Protein AF-0000000069926963 (afdb_homodimer)

pLDDT: mean 76.52, std 23.02, range [19.31, 97.38]

Radius of gyration: 34.83 Å; Cα contacts (8 Å, |Δi|>4): 878; chains: 2; bounding box: 88×105×99 Å

Structure (mmCIF, N/CA/C/O backbone):
data_AF-0000000069926963-model_v1
#
loop_
_entity.id
_entity.type
_entity.pdbx_description
1 polymer 'Uncharacterized protein'
#
loop_
_atom_site.group_PDB
_atom_site.id
_atom_site.type_symbol
_atom_site.label_atom_id
_atom_site.label_alt_id
_atom_site.label_comp_id
_atom_site.label_asym_id
_atom_site.label_entity_id
_atom_site.label_seq_id
_atom_site.pdbx_PDB_ins_code
_atom_site.Cartn_x
_atom_site.Cartn_y
_atom_site.Cartn_z
_atom_site.occupancy
_atom_site.B_iso_or_equiv
_atom_site.auth_seq_id
_atom_site.auth_comp_id
_atom_site.auth_asym_id
_atom_site.auth_atom_id
_atom_site.pdbx_PDB_model_num
ATOM 1 N N . MET A 1 1 ? 11.062 -37.156 -25.172 1 50.53 1 MET A N 1
ATOM 2 C CA . MET A 1 1 ? 9.742 -36.812 -25.688 1 50.53 1 MET A CA 1
ATOM 3 C C . MET A 1 1 ? 9.852 -35.969 -26.969 1 50.53 1 MET A C 1
ATOM 5 O O . MET A 1 1 ? 10.688 -35.094 -27.062 1 50.53 1 MET A O 1
ATOM 9 N N . ALA A 1 2 ? 9.656 -36.531 -28.047 1 57.72 2 ALA A N 1
ATOM 10 C CA . ALA A 1 2 ? 9.711 -35.875 -29.359 1 57.72 2 ALA A CA 1
ATOM 11 C C . ALA A 1 2 ? 8.734 -34.719 -29.422 1 57.72 2 ALA A C 1
ATOM 13 O O . ALA A 1 2 ? 8.734 -33.938 -30.391 1 57.72 2 ALA A O 1
ATOM 14 N N . GLY A 1 3 ? 8.273 -34.156 -28.281 1 56.53 3 GLY A N 1
ATOM 15 C CA . GLY A 1 3 ? 7.273 -33.094 -28.234 1 56.53 3 GLY A CA 1
ATOM 16 C C . GLY A 1 3 ? 6.051 -33.406 -29.078 1 56.53 3 GLY A C 1
ATOM 17 O O . GLY A 1 3 ? 5.789 -34.562 -29.406 1 56.53 3 GLY A O 1
ATOM 18 N N . ARG A 1 4 ? 5.062 -32.531 -29.25 1 58.47 4 ARG A N 1
ATOM 19 C CA . ARG A 1 4 ? 3.885 -32.656 -30.109 1 58.47 4 ARG A CA 1
ATOM 20 C C . ARG A 1 4 ? 4.266 -32.5 -31.578 1 58.47 4 ARG A C 1
ATOM 22 O O . ARG A 1 4 ? 4.066 -31.453 -32.188 1 58.47 4 ARG A O 1
ATOM 29 N N . ALA A 1 5 ? 5.051 -33.281 -32 1 61.56 5 ALA A N 1
ATOM 30 C CA . ALA A 1 5 ? 5.582 -33.219 -33.375 1 61.56 5 ALA A CA 1
ATOM 31 C C . ALA A 1 5 ? 4.496 -33.469 -34.406 1 61.56 5 ALA A C 1
ATOM 33 O O . ALA A 1 5 ? 4.676 -33.188 -35.594 1 61.56 5 ALA A O 1
ATOM 34 N N . SER A 1 6 ? 3.393 -34.156 -34 1 58.25 6 SER A N 1
ATOM 35 C CA . SER A 1 6 ? 2.305 -34.406 -34.938 1 58.25 6 SER A CA 1
ATOM 36 C C . SER A 1 6 ? 0.946 -34.156 -34.281 1 58.25 6 SER A C 1
ATOM 38 O O . SER A 1 6 ? 0.811 -34.25 -33.062 1 58.25 6 SER A O 1
ATOM 40 N N . ARG A 1 7 ? 0.163 -33.281 -34.906 1 59.44 7 ARG A N 1
ATOM 41 C CA . ARG A 1 7 ? -1.222 -33.156 -34.469 1 59.44 7 ARG A CA 1
ATOM 42 C C . ARG A 1 7 ? -2.041 -34.375 -34.875 1 59.44 7 ARG A C 1
ATOM 44 O O . ARG A 1 7 ? -2.02 -34.781 -36.062 1 59.44 7 ARG A O 1
ATOM 51 N N . THR A 1 8 ? -2.582 -34.938 -33.875 1 61.62 8 THR A N 1
ATOM 52 C CA . THR A 1 8 ? -3.42 -36.094 -34.094 1 61.62 8 THR A CA 1
ATOM 53 C C . THR A 1 8 ? -4.57 -35.781 -35.031 1 61.62 8 THR A C 1
ATOM 55 O O . THR A 1 8 ? -5.203 -34.719 -34.906 1 61.62 8 THR A O 1
ATOM 58 N N . ARG A 1 9 ? -4.695 -36.5 -35.906 1 64.81 9 ARG A N 1
ATOM 59 C CA . ARG A 1 9 ? -5.77 -36.531 -36.906 1 64.81 9 ARG A CA 1
ATOM 60 C C . ARG A 1 9 ? -5.359 -35.75 -38.156 1 64.81 9 ARG A C 1
ATOM 62 O O . ARG A 1 9 ? -6.012 -35.875 -39.188 1 64.81 9 ARG A O 1
ATOM 69 N N . ILE A 1 10 ? -4.324 -34.938 -37.875 1 67.25 10 ILE A N 1
ATOM 70 C CA . ILE A 1 10 ? -3.957 -34.125 -39.062 1 67.25 10 ILE A CA 1
ATOM 71 C C . ILE A 1 10 ? -2.715 -34.719 -39.719 1 67.25 10 ILE A C 1
ATOM 73 O O . ILE A 1 10 ? -2.672 -34.906 -40.938 1 67.25 10 ILE A O 1
ATOM 77 N N . ASP A 1 11 ? -1.912 -35 -38.875 1 65.44 11 ASP A N 1
ATOM 78 C CA . ASP A 1 11 ? -0.652 -35.438 -39.438 1 65.44 11 ASP A CA 1
ATOM 79 C C . ASP A 1 11 ? -0.497 -36.969 -39.281 1 65.44 11 ASP A C 1
ATOM 81 O O . ASP A 1 11 ? -0.905 -37.531 -38.281 1 65.44 11 ASP A O 1
ATOM 85 N N . THR A 1 12 ? -0.225 -37.625 -40.344 1 74.81 12 THR A N 1
ATOM 86 C CA . THR A 1 12 ? -0.041 -39.062 -40.312 1 74.81 12 THR A CA 1
ATOM 87 C C . THR A 1 12 ? 1.333 -39.438 -39.75 1 74.81 12 THR A C 1
ATOM 89 O O . THR A 1 12 ? 1.521 -40.531 -39.219 1 74.81 12 THR A O 1
ATOM 92 N N . LYS A 1 13 ? 2.281 -38.469 -40 1 72.5 13 LYS A N 1
ATOM 93 C CA . LYS A 1 13 ? 3.635 -38.719 -39.531 1 72.5 13 LYS A CA 1
ATOM 94 C C . LYS A 1 13 ? 4.25 -37.469 -38.906 1 72.5 13 LYS A C 1
ATOM 96 O O . LYS A 1 13 ? 3.936 -36.344 -39.281 1 72.5 13 LYS A O 1
ATOM 101 N N . GLY A 1 14 ? 4.609 -37.5 -37.719 1 67.5 14 GLY A N 1
ATOM 102 C CA . GLY A 1 14 ? 5.379 -36.438 -37.094 1 67.5 14 GLY A CA 1
ATOM 103 C C . GLY A 1 14 ? 6.867 -36.719 -37.031 1 67.5 14 GLY A C 1
ATOM 104 O O . GLY A 1 14 ? 7.273 -37.875 -36.938 1 67.5 14 GLY A O 1
ATOM 105 N N . GLU A 1 15 ? 7.691 -35.75 -37.531 1 73.38 15 GLU A N 1
ATOM 106 C CA . GLU A 1 15 ? 9.141 -35.906 -37.5 1 73.38 15 GLU A CA 1
ATOM 107 C C . GLU A 1 15 ? 9.766 -35 -36.438 1 73.38 15 GLU A C 1
ATOM 109 O O . GLU A 1 15 ? 9.305 -33.906 -36.188 1 73.38 15 GLU A O 1
ATOM 114 N N . SER A 1 16 ? 10.375 -35.594 -35.531 1 74.06 16 SER A N 1
ATOM 115 C CA . SER A 1 16 ? 11.188 -34.844 -34.562 1 74.06 16 SER A CA 1
ATOM 116 C C . SER A 1 16 ? 12.672 -34.969 -34.906 1 74.06 16 SER A C 1
ATOM 118 O O . SER A 1 16 ? 13.18 -36.062 -35.156 1 74.06 16 SER A O 1
ATOM 120 N N . VAL A 1 17 ? 13.312 -33.844 -35.125 1 77.81 17 VAL A N 1
ATOM 121 C CA . VAL A 1 17 ? 14.734 -33.812 -35.469 1 77.81 17 VAL A CA 1
ATOM 122 C C . VAL A 1 17 ? 15.547 -33.375 -34.25 1 77.81 17 VAL A C 1
ATOM 124 O O . VAL A 1 17 ? 15.273 -32.312 -33.656 1 77.81 17 VAL A O 1
ATOM 127 N N . LEU A 1 18 ? 16.281 -34.312 -33.812 1 75.44 18 LEU A N 1
ATOM 128 C CA . LEU A 1 18 ? 17.188 -33.969 -32.719 1 75.44 18 LEU A CA 1
ATOM 129 C C . LEU A 1 18 ? 18.594 -33.688 -33.219 1 75.44 18 LEU A C 1
ATOM 131 O O . LEU A 1 18 ? 19.188 -34.5 -33.938 1 75.44 18 LEU A O 1
ATOM 135 N N . LEU A 1 19 ? 19.141 -32.469 -33.125 1 81.25 19 LEU A N 1
ATOM 136 C CA . LEU A 1 19 ? 20.5 -32.094 -33.5 1 81.25 19 LEU A CA 1
ATOM 137 C C . LEU A 1 19 ? 21.469 -32.312 -32.312 1 81.25 19 LEU A C 1
ATOM 139 O O . LEU A 1 19 ? 21.219 -31.875 -31.203 1 81.25 19 LEU A O 1
ATOM 143 N N . CYS A 1 20 ? 22.266 -33.25 -32.5 1 80.19 20 CYS A N 1
ATOM 144 C CA . CYS A 1 20 ? 23.219 -33.5 -31.422 1 80.19 20 C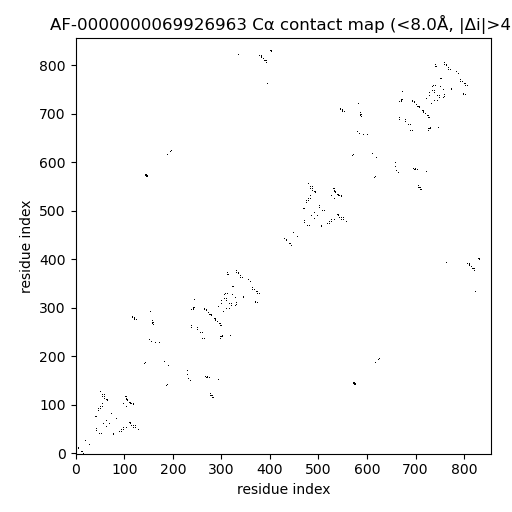YS A CA 1
ATOM 145 C C . CYS A 1 20 ? 24.656 -33.469 -31.953 1 80.19 20 CYS A C 1
ATOM 147 O O . CYS A 1 20 ? 24.875 -33.688 -33.156 1 80.19 20 CYS A O 1
ATOM 149 N N . LYS A 1 21 ? 25.578 -33.156 -31.109 1 84.31 21 LYS A N 1
ATOM 150 C CA . LYS A 1 21 ? 27 -33.281 -31.422 1 84.31 21 LYS A CA 1
ATOM 151 C C . LYS A 1 21 ? 27.438 -34.719 -31.578 1 84.31 21 LYS A C 1
ATOM 153 O O . LYS A 1 21 ? 26.844 -35.625 -30.953 1 84.31 21 LYS A O 1
ATOM 158 N N . PRO A 1 22 ? 28.422 -34.938 -32.469 1 87.5 22 PRO A N 1
ATOM 159 C CA . PRO A 1 22 ? 28.891 -36.281 -32.719 1 87.5 22 PRO A CA 1
ATOM 160 C C . PRO A 1 22 ? 29.297 -37.031 -31.422 1 87.5 22 PRO A C 1
ATOM 162 O O . PRO A 1 22 ? 29.078 -38.219 -31.297 1 87.5 22 PRO A O 1
ATOM 165 N N . GLU A 1 23 ? 29.734 -36.25 -30.453 1 89.31 23 GLU A N 1
ATOM 166 C CA . GLU A 1 23 ? 30.188 -36.844 -29.219 1 89.31 23 GLU A CA 1
ATOM 167 C C . GLU A 1 23 ? 29.016 -37.375 -28.391 1 89.31 23 GLU A C 1
ATOM 169 O O . GLU A 1 23 ? 29.172 -38.281 -27.578 1 89.31 23 GLU A O 1
ATOM 174 N N . ASP A 1 24 ? 27.859 -36.781 -28.672 1 87.38 24 ASP A N 1
ATOM 175 C CA . ASP A 1 24 ? 26.703 -37.125 -27.844 1 87.38 24 ASP A CA 1
ATOM 176 C C . ASP A 1 24 ? 25.828 -38.156 -28.516 1 87.38 24 ASP A C 1
ATOM 178 O O . ASP A 1 24 ? 24.828 -38.625 -27.953 1 87.38 24 ASP A O 1
ATOM 182 N N . VAL A 1 25 ? 26.266 -38.625 -29.656 1 86.56 25 VAL A N 1
ATOM 183 C CA . VAL A 1 25 ? 25.438 -39.5 -30.484 1 86.56 25 VAL A CA 1
ATOM 184 C C . VAL A 1 25 ? 25.172 -40.812 -29.75 1 86.56 25 VAL A C 1
ATOM 186 O O . VAL A 1 25 ? 24.047 -41.312 -29.766 1 86.56 25 VAL A O 1
ATOM 189 N N . LYS A 1 26 ? 26.188 -41.281 -29.172 1 86.5 26 LYS A N 1
ATOM 190 C CA . LYS A 1 26 ? 26.031 -42.562 -28.453 1 86.5 26 LYS A CA 1
ATOM 191 C C . LYS A 1 26 ? 25 -42.438 -27.344 1 86.5 26 LYS A C 1
ATOM 193 O O . LYS A 1 26 ? 24.141 -43.312 -27.188 1 86.5 26 LYS A O 1
ATOM 198 N N . ARG A 1 27 ? 25.125 -41.438 -26.594 1 87.25 27 ARG A N 1
ATOM 199 C CA . ARG A 1 27 ? 24.188 -41.219 -25.484 1 87.25 27 ARG A CA 1
ATOM 200 C C . ARG A 1 27 ? 22.766 -41.031 -26 1 87.25 27 ARG A C 1
ATOM 202 O O . ARG A 1 27 ? 21.828 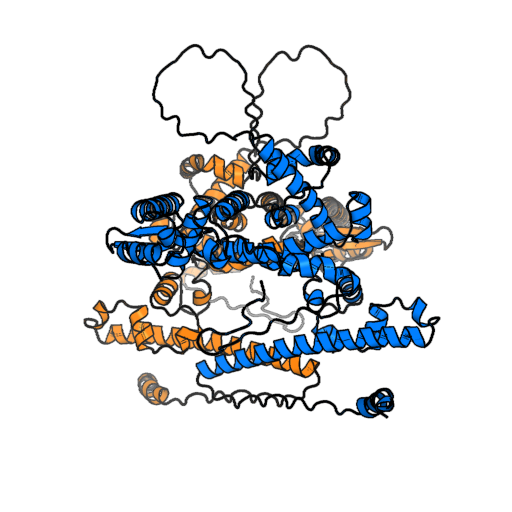-41.594 -25.453 1 87.25 27 ARG A O 1
ATOM 209 N N . ILE A 1 28 ? 22.75 -40.281 -27.016 1 84.25 28 ILE A N 1
ATOM 210 C CA . ILE A 1 28 ? 21.438 -39.969 -27.578 1 84.25 28 ILE A CA 1
ATOM 211 C C . ILE A 1 28 ? 20.828 -41.219 -28.203 1 84.25 28 ILE A C 1
ATOM 213 O O . ILE A 1 28 ? 19.641 -41.5 -28.062 1 84.25 28 ILE A O 1
ATOM 217 N N . MET A 1 29 ? 21.672 -41.969 -28.922 1 83.69 29 MET A N 1
ATOM 218 C CA . MET A 1 29 ? 21.188 -43.219 -29.484 1 83.69 29 MET A CA 1
ATOM 219 C C . MET A 1 29 ? 20.719 -44.188 -28.391 1 83.69 29 MET A C 1
ATOM 221 O O . MET A 1 29 ? 19.75 -44.906 -28.594 1 83.69 29 MET A O 1
ATOM 225 N N . GLY A 1 30 ? 21.391 -44.125 -27.375 1 83.12 30 GLY A N 1
ATOM 226 C CA . GLY A 1 30 ? 20.938 -44.875 -26.234 1 83.12 30 GLY A CA 1
ATOM 227 C C . GLY A 1 30 ? 19.547 -44.5 -25.766 1 83.12 30 GLY A C 1
ATOM 228 O O . GLY A 1 30 ? 18.703 -45.375 -25.5 1 83.12 30 GLY A O 1
ATOM 229 N N . ILE A 1 31 ? 19.344 -43.219 -25.672 1 81.06 31 ILE A N 1
ATOM 230 C CA . ILE A 1 31 ? 18.047 -42.688 -25.25 1 81.06 31 ILE A CA 1
ATOM 231 C C . ILE A 1 31 ? 16.984 -43.062 -26.266 1 81.06 31 ILE A C 1
ATOM 233 O O . ILE A 1 31 ? 15.875 -43.469 -25.891 1 81.06 31 ILE A O 1
ATOM 237 N N . LEU A 1 32 ? 17.422 -43 -27.484 1 76.81 32 LEU A N 1
ATOM 238 C CA . LEU A 1 32 ? 16.484 -43.281 -28.562 1 76.81 32 LEU A CA 1
ATOM 239 C C . LEU A 1 32 ? 16.125 -44.75 -28.625 1 76.81 32 LEU A C 1
ATOM 241 O O . LEU A 1 32 ? 15.023 -45.125 -29.031 1 76.81 32 LEU A O 1
ATOM 245 N N . ASN A 1 33 ? 17.062 -45.562 -28.266 1 78.56 33 ASN A N 1
ATOM 246 C CA . ASN A 1 33 ? 16.844 -47 -28.344 1 78.56 33 ASN A CA 1
ATOM 247 C C . ASN A 1 33 ? 16.391 -47.594 -27.016 1 78.56 33 ASN A C 1
ATOM 249 O O . ASN A 1 33 ? 16.156 -48.781 -26.906 1 78.56 33 ASN A O 1
ATOM 253 N N . ASP A 1 34 ? 16.344 -46.688 -26.078 1 75.38 34 ASP A N 1
ATOM 254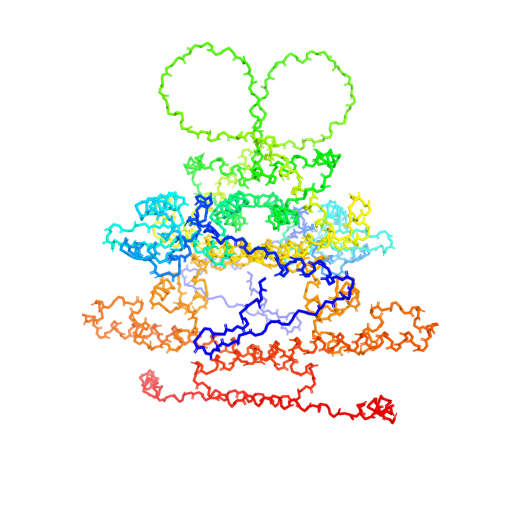 C CA . ASP A 1 34 ? 15.898 -47.156 -24.766 1 75.38 34 ASP A CA 1
ATOM 255 C C . ASP A 1 34 ? 14.398 -47.438 -24.781 1 75.38 34 ASP A C 1
ATOM 257 O O . ASP A 1 34 ? 13.664 -46.875 -25.609 1 75.38 34 ASP A O 1
ATOM 261 N N . SER A 1 35 ? 13.977 -48.406 -23.984 1 77.75 35 SER A N 1
ATOM 262 C CA . SER A 1 35 ? 12.555 -48.719 -23.859 1 77.75 35 SER A CA 1
ATOM 263 C C . SER A 1 35 ? 11.805 -47.562 -23.188 1 77.75 35 SER A C 1
ATOM 265 O O . SER A 1 35 ? 12.375 -46.844 -22.375 1 77.75 35 SER A O 1
ATOM 267 N N . CYS A 1 36 ? 10.742 -47.219 -23.828 1 71.06 36 CYS A N 1
ATOM 268 C CA . CYS A 1 36 ? 9.898 -46.188 -23.219 1 71.06 36 CYS A CA 1
ATOM 269 C C . CYS A 1 36 ? 9.195 -46.719 -21.984 1 71.06 36 CYS A C 1
ATOM 271 O O . CYS A 1 36 ? 8.391 -47.656 -22.078 1 71.06 36 CYS A O 1
ATOM 273 N N . PRO A 1 37 ? 9.695 -46.312 -20.906 1 75.5 37 PRO A N 1
ATOM 274 C CA . PRO A 1 37 ? 8.984 -46.75 -19.703 1 75.5 37 PRO A CA 1
ATOM 275 C C . PRO A 1 37 ? 7.477 -46.5 -19.797 1 75.5 37 PRO A C 1
ATOM 277 O O . PRO A 1 37 ? 7.035 -45.594 -20.484 1 75.5 37 PRO A O 1
ATOM 280 N N . PRO A 1 38 ? 6.75 -47.562 -19.266 1 75 38 PRO A N 1
ATOM 281 C CA . PRO A 1 38 ? 5.301 -47.344 -19.281 1 75 38 PRO A CA 1
ATOM 282 C C . PRO A 1 38 ? 4.883 -46.031 -18.594 1 75 38 PRO A C 1
ATOM 284 O O . PRO A 1 38 ? 5.562 -45.594 -17.672 1 75 38 PRO A O 1
ATOM 287 N N . LEU A 1 39 ? 3.947 -45.406 -19.141 1 75.56 39 LEU A N 1
ATOM 288 C CA . LEU A 1 39 ? 3.389 -44.188 -18.547 1 75.56 39 LEU A CA 1
ATOM 289 C C . LEU A 1 39 ? 2.596 -44.531 -17.281 1 75.56 39 LEU A C 1
ATOM 291 O O . LEU A 1 39 ? 1.874 -45.531 -17.234 1 75.56 39 LEU A O 1
ATOM 295 N N . HIS A 1 40 ? 2.93 -43.875 -16.156 1 76.94 40 HIS A N 1
ATOM 296 C CA . HIS A 1 40 ? 2.164 -44.031 -14.93 1 76.94 40 HIS A CA 1
ATOM 297 C C . HIS A 1 40 ? 1.348 -42.781 -14.633 1 76.94 40 HIS A C 1
ATOM 299 O O . HIS A 1 40 ? 1.745 -41.688 -15 1 76.94 40 HIS A O 1
ATOM 305 N N . SER A 1 41 ? 0.114 -43.062 -14.117 1 77.5 41 SER A N 1
ATOM 306 C CA . SER A 1 41 ? -0.73 -41.938 -13.766 1 77.5 41 SER A CA 1
ATOM 307 C C . SER A 1 41 ? -0.151 -41.156 -12.586 1 77.5 41 SER A C 1
ATOM 309 O O . SER A 1 41 ? 0.248 -41.75 -11.578 1 77.5 41 SER A O 1
ATOM 311 N N . CYS A 1 42 ? -0.019 -39.844 -12.734 1 75.12 42 CYS A N 1
ATOM 312 C CA . CYS A 1 42 ? 0.472 -38.969 -11.664 1 75.12 42 CYS A CA 1
ATOM 313 C C . CYS A 1 42 ? -0.574 -38.812 -10.562 1 75.12 42 CYS A C 1
ATOM 315 O O . CYS A 1 42 ? -0.269 -38.312 -9.477 1 75.12 42 CYS A O 1
ATOM 317 N N . LEU A 1 43 ? -1.799 -39.312 -10.844 1 77.5 43 LEU A N 1
ATOM 318 C CA . LEU A 1 43 ? -2.879 -39.156 -9.875 1 77.5 43 LEU A CA 1
ATOM 319 C C . LEU A 1 43 ? -2.771 -40.219 -8.766 1 77.5 43 LEU A C 1
ATOM 321 O O . LEU A 1 43 ? -3.367 -40.031 -7.695 1 77.5 43 LEU A O 1
ATOM 325 N N . SER A 1 44 ? -2.111 -41.406 -9.211 1 64.69 44 SER A N 1
ATOM 326 C CA . SER A 1 44 ? -2.02 -42.531 -8.297 1 64.69 44 SER A CA 1
ATOM 327 C C . SER A 1 44 ? -0.978 -42.281 -7.211 1 64.69 44 SER A C 1
ATOM 329 O O . SER A 1 44 ? -1.069 -42.844 -6.117 1 64.69 44 SER A O 1
ATOM 331 N N . GLU A 1 45 ? 0.176 -41.812 -7.758 1 57.53 45 GLU A N 1
ATOM 332 C CA . GLU A 1 45 ? 1.321 -41.875 -6.859 1 57.53 45 GLU A CA 1
ATOM 333 C C . GLU A 1 45 ? 0.955 -41.375 -5.461 1 57.53 45 GLU A C 1
ATOM 335 O O . GLU A 1 45 ? 1.312 -42 -4.461 1 57.53 45 GLU A O 1
ATOM 340 N N . ASP A 1 46 ? 0.589 -40.188 -5.227 1 59.22 46 ASP A N 1
ATOM 341 C CA . ASP A 1 46 ? 0.322 -39.656 -3.896 1 59.22 46 ASP A CA 1
ATOM 342 C C . ASP A 1 46 ? -0.984 -38.844 -3.875 1 59.22 46 ASP A C 1
ATOM 344 O O . ASP A 1 46 ? -1.436 -38.344 -4.91 1 59.22 46 ASP A O 1
ATOM 348 N N . LYS A 1 47 ? -1.954 -39.344 -2.951 1 62.72 47 LYS A N 1
ATOM 349 C CA . LYS A 1 47 ? -3.189 -38.625 -2.65 1 62.72 47 LYS A CA 1
ATOM 350 C C . LYS A 1 47 ? -3.086 -37.156 -3.051 1 62.72 47 LYS A C 1
ATOM 352 O O . LYS A 1 47 ? -4.09 -36.531 -3.406 1 62.72 47 LYS A O 1
ATOM 357 N N . ASN A 1 48 ? -1.878 -36.781 -3.391 1 78.12 48 ASN A N 1
ATOM 358 C CA . ASN A 1 48 ? -1.682 -35.344 -3.658 1 78.12 48 ASN A CA 1
ATOM 359 C C . ASN A 1 48 ? -2.021 -35 -5.105 1 78.12 48 ASN A C 1
ATOM 361 O O . ASN A 1 48 ? -2.578 -33.938 -5.375 1 78.12 48 ASN A O 1
ATOM 365 N N . GLY A 1 49 ? -1.817 -36.031 -5.969 1 86.75 49 GLY A N 1
ATOM 366 C CA . GLY A 1 49 ? -2.129 -35.781 -7.367 1 86.75 49 GLY A CA 1
ATOM 367 C C . GLY A 1 49 ? -3.615 -35.656 -7.637 1 86.75 49 GLY A C 1
ATOM 368 O O . GLY A 1 49 ? -4.051 -34.75 -8.344 1 86.75 49 GLY A O 1
ATOM 369 N N . MET A 1 50 ? -4.387 -36.594 -7.02 1 88.94 50 MET A N 1
ATOM 370 C CA . MET A 1 50 ? -5.836 -36.562 -7.199 1 88.94 50 MET A CA 1
ATOM 371 C C . MET A 1 50 ? -6.441 -35.312 -6.578 1 88.94 50 MET A C 1
ATOM 373 O O . MET A 1 50 ? -7.328 -34.688 -7.168 1 88.94 50 MET A O 1
ATOM 377 N N . THR A 1 51 ? -5.879 -34.938 -5.453 1 92.5 51 THR A N 1
ATOM 378 C CA . THR A 1 51 ? -6.375 -33.75 -4.758 1 92.5 51 THR A CA 1
ATOM 379 C C . THR A 1 51 ? -6.164 -32.5 -5.602 1 92.5 51 THR A C 1
ATOM 381 O O . THR A 1 51 ? -7.074 -31.672 -5.738 1 92.5 51 THR A O 1
ATOM 384 N N . HIS A 1 52 ? -5.016 -32.406 -6.148 1 93.12 52 HIS A N 1
ATOM 385 C CA . HIS A 1 52 ? -4.691 -31.266 -7.008 1 93.12 52 HIS A CA 1
ATOM 386 C C . HIS A 1 52 ? -5.574 -31.25 -8.25 1 93.12 52 HIS A C 1
ATOM 388 O O . HIS A 1 52 ? -6.098 -30.203 -8.633 1 93.12 52 HIS A O 1
ATOM 394 N N . ALA A 1 53 ? -5.742 -32.406 -8.82 1 92 53 ALA A N 1
ATOM 395 C CA . ALA A 1 53 ? -6.551 -32.531 -10.031 1 92 53 ALA A CA 1
ATOM 396 C C . ALA A 1 53 ? -8 -32.156 -9.766 1 92 53 ALA A C 1
ATOM 398 O O . ALA A 1 53 ? -8.617 -31.422 -10.555 1 92 53 ALA A O 1
ATOM 399 N N . ILE A 1 54 ? -8.539 -32.625 -8.703 1 92.94 54 ILE A N 1
ATOM 400 C CA . ILE A 1 54 ? -9.93 -32.344 -8.359 1 92.94 54 ILE A CA 1
ATOM 401 C C . ILE A 1 54 ? -10.109 -30.844 -8.117 1 92.94 54 ILE A C 1
ATOM 403 O O . ILE A 1 54 ? -11.102 -30.266 -8.555 1 92.94 54 ILE A O 1
ATOM 407 N N . LEU A 1 55 ? -9.164 -30.234 -7.434 1 95.38 55 LEU A N 1
ATOM 408 C CA . LEU A 1 55 ? -9.242 -28.797 -7.203 1 95.38 55 LEU A CA 1
ATOM 409 C C . LEU A 1 55 ? -9.266 -28.031 -8.523 1 95.38 55 LEU A C 1
ATOM 411 O O . LEU A 1 55 ? -10.047 -27.094 -8.695 1 95.38 55 LEU A O 1
ATOM 415 N N . GLU A 1 56 ? -8.453 -28.438 -9.461 1 93.81 56 GLU A N 1
ATOM 416 C CA . GLU A 1 56 ? -8.344 -27.766 -10.75 1 93.81 56 GLU A CA 1
ATOM 417 C C . GLU A 1 56 ? -9.656 -27.828 -11.523 1 93.81 56 GLU A C 1
ATOM 419 O O . GLU A 1 56 ? -10.102 -26.828 -12.086 1 93.81 56 GLU A O 1
ATOM 424 N N . VAL A 1 57 ? -10.305 -28.969 -11.492 1 93.5 57 VAL A N 1
ATOM 425 C CA . VAL A 1 57 ? -11.5 -29.141 -12.312 1 93.5 57 VAL A CA 1
ATOM 426 C C . VAL A 1 57 ? -12.688 -28.453 -11.641 1 93.5 57 VAL A C 1
ATOM 428 O O . VAL A 1 57 ? -13.586 -27.938 -12.32 1 93.5 57 VAL A O 1
ATOM 431 N N . VAL A 1 58 ? -12.742 -28.438 -10.336 1 94.25 58 VAL A N 1
ATOM 432 C CA . VAL A 1 58 ? -13.82 -27.734 -9.641 1 94.25 58 VAL A CA 1
ATOM 433 C C . VAL A 1 58 ? -13.648 -26.234 -9.805 1 94.25 58 VAL A C 1
ATOM 435 O O . VAL A 1 58 ? -14.609 -25.516 -10.109 1 94.25 58 VAL A O 1
ATOM 438 N N . ALA A 1 59 ? -12.414 -25.766 -9.617 1 94.38 59 ALA A N 1
ATOM 439 C CA . ALA A 1 59 ? -12.125 -24.328 -9.695 1 94.38 59 ALA A CA 1
ATOM 440 C C . ALA A 1 59 ? -12.336 -23.797 -11.109 1 94.38 59 ALA A C 1
ATOM 442 O O . ALA A 1 59 ? -12.719 -22.641 -11.297 1 94.38 59 ALA A O 1
ATOM 443 N N . SER A 1 60 ? -12.109 -24.609 -12.102 1 92.81 60 SER A N 1
ATOM 444 C CA . SER A 1 60 ? -12.289 -24.203 -13.492 1 92.81 60 SER A CA 1
ATOM 445 C C . SER A 1 60 ? -13.766 -24.219 -13.883 1 92.81 60 SER A C 1
ATOM 447 O O . SER A 1 60 ? -14.141 -23.688 -14.93 1 92.81 60 SER A O 1
ATOM 449 N N . GLY A 1 61 ? -14.586 -24.844 -13.07 1 90.69 61 GLY A N 1
ATOM 450 C CA . GLY A 1 61 ? -16.016 -24.891 -13.336 1 90.69 61 GLY A CA 1
ATOM 451 C C . GLY A 1 61 ? -16.422 -26.109 -14.148 1 90.69 61 GLY A C 1
ATOM 452 O O . GLY A 1 61 ? -17.609 -26.297 -14.453 1 90.69 61 GLY A O 1
ATOM 453 N N . ILE A 1 62 ? -15.562 -27.016 -14.5 1 89.69 62 ILE A N 1
ATOM 454 C CA . ILE A 1 62 ? -15.828 -28.203 -15.305 1 89.69 62 ILE A CA 1
ATOM 455 C C . ILE A 1 62 ? -16.641 -29.203 -14.484 1 89.69 62 ILE A C 1
ATOM 457 O O . ILE A 1 62 ? -17.547 -29.844 -15.008 1 89.69 62 ILE A O 1
ATOM 461 N N . VAL A 1 63 ? -16.281 -29.312 -13.227 1 90.12 63 VAL A N 1
ATOM 462 C CA . VAL A 1 63 ? -16.969 -30.203 -12.305 1 90.12 63 VAL A CA 1
ATOM 463 C C . VAL A 1 63 ? -17.719 -29.391 -11.25 1 90.12 63 VAL A C 1
ATOM 465 O O . VAL A 1 63 ? -17.125 -28.562 -10.555 1 90.12 63 VAL A O 1
ATOM 468 N N . GLN A 1 64 ? -18.953 -29.594 -11.172 1 90.94 64 GLN A N 1
ATOM 469 C CA . GLN A 1 64 ? -19.75 -28.859 -10.195 1 90.94 64 GLN A CA 1
ATOM 470 C C . GLN A 1 64 ? -20.641 -29.812 -9.398 1 90.94 64 GLN A C 1
ATOM 472 O O . GLN A 1 64 ? -21.016 -29.5 -8.266 1 90.94 64 GLN A O 1
ATOM 477 N N . THR A 1 65 ? -20.922 -30.922 -9.984 1 92 65 THR A N 1
ATOM 478 C CA . THR A 1 65 ? -21.797 -31.891 -9.328 1 92 65 THR A CA 1
ATOM 479 C C . THR A 1 65 ? -21.078 -33.188 -9.055 1 92 65 THR A C 1
ATOM 481 O O . THR A 1 65 ? -19.969 -33.406 -9.57 1 92 65 THR A O 1
ATOM 484 N N . ALA A 1 66 ? -21.812 -34.062 -8.258 1 87.06 66 ALA A N 1
ATOM 485 C CA . ALA A 1 66 ? -21.25 -35.375 -7.973 1 87.06 66 ALA A CA 1
ATOM 486 C C . ALA A 1 66 ? -21.156 -36.219 -9.242 1 87.06 66 ALA A C 1
ATOM 488 O O . ALA A 1 66 ? -20.203 -36.969 -9.422 1 87.06 66 ALA A O 1
ATOM 489 N N . ASN A 1 67 ? -22.078 -36 -10.078 1 91.25 67 ASN A N 1
ATOM 490 C CA . ASN A 1 67 ? -22.078 -36.719 -11.344 1 91.25 67 ASN A CA 1
ATOM 491 C C . ASN A 1 67 ? -20.906 -36.312 -12.234 1 91.25 67 ASN A C 1
ATOM 493 O O . ASN A 1 67 ? -20.328 -37.156 -12.93 1 91.25 67 ASN A O 1
ATOM 497 N N . ASP A 1 68 ? -20.656 -35.031 -12.195 1 92.88 68 ASP A N 1
ATOM 498 C CA . ASP A 1 68 ? -19.531 -34.531 -12.969 1 92.88 68 ASP A CA 1
ATOM 499 C C . ASP A 1 68 ? -18.219 -35.219 -12.516 1 92.88 68 ASP A C 1
ATOM 501 O O . ASP A 1 68 ? -17.344 -35.469 -13.336 1 92.88 68 ASP A O 1
ATOM 505 N N . ILE A 1 69 ? -18.109 -35.469 -11.289 1 89.88 69 ILE A N 1
ATOM 506 C CA . ILE A 1 69 ? -16.906 -36.094 -10.727 1 89.88 69 ILE A CA 1
ATOM 507 C C . ILE A 1 69 ? -16.734 -37.5 -11.289 1 89.88 69 ILE A C 1
ATOM 509 O O . ILE A 1 69 ? -15.641 -37.875 -11.688 1 89.88 69 ILE A O 1
ATOM 513 N N . HIS A 1 70 ? -17.812 -38.219 -11.297 1 91.5 70 HIS A N 1
ATOM 514 C CA . HIS A 1 70 ? -17.781 -39.562 -11.828 1 91.5 70 HIS A CA 1
ATOM 515 C C . HIS A 1 70 ? -17.359 -39.594 -13.297 1 91.5 70 HIS A C 1
ATOM 517 O O . HIS A 1 70 ? -16.531 -40.406 -13.695 1 91.5 70 HIS A O 1
ATOM 523 N N . ARG A 1 71 ? -17.922 -38.656 -13.977 1 92.56 71 ARG A N 1
ATOM 524 C CA . ARG A 1 71 ? -17.578 -38.531 -15.391 1 92.56 71 ARG A CA 1
ATOM 525 C C . ARG A 1 71 ? -16.094 -38.188 -15.562 1 92.56 71 ARG A C 1
ATOM 527 O O . ARG A 1 71 ? -15.414 -38.781 -16.422 1 92.56 71 ARG A O 1
ATOM 534 N N . TYR A 1 72 ? -15.633 -37.312 -14.742 1 92.5 72 TYR A N 1
ATOM 535 C CA . TYR A 1 72 ? -14.234 -36.906 -14.805 1 92.5 72 TYR A CA 1
ATOM 536 C C . TYR A 1 72 ? -13.305 -38.062 -14.5 1 92.5 72 TYR A C 1
ATOM 538 O O . TYR A 1 72 ? -12.328 -38.281 -15.219 1 92.5 72 TYR A O 1
ATOM 546 N N . VAL A 1 73 ? -13.578 -38.812 -13.453 1 89.19 73 VAL A N 1
ATOM 547 C CA . VAL A 1 73 ? -12.75 -39.906 -12.992 1 89.19 73 VAL A CA 1
ATOM 548 C C . VAL A 1 73 ? -12.68 -40.969 -14.086 1 89.19 73 VAL A C 1
ATOM 550 O O . VAL A 1 73 ? -11.625 -41.594 -14.297 1 89.19 73 VAL A O 1
ATOM 553 N N . ARG A 1 74 ? -13.758 -41.125 -14.797 1 91.06 74 ARG A N 1
ATOM 554 C CA . ARG A 1 74 ? -13.836 -42.125 -15.836 1 91.06 74 ARG A CA 1
ATOM 555 C C . ARG A 1 74 ? -12.906 -41.812 -17 1 91.06 74 ARG A C 1
ATOM 557 O O . ARG A 1 74 ? -12.43 -42.688 -17.703 1 91.06 74 ARG A O 1
ATOM 564 N N . CYS A 1 75 ? -12.641 -40.531 -17.094 1 89.19 75 CYS A N 1
ATOM 565 C CA . CYS A 1 75 ? -11.844 -40.094 -18.234 1 89.19 75 CYS A CA 1
ATOM 566 C C . CYS A 1 75 ? -10.359 -40.062 -17.891 1 89.19 75 CYS A C 1
ATOM 568 O O . CYS A 1 75 ? -9.523 -39.781 -18.734 1 89.19 75 CYS A O 1
ATOM 570 N N . THR A 1 76 ? -9.93 -40.469 -16.75 1 87.88 76 THR A N 1
ATOM 571 C CA . THR A 1 76 ? -8.531 -40.406 -16.328 1 87.88 76 THR A CA 1
ATOM 572 C C . THR A 1 76 ? -7.793 -41.688 -16.703 1 87.88 76 THR A C 1
ATOM 574 O O . THR A 1 76 ? -8.406 -42.75 -16.812 1 87.88 76 THR A O 1
ATOM 577 N N . LEU A 1 77 ? -6.48 -41.5 -16.891 1 86.69 77 LEU A N 1
ATOM 578 C CA . LEU A 1 77 ? -5.633 -42.656 -17.125 1 86.69 77 LEU A CA 1
ATOM 579 C C . LEU A 1 77 ? -5.664 -43.594 -15.938 1 86.69 77 LEU A C 1
ATOM 581 O O . LEU A 1 77 ? -5.609 -44.812 -16.109 1 86.69 77 LEU A O 1
ATOM 585 N N . LEU A 1 78 ? -5.828 -43.031 -14.773 1 87.81 78 LEU A N 1
ATOM 586 C CA . LEU A 1 78 ? -5.859 -43.844 -13.562 1 87.81 78 LEU A CA 1
ATOM 587 C C . LEU A 1 78 ? -7.008 -44.844 -13.602 1 87.81 78 LEU A C 1
ATOM 589 O O . LEU A 1 78 ? -6.863 -46 -13.156 1 87.81 78 LEU A O 1
ATOM 593 N N . ASN A 1 79 ? -8.102 -44.375 -14.078 1 89.5 79 ASN A N 1
ATOM 594 C CA . ASN A 1 79 ? -9.266 -45.25 -14.172 1 89.5 79 ASN A CA 1
ATOM 595 C C . ASN A 1 79 ? -9.031 -46.406 -15.156 1 89.5 79 ASN A C 1
ATOM 597 O O . ASN A 1 79 ? -9.695 -47.438 -15.086 1 89.5 79 ASN A O 1
ATOM 601 N N . SER A 1 80 ? -8.133 -46.188 -16.094 1 87.38 80 SER A N 1
ATOM 602 C CA . SER A 1 80 ? -7.812 -47.25 -17.047 1 87.38 80 SER A CA 1
ATOM 603 C C . SER A 1 80 ? -6.879 -48.281 -16.438 1 87.38 80 SER A C 1
ATOM 605 O O . SER A 1 80 ? -6.762 -49.406 -16.938 1 87.38 80 SER A O 1
ATOM 607 N N . ILE A 1 81 ? -6.262 -47.875 -15.375 1 86.06 81 ILE A N 1
ATOM 608 C CA . ILE A 1 81 ? -5.246 -48.75 -14.789 1 86.06 81 ILE A CA 1
ATOM 609 C C . ILE A 1 81 ? -5.777 -49.344 -13.492 1 86.06 81 ILE A C 1
ATOM 611 O O . ILE A 1 81 ? -5.383 -50.469 -13.109 1 86.06 81 ILE A O 1
ATOM 615 N N . LYS A 1 82 ? -6.617 -48.688 -12.789 1 87.69 82 LYS A N 1
ATOM 616 C CA . LYS A 1 82 ? -7.168 -49.156 -11.516 1 87.69 82 LYS A CA 1
ATOM 617 C C . LYS A 1 82 ? -8.688 -49.312 -11.594 1 87.69 82 LYS A C 1
ATOM 619 O O . LYS A 1 82 ? -9.328 -48.719 -12.453 1 87.69 82 LYS A O 1
ATOM 624 N N . PRO A 1 83 ? -9.164 -50.188 -10.688 1 89.62 83 PRO A N 1
ATOM 625 C CA . PRO A 1 83 ? -10.625 -50.344 -10.664 1 89.62 83 PRO A CA 1
ATOM 626 C C . PRO A 1 83 ? -11.344 -49.031 -10.398 1 89.62 83 PRO A C 1
ATOM 628 O O . PRO A 1 83 ? -10.867 -48.219 -9.602 1 89.62 83 PRO A O 1
ATOM 631 N N . PHE A 1 84 ? -12.383 -48.906 -11.039 1 90.25 84 PHE A N 1
ATOM 632 C CA . PHE A 1 84 ? -13.172 -47.688 -10.977 1 90.25 84 PHE A CA 1
ATOM 633 C C . PHE A 1 84 ? -13.523 -47.312 -9.539 1 90.25 84 PHE A C 1
ATOM 635 O O . PHE A 1 84 ? -13.461 -46.156 -9.141 1 90.25 84 PHE A O 1
ATOM 642 N N . GLU A 1 85 ? -13.859 -48.281 -8.781 1 90.31 85 GLU A N 1
ATOM 643 C CA . GLU A 1 85 ? -14.289 -48.062 -7.402 1 90.31 85 GLU A CA 1
ATOM 644 C C . GLU A 1 85 ? -13.172 -47.438 -6.566 1 90.31 85 GLU A C 1
ATOM 646 O O . GLU A 1 85 ? -13.422 -46.594 -5.723 1 90.31 85 GLU A O 1
ATOM 651 N N . ASP A 1 86 ? -11.992 -47.875 -6.84 1 89.31 86 ASP A N 1
ATOM 652 C CA . ASP A 1 86 ? -10.844 -47.344 -6.109 1 89.31 86 ASP A CA 1
ATOM 653 C C . ASP A 1 86 ? -10.562 -45.906 -6.492 1 89.31 86 ASP A C 1
ATOM 655 O O . ASP A 1 86 ? -10.203 -45.094 -5.641 1 89.31 86 ASP A O 1
ATOM 659 N N . VAL A 1 87 ? -10.688 -45.625 -7.738 1 89.94 87 VAL A N 1
ATOM 660 C CA . VAL A 1 87 ? -10.422 -44.281 -8.234 1 89.94 87 VAL A CA 1
ATOM 661 C C . VAL A 1 87 ? -11.477 -43.312 -7.707 1 89.94 87 VAL A C 1
ATOM 663 O O . VAL A 1 87 ? -11.156 -42.219 -7.301 1 89.94 87 VAL A O 1
ATOM 666 N N . VAL A 1 88 ? -12.68 -43.781 -7.664 1 89.75 88 VAL A N 1
ATOM 667 C CA . VAL A 1 88 ? -13.773 -42.969 -7.152 1 89.75 88 VAL A CA 1
ATOM 668 C C . VAL A 1 88 ? -13.562 -42.688 -5.668 1 89.75 88 VAL A C 1
ATOM 670 O O . VAL A 1 88 ? -13.805 -41.562 -5.203 1 89.75 88 VAL A O 1
ATOM 673 N N . LYS A 1 89 ? -13.203 -43.656 -4.984 1 89.69 89 LYS A N 1
ATOM 674 C CA . LYS A 1 89 ? -12.938 -43.469 -3.562 1 89.69 89 LYS A CA 1
ATOM 675 C C . LYS A 1 89 ? -11.844 -42.438 -3.34 1 89.69 89 LYS A C 1
ATOM 677 O O . LYS A 1 89 ? -11.953 -41.594 -2.445 1 89.69 89 LYS A O 1
ATOM 682 N N . SER A 1 90 ? -10.797 -42.562 -4.102 1 89.69 90 SER A N 1
ATOM 683 C CA . SER A 1 90 ? -9.719 -41.594 -4.02 1 89.69 90 SER A CA 1
ATOM 684 C C . SER A 1 90 ? -10.219 -40.156 -4.301 1 89.69 90 SER A C 1
ATOM 686 O O . SER A 1 90 ? -9.828 -39.219 -3.623 1 89.69 90 SER A O 1
ATOM 688 N N . ALA A 1 91 ? -11.039 -40.031 -5.262 1 91.31 91 ALA A N 1
ATOM 689 C CA . ALA A 1 91 ? -11.617 -38.75 -5.617 1 91.31 91 ALA A CA 1
ATOM 690 C C . ALA A 1 91 ? -12.492 -38.219 -4.488 1 91.31 91 ALA A C 1
ATOM 692 O O . ALA A 1 91 ? -12.438 -37.031 -4.16 1 91.31 91 ALA A O 1
ATOM 693 N N . GLN A 1 92 ? -13.258 -39.062 -3.955 1 90.75 92 GLN A N 1
ATOM 694 C CA . GLN A 1 92 ? -14.125 -38.656 -2.852 1 90.75 92 GLN A CA 1
ATOM 695 C C . GLN A 1 92 ? -13.312 -38.219 -1.641 1 90.75 92 GLN A C 1
ATOM 697 O O . GLN A 1 92 ? -13.656 -37.25 -0.98 1 90.75 92 GLN A O 1
ATOM 702 N N . ASP A 1 93 ? -12.312 -38.969 -1.375 1 91.75 93 ASP A N 1
ATOM 703 C CA . ASP A 1 93 ? -11.422 -38.594 -0.277 1 91.75 93 ASP A CA 1
ATOM 704 C C . ASP A 1 93 ? -10.797 -37.219 -0.518 1 91.75 93 ASP A C 1
ATOM 706 O O . ASP A 1 93 ? -10.672 -36.438 0.411 1 91.75 93 ASP A O 1
ATOM 710 N N . SER A 1 94 ? -10.406 -37.031 -1.728 1 92.75 94 SER A N 1
ATOM 711 C CA . SER A 1 94 ? -9.828 -35.75 -2.102 1 92.75 94 SER A CA 1
ATOM 712 C C . SER A 1 94 ? -10.836 -34.625 -1.933 1 92.75 94 SER A C 1
ATOM 714 O O . SER A 1 94 ? -10.5 -33.531 -1.432 1 92.75 94 SER A O 1
ATOM 716 N N . LEU A 1 95 ? -12.062 -34.875 -2.271 1 92.94 95 LEU A N 1
ATOM 717 C CA . LEU A 1 95 ? -13.125 -33.875 -2.131 1 92.94 95 LEU A CA 1
ATOM 718 C C . LEU A 1 95 ? -13.367 -33.562 -0.663 1 92.94 95 LEU A C 1
ATOM 720 O O . LEU A 1 95 ? -13.516 -32.375 -0.304 1 92.94 95 LEU A O 1
ATOM 724 N N . ARG A 1 96 ? -13.391 -34.5 0.098 1 93.81 96 ARG A N 1
ATOM 725 C CA . ARG A 1 96 ? -13.594 -34.312 1.528 1 93.81 96 ARG A CA 1
ATOM 726 C C . ARG A 1 96 ? -12.461 -33.5 2.137 1 93.81 96 ARG A C 1
ATOM 728 O O . ARG A 1 96 ? -12.695 -32.594 2.939 1 93.81 96 ARG A O 1
ATOM 735 N N . TRP A 1 97 ? -11.297 -33.875 1.741 1 94.94 97 TRP A N 1
ATOM 736 C CA . TRP A 1 97 ? -10.125 -33.156 2.238 1 94.94 97 TRP A CA 1
ATOM 737 C C . TRP A 1 97 ? -10.164 -31.688 1.827 1 94.94 97 TRP A C 1
ATOM 739 O O . TRP A 1 97 ? -9.922 -30.797 2.646 1 94.94 97 TRP A O 1
ATOM 749 N N . LEU A 1 98 ? -10.445 -31.422 0.613 1 96.38 98 LEU A N 1
ATOM 750 C CA . LEU A 1 98 ? -10.492 -30.062 0.071 1 96.38 98 LEU A CA 1
ATOM 751 C C . LEU A 1 98 ? -11.578 -29.25 0.754 1 96.38 98 LEU A C 1
ATOM 753 O O . LEU A 1 98 ? -11.406 -28.047 0.987 1 96.38 98 LEU A O 1
ATOM 757 N N . CYS A 1 99 ? -12.688 -29.891 1.058 1 95.5 99 CYS A N 1
ATOM 758 C CA . CYS A 1 99 ? -13.758 -29.203 1.778 1 95.5 99 CYS A CA 1
ATOM 759 C C . CYS A 1 99 ? -13.336 -28.906 3.211 1 95.5 99 CYS A C 1
ATOM 761 O O . CYS A 1 99 ? -13.57 -27.797 3.705 1 95.5 99 CYS A O 1
ATOM 763 N N . HIS A 1 100 ? -12.695 -29.812 3.77 1 95.94 100 HIS A N 1
ATOM 764 C CA . HIS A 1 100 ? -12.258 -29.641 5.152 1 95.94 100 HIS A CA 1
ATOM 765 C C . HIS A 1 100 ? -11.234 -28.531 5.285 1 95.94 100 HIS A C 1
ATOM 767 O O . HIS A 1 100 ? -11.266 -27.766 6.25 1 95.94 100 HIS A O 1
ATOM 773 N N . ARG A 1 101 ? -10.391 -28.453 4.289 1 96.06 101 ARG A N 1
ATOM 774 C CA . ARG A 1 101 ? -9.336 -27.453 4.32 1 96.06 101 ARG A CA 1
ATOM 775 C C . ARG A 1 101 ? -9.805 -26.141 3.688 1 96.06 101 ARG A C 1
ATOM 777 O O . ARG A 1 101 ? -9.008 -25.234 3.48 1 96.06 101 ARG A O 1
ATOM 784 N N . LYS A 1 102 ? -10.992 -26.078 3.26 1 96.25 102 LYS A N 1
ATOM 785 C CA . LYS A 1 102 ? -11.688 -24.859 2.848 1 96.25 102 LYS A CA 1
ATOM 786 C C . LYS A 1 102 ? -11.203 -24.391 1.481 1 96.25 102 LYS A C 1
ATOM 788 O O . LYS A 1 102 ? -11.07 -23.188 1.25 1 96.25 102 LYS A O 1
ATOM 793 N N . PHE A 1 103 ? -10.844 -25.359 0.643 1 97.38 103 PHE A N 1
ATOM 794 C CA . PHE A 1 103 ? -10.547 -25.031 -0.745 1 97.38 103 PHE A CA 1
ATOM 795 C C . PHE A 1 103 ? -11.828 -24.984 -1.573 1 97.38 103 PHE A C 1
ATOM 797 O O . PHE A 1 103 ? -11.93 -24.188 -2.518 1 97.38 103 PHE A O 1
ATOM 804 N N . ILE A 1 104 ? -12.719 -25.906 -1.217 1 96.38 104 ILE A N 1
ATOM 805 C CA . ILE A 1 104 ? -14.008 -26.016 -1.895 1 96.38 104 ILE A CA 1
ATOM 806 C C . ILE A 1 104 ? -15.125 -26.094 -0.861 1 96.38 104 ILE A C 1
ATOM 808 O O . ILE A 1 104 ? -14.883 -26.375 0.314 1 96.38 104 ILE A O 1
ATOM 812 N N . GLU A 1 105 ? -16.266 -25.641 -1.314 1 95.75 105 GLU A N 1
ATOM 813 C CA . GLU A 1 105 ? -17.438 -25.688 -0.46 1 95.75 105 GLU A CA 1
ATOM 814 C C . GLU A 1 105 ? -18.609 -26.391 -1.165 1 95.75 105 GLU A C 1
ATOM 816 O O . GLU A 1 105 ? -18.797 -26.203 -2.369 1 95.75 105 GLU A O 1
ATOM 821 N N . TRP A 1 106 ? -19.234 -27.203 -0.354 1 92.94 106 TRP A N 1
ATOM 822 C CA . TRP A 1 106 ? -20.438 -27.891 -0.849 1 92.94 106 TRP A CA 1
ATOM 823 C C . TRP A 1 106 ? -21.703 -27.203 -0.343 1 92.94 106 TRP A C 1
ATOM 825 O O . TRP A 1 106 ? -21.844 -26.953 0.858 1 92.94 106 TRP A O 1
ATOM 835 N N . SER A 1 107 ? -22.531 -26.844 -1.289 1 92.88 107 SER A N 1
ATOM 836 C CA . SER A 1 107 ? -23.812 -26.266 -0.923 1 92.88 107 SER A CA 1
ATOM 837 C C . SER A 1 107 ? -24.922 -27.312 -0.904 1 92.88 107 SER A C 1
ATOM 839 O O . SER A 1 107 ? -25.234 -27.906 -1.938 1 92.88 107 SER A O 1
ATOM 841 N N . GLU A 1 108 ? -25.547 -27.5 0.216 1 91 108 GLU A N 1
ATOM 842 C CA . GLU A 1 108 ? -26.641 -28.453 0.347 1 91 108 GLU A CA 1
ATOM 843 C C . GLU A 1 108 ? -27.891 -27.953 -0.362 1 91 108 GLU A C 1
ATOM 845 O O . GLU A 1 108 ? -28.703 -28.75 -0.843 1 91 108 GLU A O 1
ATOM 850 N N . ASP A 1 109 ? -27.969 -26.703 -0.428 1 90.88 109 ASP A N 1
ATOM 851 C CA . ASP A 1 109 ? -29.141 -26.094 -1.047 1 90.88 109 ASP A CA 1
ATOM 852 C C . ASP A 1 109 ? -29.109 -26.25 -2.564 1 90.88 109 ASP A C 1
ATOM 854 O O . ASP A 1 109 ? -30.078 -26.703 -3.172 1 90.88 109 ASP A O 1
ATOM 858 N N . THR A 1 110 ? -28 -26 -3.182 1 90.44 110 THR A N 1
ATOM 859 C CA . THR A 1 110 ? -27.875 -26.031 -4.633 1 90.44 110 THR A CA 1
ATOM 860 C C . THR A 1 110 ? -27.281 -27.359 -5.105 1 90.44 110 THR A C 1
ATOM 862 O O . THR A 1 110 ? -27.312 -27.672 -6.293 1 90.44 110 THR A O 1
ATOM 865 N N . LYS A 1 111 ? -26.766 -28.141 -4.195 1 90.62 111 LYS A N 1
ATOM 866 C CA . LYS A 1 111 ? -26.094 -29.406 -4.488 1 90.62 111 LYS A CA 1
ATOM 867 C C . LYS A 1 111 ? -24.953 -29.219 -5.48 1 90.62 111 LYS A C 1
ATOM 869 O O . LYS A 1 111 ? -24.812 -29.984 -6.434 1 90.62 111 LYS A O 1
ATOM 874 N N . LEU A 1 112 ? -24.266 -28.109 -5.301 1 93.38 112 LEU A N 1
ATOM 875 C CA . LEU A 1 112 ? -23.141 -27.766 -6.164 1 93.38 112 LEU A CA 1
ATOM 876 C C . LEU A 1 112 ? -21.891 -27.531 -5.344 1 93.38 112 LEU A C 1
ATOM 878 O O . LEU A 1 112 ? -21.953 -27.062 -4.203 1 93.38 112 LEU A O 1
ATOM 882 N N . TYR A 1 113 ? -20.781 -27.953 -5.988 1 93.38 113 TYR A N 1
ATOM 883 C CA . TYR A 1 113 ? -19.484 -27.594 -5.434 1 93.38 113 TYR A CA 1
ATOM 884 C C . TYR A 1 113 ? -19.047 -26.203 -5.914 1 93.38 113 TYR A C 1
ATOM 886 O O . TYR A 1 113 ? -19.25 -25.859 -7.078 1 93.38 113 TYR A O 1
ATOM 894 N N . SER A 1 114 ? -18.578 -25.391 -4.992 1 93.31 114 SER A N 1
ATOM 895 C CA . SER A 1 114 ? -18.016 -24.078 -5.332 1 93.31 114 SER A CA 1
ATOM 896 C C . SER A 1 114 ? -16.625 -23.906 -4.738 1 93.31 114 SER A C 1
ATOM 898 O O . SER A 1 114 ? -16.25 -24.609 -3.795 1 93.31 114 SER A O 1
ATOM 900 N N . THR A 1 115 ? -15.906 -23.094 -5.383 1 94.94 115 THR A N 1
ATOM 901 C CA . THR A 1 115 ? -14.539 -22.859 -4.926 1 94.94 115 THR A CA 1
ATOM 902 C C . THR A 1 115 ? -14.5 -21.688 -3.955 1 94.94 115 THR A C 1
ATOM 904 O O . THR A 1 115 ? -15.211 -20.688 -4.141 1 94.94 115 THR A O 1
ATOM 907 N N . THR A 1 116 ? -13.727 -21.781 -2.924 1 95.94 116 THR A N 1
ATOM 908 C CA . THR A 1 116 ? -13.5 -20.703 -1.965 1 95.94 116 THR A CA 1
ATOM 909 C C . THR A 1 116 ? -12.406 -19.766 -2.453 1 95.94 116 THR A C 1
ATOM 911 O O . THR A 1 116 ? -11.734 -20.047 -3.451 1 95.94 116 THR A O 1
ATOM 914 N N . PRO A 1 117 ? -12.211 -18.641 -1.802 1 94.88 117 PRO A N 1
ATOM 915 C CA . PRO A 1 117 ? -11.102 -17.766 -2.166 1 94.88 117 PRO A CA 1
ATOM 916 C C . PRO A 1 117 ? -9.75 -18.469 -2.111 1 94.88 117 PRO A C 1
ATOM 918 O O . PRO A 1 117 ? -8.914 -18.266 -2.996 1 94.88 117 PRO A O 1
ATOM 921 N N . LEU A 1 118 ? -9.594 -19.344 -1.167 1 96.56 118 LEU A N 1
ATOM 922 C CA . LEU A 1 118 ? -8.352 -20.109 -1.068 1 96.56 118 LEU A CA 1
ATOM 923 C C . LEU A 1 118 ? -8.195 -21.031 -2.264 1 96.56 118 LEU A C 1
ATOM 925 O O . LEU A 1 118 ? -7.105 -21.141 -2.832 1 96.56 118 LEU A O 1
ATOM 929 N N . GLY A 1 119 ? -9.281 -21.703 -2.613 1 96.75 119 GLY A N 1
ATOM 930 C CA . GLY A 1 119 ? -9.25 -22.562 -3.791 1 96.75 119 GLY A CA 1
ATOM 931 C C . GLY A 1 119 ? -8.922 -21.797 -5.066 1 96.75 119 GLY A C 1
ATOM 932 O O . GLY A 1 119 ? -8.125 -22.266 -5.883 1 96.75 119 GLY A O 1
ATOM 933 N N . ARG A 1 120 ? -9.438 -20.672 -5.184 1 95.62 120 ARG A N 1
ATOM 934 C CA . ARG A 1 120 ? -9.18 -19.844 -6.355 1 95.62 120 ARG A CA 1
ATOM 935 C C . ARG A 1 120 ? -7.734 -19.359 -6.391 1 95.62 120 ARG A C 1
ATOM 937 O O . ARG A 1 120 ? -7.121 -19.297 -7.457 1 95.62 120 ARG A O 1
ATOM 944 N N . ALA A 1 121 ? -7.277 -19 -5.238 1 95.75 121 ALA A N 1
ATOM 945 C CA . ALA A 1 121 ? -5.887 -18.562 -5.137 1 95.75 121 ALA A CA 1
ATOM 946 C C . ALA A 1 121 ? -4.934 -19.688 -5.543 1 95.75 121 ALA A C 1
ATOM 948 O O . ALA A 1 121 ? -3.984 -19.453 -6.297 1 95.75 121 ALA A O 1
ATOM 949 N N . SER A 1 122 ? -5.207 -20.844 -5.086 1 95.31 122 SER A N 1
ATOM 950 C CA . SER A 1 122 ? -4.375 -22 -5.414 1 95.31 122 SER A CA 1
ATOM 951 C C . SER A 1 122 ? -4.441 -22.328 -6.902 1 95.31 122 SER A C 1
ATOM 953 O O . SER A 1 122 ? -3.41 -22.531 -7.543 1 95.31 122 SER A O 1
ATOM 955 N N . PHE A 1 123 ? -5.684 -22.344 -7.449 1 94.31 123 PHE A N 1
ATOM 956 C CA . PHE A 1 123 ? -5.914 -22.641 -8.852 1 94.31 123 PHE A CA 1
ATOM 957 C C . PHE A 1 123 ? -5.27 -21.594 -9.75 1 94.31 123 PHE A C 1
ATOM 959 O O . PHE A 1 123 ? -4.582 -21.938 -10.719 1 94.31 123 PHE A O 1
ATOM 966 N N . GLY A 1 124 ? -5.43 -20.359 -9.398 1 90 124 GLY A N 1
ATOM 967 C CA . GLY A 1 124 ? -4.895 -19.266 -10.188 1 90 124 GLY A CA 1
ATOM 968 C C . GLY A 1 124 ? -3.379 -19.266 -10.258 1 90 124 GLY A C 1
ATOM 969 O O . GLY A 1 124 ? -2.799 -18.781 -11.234 1 90 124 GLY A O 1
ATOM 970 N N . ASN A 1 125 ? -2.736 -19.812 -9.289 1 90.25 125 ASN A N 1
ATOM 971 C CA . ASN A 1 125 ? -1.278 -19.844 -9.219 1 90.25 125 ASN A CA 1
ATOM 972 C C . ASN A 1 125 ? -0.726 -21.219 -9.57 1 90.25 125 ASN A C 1
ATOM 974 O O . ASN A 1 125 ? 0.484 -21.438 -9.5 1 90.25 125 ASN A O 1
ATOM 978 N N . SER A 1 126 ? -1.563 -22.125 -9.93 1 87.44 126 SER A N 1
ATOM 979 C CA . SER A 1 126 ? -1.208 -23.5 -10.266 1 87.44 126 SER A CA 1
ATOM 980 C C . SER A 1 126 ? -0.404 -24.156 -9.141 1 87.44 126 SER A C 1
ATOM 982 O O . SER A 1 126 ? 0.583 -24.844 -9.398 1 87.44 126 SER A O 1
ATOM 984 N N . LEU A 1 127 ? -0.807 -23.875 -7.926 1 89.12 127 LEU A N 1
ATOM 985 C CA . LEU A 1 127 ? -0.163 -24.453 -6.754 1 89.12 127 LEU A CA 1
ATOM 986 C C . LEU A 1 127 ? -0.911 -25.703 -6.293 1 89.12 127 LEU A C 1
ATOM 988 O O . LEU A 1 127 ? -2.137 -25.781 -6.402 1 89.12 127 LEU A O 1
ATOM 992 N N . CYS A 1 128 ? -0.124 -26.609 -5.785 1 89.56 128 CYS A N 1
ATOM 993 C CA . CYS A 1 128 ? -0.795 -27.734 -5.145 1 89.56 128 CYS A CA 1
ATOM 994 C C . CYS A 1 128 ? -1.391 -27.312 -3.803 1 89.56 128 CYS A C 1
ATOM 996 O O . CYS A 1 128 ? -0.913 -26.375 -3.172 1 89.56 128 CYS A O 1
ATOM 998 N N . PRO A 1 129 ? -2.434 -27.969 -3.391 1 92.94 129 PRO A N 1
ATOM 999 C CA . PRO A 1 129 ? -3.133 -27.578 -2.164 1 92.94 129 PRO A CA 1
ATOM 1000 C C . PRO A 1 129 ? -2.221 -27.594 -0.938 1 92.94 129 PRO A C 1
ATOM 1002 O O . PRO A 1 129 ? -2.32 -26.703 -0.085 1 92.94 129 PRO A O 1
ATOM 1005 N N . GLU A 1 130 ? -1.321 -28.5 -0.913 1 89 130 GLU A N 1
ATOM 1006 C CA . GLU A 1 130 ? -0.426 -28.594 0.237 1 89 130 GLU A CA 1
ATOM 1007 C C . GLU A 1 130 ? 0.491 -27.375 0.31 1 89 130 GLU A C 1
ATOM 1009 O O . GLU A 1 130 ? 0.672 -26.781 1.38 1 89 130 GLU A O 1
ATOM 1014 N N . GLU A 1 131 ? 1.015 -27.094 -0.803 1 87.38 131 GLU A N 1
ATOM 1015 C CA . GLU A 1 131 ? 1.869 -25.922 -0.876 1 87.38 131 GLU A CA 1
ATOM 1016 C C . GLU A 1 131 ? 1.086 -24.641 -0.552 1 87.38 131 GLU A C 1
ATOM 1018 O O . GLU A 1 131 ? 1.604 -23.75 0.108 1 87.38 131 GLU A O 1
ATOM 1023 N N . SER A 1 132 ? -0.113 -24.609 -0.986 1 93.31 132 SER A N 1
ATOM 1024 C CA . SER A 1 132 ? -0.967 -23.453 -0.741 1 93.31 132 SER A CA 1
ATOM 1025 C C . SER A 1 132 ? -1.21 -23.25 0.751 1 93.31 132 SER A C 1
ATOM 1027 O O . SER A 1 132 ? -1.254 -22.109 1.229 1 93.31 132 SER A O 1
ATOM 1029 N N . LEU A 1 133 ? -1.318 -24.328 1.438 1 93.06 133 LEU A N 1
ATOM 1030 C CA . LEU A 1 133 ? -1.572 -24.25 2.871 1 93.06 133 LEU A CA 1
ATOM 1031 C C . LEU A 1 133 ? -0.354 -23.688 3.607 1 93.06 133 LEU A C 1
ATOM 1033 O O . LEU A 1 133 ? -0.493 -22.953 4.586 1 93.06 133 LEU A O 1
ATOM 1037 N N . ILE A 1 134 ? 0.775 -24.016 3.127 1 87.56 134 ILE A N 1
ATOM 1038 C CA . ILE A 1 134 ? 2.008 -23.516 3.721 1 87.56 134 ILE A CA 1
ATOM 1039 C C . ILE A 1 134 ? 2.092 -22 3.521 1 87.56 134 ILE A C 1
ATOM 1041 O O . ILE A 1 134 ? 2.393 -21.266 4.461 1 87.56 134 ILE A O 1
ATOM 1045 N N . ILE A 1 135 ? 1.822 -21.609 2.33 1 90.06 135 ILE A N 1
ATOM 1046 C CA . ILE A 1 135 ? 1.858 -20.188 2 1 90.06 135 ILE A CA 1
ATOM 1047 C C . ILE A 1 135 ? 0.812 -19.438 2.822 1 90.06 135 ILE A C 1
ATOM 1049 O O . ILE A 1 135 ? 1.095 -18.375 3.381 1 90.06 135 ILE A O 1
ATOM 1053 N N . LEU A 1 136 ? -0.344 -20.047 2.896 1 93.94 136 LEU A N 1
ATOM 1054 C CA . LEU A 1 136 ? -1.428 -19.438 3.658 1 93.94 136 LEU A CA 1
ATOM 1055 C C . LEU A 1 136 ? -1.031 -19.25 5.121 1 93.94 136 LEU A C 1
ATOM 1057 O O . LEU A 1 136 ? -1.304 -18.203 5.719 1 93.94 136 LEU A O 1
ATOM 1061 N N . ASP A 1 137 ? -0.435 -20.203 5.613 1 89.81 137 ASP A N 1
ATOM 1062 C CA . ASP A 1 137 ? -0.01 -20.141 7.008 1 89.81 137 ASP A CA 1
ATOM 1063 C C . ASP A 1 137 ? 0.99 -19.016 7.238 1 89.81 137 ASP A C 1
ATOM 1065 O O . ASP A 1 137 ? 0.863 -18.25 8.195 1 89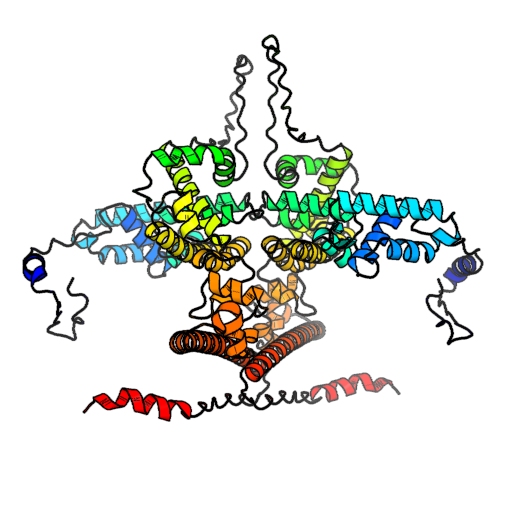.81 137 ASP A O 1
ATOM 1069 N N . ASP A 1 138 ? 1.935 -18.938 6.363 1 88.56 138 ASP A N 1
ATOM 1070 C CA . ASP A 1 138 ? 2.941 -17.891 6.441 1 88.56 138 ASP A CA 1
ATOM 1071 C C . ASP A 1 138 ? 2.299 -16.5 6.363 1 88.56 138 ASP A C 1
ATOM 1073 O O . ASP A 1 138 ? 2.607 -15.625 7.168 1 88.56 138 ASP A O 1
ATOM 1077 N N . LEU A 1 139 ? 1.445 -16.375 5.441 1 93.06 139 LEU A N 1
ATOM 1078 C CA . LEU A 1 139 ? 0.819 -15.086 5.203 1 93.06 139 LEU A CA 1
ATOM 1079 C C . LEU A 1 139 ? -0.127 -14.719 6.344 1 93.06 139 LEU A C 1
ATOM 1081 O O . LEU A 1 139 ? -0.202 -13.562 6.75 1 93.06 139 LEU A O 1
ATOM 1085 N N . SER A 1 140 ? -0.821 -15.742 6.859 1 92.56 140 SER A N 1
ATOM 1086 C CA . SER A 1 140 ? -1.744 -15.508 7.965 1 92.56 140 SER A CA 1
ATOM 1087 C C . SER A 1 140 ? -1.004 -15.047 9.219 1 92.56 140 SER A C 1
ATOM 1089 O O . SER A 1 140 ? -1.491 -14.18 9.945 1 92.56 140 SER A O 1
ATOM 1091 N N . ARG A 1 141 ? 0.081 -15.57 9.359 1 87.31 141 ARG A N 1
ATOM 1092 C CA . ARG A 1 141 ? 0.906 -15.141 10.484 1 87.31 141 ARG A CA 1
ATOM 1093 C C . ARG A 1 141 ? 1.443 -13.734 10.258 1 87.31 141 ARG A C 1
ATOM 1095 O O . ARG A 1 141 ? 1.481 -12.922 11.188 1 87.31 141 ARG A O 1
ATOM 1102 N N . ALA A 1 142 ? 1.85 -13.492 9.109 1 90.19 142 ALA A N 1
ATOM 1103 C CA . ALA A 1 142 ? 2.441 -12.203 8.781 1 90.19 142 ALA A CA 1
ATOM 1104 C C . ALA A 1 142 ? 1.434 -11.07 8.969 1 90.19 142 ALA A C 1
ATOM 1106 O O . ALA A 1 142 ? 1.776 -10.008 9.484 1 90.19 142 ALA A O 1
ATOM 1107 N N . ILE A 1 143 ? 0.219 -11.258 8.562 1 91.88 143 ILE A N 1
ATOM 1108 C CA . ILE A 1 143 ? -0.76 -10.172 8.586 1 91.88 143 ILE A CA 1
ATOM 1109 C C . ILE A 1 143 ? -1.118 -9.836 10.031 1 91.88 143 ILE A C 1
ATOM 1111 O O . ILE A 1 143 ? -1.689 -8.773 10.297 1 91.88 143 ILE A O 1
ATOM 1115 N N . GLU A 1 144 ? -0.841 -10.727 10.961 1 87.69 144 GLU A N 1
ATOM 1116 C CA . GLU A 1 144 ? -1.111 -10.477 12.375 1 87.69 144 GLU A CA 1
ATOM 1117 C C . GLU A 1 144 ? -0.035 -9.594 12.992 1 87.69 144 GLU A C 1
ATOM 1119 O O . GLU A 1 144 ? -0.24 -9.008 14.062 1 87.69 144 GLU A O 1
ATOM 1124 N N . GLY A 1 145 ? 1.045 -9.508 12.367 1 88.62 145 GLY A N 1
ATOM 1125 C CA . GLY A 1 145 ? 2.162 -8.703 12.844 1 88.62 145 GLY A CA 1
ATOM 1126 C C . GLY A 1 145 ? 3.219 -8.469 11.781 1 88.62 145 GLY A C 1
ATOM 1127 O O . GLY A 1 145 ? 4.344 -8.961 11.898 1 88.62 145 GLY A O 1
ATOM 1128 N N . PHE A 1 146 ? 2.889 -7.648 10.93 1 89.94 146 PHE A N 1
ATOM 1129 C CA . PHE A 1 146 ? 3.777 -7.391 9.805 1 89.94 146 PHE A CA 1
ATOM 1130 C C . PHE A 1 146 ? 4.828 -6.348 10.172 1 89.94 146 PHE A C 1
ATOM 1132 O O . PHE A 1 146 ? 4.5 -5.301 10.727 1 89.94 146 PHE A O 1
ATOM 1139 N N . VAL A 1 147 ? 6.059 -6.656 9.867 1 89.25 147 VAL A N 1
ATOM 1140 C CA . VAL A 1 147 ? 7.137 -5.715 10.172 1 89.25 147 VAL A CA 1
ATOM 1141 C C . VAL A 1 147 ? 7.406 -4.832 8.961 1 89.25 147 VAL A C 1
ATOM 1143 O O . VAL A 1 147 ? 7.941 -5.301 7.949 1 89.25 147 VAL A O 1
ATOM 1146 N N . LEU A 1 148 ? 7.105 -3.646 9.094 1 90.62 148 LEU A N 1
ATOM 1147 C CA . LEU A 1 148 ? 7.27 -2.688 8.008 1 90.62 148 LEU A CA 1
ATOM 1148 C C . LEU A 1 148 ? 8.578 -1.924 8.148 1 90.62 148 LEU A C 1
ATOM 1150 O O . LEU A 1 148 ? 9.023 -1.259 7.211 1 90.62 148 LEU A O 1
ATOM 1154 N N . ALA A 1 149 ? 9.242 -2.082 9.266 1 87.69 149 ALA A N 1
ATOM 1155 C CA . ALA A 1 149 ? 10.445 -1.312 9.578 1 87.69 149 ALA A CA 1
ATOM 1156 C C . ALA A 1 149 ? 11.602 -1.712 8.664 1 87.69 149 ALA A C 1
ATOM 1158 O O . ALA A 1 149 ? 12.516 -0.918 8.422 1 87.69 149 ALA A O 1
ATOM 1159 N N . SER A 1 150 ? 11.492 -2.893 8.211 1 86.69 150 SER A N 1
ATOM 1160 C CA . SER A 1 150 ? 12.531 -3.404 7.32 1 86.69 150 SER A CA 1
ATOM 1161 C C . SER A 1 150 ? 11.938 -4.25 6.199 1 86.69 150 SER A C 1
ATOM 1163 O O . SER A 1 150 ? 10.836 -4.789 6.34 1 86.69 150 SER A O 1
ATOM 1165 N N . ASP A 1 151 ? 12.703 -4.367 5.148 1 90.06 151 ASP A N 1
ATOM 1166 C CA . ASP A 1 151 ? 12.266 -5.176 4.012 1 90.06 151 ASP A CA 1
ATOM 1167 C C . ASP A 1 151 ? 12.406 -6.668 4.312 1 90.06 151 ASP A C 1
ATOM 1169 O O . ASP A 1 151 ? 11.914 -7.508 3.559 1 90.06 151 ASP A O 1
ATOM 1173 N N . LEU A 1 152 ? 13 -6.957 5.379 1 89.62 152 LEU A N 1
ATOM 1174 C CA . LEU A 1 152 ? 13.391 -8.336 5.656 1 89.62 152 LEU A CA 1
ATOM 1175 C C . LEU A 1 152 ? 12.164 -9.242 5.746 1 89.62 152 LEU A C 1
ATOM 1177 O O . LEU A 1 152 ? 12.18 -10.367 5.246 1 89.62 152 LEU A O 1
ATOM 1181 N N . HIS A 1 153 ? 11.156 -8.805 6.414 1 90 153 HIS A N 1
ATOM 1182 C CA . HIS A 1 153 ? 9.953 -9.617 6.539 1 90 153 HIS A CA 1
ATOM 1183 C C . HIS A 1 153 ? 9.344 -9.906 5.172 1 90 153 HIS A C 1
ATOM 1185 O O . HIS A 1 153 ? 8.93 -11.031 4.898 1 90 153 HIS A O 1
ATOM 1191 N N . LEU A 1 154 ? 9.266 -8.906 4.328 1 92.12 154 LEU A N 1
ATOM 1192 C CA . LEU A 1 154 ? 8.742 -9.07 2.977 1 92.12 154 LEU A CA 1
ATOM 1193 C C . LEU A 1 154 ? 9.602 -10.055 2.182 1 92.12 154 LEU A C 1
ATOM 1195 O O . LEU A 1 154 ? 9.07 -10.914 1.476 1 92.12 154 LEU A O 1
ATOM 1199 N N . VAL A 1 155 ? 10.898 -9.852 2.316 1 92.94 155 VAL A N 1
ATOM 1200 C CA . VAL A 1 155 ? 11.82 -10.742 1.614 1 92.94 155 VAL A CA 1
ATOM 1201 C C . VAL A 1 155 ? 11.609 -12.18 2.07 1 92.94 155 VAL A C 1
ATOM 1203 O O . VAL A 1 155 ? 11.594 -13.102 1.251 1 92.94 155 VAL A O 1
ATOM 1206 N N . TYR A 1 156 ? 11.422 -12.352 3.289 1 90.06 156 TYR A N 1
ATOM 1207 C CA . TYR A 1 156 ? 11.195 -13.68 3.848 1 90.06 156 TYR A CA 1
ATOM 1208 C C . TYR A 1 156 ? 9.938 -14.312 3.268 1 90.06 156 TYR A C 1
ATOM 1210 O O . TYR A 1 156 ? 9.922 -15.508 2.963 1 90.06 156 TYR A O 1
ATOM 1218 N N . LEU A 1 157 ? 8.945 -13.57 3.129 1 90.81 157 LEU A N 1
ATOM 1219 C CA . LEU A 1 157 ? 7.66 -14.07 2.65 1 90.81 157 LEU A CA 1
ATOM 1220 C C . LEU A 1 157 ? 7.75 -14.484 1.186 1 90.81 157 LEU A C 1
ATOM 1222 O O . LEU A 1 157 ? 7.02 -15.375 0.742 1 90.81 157 LEU A O 1
ATOM 1226 N N . VAL A 1 158 ? 8.641 -13.82 0.485 1 91.25 158 VAL A N 1
ATOM 1227 C CA . VAL A 1 158 ? 8.664 -14.086 -0.95 1 91.25 158 VAL A CA 1
ATOM 1228 C C . VAL A 1 158 ? 9.797 -15.055 -1.279 1 91.25 158 VAL A C 1
ATOM 1230 O O . VAL A 1 158 ? 10.031 -15.375 -2.447 1 91.25 158 VAL A O 1
ATOM 1233 N N . GLU A 1 159 ? 10.523 -15.383 -0.279 1 86.38 159 GLU A N 1
ATOM 1234 C CA . GLU A 1 159 ? 11.539 -16.406 -0.487 1 86.38 159 GLU A CA 1
ATOM 1235 C C . GLU A 1 159 ? 10.93 -17.812 -0.413 1 86.38 159 GLU A C 1
ATOM 1237 O O . GLU A 1 159 ? 10.344 -18.188 0.604 1 86.38 159 GLU A O 1
ATOM 1242 N N . ARG A 1 160 ? 10.812 -18.391 -1.685 1 73.06 160 ARG A N 1
ATOM 1243 C CA . ARG A 1 160 ? 10.211 -19.703 -1.768 1 73.06 160 ARG A CA 1
ATOM 1244 C C . ARG A 1 160 ? 11.086 -20.75 -1.081 1 73.06 160 ARG A C 1
ATOM 1246 O O . ARG A 1 160 ? 12.312 -20.625 -1.067 1 73.06 160 ARG A O 1
ATOM 1253 N N . PHE A 1 161 ? 10.648 -21.562 -0.158 1 58.94 161 PHE A N 1
ATOM 1254 C CA . PHE A 1 161 ? 11.312 -22.688 0.487 1 58.94 161 PHE A CA 1
ATOM 1255 C C . PHE A 1 161 ? 12.156 -23.469 -0.517 1 58.94 161 PHE A C 1
ATOM 1257 O O . PHE A 1 161 ? 12.234 -24.703 -0.443 1 58.94 161 PHE A O 1
ATOM 1264 N N . MET A 1 162 ? 12.867 -22.812 -1.396 1 51.66 162 MET A N 1
ATOM 1265 C CA . MET A 1 162 ? 13.57 -23.734 -2.293 1 51.66 162 MET A CA 1
ATOM 1266 C C . MET A 1 162 ? 14.609 -24.547 -1.531 1 51.66 162 MET A C 1
ATOM 1268 O O . MET A 1 162 ? 15.148 -24.094 -0.525 1 51.66 162 MET A O 1
ATOM 1272 N N . GLN A 1 163 ? 14.555 -25.812 -1.555 1 47.09 163 GLN A N 1
ATOM 1273 C CA . GLN A 1 163 ? 15.492 -26.828 -1.105 1 47.09 163 GLN A CA 1
ATOM 1274 C C . GLN A 1 163 ? 16.938 -26.359 -1.256 1 47.09 163 GLN A C 1
ATOM 1276 O O . GLN A 1 163 ? 17.469 -26.328 -2.365 1 47.09 163 GLN A O 1
ATOM 1281 N N . LEU A 1 164 ? 17.312 -25.328 -0.643 1 46.94 164 LEU A N 1
ATOM 1282 C CA . LEU A 1 164 ? 18.75 -25.078 -0.652 1 46.94 164 LEU A CA 1
ATOM 1283 C C . LEU A 1 164 ? 19.516 -26.328 -0.237 1 46.94 164 LEU A C 1
ATOM 1285 O O . LEU A 1 164 ? 19.547 -26.688 0.944 1 46.94 164 LEU A O 1
ATOM 1289 N N . SER A 1 165 ? 19.375 -27.281 -0.937 1 45.75 165 SER A N 1
ATOM 1290 C CA . SER A 1 165 ? 20.141 -28.5 -0.687 1 45.75 165 SER A CA 1
ATOM 1291 C C . SER A 1 165 ? 21.531 -28.172 -0.134 1 45.75 165 SER A C 1
ATOM 1293 O O . SER A 1 165 ? 22.078 -28.922 0.663 1 45.75 165 SER A O 1
ATOM 1295 N N . THR A 1 166 ? 22.281 -27.297 -0.76 1 47.72 166 THR A N 1
ATOM 1296 C CA . THR A 1 166 ? 23.734 -27.281 -0.554 1 47.72 166 THR A CA 1
ATOM 1297 C C . THR A 1 166 ? 24.109 -26.406 0.641 1 47.72 166 THR A C 1
ATOM 1299 O O . THR A 1 166 ? 25.266 -26.078 0.828 1 47.72 166 THR A O 1
ATOM 1302 N N . LEU A 1 167 ? 23.172 -25.703 1.254 1 49.44 167 LEU A N 1
ATOM 1303 C CA . LEU A 1 167 ? 23.75 -24.906 2.33 1 49.44 167 LEU A CA 1
ATOM 1304 C C . LEU A 1 167 ? 24.312 -25.812 3.422 1 49.44 167 LEU A C 1
ATOM 1306 O O . LEU A 1 167 ? 23.578 -26.609 4.016 1 49.44 167 LEU A O 1
ATOM 1310 N N . ASP A 1 168 ? 25.5 -26.266 3.334 1 46.41 168 ASP A N 1
ATOM 1311 C CA . ASP A 1 168 ? 26.266 -27.047 4.305 1 46.41 168 ASP A CA 1
ATOM 1312 C C . ASP A 1 168 ? 25.953 -26.594 5.73 1 46.41 168 ASP A C 1
ATOM 1314 O O . ASP A 1 168 ? 25.609 -25.438 5.965 1 46.41 168 ASP A O 1
ATOM 1318 N N . GLN A 1 169 ? 25.75 -27.5 6.695 1 45.06 169 GLN A N 1
ATOM 1319 C CA . GLN A 1 169 ? 25.578 -27.5 8.141 1 45.06 169 GLN A CA 1
ATOM 1320 C C . GLN A 1 169 ? 26.297 -26.328 8.797 1 45.06 169 GLN A C 1
ATOM 1322 O O . GLN A 1 169 ? 25.938 -25.906 9.898 1 45.06 169 GLN A O 1
ATOM 1327 N N . SER A 1 170 ? 27.359 -25.969 8.391 1 42.62 170 SER A N 1
ATOM 1328 C CA . SER A 1 170 ? 28.172 -24.953 9.078 1 42.62 170 SER A CA 1
ATOM 1329 C C . SER A 1 170 ? 27.469 -23.609 9.102 1 42.62 170 SER A C 1
ATOM 1331 O O . SER A 1 170 ? 27.719 -22.781 9.984 1 42.62 170 SER A O 1
ATOM 1333 N N . ASP A 1 171 ? 26.641 -23.328 8.219 1 45.06 171 ASP A N 1
ATOM 1334 C CA . ASP A 1 171 ? 26.062 -22 8.031 1 45.06 171 ASP A CA 1
ATOM 1335 C C . ASP A 1 171 ? 24.875 -21.781 8.953 1 45.06 171 ASP A C 1
ATOM 1337 O O . ASP A 1 171 ? 24.391 -20.656 9.094 1 45.06 171 ASP A O 1
ATOM 1341 N N . GLY A 1 172 ? 24.328 -22.797 9.383 1 45.69 172 GLY A N 1
ATOM 1342 C CA . GLY A 1 172 ? 23.297 -22.719 10.406 1 45.69 172 GLY A CA 1
ATOM 1343 C C . GLY A 1 172 ? 23.734 -21.969 11.648 1 45.69 172 GLY A C 1
ATOM 1344 O O . GLY A 1 172 ? 22.891 -21.594 12.469 1 45.69 172 GLY A O 1
ATOM 1345 N N . LYS A 1 173 ? 25.016 -22.125 11.922 1 43.84 173 LYS A N 1
ATOM 1346 C CA . LYS A 1 173 ? 25.516 -21.469 13.117 1 43.84 173 LYS A CA 1
ATOM 1347 C C . LYS A 1 173 ? 25.344 -19.953 13.023 1 43.84 173 LYS A C 1
ATOM 1349 O O . LYS A 1 173 ? 25.109 -19.281 14.031 1 43.84 173 LYS A O 1
ATOM 1354 N N . GLN A 1 174 ? 25.562 -19.406 11.953 1 45.03 174 GLN A N 1
ATOM 1355 C CA . GLN A 1 174 ? 25.469 -17.953 11.836 1 45.03 174 GLN A CA 1
ATOM 1356 C C . GLN A 1 174 ? 24.031 -17.469 11.977 1 45.03 174 GLN A C 1
ATOM 1358 O O . GLN A 1 174 ? 23.797 -16.328 12.383 1 45.03 174 GLN A O 1
ATOM 1363 N N . VAL A 1 175 ? 23.141 -18.344 11.727 1 49.12 175 VAL A N 1
ATOM 1364 C CA . VAL A 1 175 ? 21.734 -17.984 11.812 1 49.12 175 VAL A CA 1
ATOM 1365 C C . VAL A 1 175 ? 21.312 -17.922 13.273 1 49.12 175 VAL A C 1
ATOM 1367 O O . VAL A 1 175 ? 20.281 -17.344 13.609 1 49.12 175 VAL A O 1
ATOM 1370 N N . ARG A 1 176 ? 22 -18.547 14.18 1 43.97 176 ARG A N 1
ATOM 1371 C CA . ARG A 1 176 ? 21.609 -18.531 15.586 1 43.97 176 ARG A CA 1
ATOM 1372 C C . ARG A 1 176 ? 21.5 -17.109 16.109 1 43.97 176 ARG A C 1
ATOM 1374 O O . ARG A 1 176 ? 20.734 -16.859 17.047 1 43.97 176 ARG A O 1
ATOM 1381 N N . VAL A 1 177 ? 22.312 -16.25 15.656 1 44.16 177 VAL A N 1
ATOM 1382 C CA . VAL A 1 177 ? 22.312 -14.906 16.234 1 44.16 177 VAL A CA 1
ATOM 1383 C C . VAL A 1 177 ? 21 -14.195 15.883 1 44.16 177 VAL A C 1
ATOM 1385 O O . VAL A 1 177 ? 20.547 -13.32 16.625 1 44.16 177 VAL A O 1
ATOM 1388 N N . LEU A 1 178 ? 20.484 -14.484 14.789 1 45.94 178 LEU A N 1
ATOM 1389 C CA . LEU A 1 178 ? 19.359 -13.648 14.383 1 45.94 178 LEU A CA 1
ATOM 1390 C C . LEU A 1 178 ? 18.031 -14.266 14.805 1 45.94 178 LEU A C 1
ATOM 1392 O O . LEU A 1 178 ? 16.969 -13.883 14.297 1 45.94 178 LEU A O 1
ATOM 1396 N N . GLU A 1 179 ? 18.094 -15.211 15.773 1 46.72 179 GLU A N 1
ATOM 1397 C CA . GLU A 1 179 ? 17.031 -16.062 16.297 1 46.72 179 GLU A CA 1
ATOM 1398 C C . GLU A 1 179 ? 15.852 -15.234 16.781 1 46.72 179 GLU A C 1
ATOM 1400 O O . GLU A 1 179 ? 14.695 -15.562 16.5 1 46.72 179 GLU A O 1
ATOM 1405 N N . PRO A 1 180 ? 16.203 -14.32 17.578 1 46.81 180 PRO A N 1
ATOM 1406 C CA . PRO A 1 180 ? 15.008 -13.641 18.094 1 46.81 180 PRO A CA 1
ATOM 1407 C C . PRO A 1 180 ? 14.164 -13.016 16.984 1 46.81 180 PRO A C 1
ATOM 1409 O O . PRO A 1 180 ? 12.93 -13.031 17.047 1 46.81 180 PRO A O 1
ATOM 1412 N N . PHE A 1 181 ? 14.914 -12.492 16.109 1 47.69 181 PHE A N 1
ATOM 1413 C CA . PHE A 1 181 ? 14.18 -11.891 14.992 1 47.69 181 PHE A CA 1
ATOM 1414 C C . PHE A 1 181 ? 13.469 -12.969 14.18 1 47.69 181 PHE A C 1
ATOM 1416 O O . PHE A 1 181 ? 12.32 -12.789 13.773 1 47.69 181 PHE A O 1
ATOM 1423 N N . LEU A 1 182 ? 14.211 -14 14.016 1 50.75 182 LEU A N 1
ATOM 1424 C CA . LEU A 1 182 ? 13.641 -15.133 13.289 1 50.75 182 LEU A CA 1
ATOM 1425 C C . LEU A 1 182 ? 12.375 -15.641 13.969 1 50.75 182 LEU A C 1
ATOM 1427 O O . LEU A 1 182 ? 11.406 -15.992 13.297 1 50.75 182 LEU A O 1
ATOM 1431 N N . ILE A 1 183 ? 12.531 -15.672 15.188 1 49.09 183 ILE A N 1
ATOM 1432 C CA . ILE A 1 183 ? 11.406 -16.141 15.984 1 49.09 183 ILE A CA 1
ATOM 1433 C C . ILE A 1 183 ? 10.227 -15.188 15.828 1 49.09 183 ILE A C 1
ATOM 1435 O O . ILE A 1 183 ? 9.078 -15.617 15.695 1 49.09 183 ILE A O 1
ATOM 1439 N N . ARG A 1 184 ? 10.625 -13.984 15.852 1 51.72 184 ARG A N 1
ATOM 1440 C CA . ARG A 1 184 ? 9.555 -12.992 15.703 1 51.72 184 ARG A CA 1
ATOM 1441 C C . ARG A 1 184 ? 8.914 -13.086 14.328 1 51.72 184 ARG A C 1
ATOM 1443 O O . ARG A 1 184 ? 7.688 -12.992 14.203 1 51.72 184 ARG A O 1
ATOM 1450 N N . MET A 1 185 ? 9.836 -13.148 13.398 1 49.69 185 MET A N 1
ATOM 1451 C CA . MET A 1 185 ? 9.359 -13.234 12.023 1 49.69 185 MET A CA 1
ATOM 1452 C C . MET A 1 185 ? 8.539 -14.5 11.812 1 49.69 185 MET A C 1
ATOM 1454 O O . MET A 1 185 ? 7.531 -14.484 11.094 1 49.69 185 MET A O 1
ATOM 1458 N N . ALA A 1 186 ? 9.211 -15.602 12.352 1 45.91 186 ALA A N 1
ATOM 1459 C CA . ALA A 1 186 ? 8.57 -16.906 12.188 1 45.91 186 ALA A CA 1
ATOM 1460 C C . ALA A 1 186 ? 7.242 -16.953 12.938 1 45.91 186 ALA A C 1
ATOM 1462 O O . ALA A 1 186 ? 6.281 -17.578 12.469 1 45.91 186 ALA A O 1
ATOM 1463 N N . HIS A 1 187 ? 7.262 -16.484 14.18 1 46.81 187 HIS A N 1
ATOM 1464 C CA . HIS A 1 187 ? 6.07 -16.703 15 1 46.81 187 HIS A CA 1
ATOM 1465 C C . HIS A 1 187 ? 5.168 -15.477 14.984 1 46.81 187 HIS A C 1
ATOM 1467 O O . HIS A 1 187 ? 4.047 -15.516 15.5 1 46.81 187 HIS A O 1
ATOM 1473 N N . GLY A 1 188 ? 5.387 -14.68 14.109 1 43.31 188 GLY A N 1
ATOM 1474 C CA . GLY A 1 188 ? 4.66 -13.422 14.195 1 43.31 188 GLY A CA 1
ATOM 1475 C C . GLY A 1 188 ? 4.945 -12.656 15.477 1 43.31 188 GLY A C 1
ATOM 1476 O O . GLY A 1 188 ? 6.078 -12.234 15.719 1 43.31 188 GLY A O 1
ATOM 1477 N N . ALA A 1 189 ? 3.871 -12.68 16.594 1 39.22 189 ALA A N 1
ATOM 1478 C CA . ALA A 1 189 ? 4.016 -12.086 17.906 1 39.22 189 ALA A CA 1
ATOM 1479 C C . ALA A 1 189 ? 5.047 -12.836 18.75 1 39.22 189 ALA A C 1
ATOM 1481 O O . ALA A 1 189 ? 5.266 -14.031 18.547 1 39.22 189 ALA A O 1
ATOM 1482 N N . PRO A 1 190 ? 5.977 -12.125 19.344 1 35.41 190 PRO A N 1
ATOM 1483 C CA . PRO A 1 190 ? 6.965 -12.812 20.188 1 35.41 190 PRO A CA 1
ATOM 1484 C C . PRO A 1 190 ? 6.355 -13.945 21 1 35.41 190 PRO A C 1
ATOM 1486 O O . PRO A 1 190 ? 5.211 -13.844 21.469 1 35.41 190 PRO A O 1
ATOM 1489 N N . LEU A 1 191 ? 6.746 -15.203 20.875 1 33.03 191 LEU A N 1
ATOM 1490 C CA . LEU A 1 191 ? 6.441 -16.297 21.797 1 33.03 191 LEU A CA 1
ATOM 1491 C C . LEU A 1 191 ? 6.668 -15.883 23.234 1 33.03 191 LEU A C 1
ATOM 1493 O O . LEU A 1 191 ? 7.703 -15.289 23.562 1 33.03 191 LEU A O 1
ATOM 1497 N N . ARG A 1 192 ? 5.652 -15.672 24.141 1 31.95 192 ARG A N 1
ATOM 1498 C CA . ARG A 1 192 ? 5.773 -15.656 25.594 1 31.95 192 ARG A CA 1
ATOM 1499 C C . ARG A 1 192 ? 6.57 -16.859 26.094 1 31.95 192 ARG A C 1
ATOM 1501 O O . ARG A 1 192 ? 6.172 -18 25.875 1 31.95 192 ARG A O 1
ATOM 1508 N N . THR A 1 193 ? 7.766 -16.797 26.25 1 29.11 193 THR A N 1
ATOM 1509 C CA . THR A 1 193 ? 8.406 -17.828 27.062 1 29.11 193 THR A CA 1
ATOM 1510 C C . THR A 1 193 ? 7.676 -17.984 28.391 1 29.11 193 THR A C 1
ATOM 1512 O O . THR A 1 193 ? 7.582 -17.031 29.172 1 29.11 193 THR A O 1
ATOM 1515 N N . SER A 1 194 ? 6.609 -18.828 28.625 1 28.38 194 SER A N 1
ATOM 1516 C CA . SER A 1 194 ? 6.16 -19.359 29.922 1 28.38 194 SER A CA 1
ATOM 1517 C C . SER A 1 194 ? 7.34 -19.766 30.781 1 28.38 194 SER A C 1
ATOM 1519 O O . SER A 1 194 ? 8.141 -20.625 30.406 1 28.38 194 SER A O 1
ATOM 1521 N N . ASN A 1 195 ? 7.805 -18.875 31.625 1 27.44 195 ASN A N 1
ATOM 1522 C CA . ASN A 1 195 ? 8.523 -19.375 32.781 1 27.44 195 ASN A CA 1
ATOM 1523 C C . ASN A 1 195 ? 7.656 -20.312 33.625 1 27.44 195 ASN A C 1
ATOM 1525 O O . ASN A 1 195 ? 6.699 -19.875 34.281 1 27.44 195 ASN A O 1
ATOM 1529 N N . ARG A 1 196 ? 7.391 -21.625 33.312 1 26.92 196 ARG A N 1
ATOM 1530 C CA . ARG A 1 196 ? 6.992 -22.688 34.219 1 26.92 196 ARG A CA 1
ATOM 1531 C C . ARG A 1 196 ? 7.801 -22.641 35.5 1 26.92 196 ARG A C 1
ATOM 1533 O O . ARG A 1 196 ? 9 -22.938 35.5 1 26.92 196 ARG A O 1
ATOM 1540 N N . SER A 1 197 ? 7.457 -21.656 36.375 1 25.89 197 SER A N 1
ATOM 1541 C CA . SER A 1 197 ? 7.781 -22 37.75 1 25.89 197 SER A CA 1
ATOM 1542 C C . SER A 1 197 ? 7.121 -23.312 38.156 1 25.89 197 SER A C 1
ATOM 1544 O O . SER A 1 197 ? 5.941 -23.531 37.875 1 25.89 197 SER A O 1
ATOM 1546 N N . ARG A 1 198 ? 7.77 -24.391 38.5 1 25.45 198 ARG A N 1
ATOM 1547 C CA . ARG A 1 198 ? 7.52 -25.688 39.094 1 25.45 198 ARG A CA 1
ATOM 1548 C C . ARG A 1 198 ? 6.73 -25.547 40.375 1 25.45 198 ARG A C 1
ATOM 1550 O O . ARG A 1 198 ? 6.75 -26.453 41.219 1 25.45 198 ARG A O 1
ATOM 1557 N N . ASP A 1 199 ? 6.207 -24.344 40.688 1 24.5 199 ASP A N 1
ATOM 1558 C CA . ASP A 1 199 ? 5.695 -24.562 42.062 1 24.5 199 ASP A CA 1
ATOM 1559 C C . ASP A 1 199 ? 4.582 -25.609 42.062 1 24.5 199 ASP A C 1
ATOM 1561 O O . ASP A 1 199 ? 4.008 -25.922 41 1 24.5 199 ASP A O 1
ATOM 1565 N N . ASN A 1 200 ? 3.998 -25.859 43.406 1 23.84 200 ASN A N 1
ATOM 1566 C CA . ASN A 1 200 ? 3.232 -26.906 44.094 1 23.84 200 ASN A CA 1
ATOM 1567 C C . ASN A 1 200 ? 1.794 -26.969 43.594 1 23.84 200 ASN A C 1
ATOM 1569 O O . ASN A 1 200 ? 1.03 -26.016 43.75 1 23.84 200 ASN A O 1
ATOM 1573 N N . ALA A 1 201 ? 1.476 -27.672 42.5 1 23.67 201 ALA A N 1
ATOM 1574 C CA . ALA A 1 201 ? 0.202 -28.078 41.906 1 23.67 201 ALA A CA 1
ATOM 1575 C C . ALA A 1 201 ? -0.691 -28.75 42.938 1 23.67 201 ALA A C 1
ATOM 1577 O O . ALA A 1 201 ? -1.6 -29.516 42.594 1 23.67 201 ALA A O 1
ATOM 1578 N N . LYS A 1 202 ? -0.576 -28.562 44.25 1 22.22 202 LYS A N 1
ATOM 1579 C CA . LYS A 1 202 ? -1.512 -29.547 44.781 1 22.22 202 LYS A CA 1
ATOM 1580 C C . LYS A 1 202 ? -2.945 -29.234 44.375 1 22.22 202 LYS A C 1
ATOM 1582 O O . LYS A 1 202 ? -3.699 -30.125 44 1 22.22 202 LYS A O 1
ATOM 1587 N N . GLY A 1 203 ? -3.59 -28.188 45.062 1 21.66 203 GLY A N 1
ATOM 1588 C CA . GLY A 1 203 ? -4.926 -28.484 45.562 1 21.66 203 GLY A CA 1
ATOM 1589 C C . GLY A 1 203 ? -5.969 -28.531 44.438 1 21.66 203 GLY A C 1
ATOM 1590 O O . GLY A 1 203 ? -6.719 -29.5 44.344 1 21.66 203 GLY A O 1
ATOM 1591 N N . LEU A 1 204 ? -6.668 -27.328 44.25 1 23.03 204 LEU A N 1
ATOM 1592 C CA . LEU A 1 204 ? -8.094 -27.391 43.938 1 23.03 204 LEU A CA 1
ATOM 1593 C C . LEU A 1 204 ? -8.344 -27.875 42.531 1 23.03 204 LEU A C 1
ATOM 1595 O O . LEU A 1 204 ? -7.863 -27.281 41.562 1 23.03 204 LEU A O 1
ATOM 1599 N N . LEU A 1 205 ? -8.641 -29.203 42.25 1 21.78 205 LEU A N 1
ATOM 1600 C CA . LEU A 1 205 ? -8.906 -30.172 41.188 1 21.78 205 LEU A CA 1
ATOM 1601 C C . LEU A 1 205 ? -10.07 -29.719 40.312 1 21.78 205 LEU A C 1
ATOM 1603 O O . LEU A 1 205 ? -10.523 -30.469 39.438 1 21.78 205 LEU A O 1
ATOM 1607 N N . GLY A 1 206 ? -10.898 -28.766 40.688 1 23.12 206 GLY A N 1
ATOM 1608 C CA . GLY A 1 206 ? -12.148 -29.031 40 1 23.12 206 GLY A CA 1
ATOM 1609 C C . GLY A 1 206 ? -12.023 -29 38.469 1 23.12 206 GLY A C 1
ATOM 1610 O O . GLY A 1 206 ? -11.078 -28.422 37.938 1 23.12 206 GLY A O 1
ATOM 1611 N N . ARG A 1 207 ? -12.703 -29.938 37.656 1 21.89 207 ARG A N 1
ATOM 1612 C CA . ARG A 1 207 ? -12.695 -30.594 36.344 1 21.89 207 ARG A CA 1
ATOM 1613 C C . ARG A 1 207 ? -12.898 -29.594 35.219 1 21.89 207 ARG A C 1
ATOM 1615 O O . ARG A 1 207 ? -12.852 -29.969 34.062 1 21.89 207 ARG A O 1
ATOM 1622 N N . SER A 1 208 ? -13.656 -28.469 35.438 1 25.77 208 SER A N 1
ATOM 1623 C CA . SER A 1 208 ? -14.328 -28.141 34.188 1 25.77 208 SER A CA 1
ATOM 1624 C C . SER A 1 208 ? -13.32 -27.875 33.062 1 25.77 208 SER A C 1
ATOM 1626 O O . SER A 1 208 ? -12.328 -27.172 33.281 1 25.77 208 SER A O 1
ATOM 1628 N N . ASP A 1 209 ? -13.219 -28.75 32 1 23.02 209 ASP A N 1
ATOM 1629 C CA . ASP A 1 209 ? -12.43 -29.094 30.828 1 23.02 209 ASP A CA 1
ATOM 1630 C C . ASP A 1 209 ? -12.336 -27.906 29.859 1 23.02 209 ASP A C 1
ATOM 1632 O O . ASP A 1 209 ? -12.094 -28.094 28.672 1 23.02 209 ASP A O 1
ATOM 1636 N N . CYS A 1 210 ? -12.844 -26.766 30.125 1 23.61 210 CYS A N 1
ATOM 1637 C CA . CYS A 1 210 ? -12.797 -25.859 28.984 1 23.61 210 CYS A CA 1
ATOM 1638 C C . CYS A 1 210 ? -11.352 -25.641 28.531 1 23.61 210 CYS A C 1
ATOM 1640 O O . CYS A 1 210 ? -10.68 -24.734 29.016 1 23.61 210 CYS A O 1
ATOM 1642 N N . ARG A 1 211 ? -10.539 -26.672 28.438 1 24.56 211 ARG A N 1
ATOM 1643 C CA . ARG A 1 211 ? -9.195 -26.672 27.859 1 24.56 211 ARG A CA 1
ATOM 1644 C C . ARG A 1 211 ? -9.195 -26.047 26.469 1 24.56 211 ARG A C 1
ATOM 1646 O O . ARG A 1 211 ? -9.391 -26.75 25.469 1 24.56 211 ARG A O 1
ATOM 1653 N N . VAL A 1 212 ? -10.031 -25.062 26.328 1 28.28 212 VAL A N 1
ATOM 1654 C CA . VAL A 1 212 ? -9.891 -24.453 25 1 28.28 212 VAL A CA 1
ATOM 1655 C C . VAL A 1 212 ? -8.414 -24.422 24.609 1 28.28 212 VAL A C 1
ATOM 1657 O O . VAL A 1 212 ? -7.559 -24.016 25.406 1 28.28 212 VAL A O 1
ATOM 1660 N N . GLY A 1 213 ? -8.117 -25.172 23.531 1 26.81 213 GLY A N 1
ATOM 1661 C CA . GLY A 1 213 ? -6.84 -25.516 22.922 1 26.81 213 GLY A CA 1
ATOM 1662 C C . GLY A 1 213 ? -5.91 -24.328 22.781 1 26.81 213 GLY A C 1
ATOM 1663 O O . GLY A 1 213 ? -6.223 -23.359 22.078 1 26.81 213 GLY A O 1
ATOM 1664 N N . MET A 1 214 ? -5.387 -23.766 23.766 1 27.86 214 MET A N 1
ATOM 1665 C CA . MET A 1 214 ? -4.125 -23.047 23.688 1 27.86 214 MET A CA 1
ATOM 1666 C C . MET A 1 214 ? -3.209 -23.656 22.641 1 27.86 214 MET A C 1
ATOM 1668 O O . MET A 1 214 ? -2.686 -24.766 22.828 1 27.86 214 MET A O 1
ATOM 1672 N N . ALA A 1 215 ? -3.627 -23.625 21.375 1 30.17 215 ALA A N 1
ATOM 1673 C CA . ALA A 1 215 ? -2.721 -24.094 20.328 1 30.17 215 ALA A CA 1
ATOM 1674 C C . ALA A 1 215 ? -1.265 -23.938 20.75 1 30.17 215 ALA A C 1
ATOM 1676 O O . ALA A 1 215 ? -0.855 -22.844 21.172 1 30.17 215 ALA A O 1
ATOM 1677 N N . ASN A 1 216 ? -0.616 -24.859 21.266 1 30.98 216 ASN A N 1
ATOM 1678 C CA . ASN A 1 216 ? 0.782 -25.172 21.547 1 30.98 216 ASN A CA 1
ATOM 1679 C C . ASN A 1 216 ? 1.724 -24.391 20.641 1 30.98 216 ASN A C 1
ATOM 1681 O O . ASN A 1 216 ? 1.506 -24.312 19.422 1 30.98 216 ASN A O 1
ATOM 1685 N N . GLN A 1 217 ? 2.219 -23.266 20.969 1 36.03 217 GLN A N 1
ATOM 1686 C CA . GLN A 1 217 ? 3.5 -22.812 20.438 1 36.03 217 GLN A CA 1
ATOM 1687 C C . GLN A 1 217 ? 4.355 -23.984 19.969 1 36.03 217 GLN A C 1
ATOM 1689 O O . GLN A 1 217 ? 5.039 -24.625 20.781 1 36.03 217 GLN A O 1
ATOM 1694 N N . SER A 1 218 ? 3.852 -25 19.406 1 37.72 218 SER A N 1
ATOM 1695 C CA . SER A 1 218 ? 4.441 -26.219 18.891 1 37.72 218 SER A CA 1
ATOM 1696 C C . SER A 1 218 ? 5.879 -26 18.438 1 37.72 218 SER A C 1
ATOM 1698 O O . SER A 1 218 ? 6.164 -25.062 17.688 1 37.72 218 SER A O 1
ATOM 1700 N N . MET A 1 219 ? 6.855 -26.188 19.281 1 43.38 219 MET A N 1
ATOM 1701 C CA . MET A 1 219 ? 8.266 -26.406 18.953 1 43.38 219 MET A CA 1
ATOM 1702 C C . MET A 1 219 ? 8.414 -26.906 17.516 1 43.38 219 MET A C 1
ATOM 1704 O O . MET A 1 219 ? 7.836 -27.938 17.156 1 43.38 219 MET A O 1
ATOM 1708 N N . LEU A 1 220 ? 8.477 -25.953 16.688 1 53.5 220 LEU A N 1
ATOM 1709 C CA . LEU A 1 220 ? 8.797 -26.422 15.352 1 53.5 220 LEU A CA 1
ATOM 1710 C C . LEU A 1 220 ? 9.695 -27.672 15.414 1 53.5 220 LEU A C 1
ATOM 1712 O O . LEU A 1 220 ? 10.547 -27.766 16.297 1 53.5 220 LEU A O 1
ATOM 1716 N N . SER A 1 221 ? 9.188 -28.719 14.977 1 63.25 221 SER A N 1
ATOM 1717 C CA . SER A 1 221 ? 10.078 -29.844 14.805 1 63.25 221 SER A CA 1
ATOM 1718 C C . SER A 1 221 ? 11.461 -29.406 14.328 1 63.25 221 SER A C 1
ATOM 1720 O O . SER A 1 221 ? 11.617 -28.281 13.828 1 63.25 221 SER A O 1
ATOM 1722 N N . ASP A 1 222 ? 12.484 -29.969 14.789 1 63.22 222 ASP A N 1
ATOM 1723 C CA . ASP A 1 222 ? 13.852 -29.688 14.367 1 63.22 222 ASP A CA 1
ATOM 1724 C C . ASP A 1 222 ? 13.922 -29.438 12.859 1 63.22 222 ASP A C 1
ATOM 1726 O O . ASP A 1 222 ? 14.648 -28.562 12.398 1 63.22 222 ASP A O 1
ATOM 1730 N N . GLU A 1 223 ? 13 -30.172 12.195 1 70.12 223 GLU A N 1
ATOM 1731 C CA . GLU A 1 223 ? 13.008 -30.047 10.742 1 70.12 223 GLU A CA 1
ATOM 1732 C C . GLU A 1 223 ? 12.406 -28.703 10.305 1 70.12 223 GLU A C 1
ATOM 1734 O O . GLU A 1 223 ? 12.914 -28.062 9.391 1 70.12 223 GLU A O 1
ATOM 1739 N N . GLN A 1 224 ? 11.383 -28.375 11.062 1 71.75 224 GLN A N 1
ATOM 1740 C CA . GLN A 1 224 ? 10.727 -27.125 10.711 1 71.75 224 GLN A CA 1
ATOM 1741 C C . GLN A 1 224 ? 11.609 -25.922 11.062 1 71.75 224 GLN A C 1
ATOM 1743 O O . GLN A 1 224 ? 11.68 -24.953 10.305 1 71.75 224 GLN A O 1
ATOM 1748 N N . THR A 1 225 ? 12.32 -26.078 12.094 1 71.81 225 THR A N 1
ATOM 1749 C CA . THR A 1 225 ? 13.211 -25 12.516 1 71.81 225 THR A CA 1
ATOM 1750 C C . THR A 1 225 ? 14.352 -24.828 11.523 1 71.81 225 THR A C 1
ATOM 1752 O O . THR A 1 225 ? 14.75 -23.703 11.211 1 71.81 225 THR A O 1
ATOM 1755 N N . LEU A 1 226 ? 14.805 -26 11.109 1 73.5 226 LEU A N 1
ATOM 1756 C CA . LEU A 1 226 ? 15.883 -25.953 10.125 1 73.5 226 LEU A CA 1
ATOM 1757 C C . LEU A 1 226 ? 15.414 -25.297 8.836 1 73.5 226 LEU A C 1
ATOM 1759 O O . LEU A 1 226 ? 16.156 -24.516 8.227 1 73.5 226 LEU A O 1
ATOM 1763 N N . ARG A 1 227 ? 14.219 -25.609 8.461 1 75.62 227 ARG A N 1
ATOM 1764 C CA . ARG A 1 227 ? 13.656 -25.016 7.25 1 75.62 227 ARG A CA 1
ATOM 1765 C C . ARG A 1 227 ? 13.523 -23.5 7.387 1 75.62 227 ARG A C 1
ATOM 1767 O O . ARG A 1 227 ? 13.844 -22.75 6.461 1 75.62 227 ARG A O 1
ATOM 1774 N N . VAL A 1 228 ? 13.141 -23.125 8.539 1 77.44 228 VAL A N 1
ATOM 1775 C CA . VAL A 1 228 ? 12.945 -21.703 8.797 1 77.44 228 VAL A CA 1
ATOM 1776 C C . VAL A 1 228 ? 14.297 -21 8.812 1 77.44 228 VAL A C 1
ATOM 1778 O O . VAL A 1 228 ? 14.438 -19.906 8.273 1 77.44 228 VAL A O 1
ATOM 1781 N N . CYS A 1 229 ? 15.281 -21.625 9.336 1 77.25 229 CYS A N 1
ATOM 1782 C CA . CYS A 1 229 ? 16.609 -21.031 9.43 1 77.25 229 CYS A CA 1
ATOM 1783 C C . CYS A 1 229 ? 17.234 -20.875 8.047 1 77.25 229 CYS A C 1
ATOM 1785 O O . CYS A 1 229 ? 17.859 -19.859 7.746 1 77.25 229 CYS A O 1
ATOM 1787 N N . LYS A 1 230 ? 17.047 -21.891 7.238 1 79.5 230 LYS A N 1
ATOM 1788 C CA . LYS A 1 230 ? 17.594 -21.828 5.883 1 79.5 230 LYS A CA 1
ATOM 1789 C C . LYS A 1 230 ? 16.922 -20.719 5.066 1 79.5 230 LYS A C 1
ATOM 1791 O O . LYS A 1 230 ? 17.594 -19.984 4.355 1 79.5 230 LYS A O 1
ATOM 1796 N N . ARG A 1 231 ? 15.672 -20.703 5.242 1 83.88 231 ARG A N 1
ATOM 1797 C CA . ARG A 1 231 ? 14.922 -19.672 4.547 1 83.88 231 ARG A CA 1
ATOM 1798 C C . ARG A 1 231 ? 15.352 -18.281 5.008 1 83.88 231 ARG A C 1
ATOM 1800 O O . ARG A 1 231 ? 15.492 -17.359 4.191 1 83.88 231 ARG A O 1
ATOM 1807 N N . PHE A 1 232 ? 15.609 -18.203 6.219 1 84.06 232 PHE A N 1
ATOM 1808 C CA . PHE A 1 232 ? 16 -16.922 6.781 1 84.06 232 PHE A CA 1
ATOM 1809 C C . PHE A 1 232 ? 17.391 -16.516 6.301 1 84.06 232 PHE A C 1
ATOM 1811 O O . PHE A 1 232 ? 17.656 -15.344 6.043 1 84.06 232 PHE A O 1
ATOM 1818 N N . TYR A 1 233 ? 18.203 -17.5 6.207 1 84.38 233 TYR A N 1
ATOM 1819 C CA . TYR A 1 233 ? 19.547 -17.234 5.707 1 84.38 233 TYR A CA 1
ATOM 1820 C C . TYR A 1 233 ? 19.5 -16.641 4.309 1 84.38 233 TYR A C 1
ATOM 1822 O O . TYR A 1 233 ? 20.172 -15.633 4.035 1 84.38 233 TYR A O 1
ATOM 1830 N N . VAL A 1 234 ? 18.75 -17.203 3.494 1 87.81 234 VAL A N 1
ATOM 1831 C CA . VAL A 1 234 ? 18.625 -16.719 2.127 1 87.81 234 VAL A CA 1
ATOM 1832 C C . VAL A 1 234 ? 17.938 -15.344 2.133 1 87.81 234 VAL A C 1
ATOM 1834 O O . VAL A 1 234 ? 18.312 -14.461 1.351 1 87.81 234 VAL A O 1
ATOM 1837 N N . ALA A 1 235 ? 17.031 -15.18 3.055 1 90.25 235 ALA A N 1
ATOM 1838 C CA . ALA A 1 235 ? 16.328 -13.906 3.15 1 90.25 235 ALA A CA 1
ATOM 1839 C C . ALA A 1 235 ? 17.297 -12.773 3.516 1 90.25 235 ALA A C 1
ATOM 1841 O O . ALA A 1 235 ? 17.172 -11.656 3.008 1 90.25 235 ALA A O 1
ATOM 1842 N N . ILE A 1 236 ? 18.234 -13.047 4.328 1 89.44 236 ILE A N 1
ATOM 1843 C CA . ILE A 1 236 ? 19.203 -12.039 4.711 1 89.44 236 ILE A CA 1
ATOM 1844 C C . ILE A 1 236 ? 20.062 -11.664 3.504 1 89.44 236 ILE A C 1
ATOM 1846 O O . ILE A 1 236 ? 20.344 -10.484 3.283 1 89.44 236 ILE A O 1
ATOM 1850 N N . ILE A 1 237 ? 20.406 -12.664 2.777 1 90.62 237 ILE A N 1
ATOM 1851 C CA . ILE A 1 237 ? 21.203 -12.438 1.574 1 90.62 237 ILE A CA 1
ATOM 1852 C C . ILE A 1 237 ? 20.438 -11.539 0.609 1 90.62 237 ILE A C 1
ATOM 1854 O O . ILE A 1 237 ? 20.953 -10.523 0.139 1 90.62 237 ILE A O 1
ATOM 1858 N N . LEU A 1 238 ? 19.219 -11.898 0.365 1 93.06 238 LEU A N 1
ATOM 1859 C CA . LEU A 1 238 ? 18.391 -11.148 -0.568 1 93.06 238 LEU A CA 1
ATOM 1860 C C . LEU A 1 238 ? 18.125 -9.742 -0.044 1 93.06 238 LEU A C 1
ATOM 1862 O O . LEU A 1 238 ? 18.031 -8.789 -0.825 1 93.06 238 LEU A O 1
ATOM 1866 N N . SER A 1 239 ? 18 -9.633 1.276 1 92.75 239 SER A N 1
ATOM 1867 C CA . SER A 1 239 ? 17.75 -8.328 1.886 1 92.75 239 SER A CA 1
ATOM 1868 C C . SER A 1 239 ? 18.922 -7.375 1.639 1 92.75 239 SER A C 1
ATOM 1870 O O . SER A 1 239 ? 18.703 -6.176 1.433 1 92.75 239 SER A O 1
ATOM 1872 N N . ARG A 1 240 ? 20.078 -7.867 1.599 1 93.19 240 ARG A N 1
ATOM 1873 C CA . ARG A 1 240 ? 21.25 -7.043 1.3 1 93.19 240 ARG A CA 1
ATOM 1874 C C . ARG A 1 240 ? 21.25 -6.598 -0.16 1 93.19 240 ARG A C 1
ATOM 1876 O O . ARG A 1 240 ? 21.609 -5.465 -0.47 1 93.19 240 ARG A O 1
ATOM 1883 N N . LEU A 1 241 ? 20.828 -7.492 -0.954 1 93.81 241 LEU A N 1
ATOM 1884 C CA . LEU A 1 241 ? 20.766 -7.16 -2.373 1 93.81 241 LEU A CA 1
ATOM 1885 C C . LEU A 1 241 ? 19.75 -6.051 -2.623 1 93.81 241 LEU A C 1
ATOM 1887 O O . LEU A 1 241 ? 20 -5.133 -3.408 1 93.81 241 LEU A O 1
ATOM 1891 N N . VAL A 1 242 ? 18.625 -6.094 -1.938 1 94.06 242 VAL A N 1
ATOM 1892 C CA . VAL A 1 242 ? 17.562 -5.109 -2.115 1 94.06 242 VAL A CA 1
ATOM 1893 C C . VAL A 1 242 ? 18.031 -3.746 -1.617 1 94.06 242 VAL A C 1
ATOM 1895 O O . VAL A 1 242 ? 17.5 -2.713 -2.02 1 94.06 242 VAL A O 1
ATOM 1898 N N . GLN A 1 243 ? 19.062 -3.781 -0.819 1 93.12 243 GLN A N 1
ATOM 1899 C CA . GLN A 1 243 ? 19.672 -2.541 -0.362 1 93.12 243 GLN A CA 1
ATOM 1900 C C . GLN A 1 243 ? 20.797 -2.107 -1.302 1 93.12 243 GLN A C 1
ATOM 1902 O O . GLN A 1 243 ? 21.578 -1.21 -0.975 1 93.12 243 GLN A O 1
ATOM 1907 N N . GLU A 1 244 ? 20.922 -2.752 -2.4 1 94 244 GLU A N 1
ATOM 1908 C CA . GLU A 1 244 ? 21.812 -2.424 -3.506 1 94 244 GLU A CA 1
ATOM 1909 C C . GLU A 1 244 ? 23.266 -2.748 -3.158 1 94 244 GLU A C 1
ATOM 1911 O O . GLU A 1 244 ? 24.188 -2.076 -3.625 1 94 244 GLU A O 1
ATOM 1916 N N . VAL A 1 245 ? 23.469 -3.707 -2.283 1 93.94 245 VAL A N 1
ATOM 1917 C CA . VAL A 1 245 ? 24.812 -4.211 -2.055 1 93.94 245 VAL A CA 1
ATOM 1918 C C . VAL A 1 245 ? 25.266 -5.043 -3.256 1 93.94 245 VAL A C 1
ATOM 1920 O O . VAL A 1 245 ? 24.516 -5.895 -3.742 1 93.94 245 VAL A O 1
ATOM 1923 N N . PRO A 1 246 ? 26.438 -4.742 -3.738 1 92.88 246 PRO A N 1
ATOM 1924 C CA . PRO A 1 246 ? 26.906 -5.496 -4.902 1 92.88 246 PRO A CA 1
ATOM 1925 C C . PRO A 1 246 ? 26.922 -7.004 -4.66 1 92.88 246 PRO A C 1
ATOM 1927 O O . PRO A 1 246 ? 27.25 -7.449 -3.559 1 92.88 246 PRO A O 1
ATOM 1930 N N . VAL A 1 247 ? 26.641 -7.754 -5.684 1 92.94 247 VAL A N 1
ATOM 1931 C CA . VAL A 1 247 ? 26.5 -9.203 -5.609 1 92.94 247 VAL A CA 1
ATOM 1932 C C . VAL A 1 247 ? 27.828 -9.836 -5.176 1 92.94 247 VAL A C 1
ATOM 1934 O O . VAL A 1 247 ? 27.844 -10.773 -4.379 1 92.94 247 VAL A O 1
ATOM 1937 N N . ALA A 1 248 ? 28.875 -9.234 -5.645 1 93 248 ALA A N 1
ATOM 1938 C CA . ALA A 1 248 ? 30.203 -9.773 -5.328 1 93 248 ALA A CA 1
ATOM 1939 C C . ALA A 1 248 ? 30.484 -9.68 -3.83 1 93 248 ALA A C 1
ATOM 1941 O O . ALA A 1 248 ? 31 -10.625 -3.23 1 93 248 ALA A O 1
ATOM 1942 N N . GLU A 1 249 ? 30.078 -8.609 -3.275 1 94.56 249 GLU A N 1
ATOM 1943 C CA . GLU A 1 249 ? 30.281 -8.406 -1.847 1 94.56 249 GLU A CA 1
ATOM 1944 C C . GLU A 1 249 ? 29.422 -9.352 -1.019 1 94.56 249 GLU A C 1
ATOM 1946 O O . GLU A 1 249 ? 29.875 -9.883 -0.004 1 94.56 249 GLU A O 1
ATOM 1951 N N . VAL A 1 250 ? 28.266 -9.578 -1.473 1 93.44 250 VAL A N 1
ATOM 1952 C CA . VAL A 1 250 ? 27.344 -10.469 -0.773 1 93.44 250 VAL A CA 1
ATOM 1953 C C . VAL A 1 250 ? 27.859 -11.906 -0.848 1 93.44 250 VAL A C 1
ATOM 1955 O O . VAL A 1 250 ? 27.828 -12.633 0.149 1 93.44 250 VAL A O 1
ATOM 1958 N N . CYS A 1 251 ? 28.344 -12.297 -1.952 1 92.44 251 CYS A N 1
ATOM 1959 C CA . CYS A 1 251 ? 28.859 -13.648 -2.135 1 92.44 251 CYS A CA 1
ATOM 1960 C C . CYS A 1 251 ? 30.062 -13.898 -1.232 1 92.44 251 CYS A C 1
ATOM 1962 O O . CYS A 1 251 ? 30.203 -14.977 -0.65 1 92.44 251 CYS A O 1
ATOM 1964 N N . GLU A 1 252 ? 30.828 -12.891 -1.137 1 93.56 252 GLU A N 1
ATOM 1965 C CA . GLU A 1 252 ? 32.031 -13 -0.294 1 93.56 252 GLU A CA 1
ATOM 1966 C C . GLU A 1 252 ? 31.641 -13.039 1.185 1 93.56 252 GLU A C 1
ATOM 1968 O O . GLU A 1 252 ? 32.156 -13.859 1.942 1 93.56 252 GLU A O 1
ATOM 1973 N N . ALA A 1 253 ? 30.75 -12.227 1.559 1 91.19 253 ALA A N 1
ATOM 1974 C CA . ALA A 1 253 ? 30.359 -12.102 2.963 1 91.19 253 ALA A CA 1
ATOM 1975 C C . ALA A 1 253 ? 29.672 -13.367 3.455 1 91.19 253 ALA A C 1
ATOM 1977 O O . ALA A 1 253 ? 29.875 -13.789 4.594 1 91.19 253 ALA A O 1
ATOM 1978 N N . PHE A 1 254 ? 28.922 -14.023 2.572 1 89.06 254 PHE A N 1
ATOM 1979 C CA . PHE A 1 254 ? 28.125 -15.164 2.992 1 89.06 254 PHE A CA 1
ATOM 1980 C C . PHE A 1 254 ? 28.688 -16.469 2.434 1 89.06 254 PHE A C 1
ATOM 1982 O O . PHE A 1 254 ? 28.156 -17.547 2.68 1 89.06 254 PHE A O 1
ATOM 1989 N N . LYS A 1 255 ? 29.719 -16.391 1.7 1 88.5 255 LYS A N 1
ATOM 1990 C CA . LYS A 1 255 ? 30.422 -17.531 1.141 1 88.5 255 LYS A CA 1
ATOM 1991 C C . LYS A 1 255 ? 29.484 -18.406 0.307 1 88.5 255 LYS A C 1
ATOM 1993 O O . LYS A 1 255 ? 29.406 -19.609 0.511 1 88.5 255 LYS A O 1
ATOM 1998 N N . VAL A 1 256 ? 28.812 -17.797 -0.538 1 88.44 256 VAL A N 1
ATOM 1999 C CA . VAL A 1 256 ? 27.891 -18.484 -1.438 1 88.44 256 VAL A CA 1
ATOM 2000 C C . VAL A 1 256 ? 28.266 -18.188 -2.887 1 88.44 256 VAL A C 1
ATOM 2002 O O . VAL A 1 256 ? 28.953 -17.203 -3.168 1 88.44 256 VAL A O 1
ATOM 2005 N N . ALA A 1 257 ? 27.859 -19.078 -3.76 1 89.94 257 ALA A N 1
ATOM 2006 C CA . ALA A 1 257 ? 28.156 -18.938 -5.184 1 89.94 257 ALA A CA 1
ATOM 2007 C C . ALA A 1 257 ? 27.25 -17.891 -5.824 1 89.94 257 ALA A C 1
ATOM 2009 O O . ALA A 1 257 ? 26.078 -17.75 -5.461 1 89.94 257 ALA A O 1
ATOM 2010 N N . ARG A 1 258 ? 27.812 -17.219 -6.801 1 90.69 258 ARG A N 1
ATOM 2011 C CA . ARG A 1 258 ? 27.094 -16.156 -7.508 1 90.69 258 ARG A CA 1
ATOM 2012 C C . ARG A 1 258 ? 25.828 -16.703 -8.172 1 90.69 258 ARG A C 1
ATOM 2014 O O . ARG A 1 258 ? 24.781 -16.062 -8.148 1 90.69 258 ARG A O 1
ATOM 2021 N N . GLY A 1 259 ? 25.938 -17.844 -8.789 1 89.69 259 GLY A N 1
ATOM 2022 C CA . GLY A 1 259 ? 24.797 -18.469 -9.445 1 89.69 259 GLY A CA 1
ATOM 2023 C C . GLY A 1 259 ? 23.641 -18.734 -8.508 1 89.69 259 GLY A C 1
ATOM 2024 O O . GLY A 1 259 ? 22.484 -18.547 -8.883 1 89.69 259 GLY A O 1
ATOM 2025 N N . MET A 1 260 ? 23.969 -19.062 -7.312 1 86.69 260 MET A N 1
ATOM 2026 C CA . MET A 1 260 ? 22.938 -19.344 -6.316 1 86.69 260 MET A CA 1
ATOM 2027 C C . MET A 1 260 ? 22.188 -18.062 -5.938 1 86.69 260 MET A C 1
ATOM 2029 O O . MET A 1 260 ? 20.953 -18.062 -5.82 1 86.69 260 MET A O 1
ATOM 2033 N N . VAL A 1 261 ? 22.953 -17.047 -5.73 1 89.62 261 VAL A N 1
ATOM 2034 C CA . VAL A 1 261 ? 22.375 -15.766 -5.336 1 89.62 261 VAL A CA 1
ATOM 2035 C C . VAL A 1 261 ? 21.469 -15.242 -6.449 1 89.62 261 VAL A C 1
ATOM 2037 O O . VAL A 1 261 ? 20.344 -14.812 -6.191 1 89.62 261 VAL A O 1
ATOM 2040 N N . GLN A 1 262 ? 21.906 -15.414 -7.609 1 88.88 262 GLN A N 1
ATOM 2041 C CA . GLN A 1 262 ? 21.141 -14.93 -8.75 1 88.88 262 GLN A CA 1
ATOM 2042 C C . GLN A 1 262 ? 19.875 -15.766 -8.961 1 88.88 262 GLN A C 1
ATOM 2044 O O . GLN A 1 262 ? 18.812 -15.227 -9.266 1 88.88 262 GLN A O 1
ATOM 2049 N N . ALA A 1 263 ? 20.031 -17.031 -8.789 1 88.56 263 ALA A N 1
ATOM 2050 C CA . ALA A 1 263 ? 18.875 -17.906 -8.906 1 88.56 263 ALA A CA 1
ATOM 2051 C C . ALA A 1 263 ? 17.844 -17.609 -7.828 1 88.56 263 ALA A C 1
ATOM 2053 O O . ALA A 1 263 ? 16.641 -17.578 -8.109 1 88.56 263 ALA A O 1
ATOM 2054 N N . SER A 1 264 ? 18.328 -17.328 -6.684 1 89.69 264 SER A N 1
ATOM 2055 C CA . SER A 1 264 ? 17.422 -17.016 -5.578 1 89.69 264 SER A CA 1
ATOM 2056 C C . SER A 1 264 ? 16.703 -15.695 -5.824 1 89.69 264 SER A C 1
ATOM 2058 O O . SER A 1 264 ? 15.516 -15.562 -5.496 1 89.69 264 SER A O 1
ATOM 2060 N N . GLN A 1 265 ? 17.422 -14.812 -6.324 1 91.5 265 GLN A N 1
ATOM 2061 C CA . GLN A 1 265 ? 16.844 -13.508 -6.637 1 91.5 265 GLN A CA 1
ATOM 2062 C C . GLN A 1 265 ? 15.742 -13.641 -7.684 1 91.5 265 GLN A C 1
ATOM 2064 O O . GLN A 1 265 ? 14.648 -13.094 -7.516 1 91.5 265 GLN A O 1
ATOM 2069 N N . GLU A 1 266 ? 15.984 -14.359 -8.695 1 90.12 266 GLU A N 1
ATOM 2070 C CA . GLU A 1 266 ? 15 -14.578 -9.75 1 90.12 266 GLU A CA 1
ATOM 2071 C C . GLU A 1 266 ? 13.781 -15.336 -9.227 1 90.12 266 GLU A C 1
ATOM 2073 O O . GLU A 1 266 ? 12.641 -14.984 -9.547 1 90.12 266 GLU A O 1
ATOM 2078 N N . ASN A 1 267 ? 14.07 -16.297 -8.469 1 91.25 267 ASN A N 1
ATOM 2079 C CA . ASN A 1 267 ? 12.992 -17.094 -7.891 1 91.25 267 ASN A CA 1
ATOM 2080 C C . ASN A 1 267 ? 12.133 -16.25 -6.945 1 91.25 267 ASN A C 1
ATOM 2082 O O . ASN A 1 267 ? 10.906 -16.375 -6.945 1 91.25 267 ASN A O 1
ATOM 2086 N N . ALA A 1 268 ? 12.781 -15.445 -6.188 1 93.19 268 ALA A N 1
ATOM 2087 C CA . ALA A 1 268 ? 12.055 -14.586 -5.258 1 93.19 268 ALA A CA 1
ATOM 2088 C C . ALA A 1 268 ? 11.141 -13.617 -6.008 1 93.19 268 ALA A C 1
ATOM 2090 O O . ALA A 1 268 ? 10.008 -13.375 -5.594 1 93.19 268 ALA A O 1
ATOM 2091 N N . GLY A 1 269 ? 11.602 -13.094 -7.078 1 93.44 269 GLY A N 1
ATOM 2092 C CA . GLY A 1 269 ? 10.781 -12.219 -7.895 1 93.44 269 GLY A CA 1
ATOM 2093 C C . GLY A 1 269 ? 9.547 -12.898 -8.453 1 93.44 269 GLY A C 1
ATOM 2094 O O . GLY A 1 269 ? 8.438 -12.359 -8.367 1 93.44 269 GLY A O 1
ATOM 2095 N N . ARG A 1 270 ? 9.727 -14.055 -8.977 1 91.56 270 ARG A N 1
ATOM 2096 C CA . ARG A 1 270 ? 8.609 -14.828 -9.516 1 91.56 270 ARG A CA 1
ATOM 2097 C C . ARG A 1 270 ? 7.621 -15.195 -8.414 1 91.56 270 ARG A C 1
ATOM 2099 O O . ARG A 1 270 ? 6.406 -15.078 -8.594 1 91.56 270 ARG A O 1
ATOM 2106 N N . PHE A 1 271 ? 8.188 -15.602 -7.332 1 93 271 PHE A N 1
ATOM 2107 C CA . PHE A 1 271 ? 7.332 -15.992 -6.215 1 93 271 PHE A CA 1
ATOM 2108 C C . PHE A 1 271 ? 6.574 -14.797 -5.664 1 93 271 PHE A C 1
ATOM 2110 O O . PHE A 1 271 ? 5.426 -14.922 -5.234 1 93 271 PHE A O 1
ATOM 2117 N N . ALA A 1 272 ? 7.184 -13.648 -5.637 1 94.88 272 ALA A N 1
ATOM 2118 C CA . ALA A 1 272 ? 6.504 -12.438 -5.195 1 94.88 272 ALA A CA 1
ATOM 2119 C C . ALA A 1 272 ? 5.266 -12.164 -6.039 1 94.88 272 ALA A C 1
ATOM 2121 O O . ALA A 1 272 ? 4.219 -11.773 -5.512 1 94.88 272 ALA A O 1
ATOM 2122 N N . SER A 1 273 ? 5.359 -12.391 -7.285 1 93.88 273 SER A N 1
ATOM 2123 C CA . SER A 1 273 ? 4.211 -12.219 -8.172 1 93.88 273 SER A CA 1
ATOM 2124 C C . SER A 1 273 ? 3.092 -13.195 -7.816 1 93.88 273 SER A C 1
ATOM 2126 O O . SER A 1 273 ? 1.924 -12.812 -7.742 1 93.88 273 SER A O 1
ATOM 2128 N N . MET A 1 274 ? 3.467 -14.367 -7.59 1 93.19 274 MET A N 1
ATOM 2129 C CA . MET A 1 274 ? 2.504 -15.398 -7.215 1 93.19 274 MET A CA 1
ATOM 2130 C C . MET A 1 274 ? 1.828 -15.055 -5.891 1 93.19 274 MET A C 1
ATOM 2132 O O . MET A 1 274 ? 0.608 -15.172 -5.766 1 93.19 274 MET A O 1
ATOM 2136 N N . VAL A 1 275 ? 2.639 -14.641 -4.945 1 94.19 275 VAL A N 1
ATOM 2137 C CA . VAL A 1 275 ? 2.121 -14.297 -3.627 1 94.19 275 VAL A CA 1
ATOM 2138 C C . VAL A 1 275 ? 1.168 -13.109 -3.736 1 94.19 275 VAL A C 1
ATOM 2140 O O . VAL A 1 275 ? 0.134 -13.07 -3.064 1 94.19 275 VAL A O 1
ATOM 2143 N N . SER A 1 276 ? 1.507 -12.148 -4.559 1 95.81 276 SER A N 1
ATOM 2144 C CA . SER A 1 276 ? 0.639 -10.992 -4.77 1 95.81 276 SER A CA 1
ATOM 2145 C C . SER A 1 276 ? -0.734 -11.422 -5.277 1 95.81 276 SER A C 1
ATOM 2147 O O . SER A 1 276 ? -1.759 -11.016 -4.723 1 95.81 276 SER A O 1
ATOM 2149 N N . VAL A 1 277 ? -0.775 -12.312 -6.227 1 95.06 277 VAL A N 1
ATOM 2150 C CA . VAL A 1 277 ? -2.029 -12.812 -6.781 1 95.06 277 VAL A CA 1
ATOM 2151 C C . VAL A 1 277 ? -2.775 -13.625 -5.727 1 95.06 277 VAL A C 1
ATOM 2153 O O . VAL A 1 277 ? -3.998 -13.523 -5.605 1 95.06 277 VAL A O 1
ATOM 2156 N N . PHE A 1 278 ? -2.025 -14.383 -5.008 1 95.81 278 PHE A N 1
ATOM 2157 C CA . PHE A 1 278 ? -2.598 -15.203 -3.941 1 95.81 278 PHE A CA 1
ATOM 2158 C C . PHE A 1 278 ? -3.305 -14.328 -2.912 1 95.81 278 PHE A C 1
ATOM 2160 O O . PHE A 1 278 ? -4.441 -14.609 -2.529 1 95.81 278 PHE A O 1
ATOM 2167 N N . CYS A 1 279 ? -2.672 -13.227 -2.525 1 95.75 279 CYS A N 1
ATOM 2168 C CA . CYS A 1 279 ? -3.242 -12.289 -1.564 1 95.75 279 CYS A CA 1
ATOM 2169 C C . CYS A 1 279 ? -4.469 -11.594 -2.143 1 95.75 279 CYS A C 1
ATOM 2171 O O . CYS A 1 279 ? -5.461 -11.391 -1.44 1 95.75 279 CYS A O 1
ATOM 2173 N N . GLU A 1 280 ? -4.391 -11.273 -3.354 1 94.5 280 GLU A N 1
ATOM 2174 C CA . GLU A 1 280 ? -5.516 -10.625 -4.023 1 94.5 280 GLU A CA 1
ATOM 2175 C C . GLU A 1 280 ? -6.762 -11.508 -3.986 1 94.5 280 GLU A C 1
ATOM 2177 O O . GLU A 1 280 ? -7.855 -11.031 -3.676 1 94.5 280 GLU A O 1
ATOM 2182 N N . ARG A 1 281 ? -6.617 -12.727 -4.23 1 93.88 281 ARG A N 1
ATOM 2183 C CA . ARG A 1 281 ? -7.738 -13.656 -4.285 1 93.88 281 ARG A CA 1
ATOM 2184 C C . ARG A 1 281 ? -8.312 -13.906 -2.893 1 93.88 281 ARG A C 1
ATOM 2186 O O . ARG A 1 281 ? -9.5 -14.203 -2.748 1 93.88 281 ARG A O 1
ATOM 2193 N N . LEU A 1 282 ? -7.453 -13.789 -1.911 1 94.25 282 LEU A N 1
ATOM 2194 C CA . LEU A 1 282 ? -7.902 -13.984 -0.537 1 94.25 282 LEU A CA 1
ATOM 2195 C C . LEU A 1 282 ? -8.57 -12.727 0.002 1 94.25 282 LEU A C 1
ATOM 2197 O O . LEU A 1 282 ? -9.156 -12.742 1.089 1 94.25 282 LEU A O 1
ATOM 2201 N N . GLY A 1 283 ? -8.398 -11.633 -0.722 1 90.69 283 GLY A N 1
ATOM 2202 C CA . GLY A 1 283 ? -8.992 -10.375 -0.298 1 90.69 283 GLY A CA 1
ATOM 2203 C C . GLY A 1 283 ? -8.078 -9.555 0.59 1 90.69 283 GLY A C 1
ATOM 2204 O O . GLY A 1 283 ? -8.539 -8.648 1.293 1 90.69 283 GLY A O 1
ATOM 2205 N N . TRP A 1 284 ? -6.844 -9.938 0.678 1 93 284 TRP A N 1
ATOM 2206 C CA . TRP A 1 284 ? -5.871 -9.188 1.465 1 93 284 TRP A CA 1
ATOM 2207 C C . TRP A 1 284 ? -5.199 -8.109 0.617 1 93 284 TRP A C 1
ATOM 2209 O O . TRP A 1 284 ? -4.012 -8.211 0.31 1 93 284 TRP A O 1
ATOM 2219 N N . HIS A 1 285 ? -5.832 -7.082 0.339 1 91.19 285 HIS A N 1
ATOM 2220 C CA . HIS A 1 285 ? -5.43 -6.086 -0.646 1 91.19 285 HIS A CA 1
ATOM 2221 C C . HIS A 1 285 ? -4.246 -5.266 -0.147 1 91.19 285 HIS A C 1
ATOM 2223 O O . HIS A 1 285 ? -3.393 -4.855 -0.938 1 91.19 285 HIS A O 1
ATOM 2229 N N . ASP A 1 286 ? -4.195 -5.012 1.134 1 92.44 286 ASP A N 1
ATOM 2230 C CA . ASP A 1 286 ? -3.07 -4.254 1.674 1 92.44 286 ASP A CA 1
ATOM 2231 C C . ASP A 1 286 ? -1.762 -5.02 1.505 1 92.44 286 ASP A C 1
ATOM 2233 O O . ASP A 1 286 ? -0.769 -4.469 1.027 1 92.44 286 ASP A O 1
ATOM 2237 N N . LEU A 1 287 ? -1.812 -6.266 1.888 1 94.25 287 LEU A N 1
ATOM 2238 C CA . LEU A 1 287 ? -0.616 -7.086 1.732 1 94.25 287 LEU A CA 1
ATOM 2239 C C . LEU A 1 287 ? -0.272 -7.273 0.259 1 94.25 287 LEU A C 1
ATOM 2241 O O . LEU A 1 287 ? 0.902 -7.258 -0.116 1 94.25 287 LEU A O 1
ATOM 2245 N N . GLU A 1 288 ? -1.305 -7.527 -0.552 1 95.44 288 GLU A N 1
ATOM 2246 C CA . GLU A 1 288 ? -1.109 -7.629 -1.995 1 95.44 288 GLU A CA 1
ATOM 2247 C C . GLU A 1 288 ? -0.342 -6.426 -2.533 1 95.44 288 GLU A C 1
ATOM 2249 O O . GLU A 1 288 ? 0.6 -6.578 -3.314 1 95.44 288 GLU A O 1
ATOM 2254 N N . GLY A 1 289 ? -0.721 -5.234 -2.08 1 93.75 289 GLY A N 1
ATOM 2255 C CA . GLY A 1 289 ? -0.059 -4.02 -2.521 1 93.75 289 GLY A CA 1
ATOM 2256 C C . GLY A 1 289 ? 1.397 -3.947 -2.102 1 93.75 289 GLY A C 1
ATOM 2257 O O . GLY A 1 289 ? 2.258 -3.549 -2.891 1 93.75 289 GLY A O 1
ATOM 2258 N N . LEU A 1 290 ? 1.65 -4.328 -0.952 1 94.12 290 LEU A N 1
ATOM 2259 C CA . LEU A 1 290 ? 3.012 -4.316 -0.43 1 94.12 290 LEU A CA 1
ATOM 2260 C C . LEU A 1 290 ? 3.902 -5.281 -1.208 1 94.12 290 LEU A C 1
ATOM 2262 O O . LEU A 1 290 ? 5.02 -4.926 -1.597 1 94.12 290 LEU A O 1
ATOM 2266 N N . VAL A 1 291 ? 3.375 -6.473 -1.488 1 95.56 291 VAL A N 1
ATOM 2267 C CA . VAL A 1 291 ? 4.156 -7.504 -2.16 1 95.56 291 VAL A CA 1
ATOM 2268 C C . VAL A 1 291 ? 4.348 -7.137 -3.629 1 95.56 291 VAL A C 1
ATOM 2270 O O . VAL A 1 291 ? 5.434 -7.312 -4.184 1 95.56 291 VAL A O 1
ATOM 2273 N N . SER A 1 292 ? 3.334 -6.613 -4.195 1 94.5 292 SER A N 1
ATOM 2274 C CA . SER A 1 292 ? 3.389 -6.254 -5.609 1 94.5 292 SER A CA 1
ATOM 2275 C C . SER A 1 292 ? 4.449 -5.191 -5.871 1 94.5 292 SER A C 1
ATOM 2277 O O . SER A 1 292 ? 5.219 -5.293 -6.828 1 94.5 292 SER A O 1
ATOM 2279 N N . LYS A 1 293 ? 4.52 -4.211 -5.051 1 91.5 293 LYS A N 1
ATOM 2280 C CA . LYS A 1 293 ? 5.512 -3.146 -5.184 1 91.5 293 LYS A CA 1
ATOM 2281 C C . LYS A 1 293 ? 6.922 -3.678 -4.953 1 91.5 293 LYS A C 1
ATOM 2283 O O . LYS A 1 293 ? 7.891 -3.158 -5.512 1 91.5 293 LYS A O 1
ATOM 2288 N N . PHE A 1 294 ? 6.984 -4.707 -4.164 1 93.88 294 PHE A N 1
ATOM 2289 C CA . PHE A 1 294 ? 8.281 -5.238 -3.748 1 93.88 294 PHE A CA 1
ATOM 2290 C C . PHE A 1 294 ? 8.836 -6.191 -4.797 1 93.88 294 PHE A C 1
ATOM 2292 O O . PHE A 1 294 ? 10.039 -6.473 -4.812 1 93.88 294 PHE A O 1
ATOM 2299 N N . GLN A 1 295 ? 8.008 -6.699 -5.707 1 93.81 295 GLN A N 1
ATOM 2300 C CA . GLN A 1 295 ? 8.383 -7.711 -6.688 1 93.81 295 GLN A CA 1
ATOM 2301 C C . GLN A 1 295 ? 9.562 -7.25 -7.531 1 93.81 295 GLN A C 1
ATOM 2303 O O . GLN A 1 295 ? 10.578 -7.945 -7.617 1 93.81 295 GLN A O 1
ATOM 2308 N N . ASN A 1 296 ? 9.477 -6.043 -8.047 1 90.88 296 ASN A N 1
ATOM 2309 C CA . ASN A 1 296 ? 10.547 -5.547 -8.898 1 90.88 296 ASN A CA 1
ATOM 2310 C C . ASN A 1 296 ? 11.797 -5.199 -8.086 1 90.88 296 ASN A C 1
ATOM 2312 O O . ASN A 1 296 ? 12.922 -5.371 -8.562 1 90.88 296 ASN A O 1
ATOM 2316 N N . ARG A 1 297 ? 11.617 -4.801 -6.918 1 93.75 297 ARG A N 1
ATOM 2317 C CA . ARG A 1 297 ? 12.75 -4.457 -6.066 1 93.75 297 ARG A CA 1
ATOM 2318 C C . ARG A 1 297 ? 13.617 -5.68 -5.793 1 93.75 297 ARG A C 1
ATOM 2320 O O . ARG A 1 297 ? 14.844 -5.602 -5.871 1 93.75 297 ARG A O 1
ATOM 2327 N N . VAL A 1 298 ? 12.938 -6.754 -5.535 1 93.12 298 VAL A N 1
ATOM 2328 C CA . VAL A 1 298 ? 13.695 -7.957 -5.207 1 93.12 298 VAL A CA 1
ATOM 2329 C C . VAL A 1 298 ? 14.289 -8.555 -6.477 1 93.12 298 VAL A C 1
ATOM 2331 O O . VAL A 1 298 ? 15.414 -9.07 -6.457 1 93.12 298 VAL A O 1
ATOM 2334 N N . SER A 1 299 ? 13.641 -8.484 -7.613 1 92.12 299 SER A N 1
ATOM 2335 C CA . SER A 1 299 ? 14.125 -9.047 -8.867 1 92.12 299 SER A CA 1
ATOM 2336 C C . SER A 1 299 ? 15.391 -8.344 -9.344 1 92.12 299 SER A C 1
ATOM 2338 O O . SER A 1 299 ? 16.297 -8.977 -9.883 1 92.12 299 SER A O 1
ATOM 2340 N N . PHE A 1 300 ? 15.477 -7.043 -9.047 1 92.38 300 PHE A N 1
ATOM 2341 C CA . PHE A 1 300 ? 16.609 -6.273 -9.555 1 92.38 300 PHE A CA 1
ATOM 2342 C C . PHE A 1 300 ? 17.562 -5.895 -8.422 1 92.38 300 PHE A C 1
ATOM 2344 O O . PHE A 1 300 ? 18.656 -5.406 -8.672 1 92.38 300 PHE A O 1
ATOM 2351 N N . GLY A 1 301 ? 17.141 -6.141 -7.289 1 92.88 301 GLY A N 1
ATOM 2352 C CA . GLY A 1 301 ? 17.969 -5.812 -6.145 1 92.88 301 GLY A CA 1
ATOM 2353 C C . GLY A 1 301 ? 18.172 -4.32 -5.965 1 92.88 301 GLY A C 1
ATOM 2354 O O . GLY A 1 301 ? 19.312 -3.855 -5.832 1 92.88 301 GLY A O 1
ATOM 2355 N N . VAL A 1 302 ? 17.062 -3.588 -5.938 1 94.12 302 VAL A N 1
ATOM 2356 C CA . VAL A 1 302 ? 17.172 -2.135 -5.887 1 94.12 302 VAL A CA 1
ATOM 2357 C C . VAL A 1 302 ? 16.219 -1.571 -4.836 1 94.12 302 VAL A C 1
ATOM 2359 O O . VAL A 1 302 ? 15.281 -2.244 -4.426 1 94.12 302 VAL A O 1
ATOM 2362 N N . ARG A 1 303 ? 16.547 -0.36 -4.465 1 92.12 303 ARG A N 1
ATOM 2363 C CA . ARG A 1 303 ? 15.664 0.361 -3.545 1 92.12 303 ARG A CA 1
ATOM 2364 C C . ARG A 1 303 ? 14.445 0.911 -4.27 1 92.12 303 ARG A C 1
ATOM 2366 O O . ARG A 1 303 ? 14.398 0.919 -5.5 1 92.12 303 ARG A O 1
ATOM 2373 N N . ALA A 1 304 ? 13.5 1.316 -3.525 1 89.69 304 ALA A N 1
ATOM 2374 C CA . ALA A 1 304 ? 12.195 1.7 -4.055 1 89.69 304 ALA A CA 1
ATOM 2375 C C . ALA A 1 304 ? 12.312 2.922 -4.965 1 89.69 304 ALA A C 1
ATOM 2377 O O . ALA A 1 304 ? 11.609 3.02 -5.977 1 89.69 304 ALA A O 1
ATOM 2378 N N . GLU A 1 305 ? 13.203 3.779 -4.742 1 88.88 305 GLU A N 1
ATOM 2379 C CA . GLU A 1 305 ? 13.25 5.062 -5.438 1 88.88 305 GLU A CA 1
ATOM 2380 C C . GLU A 1 305 ? 13.734 4.898 -6.875 1 88.88 305 GLU A C 1
ATOM 2382 O O . GLU A 1 305 ? 13.453 5.734 -7.734 1 88.88 305 GLU A O 1
ATOM 2387 N N . ILE A 1 306 ? 14.438 3.814 -7.148 1 92.94 306 ILE A N 1
ATOM 2388 C CA . ILE A 1 306 ? 15.008 3.711 -8.484 1 92.94 306 ILE A CA 1
ATOM 2389 C C . ILE A 1 306 ? 14.352 2.557 -9.242 1 92.94 306 ILE A C 1
ATOM 2391 O O . ILE A 1 306 ? 14.758 2.229 -10.359 1 92.94 306 ILE A O 1
ATOM 2395 N N . VAL A 1 307 ? 13.359 1.946 -8.672 1 92.62 307 VAL A N 1
ATOM 2396 C CA . VAL A 1 307 ? 12.727 0.763 -9.242 1 92.62 307 VAL A CA 1
ATOM 2397 C C . VAL A 1 307 ? 12.148 1.102 -10.617 1 92.62 307 VAL A C 1
ATOM 2399 O O . VAL A 1 307 ? 12.18 0.279 -11.531 1 92.62 307 VAL A O 1
ATOM 2402 N N . GLU A 1 308 ? 11.664 2.275 -10.781 1 92.44 308 GLU A N 1
ATOM 2403 C CA . GLU A 1 308 ? 11.047 2.689 -12.031 1 92.44 308 GLU A CA 1
ATOM 2404 C C . GLU A 1 308 ? 12.07 2.703 -13.172 1 92.44 308 GLU A C 1
ATOM 2406 O O . GLU A 1 308 ? 11.734 2.391 -14.312 1 92.44 308 GLU A O 1
ATOM 2411 N N . LEU A 1 309 ? 13.273 3.025 -12.883 1 94.94 309 LEU A N 1
ATOM 2412 C CA . LEU A 1 309 ? 14.328 3.117 -13.891 1 94.94 309 LEU A CA 1
ATOM 2413 C C . LEU A 1 309 ? 14.742 1.729 -14.367 1 94.94 309 LEU A C 1
ATOM 2415 O O . LEU A 1 309 ? 15.242 1.576 -15.484 1 94.94 309 LEU A O 1
ATOM 2419 N N . THR A 1 310 ? 14.523 0.764 -13.562 1 93.44 310 THR A N 1
ATOM 2420 C CA . THR A 1 310 ? 14.93 -0.593 -13.906 1 93.44 310 THR A CA 1
ATOM 2421 C C . THR A 1 310 ? 14 -1.189 -14.953 1 93.44 310 THR A C 1
ATOM 2423 O O . THR A 1 310 ? 14.32 -2.207 -15.57 1 93.44 310 THR A O 1
ATOM 2426 N N . ALA A 1 311 ? 12.906 -0.578 -15.148 1 91.81 311 ALA A N 1
ATOM 2427 C CA . ALA A 1 311 ? 11.984 -1.036 -16.188 1 91.81 311 ALA A CA 1
ATOM 2428 C C . ALA A 1 311 ? 12.547 -0.777 -17.578 1 91.81 311 ALA A C 1
ATOM 2430 O O . ALA A 1 311 ? 12.094 -1.368 -18.562 1 91.81 311 ALA A O 1
ATOM 2431 N N . ILE A 1 312 ? 13.438 0.125 -17.656 1 94.56 312 ILE A N 1
ATOM 2432 C CA . ILE A 1 312 ? 14.07 0.44 -18.938 1 94.56 312 ILE A CA 1
ATOM 2433 C C . ILE A 1 312 ? 15.016 -0.691 -19.328 1 94.56 312 ILE A C 1
ATOM 2435 O O . ILE A 1 312 ? 15.867 -1.104 -18.547 1 94.56 312 ILE A O 1
ATOM 2439 N N . PRO A 1 313 ? 14.859 -1.122 -20.5 1 93.31 313 PRO A N 1
ATOM 2440 C CA . PRO A 1 313 ? 15.781 -2.172 -20.938 1 93.31 313 PRO A CA 1
ATOM 2441 C C . PRO A 1 313 ? 17.25 -1.757 -20.828 1 93.31 313 PRO A C 1
ATOM 2443 O O . PRO A 1 313 ? 17.578 -0.594 -21.062 1 93.31 313 PRO A O 1
ATOM 2446 N N . TYR A 1 314 ? 18.109 -2.617 -20.422 1 91.38 314 TYR A N 1
ATOM 2447 C CA . TYR A 1 314 ? 19.547 -2.477 -20.297 1 91.38 314 TYR A CA 1
ATOM 2448 C C . TYR A 1 314 ? 19.922 -1.669 -19.062 1 91.38 314 TYR A C 1
ATOM 2450 O O . TYR A 1 314 ? 21.078 -1.288 -18.891 1 91.38 314 TYR A O 1
ATOM 2458 N N . VAL A 1 315 ? 18.969 -1.257 -18.344 1 93.06 315 VAL A N 1
ATOM 2459 C CA . VAL A 1 315 ? 19.266 -0.563 -17.094 1 93.06 315 VAL A CA 1
ATOM 2460 C C . VAL A 1 315 ? 19.047 -1.511 -15.914 1 93.06 315 VAL A C 1
ATOM 2462 O O . VAL A 1 315 ? 17.906 -1.835 -15.57 1 93.06 315 VAL A O 1
ATOM 2465 N N . LYS A 1 316 ? 20.109 -1.895 -15.398 1 89.19 316 LYS A N 1
ATOM 2466 C CA . LYS A 1 316 ? 20.047 -2.721 -14.195 1 89.19 316 LYS A CA 1
ATOM 2467 C C . LYS A 1 316 ? 20.281 -1.889 -12.938 1 89.19 316 LYS A C 1
ATOM 2469 O O . LYS A 1 316 ? 20.203 -0.659 -12.977 1 89.19 316 LYS A O 1
ATOM 2474 N N . GLY A 1 317 ? 20.562 -2.512 -11.797 1 89.81 317 GLY A N 1
ATOM 2475 C CA . GLY A 1 317 ? 20.625 -1.841 -10.508 1 89.81 317 GLY A CA 1
ATOM 2476 C C . GLY A 1 317 ? 21.688 -0.765 -10.453 1 89.81 317 GLY A C 1
ATOM 2477 O O . GLY A 1 317 ? 21.406 0.386 -10.117 1 89.81 317 GLY A O 1
ATOM 2478 N N . SER A 1 318 ? 22.906 -1.078 -10.859 1 89.5 318 SER A N 1
ATOM 2479 C CA . SER A 1 318 ? 24.016 -0.138 -10.758 1 89.5 318 SER A CA 1
ATOM 2480 C C . SER A 1 318 ? 23.812 1.062 -11.68 1 89.5 318 SER A C 1
ATOM 2482 O O . SER A 1 318 ? 24 2.207 -11.266 1 89.5 318 SER A O 1
ATOM 2484 N N . ARG A 1 319 ? 23.359 0.75 -12.859 1 91.75 319 ARG A N 1
ATOM 2485 C CA . ARG A 1 319 ? 23.125 1.819 -13.82 1 91.75 319 ARG A CA 1
ATOM 2486 C C . ARG A 1 319 ? 21.969 2.705 -13.375 1 91.75 319 ARG A C 1
ATOM 2488 O O . ARG A 1 319 ? 22 3.926 -13.555 1 91.75 319 ARG A O 1
ATOM 2495 N N . ALA A 1 320 ? 20.969 2.072 -12.82 1 94.5 320 ALA A N 1
ATOM 2496 C CA . ALA A 1 320 ? 19.812 2.838 -12.336 1 94.5 320 ALA A CA 1
ATOM 2497 C C . ALA A 1 320 ? 20.234 3.826 -11.25 1 94.5 320 ALA A C 1
ATOM 2499 O O . ALA A 1 320 ? 19.797 4.98 -11.258 1 94.5 320 ALA A O 1
ATOM 2500 N N . ARG A 1 321 ? 21.094 3.389 -10.438 1 94.56 321 ARG A N 1
ATOM 2501 C CA . ARG A 1 321 ? 21.562 4.254 -9.359 1 94.56 321 ARG A CA 1
ATOM 2502 C C . ARG A 1 321 ? 22.406 5.402 -9.906 1 94.56 321 ARG A C 1
ATOM 2504 O O . ARG A 1 321 ? 22.281 6.539 -9.453 1 94.56 321 ARG A O 1
ATOM 2511 N N . GLN A 1 322 ? 23.234 5.121 -10.828 1 93.81 322 GLN A N 1
ATOM 2512 C CA . GLN A 1 322 ? 24.047 6.152 -11.453 1 93.81 322 GLN A CA 1
ATOM 2513 C C . GLN A 1 322 ? 23.188 7.211 -12.133 1 93.81 322 GLN A C 1
ATOM 2515 O O . GLN A 1 322 ? 23.422 8.406 -11.984 1 93.81 322 GLN A O 1
ATOM 2520 N N . LEU A 1 323 ? 22.219 6.73 -12.836 1 94.94 323 LEU A N 1
ATOM 2521 C CA . LEU A 1 323 ? 21.297 7.652 -13.5 1 94.94 323 LEU A CA 1
ATOM 2522 C C . LEU A 1 323 ? 20.547 8.508 -12.477 1 94.94 323 LEU A C 1
ATOM 2524 O O . LEU A 1 323 ? 20.438 9.727 -12.633 1 94.94 323 LEU A O 1
ATOM 2528 N N . TYR A 1 324 ? 20.125 7.852 -11.438 1 95.19 324 TYR A N 1
ATOM 2529 C CA . TYR A 1 324 ? 19.375 8.531 -10.391 1 95.19 324 TYR A CA 1
ATOM 2530 C C . TYR A 1 324 ? 20.219 9.609 -9.727 1 95.19 324 TYR A C 1
ATOM 2532 O O . TYR A 1 324 ? 19.75 10.727 -9.492 1 95.19 324 TYR A O 1
ATOM 2540 N N . LYS A 1 325 ? 21.438 9.328 -9.477 1 93.75 325 LYS A N 1
ATOM 2541 C CA . LYS A 1 325 ? 22.344 10.266 -8.828 1 93.75 325 LYS A CA 1
ATOM 2542 C C . LYS A 1 325 ? 22.625 11.461 -9.734 1 93.75 325 LYS A C 1
ATOM 2544 O O . LYS A 1 325 ? 22.859 12.57 -9.242 1 93.75 325 LYS A O 1
ATOM 2549 N N . ALA A 1 326 ? 22.547 11.203 -10.977 1 93.81 326 ALA A N 1
ATOM 2550 C CA . ALA A 1 326 ? 22.828 12.258 -11.953 1 93.81 326 ALA A CA 1
ATOM 2551 C C . ALA A 1 326 ? 21.609 13.156 -12.156 1 93.81 326 ALA A C 1
ATOM 2553 O O . ALA A 1 326 ? 21.672 14.141 -12.898 1 93.81 326 ALA A O 1
ATOM 2554 N N . GLY A 1 327 ? 20.453 12.797 -11.617 1 93.75 327 GLY A N 1
ATOM 2555 C CA . GLY A 1 327 ? 19.266 13.625 -11.711 1 93.75 327 GLY A CA 1
ATOM 2556 C C . GLY A 1 327 ? 18.25 13.094 -12.703 1 93.75 327 GLY A C 1
ATOM 2557 O O . GLY A 1 327 ? 17.188 13.688 -12.883 1 93.75 327 GLY A O 1
ATOM 2558 N N . LEU A 1 328 ? 18.641 12.07 -13.414 1 95.06 328 LEU A N 1
ATOM 2559 C CA . LEU A 1 328 ? 17.703 11.438 -14.336 1 95.06 328 LEU A CA 1
ATOM 2560 C C . LEU A 1 328 ? 16.875 10.375 -13.633 1 95.06 328 LEU A C 1
ATOM 2562 O O . LEU A 1 328 ? 17.125 9.18 -13.773 1 95.06 328 LEU A O 1
ATOM 2566 N N . ARG A 1 329 ? 15.836 10.75 -13.016 1 94.69 329 ARG A N 1
ATOM 2567 C CA . ARG A 1 329 ? 15.156 9.914 -12.023 1 94.69 329 ARG A CA 1
ATOM 2568 C C . ARG A 1 329 ? 13.922 9.258 -12.625 1 94.69 329 ARG A C 1
ATOM 2570 O O . ARG A 1 329 ? 13.312 8.383 -12 1 94.69 329 ARG A O 1
ATOM 2577 N N . THR A 1 330 ? 13.523 9.625 -13.805 1 93.75 330 THR A N 1
ATOM 2578 C CA . THR A 1 330 ? 12.359 9.047 -14.477 1 93.75 330 THR A CA 1
ATOM 2579 C C . THR A 1 330 ? 12.688 8.711 -15.93 1 93.75 330 THR A C 1
ATOM 2581 O O . THR A 1 330 ? 13.625 9.273 -16.5 1 93.75 330 THR A O 1
ATOM 2584 N N . PRO A 1 331 ? 11.914 7.781 -16.453 1 93.88 331 PRO A N 1
ATOM 2585 C CA . PRO A 1 331 ? 12.117 7.48 -17.859 1 93.88 331 PRO A CA 1
ATOM 2586 C C . PRO A 1 331 ? 11.906 8.695 -18.766 1 93.88 331 PRO A C 1
ATOM 2588 O O . PRO A 1 331 ? 12.609 8.859 -19.766 1 93.88 331 PRO A O 1
ATOM 2591 N N . GLN A 1 332 ? 11.047 9.555 -18.406 1 92.06 332 GLN A N 1
ATOM 2592 C CA . GLN A 1 332 ? 10.797 10.773 -19.172 1 92.06 332 GLN A CA 1
ATOM 2593 C C . GLN A 1 332 ? 12.023 11.68 -19.172 1 92.06 332 GLN A C 1
ATOM 2595 O O . GLN A 1 332 ? 12.359 12.281 -20.188 1 92.06 332 GLN A O 1
ATOM 2600 N N . ALA A 1 333 ? 12.617 11.727 -18.062 1 94.06 333 ALA A N 1
ATOM 2601 C CA . ALA A 1 333 ? 13.82 12.547 -17.969 1 94.06 333 ALA A CA 1
ATOM 2602 C C . ALA A 1 333 ? 14.93 12 -18.859 1 94.06 333 ALA A C 1
ATOM 2604 O O . ALA A 1 333 ? 15.711 12.766 -19.422 1 94.06 333 ALA A O 1
ATOM 2605 N N . ILE A 1 334 ? 14.969 10.719 -19 1 95.38 334 ILE A N 1
ATOM 2606 C CA . ILE A 1 334 ? 15.992 10.07 -19.812 1 95.38 334 ILE A CA 1
ATOM 2607 C C . ILE A 1 334 ? 15.719 10.328 -21.297 1 95.38 334 ILE A C 1
ATOM 2609 O O . ILE A 1 334 ? 16.656 10.523 -22.078 1 95.38 334 ILE A O 1
ATOM 2613 N N . VAL A 1 335 ? 14.5 10.391 -21.688 1 93.69 335 VAL A N 1
ATOM 2614 C CA . VAL A 1 335 ? 14.117 10.633 -23.078 1 93.69 335 VAL A CA 1
ATOM 2615 C C . VAL A 1 335 ? 14.5 12.055 -23.484 1 93.69 335 VAL A C 1
ATOM 2617 O O . VAL A 1 335 ? 14.961 12.289 -24.594 1 93.69 335 VAL A O 1
ATOM 2620 N N . VAL A 1 336 ? 14.367 13 -22.547 1 92.5 336 VAL A N 1
ATOM 2621 C CA . VAL A 1 336 ? 14.625 14.414 -22.828 1 92.5 336 VAL A CA 1
ATOM 2622 C C . VAL A 1 336 ? 16.125 14.688 -22.734 1 92.5 336 VAL A C 1
ATOM 2624 O O . VAL A 1 336 ? 16.625 15.609 -23.391 1 92.5 336 VAL A O 1
ATOM 2627 N N . ALA A 1 337 ? 16.797 13.859 -22.062 1 94.25 337 ALA A N 1
ATOM 2628 C CA . ALA A 1 337 ? 18.234 14.062 -21.875 1 94.25 337 ALA A CA 1
ATOM 2629 C C . ALA A 1 337 ? 19.016 13.766 -23.156 1 94.25 337 ALA A C 1
ATOM 2631 O O . ALA A 1 337 ? 18.578 12.953 -23.984 1 94.25 337 ALA A O 1
ATOM 2632 N N . SER A 1 338 ? 20.141 14.469 -23.344 1 93.62 338 SER A N 1
ATOM 2633 C CA . SER A 1 338 ? 21.016 14.211 -24.484 1 93.62 338 SER A CA 1
ATOM 2634 C C . SER A 1 338 ? 21.844 12.945 -24.266 1 93.62 338 SER A C 1
ATOM 2636 O O . SER A 1 338 ? 22.031 12.5 -23.125 1 93.62 338 SER A O 1
ATOM 2638 N N . ILE A 1 339 ? 22.297 12.406 -25.344 1 93.31 339 ILE A N 1
ATOM 2639 C CA . ILE A 1 339 ? 23.094 11.188 -25.297 1 93.31 339 ILE A CA 1
ATOM 2640 C C . ILE A 1 339 ? 24.375 11.445 -24.484 1 93.31 339 ILE A C 1
ATOM 2642 O O . ILE A 1 339 ? 24.812 10.586 -23.719 1 93.31 339 ILE A O 1
ATOM 2646 N N . SER A 1 340 ? 24.859 12.617 -24.641 1 90.31 340 SER A N 1
ATOM 2647 C CA . SER A 1 340 ? 26.078 12.977 -23.938 1 90.31 340 SER A CA 1
ATOM 2648 C C . SER A 1 340 ? 25.844 13.031 -22.422 1 90.31 340 SER A C 1
ATOM 2650 O O . SER A 1 340 ? 26.703 12.625 -21.641 1 90.31 340 SER A O 1
ATOM 2652 N N . GLU A 1 341 ? 24.688 13.5 -22.031 1 93.12 341 GLU A N 1
ATOM 2653 C CA . GLU A 1 341 ? 24.344 13.578 -20.609 1 93.12 341 GLU A CA 1
ATOM 2654 C C . GLU A 1 341 ? 24.188 12.188 -20 1 93.12 341 GLU A C 1
ATOM 2656 O O . GLU A 1 341 ? 24.609 11.961 -18.875 1 93.12 341 GLU A O 1
ATOM 2661 N N . ILE A 1 342 ? 23.688 11.305 -20.812 1 94.5 342 ILE A N 1
ATOM 2662 C CA . ILE A 1 342 ? 23.469 9.938 -20.344 1 94.5 342 ILE A CA 1
ATOM 2663 C C . ILE A 1 342 ? 24.812 9.234 -20.188 1 94.5 342 ILE A C 1
ATOM 2665 O O . ILE A 1 342 ? 25.047 8.523 -19.203 1 94.5 342 ILE A O 1
ATOM 2669 N N . VAL A 1 343 ? 25.719 9.516 -21.125 1 92.19 343 VAL A N 1
ATOM 2670 C CA . VAL A 1 343 ? 27.062 8.914 -21.078 1 92.19 343 VAL A CA 1
ATOM 2671 C C . VAL A 1 343 ? 27.812 9.43 -19.859 1 92.19 343 VAL A C 1
ATOM 2673 O O . VAL A 1 343 ? 28.469 8.664 -19.156 1 92.19 343 VAL A O 1
ATOM 2676 N N . LYS A 1 344 ? 27.641 10.664 -19.625 1 90.38 344 LYS A N 1
ATOM 2677 C CA . LYS A 1 344 ? 28.312 11.273 -18.484 1 90.38 344 LYS A CA 1
ATOM 2678 C C . LYS A 1 344 ? 27.766 10.711 -17.172 1 90.38 344 LYS A C 1
ATOM 2680 O O . LYS A 1 344 ? 28.516 10.5 -16.219 1 90.38 344 LYS A O 1
ATOM 2685 N N . ALA A 1 345 ? 26.484 10.5 -17.156 1 92.81 345 ALA A N 1
ATOM 2686 C CA . ALA A 1 345 ? 25.844 9.984 -15.953 1 92.81 345 ALA A CA 1
ATOM 2687 C C . ALA A 1 345 ? 26.266 8.547 -15.664 1 92.81 345 ALA A C 1
ATOM 2689 O O . ALA A 1 345 ? 26.453 8.172 -14.508 1 92.81 345 ALA A O 1
ATOM 2690 N N . LEU A 1 346 ? 26.531 7.789 -16.688 1 90.75 346 LEU A N 1
ATOM 2691 C CA . LEU A 1 346 ? 26.797 6.363 -16.531 1 90.75 346 LEU A CA 1
ATOM 2692 C C . LEU A 1 346 ? 28.281 6.098 -16.359 1 90.75 346 LEU A C 1
ATOM 2694 O O . LEU A 1 346 ? 28.688 5.18 -15.641 1 90.75 346 LEU A O 1
ATOM 2698 N N . PHE A 1 347 ? 28.984 6.934 -17.156 1 84.69 347 PHE A N 1
ATOM 2699 C CA . PHE A 1 347 ? 30.422 6.621 -17.203 1 84.69 347 PHE A CA 1
ATOM 2700 C C . PHE A 1 347 ? 31.234 7.793 -16.688 1 84.69 347 PHE A C 1
ATOM 2702 O O . PHE A 1 347 ? 30.875 8.953 -16.891 1 84.69 347 PHE A O 1
ATOM 2709 N N . GLU A 1 348 ? 31.578 7.914 -15.383 1 67.5 348 GLU A N 1
ATOM 2710 C CA . GLU A 1 348 ? 32.375 8.977 -14.75 1 67.5 348 GLU A CA 1
ATOM 2711 C C . GLU A 1 348 ? 33.25 9.688 -15.773 1 67.5 348 GLU A C 1
ATOM 2713 O O . GLU A 1 348 ? 33.719 9.07 -16.734 1 67.5 348 GLU A O 1
ATOM 2718 N N . SER A 1 349 ? 33.125 11.07 -15.836 1 56.72 349 SER A N 1
ATOM 2719 C CA . SER A 1 349 ? 33.812 12.078 -16.641 1 56.72 349 SER A CA 1
ATOM 2720 C C . SER A 1 349 ? 35.281 11.711 -16.859 1 56.72 349 SER A C 1
ATOM 2722 O O . SER A 1 349 ? 35.844 11.992 -17.906 1 56.72 349 SER A O 1
ATOM 2724 N N . SER A 1 350 ? 35.938 11.328 -15.844 1 52.69 350 SER A N 1
ATOM 2725 C CA . SER A 1 350 ? 37.375 11.312 -15.953 1 52.69 350 SER A CA 1
ATOM 2726 C C . SER A 1 350 ? 37.844 10.422 -17.109 1 52.69 350 SER A C 1
ATOM 2728 O O . SER A 1 350 ? 38.875 10.68 -17.734 1 52.69 350 SER A O 1
ATOM 2730 N N . SER A 1 351 ? 37.125 9.375 -17.312 1 52.88 351 SER A N 1
ATOM 2731 C CA . SER A 1 351 ? 37.656 8.438 -18.312 1 52.88 351 SER A CA 1
ATOM 2732 C C . SER A 1 351 ? 37.312 8.875 -19.719 1 52.88 351 SER A C 1
ATOM 2734 O O . SER A 1 351 ? 37.719 8.25 -20.703 1 52.88 351 SER A O 1
ATOM 2736 N N . TRP A 1 352 ? 36.438 9.711 -19.828 1 53.69 352 TRP A N 1
ATOM 2737 C CA . TRP A 1 352 ? 35.969 10.125 -21.156 1 53.69 352 TRP A CA 1
ATOM 2738 C C . TRP A 1 352 ? 37.094 10.773 -21.938 1 53.69 352 TRP A C 1
ATOM 2740 O O . TRP A 1 352 ? 37.219 10.586 -23.156 1 53.69 352 TRP A O 1
ATOM 2750 N N . VAL A 1 353 ? 37.844 11.562 -21.203 1 52.03 353 VAL A N 1
ATOM 2751 C CA . VAL A 1 353 ? 38.906 12.258 -21.906 1 52.03 353 VAL A CA 1
ATOM 2752 C C . VAL A 1 353 ? 39.938 11.25 -22.422 1 52.03 353 VAL A C 1
ATOM 2754 O O . VAL A 1 353 ? 40.469 11.398 -23.531 1 52.03 353 VAL A O 1
ATOM 2757 N N . ALA A 1 354 ? 40.344 10.305 -21.578 1 52.25 354 ALA A N 1
ATOM 2758 C CA . ALA A 1 354 ? 41.531 9.531 -21.969 1 52.25 354 ALA A CA 1
ATOM 2759 C C . ALA A 1 354 ? 41.125 8.305 -22.781 1 52.25 354 ALA A C 1
ATOM 2761 O O . ALA A 1 354 ? 42 7.555 -23.25 1 52.25 354 ALA A O 1
ATOM 2762 N N . GLN A 1 355 ? 39.719 8.086 -22.844 1 58.34 355 GLN A N 1
ATOM 2763 C CA . GLN A 1 355 ? 39.375 6.781 -23.406 1 58.34 355 GLN A CA 1
ATOM 2764 C C . GLN A 1 355 ? 39.5 6.797 -24.922 1 58.34 355 GLN A C 1
ATOM 2766 O O . GLN A 1 355 ? 39.375 7.844 -25.562 1 58.34 355 GLN A O 1
ATOM 2771 N N . ASP A 1 356 ? 39.938 5.73 -25.359 1 67.12 356 ASP A N 1
ATOM 2772 C CA . ASP A 1 356 ? 40.156 5.414 -26.781 1 67.12 356 ASP A CA 1
ATOM 2773 C C . ASP A 1 356 ? 38.844 5.523 -27.547 1 67.12 356 ASP A C 1
ATOM 2775 O O . ASP A 1 356 ? 37.75 5.418 -26.969 1 67.12 356 ASP A O 1
ATOM 2779 N N . SER A 1 357 ? 38.875 6.008 -28.75 1 74.06 357 SER A N 1
ATOM 2780 C CA . SER A 1 357 ? 37.781 6.203 -29.703 1 74.06 357 SER A CA 1
ATOM 2781 C C . SER A 1 357 ? 36.844 5.004 -29.719 1 74.06 357 SER A C 1
ATOM 2783 O O . SER A 1 357 ? 35.625 5.16 -29.812 1 74.06 357 SER A O 1
ATOM 2785 N N . ALA A 1 358 ? 37.375 3.846 -29.453 1 78.38 358 ALA A N 1
ATOM 2786 C CA . ALA A 1 358 ? 36.562 2.633 -29.531 1 78.38 358 ALA A CA 1
ATOM 2787 C C . ALA A 1 358 ? 35.656 2.5 -28.312 1 78.38 358 ALA A C 1
ATOM 2789 O O . ALA A 1 358 ? 34.469 2.145 -28.453 1 78.38 358 ALA A O 1
ATOM 2790 N N . GLN A 1 359 ? 36.156 2.807 -27.219 1 81.62 359 GLN A N 1
ATOM 2791 C CA . GLN A 1 359 ? 35.375 2.699 -25.984 1 81.62 359 GLN A CA 1
ATOM 2792 C C . GLN A 1 359 ? 34.25 3.732 -25.938 1 81.62 359 GLN A C 1
ATOM 2794 O O . GLN A 1 359 ? 33.156 3.449 -25.453 1 81.62 359 GLN A O 1
ATOM 2799 N N . ARG A 1 360 ? 34.594 4.801 -26.547 1 82.69 360 ARG A N 1
ATOM 2800 C CA . ARG A 1 360 ? 33.594 5.859 -26.594 1 82.69 360 ARG A CA 1
ATOM 2801 C C . ARG A 1 360 ? 32.406 5.445 -27.469 1 82.69 360 ARG A C 1
ATOM 2803 O O . ARG A 1 360 ? 31.266 5.75 -27.141 1 82.69 360 ARG A O 1
ATOM 2810 N N . ARG A 1 361 ? 32.719 4.727 -28.469 1 84.81 361 ARG A N 1
ATOM 2811 C CA . ARG A 1 361 ? 31.656 4.273 -29.375 1 84.81 361 ARG A CA 1
ATOM 2812 C C . ARG A 1 361 ? 30.75 3.258 -28.688 1 84.81 361 ARG A C 1
ATOM 2814 O O . ARG A 1 361 ? 29.531 3.27 -28.875 1 84.81 361 ARG A O 1
ATOM 2821 N N . ILE A 1 362 ? 31.344 2.449 -27.844 1 85.94 362 ILE A N 1
ATOM 2822 C CA . ILE A 1 362 ? 30.578 1.437 -27.141 1 85.94 362 ILE A CA 1
ATOM 2823 C C . ILE A 1 362 ? 29.672 2.109 -26.109 1 85.94 362 ILE A C 1
ATOM 2825 O O . ILE A 1 362 ? 28.5 1.752 -25.969 1 85.94 362 ILE A O 1
ATOM 2829 N N . GLN A 1 363 ? 30.266 3.082 -25.484 1 88.38 363 GLN A N 1
ATOM 2830 C CA . GLN A 1 363 ? 29.516 3.789 -24.469 1 88.38 363 GLN A CA 1
ATOM 2831 C C . GLN A 1 363 ? 28.359 4.566 -25.078 1 88.38 363 GLN A C 1
ATOM 2833 O O . GLN A 1 363 ? 27.25 4.59 -24.516 1 88.38 363 GLN A O 1
ATOM 2838 N N . LEU A 1 364 ? 28.625 5.094 -26.188 1 90.12 364 LEU A N 1
ATOM 2839 C CA . LEU A 1 364 ? 27.594 5.82 -26.891 1 90.12 364 LEU A CA 1
ATOM 2840 C C . LEU A 1 364 ? 26.484 4.871 -27.375 1 90.12 364 LEU A C 1
ATOM 2842 O O . LEU A 1 364 ? 25.312 5.219 -27.344 1 90.12 364 LEU A O 1
ATOM 2846 N N . GLY A 1 365 ? 26.875 3.701 -27.734 1 91.75 365 GLY A N 1
ATOM 2847 C CA . GLY A 1 365 ? 25.906 2.697 -28.156 1 91.75 365 GLY A CA 1
ATOM 2848 C C . GLY A 1 365 ? 24.969 2.271 -27.031 1 91.75 365 GLY A C 1
ATOM 2849 O O . GLY A 1 365 ? 23.75 2.143 -27.25 1 91.75 365 GLY A O 1
ATOM 2850 N N . VAL A 1 366 ? 25.531 2.109 -25.906 1 92.06 366 VAL A N 1
ATOM 2851 C CA . VAL A 1 366 ? 24.734 1.711 -24.75 1 92.06 366 VAL A CA 1
ATOM 2852 C C . VAL A 1 366 ? 23.766 2.828 -24.391 1 92.06 366 VAL A C 1
ATOM 2854 O O . VAL A 1 366 ? 22.594 2.572 -24.109 1 92.06 366 VAL A O 1
ATOM 2857 N N . ALA A 1 367 ? 24.234 4.031 -24.391 1 93.81 367 ALA A N 1
ATOM 2858 C CA . ALA A 1 367 ? 23.391 5.184 -24.062 1 93.81 367 ALA A CA 1
ATOM 2859 C C . ALA A 1 367 ? 22.234 5.32 -25.047 1 93.81 367 ALA A C 1
ATOM 2861 O O . ALA A 1 367 ? 21.109 5.629 -24.641 1 93.81 367 ALA A O 1
ATOM 2862 N N . LYS A 1 368 ? 22.531 5.047 -26.281 1 94.19 368 LYS A N 1
ATOM 2863 C CA . LYS A 1 368 ? 21.484 5.117 -27.297 1 94.19 368 LYS A CA 1
ATOM 2864 C C . LYS A 1 368 ? 20.422 4.039 -27.062 1 94.19 368 LYS A C 1
ATOM 2866 O O . LYS A 1 368 ? 19.234 4.297 -27.219 1 94.19 368 LYS A O 1
ATOM 2871 N N . LYS A 1 369 ? 20.891 2.885 -26.75 1 94.75 369 LYS A N 1
ATOM 2872 C CA . LYS A 1 369 ? 19.953 1.793 -26.469 1 94.75 369 LYS A CA 1
ATOM 2873 C C . LYS A 1 369 ? 19.062 2.113 -25.266 1 94.75 369 LYS A C 1
ATOM 2875 O O . LYS A 1 369 ? 17.875 1.843 -25.281 1 94.75 369 LYS A O 1
ATOM 2880 N N . ILE A 1 370 ? 19.641 2.689 -24.281 1 95.38 370 ILE A N 1
ATOM 2881 C CA . ILE A 1 370 ? 18.906 3.051 -23.078 1 95.38 370 ILE A CA 1
ATOM 2882 C C . ILE A 1 370 ? 17.875 4.137 -23.391 1 95.38 370 ILE A C 1
ATOM 2884 O O . ILE A 1 370 ? 16.734 4.066 -22.953 1 95.38 370 ILE A O 1
ATOM 2888 N N . LYS A 1 371 ? 18.297 5.078 -24.141 1 95 371 LYS A N 1
ATOM 2889 C CA . LYS A 1 371 ? 17.391 6.148 -24.531 1 95 371 LYS A CA 1
ATOM 2890 C C . LYS A 1 371 ? 16.219 5.609 -25.359 1 95 371 LYS A C 1
ATOM 2892 O O . LYS A 1 371 ? 15.07 5.984 -25.141 1 95 371 LYS A O 1
ATOM 2897 N N . ASN A 1 372 ? 16.531 4.699 -26.25 1 94.12 372 ASN A N 1
ATOM 2898 C CA . ASN A 1 372 ? 15.484 4.086 -27.062 1 94.12 372 ASN A CA 1
ATOM 2899 C C . ASN A 1 372 ? 14.531 3.252 -26.219 1 94.12 372 ASN A C 1
ATOM 2901 O O . ASN A 1 372 ? 13.32 3.234 -26.469 1 94.12 372 ASN A O 1
ATOM 2905 N N . GLY A 1 373 ? 15.125 2.566 -25.328 1 94.62 373 GLY A N 1
ATOM 2906 C CA . GLY A 1 373 ? 14.273 1.821 -24.422 1 94.62 373 GLY A CA 1
ATOM 2907 C C . GLY A 1 373 ? 13.344 2.709 -23.609 1 94.62 373 GLY A C 1
ATOM 2908 O O . GLY A 1 373 ? 12.172 2.385 -23.422 1 94.62 373 GLY A O 1
ATOM 2909 N N . ALA A 1 374 ? 13.875 3.775 -23.078 1 95.62 374 ALA A N 1
ATOM 2910 C CA . ALA A 1 374 ? 13.07 4.742 -22.328 1 95.62 374 ALA A CA 1
ATOM 2911 C C . ALA A 1 374 ? 11.977 5.344 -23.203 1 95.62 374 ALA A C 1
ATOM 2913 O O . ALA A 1 374 ? 10.852 5.539 -22.766 1 95.62 374 ALA A O 1
ATOM 2914 N N . ARG A 1 375 ? 12.328 5.598 -24.453 1 93.06 375 ARG A N 1
ATOM 2915 C CA . ARG A 1 375 ? 11.367 6.152 -25.406 1 93.06 375 ARG A CA 1
ATOM 2916 C C . ARG A 1 375 ? 10.195 5.203 -25.609 1 93.06 375 ARG A C 1
ATOM 2918 O O . ARG A 1 375 ? 9.039 5.633 -25.672 1 93.06 375 ARG A O 1
ATOM 2925 N N . LYS A 1 376 ? 10.523 4.008 -25.75 1 93.62 376 LYS A N 1
ATOM 2926 C CA . LYS A 1 376 ? 9.477 3.01 -25.953 1 93.62 376 LYS A CA 1
ATOM 2927 C C . LYS A 1 376 ? 8.531 2.969 -24.75 1 93.62 376 LYS A C 1
ATOM 2929 O O . LYS A 1 376 ? 7.312 2.914 -24.922 1 93.62 376 LYS A O 1
ATOM 2934 N N . ILE A 1 377 ? 9.07 3.02 -23.578 1 94 377 ILE A N 1
ATOM 2935 C CA . ILE A 1 377 ? 8.273 2.961 -22.359 1 94 377 ILE A CA 1
ATOM 2936 C C . ILE A 1 377 ? 7.367 4.188 -22.266 1 94 377 ILE A C 1
ATOM 2938 O O . ILE A 1 377 ? 6.18 4.066 -21.969 1 94 377 ILE A O 1
ATOM 2942 N N . VAL A 1 378 ? 7.969 5.324 -22.547 1 92.38 378 VAL A N 1
ATOM 2943 C CA . VAL A 1 378 ? 7.211 6.57 -22.469 1 92.38 378 VAL A CA 1
ATOM 2944 C C . VAL A 1 378 ? 6.137 6.594 -23.547 1 92.38 378 VAL A C 1
ATOM 2946 O O . VAL A 1 378 ? 5.023 7.074 -23.312 1 92.38 378 VAL A O 1
ATOM 2949 N N . LEU A 1 379 ? 6.438 6.027 -24.688 1 90.69 379 LEU A N 1
ATOM 2950 C CA . LEU A 1 379 ? 5.465 5.949 -25.766 1 90.69 379 LEU A CA 1
ATOM 2951 C C . LEU A 1 379 ? 4.301 5.043 -25.391 1 90.69 379 LEU A C 1
ATOM 2953 O O . LEU A 1 379 ? 3.137 5.391 -25.609 1 90.69 379 LEU A O 1
ATOM 2957 N N . ASP A 1 380 ? 4.641 3.936 -24.891 1 91.5 380 ASP A N 1
ATOM 2958 C CA . ASP A 1 380 ? 3.605 2.996 -24.469 1 91.5 380 ASP A CA 1
ATOM 2959 C C . ASP A 1 380 ? 2.701 3.615 -23.406 1 91.5 380 ASP A C 1
ATOM 2961 O O . ASP A 1 380 ? 1.48 3.455 -23.453 1 91.5 380 ASP A O 1
ATOM 2965 N N . LYS A 1 381 ? 3.326 4.266 -22.469 1 90.25 381 LYS A N 1
ATOM 2966 C CA . LYS A 1 381 ? 2.551 4.914 -21.406 1 90.25 381 LYS A CA 1
ATOM 2967 C C . LYS A 1 381 ? 1.674 6.027 -21.984 1 90.25 381 LYS A C 1
ATOM 2969 O O . LYS A 1 381 ? 0.542 6.223 -21.531 1 90.25 381 LYS A O 1
ATOM 2974 N N . ALA A 1 382 ? 2.199 6.734 -22.891 1 88.19 382 ALA A N 1
ATOM 2975 C CA . ALA A 1 382 ? 1.444 7.805 -23.531 1 88.19 382 ALA A CA 1
ATOM 2976 C C . ALA A 1 382 ? 0.256 7.25 -24.312 1 88.19 382 ALA A C 1
ATOM 2978 O O . ALA A 1 382 ? -0.844 7.805 -24.266 1 88.19 382 ALA A O 1
ATOM 2979 N N . GLU A 1 383 ? 0.524 6.18 -24.969 1 88.06 383 GLU A N 1
ATOM 2980 C CA . GLU A 1 383 ? -0.549 5.539 -25.719 1 88.06 383 GLU A CA 1
ATOM 2981 C C . GLU A 1 383 ? -1.627 4.988 -24.797 1 88.06 383 GLU A C 1
ATOM 2983 O O . GLU A 1 383 ? -2.82 5.094 -25.094 1 88.06 383 GLU A O 1
ATOM 2988 N N . GLU A 1 384 ? -1.146 4.422 -23.797 1 90.31 384 GLU A N 1
ATOM 2989 C CA . GLU A 1 384 ? -2.102 3.918 -22.812 1 90.31 384 GLU A CA 1
ATOM 2990 C C . GLU A 1 384 ? -2.949 5.051 -22.234 1 90.31 384 GLU A C 1
ATOM 2992 O O . GLU A 1 384 ? -4.16 4.895 -22.062 1 90.31 384 GLU A O 1
ATOM 2997 N N . ALA A 1 385 ? -2.283 6.09 -21.922 1 88 385 ALA A N 1
ATOM 2998 C CA . ALA A 1 385 ? -2.998 7.25 -21.406 1 88 385 ALA A CA 1
ATOM 2999 C C . ALA A 1 385 ? -3.965 7.812 -22.438 1 88 385 ALA A C 1
ATOM 3001 O O . ALA A 1 385 ? -5.078 8.219 -22.109 1 88 385 ALA A O 1
ATOM 3002 N N . ARG A 1 386 ? -3.576 7.828 -23.641 1 85.62 386 ARG A N 1
ATOM 3003 C CA . ARG A 1 386 ? -4.434 8.305 -24.719 1 85.62 386 ARG A CA 1
ATOM 3004 C C . ARG A 1 386 ? -5.66 7.41 -24.875 1 85.62 386 ARG A C 1
ATOM 3006 O O . ARG A 1 386 ? -6.785 7.91 -24.984 1 85.62 386 ARG A O 1
ATOM 3013 N N . VAL A 1 387 ? -5.406 6.164 -24.906 1 86.88 387 VAL A N 1
ATOM 3014 C CA . VAL A 1 387 ? -6.508 5.219 -25.047 1 86.88 387 VAL A CA 1
ATOM 3015 C C . VAL A 1 387 ? -7.465 5.352 -23.859 1 86.88 387 VAL A C 1
ATOM 3017 O O . VAL A 1 387 ? -8.688 5.312 -24.047 1 86.88 387 VAL A O 1
ATOM 3020 N N . ALA A 1 388 ? -6.891 5.488 -22.734 1 87 388 ALA A N 1
ATOM 3021 C CA . ALA A 1 388 ? -7.723 5.664 -21.547 1 87 388 ALA A CA 1
ATOM 3022 C C . ALA A 1 388 ? -8.562 6.934 -21.641 1 87 388 ALA A C 1
ATOM 3024 O O . ALA A 1 388 ? -9.742 6.938 -21.281 1 87 388 ALA A O 1
ATOM 3025 N N . ALA A 1 389 ? -7.973 7.977 -22.094 1 85.5 389 ALA A N 1
ATOM 3026 C CA . ALA A 1 389 ? -8.688 9.234 -22.281 1 85.5 389 ALA A CA 1
ATOM 3027 C C . ALA A 1 389 ? -9.797 9.094 -23.328 1 85.5 389 ALA A C 1
ATOM 3029 O O . ALA A 1 389 ? -10.922 9.531 -23.109 1 85.5 389 ALA A O 1
ATOM 3030 N N . PHE A 1 390 ? -9.492 8.391 -24.328 1 84.25 390 PHE A N 1
ATOM 3031 C CA . PHE A 1 390 ? -10.453 8.203 -25.406 1 84.25 390 PHE A CA 1
ATOM 3032 C C . PHE A 1 390 ? -11.641 7.367 -24.938 1 84.25 390 PHE A C 1
ATOM 3034 O O . PHE A 1 390 ? -12.789 7.695 -25.219 1 84.25 390 PHE A O 1
ATOM 3041 N N . THR A 1 391 ? -11.305 6.355 -24.297 1 84.81 391 THR A N 1
ATOM 3042 C CA . THR A 1 391 ? -12.367 5.488 -23.781 1 84.81 391 THR A CA 1
ATOM 3043 C C . THR A 1 391 ? -13.266 6.25 -22.812 1 84.81 391 THR A C 1
ATOM 3045 O O . THR A 1 391 ? -14.484 6.066 -22.812 1 84.81 391 THR A O 1
ATOM 3048 N N . ALA A 1 392 ? -12.633 7.07 -22.047 1 86.69 392 ALA A N 1
ATOM 3049 C CA . ALA A 1 392 ? -13.406 7.875 -21.094 1 86.69 392 ALA A CA 1
ATOM 3050 C C . ALA A 1 392 ? -14.258 8.906 -21.828 1 86.69 392 ALA A C 1
ATOM 3052 O O . ALA A 1 392 ? -15.43 9.109 -21.484 1 86.69 392 ALA A O 1
ATOM 3053 N N . PHE A 1 393 ? -13.781 9.492 -22.844 1 84.75 393 PHE A N 1
ATOM 3054 C CA . PHE A 1 393 ? -14.539 10.461 -23.625 1 84.75 393 PHE A CA 1
ATOM 3055 C C . PHE A 1 393 ? -15.695 9.789 -24.359 1 84.75 393 PHE A C 1
ATOM 3057 O O . PHE A 1 393 ? -16.797 10.328 -24.438 1 84.75 393 PHE A O 1
ATOM 3064 N N . LYS A 1 394 ? -15.367 8.656 -24.828 1 83.75 394 LYS A N 1
ATOM 3065 C CA . LYS A 1 394 ? -16.406 7.902 -25.516 1 83.75 394 LYS A CA 1
ATOM 3066 C C . LYS A 1 394 ? -17.562 7.566 -24.578 1 83.75 394 LYS A C 1
ATOM 3068 O O . LYS A 1 394 ? -18.734 7.629 -24.969 1 83.75 394 LYS A O 1
ATOM 3073 N N . SER A 1 395 ? -17.203 7.246 -23.422 1 84.19 395 SER A N 1
ATOM 3074 C CA . SER A 1 395 ? -18.219 6.934 -22.438 1 84.19 395 SER A CA 1
ATOM 3075 C C . SER A 1 395 ? -19.078 8.156 -22.109 1 84.19 395 SER A C 1
ATOM 3077 O O . SER A 1 395 ? -20.234 8.031 -21.703 1 84.19 395 SER A O 1
ATOM 3079 N N . LEU A 1 396 ? -18.484 9.344 -22.297 1 86.62 396 LEU A N 1
ATOM 3080 C CA . LEU A 1 396 ? -19.203 10.602 -22.031 1 86.62 396 LEU A CA 1
ATOM 3081 C C . LEU A 1 396 ? -19.969 11.047 -23.281 1 86.62 396 LEU A C 1
ATOM 3083 O O . LEU A 1 396 ? -20.734 12.016 -23.219 1 86.62 396 LEU A O 1
ATOM 3087 N N . GLY A 1 397 ? -19.859 10.273 -24.328 1 78.88 397 GLY A N 1
ATOM 3088 C CA . GLY A 1 397 ? -20.547 10.609 -25.562 1 78.88 397 GLY A CA 1
ATOM 3089 C C . GLY A 1 397 ? -19.859 11.703 -26.359 1 78.88 397 GLY A C 1
ATOM 3090 O O . GLY A 1 397 ? -20.484 12.367 -27.188 1 78.88 397 GLY A O 1
ATOM 3091 N N . LEU A 1 398 ? -18.734 12.031 -25.938 1 75.56 398 LEU A N 1
ATOM 3092 C CA . LEU A 1 398 ? -18 13.094 -26.609 1 75.56 398 LEU A CA 1
ATOM 3093 C C . LEU A 1 398 ? -17.172 12.531 -27.766 1 75.56 398 LEU A C 1
ATOM 3095 O O . LEU A 1 398 ? -16.609 11.445 -27.656 1 75.56 398 LEU A O 1
ATOM 3099 N N . ASP A 1 399 ? -17.594 12.789 -29.016 1 62.38 399 ASP A N 1
ATOM 3100 C CA . ASP A 1 399 ? -16.828 12.352 -30.188 1 62.38 399 ASP A CA 1
ATOM 3101 C C . ASP A 1 399 ? -15.477 13.047 -30.266 1 62.38 399 ASP A C 1
ATOM 3103 O O . ASP A 1 399 ? -15.414 14.266 -30.453 1 62.38 399 ASP A O 1
ATOM 3107 N N . VAL A 1 400 ? -14.664 12.688 -29.531 1 59.88 400 VAL A N 1
ATOM 3108 C CA . VAL A 1 400 ? -13.336 13.273 -29.656 1 59.88 400 VAL A CA 1
ATOM 3109 C C . VAL A 1 400 ? -12.633 12.703 -30.891 1 59.88 400 VAL A C 1
ATOM 3111 O O . VAL A 1 400 ? -12.75 11.516 -31.188 1 59.88 400 VAL A O 1
ATOM 3114 N N . LEU A 1 401 ? -12.555 13.523 -31.938 1 52.41 401 LEU A N 1
ATOM 3115 C CA . LEU A 1 401 ? -11.797 13.102 -33.094 1 52.41 401 LEU A CA 1
ATOM 3116 C C . LEU A 1 401 ? -10.617 12.227 -32.688 1 52.41 401 LEU A C 1
ATOM 3118 O O . LEU A 1 401 ? -9.992 12.453 -31.656 1 52.41 401 LEU A O 1
ATOM 3122 N N . GLN A 1 402 ? -10.719 11.023 -33.125 1 51.59 402 GLN A N 1
ATOM 3123 C CA . GLN A 1 402 ? -9.609 10.102 -32.938 1 51.59 402 GLN A CA 1
ATOM 3124 C C . GLN A 1 402 ? -8.281 10.844 -32.844 1 51.59 402 GLN A C 1
ATOM 3126 O O . GLN A 1 402 ? -7.969 11.688 -33.688 1 51.59 402 GLN A O 1
ATOM 3131 N N . LEU A 1 403 ? -7.891 11.203 -31.734 1 50.94 403 LEU A N 1
ATOM 3132 C CA . LEU A 1 403 ? -6.543 11.75 -31.641 1 50.94 403 LEU A CA 1
ATOM 3133 C C . LEU A 1 403 ? -5.648 11.164 -32.719 1 50.94 403 LEU A C 1
ATOM 3135 O O . LEU A 1 403 ? -5.543 9.945 -32.875 1 50.94 403 LEU A O 1
ATOM 3139 N N . PRO A 1 404 ? -5.43 11.977 -33.812 1 48.16 404 PRO A N 1
ATOM 3140 C CA . PRO A 1 404 ? -4.543 11.359 -34.812 1 48.16 404 PRO A CA 1
ATOM 3141 C C . PRO A 1 404 ? -3.393 10.586 -34.156 1 48.16 404 PRO A C 1
ATOM 3143 O O . PRO A 1 404 ? -2.904 10.969 -33.094 1 48.16 404 PRO A O 1
ATOM 3146 N N . GLN A 1 405 ? -3.49 9.344 -34.281 1 50.78 405 GLN A N 1
ATOM 3147 C CA . GLN A 1 405 ? -2.289 8.578 -33.969 1 50.78 405 GLN A CA 1
ATOM 3148 C C . GLN A 1 405 ? -1.027 9.359 -34.312 1 50.78 405 GLN A C 1
ATOM 3150 O O . GLN A 1 405 ? -0.942 9.938 -35.406 1 50.78 405 GLN A O 1
ATOM 3155 N N . PRO A 1 406 ? -0.402 9.891 -33.344 1 48.84 406 PRO A N 1
ATOM 3156 C CA . PRO A 1 406 ? 0.837 10.539 -33.781 1 48.84 406 PRO A CA 1
ATOM 3157 C C . PRO A 1 406 ? 1.526 9.805 -34.938 1 48.84 406 PRO A C 1
ATOM 3159 O O . PRO A 1 406 ? 1.55 8.57 -34.938 1 48.84 406 PRO A O 1
ATOM 3162 N N . VAL A 1 407 ? 1.373 10.234 -36.188 1 42.81 407 VAL A N 1
ATOM 3163 C CA . VAL A 1 407 ? 2.207 9.688 -37.25 1 42.81 407 VAL A CA 1
ATOM 3164 C C . VAL A 1 407 ? 3.641 9.523 -36.75 1 42.81 407 VAL A C 1
ATOM 3166 O O . VAL A 1 407 ? 4.305 10.508 -36.406 1 42.81 407 VAL A O 1
ATOM 3169 N N . LEU A 1 408 ? 3.811 8.508 -36.031 1 41.31 408 LEU A N 1
ATOM 3170 C CA . LEU A 1 408 ? 5.203 8.125 -35.844 1 41.31 408 LEU A CA 1
ATOM 3171 C C . LEU A 1 408 ? 5.988 8.258 -37.125 1 41.31 408 LEU A C 1
ATOM 3173 O O . LEU A 1 408 ? 5.781 7.488 -38.062 1 41.31 408 LEU A O 1
ATOM 3177 N N . LYS A 1 409 ? 6.176 9.383 -37.781 1 35.56 409 LYS A N 1
ATOM 3178 C CA . LYS A 1 409 ? 7.223 9.32 -38.781 1 35.56 409 LYS A CA 1
ATOM 3179 C C . LYS A 1 409 ? 8.453 8.586 -38.25 1 35.56 409 LYS A C 1
ATOM 3181 O O . LYS A 1 409 ? 8.977 8.93 -37.188 1 35.56 409 LYS A O 1
ATOM 3186 N N . ALA A 1 410 ? 8.625 7.367 -38.625 1 32.19 410 ALA A N 1
ATOM 3187 C CA . ALA A 1 410 ? 9.977 6.816 -38.562 1 32.19 410 ALA A CA 1
ATOM 3188 C C . ALA A 1 410 ? 11.023 7.906 -38.781 1 32.19 410 ALA A C 1
ATOM 3190 O O . ALA A 1 410 ? 11.008 8.594 -39.812 1 32.19 410 ALA A O 1
ATOM 3191 N N . ALA A 1 411 ? 11.414 8.68 -37.969 1 30.36 411 ALA A N 1
ATOM 3192 C CA . ALA A 1 411 ? 12.672 9.352 -38.281 1 30.36 411 ALA A CA 1
ATOM 3193 C C . ALA A 1 411 ? 13.445 8.594 -39.375 1 30.36 411 ALA A C 1
ATOM 3195 O O . ALA A 1 411 ? 13.625 7.379 -39.25 1 30.36 411 ALA A O 1
ATOM 3196 N N . GLY A 1 412 ? 13.484 8.969 -40.594 1 26.88 412 GLY A N 1
ATOM 3197 C CA . GLY A 1 412 ? 14.367 8.508 -41.656 1 26.88 412 GLY A CA 1
ATOM 3198 C C . GLY A 1 412 ? 15.656 7.902 -41.125 1 26.88 412 GLY A C 1
ATOM 3199 O O . GLY A 1 412 ? 16.062 8.164 -40 1 26.88 412 GLY A O 1
ATOM 3200 N N . ASP A 1 413 ? 16.031 6.766 -41.719 1 28.28 413 ASP A N 1
ATOM 3201 C CA . ASP A 1 413 ? 17.344 6.156 -41.969 1 28.28 413 ASP A CA 1
ATOM 3202 C C . ASP A 1 413 ? 18.406 7.219 -42.219 1 28.28 413 ASP A C 1
ATOM 3204 O O . ASP A 1 413 ? 18.875 7.355 -43.375 1 28.28 413 ASP A O 1
ATOM 3208 N N . ALA A 1 414 ? 18.344 8.422 -41.969 1 30.41 414 ALA A N 1
ATOM 3209 C CA . ALA A 1 414 ? 19.594 9.055 -42.375 1 30.41 414 ALA A CA 1
ATOM 3210 C C . ALA A 1 414 ? 20.797 8.227 -41.906 1 30.41 414 ALA A C 1
ATOM 3212 O O . ALA A 1 414 ? 21.781 8.109 -42.625 1 30.41 414 ALA A O 1
ATOM 3213 N N . THR A 1 415 ? 20.891 7.918 -40.656 1 29.39 415 THR A N 1
ATOM 3214 C CA . THR A 1 415 ? 22.125 7.18 -40.438 1 29.39 415 THR A CA 1
ATOM 3215 C C . THR A 1 415 ? 21.953 5.707 -40.781 1 29.39 415 THR A C 1
ATOM 3217 O O . THR A 1 415 ? 22.891 4.918 -40.688 1 29.39 415 THR A O 1
ATOM 3220 N N . GLN A 1 416 ? 20.734 5.215 -41 1 28.39 416 GLN A N 1
ATOM 3221 C CA . GLN A 1 416 ? 20.891 3.832 -41.438 1 28.39 416 GLN A CA 1
ATOM 3222 C C . GLN A 1 416 ? 21.469 3.762 -42.844 1 28.39 416 GLN A C 1
ATOM 3224 O O . GLN A 1 416 ? 21.844 2.686 -43.312 1 28.39 416 GLN A O 1
ATOM 3229 N N . LYS A 1 417 ? 21.281 4.707 -43.688 1 30.94 417 LYS A N 1
ATOM 3230 C CA . LYS A 1 417 ? 22.062 4.496 -44.906 1 30.94 417 LYS A CA 1
ATOM 3231 C C . LYS A 1 417 ? 23.547 4.453 -44.625 1 30.94 417 LYS A C 1
ATOM 3233 O O . LYS A 1 417 ? 24.312 3.777 -45.312 1 30.94 417 LYS A O 1
ATOM 3238 N N . GLU A 1 418 ? 24.094 5.195 -43.75 1 28.2 418 GLU A N 1
ATOM 3239 C CA . GLU A 1 418 ? 25.516 4.918 -43.625 1 28.2 418 GLU A CA 1
ATOM 3240 C C . GLU A 1 418 ? 25.766 3.604 -42.906 1 28.2 418 GLU A C 1
ATOM 3242 O O . GLU A 1 418 ? 26.688 2.857 -43.219 1 28.2 418 GLU A O 1
ATOM 3247 N N . ALA A 1 419 ? 25.062 3.186 -41.875 1 26.48 419 ALA A N 1
ATOM 3248 C CA . ALA A 1 419 ? 25.516 1.889 -41.375 1 26.48 419 ALA A CA 1
ATOM 3249 C C . ALA A 1 419 ? 24.859 0.745 -42.125 1 26.48 419 ALA A C 1
ATOM 3251 O O . ALA A 1 419 ? 25.219 -0.421 -41.938 1 26.48 419 ALA A O 1
ATOM 3252 N N . ASP A 1 420 ? 23.719 0.839 -42.812 1 28.56 420 ASP A N 1
ATOM 3253 C CA . ASP A 1 420 ? 23.453 -0.324 -43.625 1 28.56 420 ASP A CA 1
ATOM 3254 C C . ASP A 1 420 ? 24.594 -0.549 -44.625 1 28.56 420 ASP A C 1
ATOM 3256 O O . ASP A 1 420 ? 24.797 -1.668 -45.125 1 28.56 420 ASP A O 1
ATOM 3260 N N . TYR A 1 421 ? 25.203 0.459 -45.188 1 26.84 421 TYR A N 1
ATOM 3261 C CA . TYR A 1 421 ? 26.297 0.216 -46.125 1 26.84 421 TYR A CA 1
ATOM 3262 C C . TYR A 1 421 ? 27.406 -0.606 -45.469 1 26.84 421 TYR A C 1
ATOM 3264 O O . TYR A 1 421 ? 28.203 -1.245 -46.156 1 26.84 421 TYR A O 1
ATOM 3272 N N . LEU A 1 422 ? 27.688 -0.486 -44.219 1 25.25 422 LEU A N 1
ATOM 3273 C CA . LEU A 1 422 ? 28.812 -1.354 -43.875 1 25.25 422 LEU A CA 1
ATOM 3274 C C . LEU A 1 422 ? 28.375 -2.818 -43.875 1 25.25 422 LEU A C 1
ATOM 3276 O O . LEU A 1 422 ? 29.141 -3.689 -44.312 1 25.25 422 LEU A O 1
ATOM 3280 N N . PHE A 1 423 ? 27.312 -3.271 -43.156 1 24.89 423 PHE A N 1
ATOM 3281 C CA . PHE A 1 423 ? 27.297 -4.727 -43.062 1 24.89 423 PHE A CA 1
ATOM 3282 C C . PHE A 1 423 ? 26.656 -5.355 -44.281 1 24.89 423 PHE A C 1
ATOM 3284 O O . PHE A 1 423 ? 26.625 -6.578 -44.438 1 24.89 423 PHE A O 1
ATOM 3291 N N . TRP A 1 424 ? 25.859 -4.652 -45.125 1 25.12 424 TRP A N 1
ATOM 3292 C CA . TRP A 1 424 ? 25.375 -5.422 -46.281 1 25.12 424 TRP A CA 1
ATOM 3293 C C . TRP A 1 424 ? 26.531 -5.828 -47.188 1 25.12 424 TRP A C 1
ATOM 3295 O O . TRP A 1 424 ? 26.312 -6.344 -48.281 1 25.12 424 TRP A O 1
ATOM 3305 N N . GLY A 1 425 ? 27.734 -5.281 -46.969 1 22.52 425 GLY A N 1
ATOM 3306 C CA . GLY A 1 425 ? 28.703 -5.645 -47.969 1 22.52 425 GLY A CA 1
ATOM 3307 C C . GLY A 1 425 ? 28.844 -7.141 -48.156 1 22.52 425 GLY A C 1
ATOM 3308 O O . GLY A 1 425 ? 29.234 -7.605 -49.25 1 22.52 425 GLY A O 1
ATOM 3309 N N . ARG A 1 426 ? 28.906 -7.973 -47.156 1 22.06 426 ARG A N 1
ATOM 3310 C CA . ARG A 1 426 ? 29.562 -9.234 -47.469 1 22.06 426 ARG A CA 1
ATOM 3311 C C . ARG A 1 426 ? 28.594 -10.172 -48.219 1 22.06 426 ARG A C 1
ATOM 3313 O O . ARG A 1 426 ? 28.906 -11.344 -48.438 1 22.06 426 ARG A O 1
ATOM 3320 N N . GLU A 1 427 ? 27.266 -9.797 -48.469 1 20.36 427 GLU A N 1
ATOM 3321 C CA . GLU A 1 427 ? 26.703 -10.922 -49.188 1 20.36 427 GLU A CA 1
ATOM 3322 C C . GLU A 1 427 ? 27.281 -11.008 -50.625 1 20.36 427 GLU A C 1
ATOM 3324 O O . GLU A 1 427 ? 27 -11.953 -51.344 1 20.36 427 GLU A O 1
ATOM 3329 N N . TYR A 1 428 ? 28.344 -10.391 -51 1 19.31 428 TYR A N 1
ATOM 3330 C CA . TYR A 1 428 ? 28.812 -11.125 -52.156 1 19.31 428 TYR A CA 1
ATOM 3331 C C . TYR A 1 428 ? 29.406 -12.469 -51.781 1 19.31 428 TYR A C 1
ATOM 3333 O O . TYR A 1 428 ? 30.031 -12.602 -50.719 1 19.31 428 TYR A O 1
ATOM 3341 N N . MET B 1 1 ? -12.094 40.5 16.891 1 50.34 1 MET B N 1
ATOM 3342 C CA . MET B 1 1 ? -11.094 40.875 15.891 1 50.34 1 MET B CA 1
ATOM 3343 C C . MET B 1 1 ? -11.766 41.312 14.586 1 50.34 1 MET B C 1
ATOM 3345 O O . MET B 1 1 ? -12.727 40.688 14.141 1 50.34 1 MET B O 1
ATOM 3349 N N . ALA B 1 2 ? -11.836 42.469 14.32 1 58 2 ALA B N 1
ATOM 3350 C CA . ALA B 1 2 ? -12.43 43.031 13.109 1 58 2 ALA B CA 1
ATOM 3351 C C . ALA B 1 2 ? -11.742 42.5 11.859 1 58 2 ALA B C 1
ATOM 3353 O O . ALA B 1 2 ? -12.172 42.781 10.734 1 58 2 ALA B O 1
ATOM 3354 N N . GLY B 1 3 ? -11.031 41.375 11.945 1 56.09 3 GLY B N 1
ATOM 3355 C CA . GLY B 1 3 ? -10.258 40.812 10.836 1 56.09 3 GLY B CA 1
ATOM 3356 C C . GLY B 1 3 ? -9.359 41.844 10.172 1 56.09 3 GLY B C 1
ATOM 3357 O O . GLY B 1 3 ? -9 42.875 10.789 1 56.09 3 GLY B O 1
ATOM 3358 N N . ARG B 1 4 ? -8.688 41.594 9.055 1 57.88 4 ARG B N 1
ATOM 3359 C CA . ARG B 1 4 ? -7.875 42.5 8.242 1 57.88 4 ARG B CA 1
ATOM 3360 C C . ARG B 1 4 ? -8.75 43.469 7.477 1 57.88 4 ARG B C 1
ATOM 3362 O O . ARG B 1 4 ? -8.93 43.344 6.266 1 57.88 4 ARG B O 1
ATOM 3369 N N . ALA B 1 5 ? -9.492 44.156 8.102 1 61.34 5 ALA B N 1
ATOM 3370 C CA . ALA B 1 5 ? -10.461 45.062 7.473 1 61.34 5 ALA B CA 1
ATOM 3371 C C . ALA B 1 5 ? -9.758 46.188 6.738 1 61.34 5 ALA B C 1
ATOM 3373 O O . ALA B 1 5 ? -10.375 46.875 5.93 1 61.34 5 ALA B O 1
ATOM 3374 N N . SER B 1 6 ? -8.477 46.469 7.125 1 58.12 6 SER B N 1
ATOM 3375 C CA . SER B 1 6 ? -7.746 47.531 6.414 1 58.12 6 SER B CA 1
ATOM 3376 C C . SER B 1 6 ? -6.309 47.094 6.121 1 58.12 6 SER B C 1
ATOM 3378 O O . SER B 1 6 ? -5.75 46.281 6.832 1 58.12 6 SER B O 1
ATOM 3380 N N . ARG B 1 7 ? -5.965 47.125 4.828 1 58.78 7 ARG B N 1
ATOM 3381 C CA . ARG B 1 7 ? -4.555 46.906 4.496 1 58.78 7 ARG B CA 1
ATOM 3382 C C . ARG B 1 7 ? -3.727 48.125 4.898 1 58.78 7 ARG B C 1
ATOM 3384 O O . ARG B 1 7 ? -4.07 49.281 4.559 1 58.78 7 ARG B O 1
ATOM 3391 N N . THR B 1 8 ? -2.787 47.812 5.711 1 61.22 8 THR B N 1
ATOM 3392 C CA . THR B 1 8 ? -1.885 48.844 6.172 1 61.22 8 THR B CA 1
ATOM 3393 C C . THR B 1 8 ? -1.209 49.562 4.992 1 61.22 8 THR B C 1
ATOM 3395 O O . THR B 1 8 ? -0.757 48.875 4.055 1 61.22 8 THR B O 1
ATOM 3398 N N . ARG B 1 9 ? -1.28 50.688 5.035 1 64.31 9 ARG B N 1
ATOM 3399 C CA . ARG B 1 9 ? -0.624 51.625 4.117 1 64.31 9 ARG B CA 1
ATOM 3400 C C . ARG B 1 9 ? -1.559 52.031 2.982 1 64.31 9 ARG B C 1
ATOM 3402 O O . ARG B 1 9 ? -1.294 53 2.264 1 64.31 9 ARG B O 1
ATOM 3409 N N . ILE B 1 10 ? -2.543 51.125 2.867 1 66.94 10 ILE B N 1
ATOM 3410 C CA . ILE B 1 10 ? -3.406 51.438 1.733 1 66.94 10 ILE B CA 1
ATOM 3411 C C . ILE B 1 10 ? -4.684 52.125 2.227 1 66.94 10 ILE B C 1
ATOM 3413 O O . ILE B 1 10 ? -5.109 53.125 1.675 1 66.94 10 ILE B O 1
ATOM 3417 N N . ASP B 1 11 ? -5.09 51.5 3.16 1 65.31 11 ASP B N 1
ATOM 3418 C CA . ASP B 1 11 ? -6.379 52.031 3.605 1 65.31 11 ASP B CA 1
ATOM 3419 C C . ASP B 1 11 ? -6.227 52.875 4.879 1 65.31 11 ASP B C 1
ATOM 3421 O O . ASP B 1 11 ? -5.402 52.531 5.738 1 65.31 11 ASP B O 1
ATOM 3425 N N . THR B 1 12 ? -6.734 54.031 4.883 1 74.94 12 THR B N 1
ATOM 3426 C CA . THR B 1 12 ? -6.66 54.906 6.039 1 74.94 12 THR B CA 1
ATOM 3427 C C . THR B 1 12 ? -7.695 54.531 7.09 1 74.94 12 THR B C 1
ATOM 3429 O O . THR B 1 12 ? -7.508 54.781 8.281 1 74.94 12 THR B O 1
ATOM 3432 N N . LYS B 1 13 ? -8.828 53.938 6.535 1 72.38 13 LYS B N 1
ATOM 3433 C CA . LYS B 1 13 ? -9.875 53.531 7.465 1 72.38 13 LYS B CA 1
ATOM 3434 C C . LYS B 1 13 ? -10.438 52.156 7.113 1 72.38 13 LYS B C 1
ATOM 3436 O O . LYS B 1 13 ? -10.469 51.781 5.941 1 72.38 13 LYS B O 1
ATOM 3441 N N . GLY B 1 14 ? -10.359 51.219 7.934 1 67.25 14 GLY B N 1
ATOM 3442 C CA . GLY B 1 14 ? -11.039 49.969 7.746 1 67.25 14 GLY B CA 1
ATOM 3443 C C . GLY B 1 14 ? -12.344 49.844 8.516 1 67.25 14 GLY B C 1
ATOM 3444 O O . GLY B 1 14 ? -12.492 50.469 9.586 1 67.25 14 GLY B O 1
ATOM 3445 N N . GLU B 1 15 ? -13.438 49.469 7.773 1 73 15 GLU B N 1
ATOM 3446 C CA . GLU B 1 15 ? -14.742 49.281 8.406 1 73 15 GLU B CA 1
ATOM 3447 C C . GLU B 1 15 ? -15.094 47.812 8.562 1 73 15 GLU B C 1
ATOM 3449 O O . GLU B 1 15 ? -14.758 47 7.699 1 73 15 GLU B O 1
ATOM 3454 N N . SER B 1 16 ? -15.273 47.406 9.727 1 73.75 16 SER B N 1
ATOM 3455 C CA . SER B 1 16 ? -15.812 46.062 9.992 1 73.75 16 SER B CA 1
ATOM 3456 C C . SER B 1 16 ? -17.281 46.156 10.398 1 73.75 16 SER B C 1
ATOM 3458 O O . SER B 1 16 ? -17.656 46.938 11.258 1 73.75 16 SER B O 1
ATOM 3460 N N . VAL B 1 17 ? -18.125 45.5 9.625 1 77.75 17 VAL B N 1
ATOM 3461 C CA . VAL B 1 17 ? -19.562 45.5 9.898 1 77.75 17 VAL B CA 1
ATOM 3462 C C . VAL B 1 17 ? -19.969 44.156 10.516 1 77.75 17 VAL B C 1
ATOM 3464 O O . VAL B 1 17 ? -19.688 43.094 9.945 1 77.75 17 VAL B O 1
ATOM 3467 N N . LEU B 1 18 ? -20.344 44.281 11.727 1 74.81 18 LEU B N 1
ATOM 3468 C CA . LEU B 1 18 ? -20.859 43.094 12.391 1 74.81 18 LEU B CA 1
ATOM 3469 C C . LEU B 1 18 ? -22.391 43.062 12.352 1 74.81 18 LEU B C 1
ATOM 3471 O O . LEU B 1 18 ? -23.047 44 12.789 1 74.81 18 LEU B O 1
ATOM 3475 N N . LEU B 1 19 ? -23.031 42.094 11.68 1 80.88 19 LEU B N 1
ATOM 3476 C CA . LEU B 1 19 ? -24.484 41.906 11.648 1 80.88 19 LEU B CA 1
ATOM 3477 C C . LEU B 1 19 ? -24.938 41 12.805 1 80.88 19 LEU B C 1
ATOM 3479 O O . LEU B 1 19 ? -24.375 39.938 13.008 1 80.88 19 LEU B O 1
ATOM 3483 N N . CYS B 1 20 ? -25.578 41.594 13.664 1 80.06 20 CYS B N 1
ATOM 3484 C CA . CYS B 1 20 ? -26.062 40.781 14.781 1 80.06 20 CYS B CA 1
ATOM 3485 C C . CYS B 1 20 ? -27.578 40.906 14.938 1 80.06 20 CYS B C 1
ATOM 3487 O O . CYS B 1 20 ? -28.156 41.906 14.508 1 80.06 20 CYS B O 1
ATOM 3489 N N . LYS B 1 21 ? -28.188 39.906 15.477 1 84.12 21 LYS B N 1
ATOM 3490 C CA . LYS B 1 21 ? -29.594 39.969 15.859 1 84.12 21 LYS B CA 1
ATOM 3491 C C . LYS B 1 21 ? -29.812 40.906 17.031 1 84.12 21 LYS B C 1
ATOM 3493 O O . LYS B 1 21 ? -28.922 41.125 17.859 1 84.12 21 LYS B O 1
ATOM 3498 N N . PRO B 1 22 ? -31 41.531 17.016 1 87.19 22 PRO B N 1
ATOM 3499 C CA . PRO B 1 22 ? -31.312 42.5 18.078 1 87.19 22 PRO B CA 1
ATOM 3500 C C . PRO B 1 22 ? -31.125 41.906 19.469 1 87.19 22 PRO B C 1
ATOM 3502 O O . PRO B 1 22 ? -30.703 42.625 20.391 1 87.19 22 PRO B O 1
ATOM 3505 N N . GLU B 1 23 ? -31.312 40.594 19.562 1 89.25 23 GLU B N 1
ATOM 3506 C CA . GLU B 1 23 ? -31.219 39.969 20.875 1 89.25 23 GLU B CA 1
ATOM 3507 C C . GLU B 1 23 ? -29.766 39.875 21.328 1 89.25 23 GLU B C 1
ATOM 3509 O O . GLU B 1 23 ? -29.484 39.844 22.531 1 89.25 23 GLU B O 1
ATOM 3514 N N . ASP B 1 24 ? -28.875 39.938 20.344 1 87.25 24 ASP B N 1
ATOM 3515 C CA . ASP B 1 24 ? -27.469 39.719 20.672 1 87.25 24 ASP B CA 1
ATOM 3516 C C . ASP B 1 24 ? -26.734 41.062 20.797 1 87.25 24 ASP B C 1
ATOM 3518 O O . ASP B 1 24 ? -25.547 41.094 21.125 1 87.25 24 ASP B O 1
ATOM 3522 N N . VAL B 1 25 ? -27.469 42.125 20.641 1 86.38 25 VAL B N 1
ATOM 3523 C CA . VAL B 1 25 ? -26.844 43.438 20.562 1 86.38 25 VAL B CA 1
ATOM 3524 C C . VAL B 1 25 ? -26.156 43.781 21.875 1 86.38 25 VAL B C 1
ATOM 3526 O O . VAL B 1 25 ? -25.047 44.312 21.891 1 86.38 25 VAL B O 1
ATOM 3529 N N . LYS B 1 26 ? -26.828 43.469 22.922 1 86.44 26 LYS B N 1
ATOM 3530 C CA . LYS B 1 26 ? -26.234 43.75 24.219 1 86.44 26 LYS B CA 1
ATOM 3531 C C . LYS B 1 26 ? -24.906 43.031 24.406 1 86.44 26 LYS B C 1
ATOM 3533 O O . LYS B 1 26 ? -23.922 43.625 24.875 1 86.44 26 LYS B O 1
ATOM 3538 N N . ARG B 1 27 ? -24.906 41.812 24.109 1 87.12 27 ARG B N 1
ATOM 3539 C CA . ARG B 1 27 ? -23.688 41 24.234 1 87.12 27 ARG B CA 1
ATOM 3540 C C . ARG B 1 27 ? -22.578 41.531 23.328 1 87.12 27 ARG B C 1
ATOM 3542 O O . ARG B 1 27 ? -21.438 41.656 23.75 1 87.12 27 ARG B O 1
ATOM 3549 N N . ILE B 1 28 ? -23.031 41.812 22.188 1 84.06 28 ILE B N 1
ATOM 3550 C CA . ILE B 1 28 ? -22.062 42.281 21.203 1 84.06 28 ILE B CA 1
ATOM 3551 C C . ILE B 1 28 ? -21.531 43.656 21.594 1 84.06 28 ILE B C 1
ATOM 3553 O O . ILE B 1 28 ? -20.328 43.906 21.469 1 84.06 28 ILE B O 1
ATOM 3557 N N . MET B 1 29 ? -22.438 44.5 22.031 1 83.31 29 MET B N 1
ATOM 3558 C CA . MET B 1 29 ? -22 45.812 22.5 1 83.31 29 MET B CA 1
ATOM 3559 C C . MET B 1 29 ? -21.031 45.688 23.672 1 83.31 29 MET B C 1
ATOM 3561 O O . MET B 1 29 ? -20.094 46.469 23.797 1 83.31 29 MET B O 1
ATOM 3565 N N . GLY B 1 30 ? -21.312 44.75 24.422 1 82.75 30 GLY B N 1
ATOM 3566 C CA . GLY B 1 30 ? -20.375 44.438 25.484 1 82.75 30 GLY B CA 1
ATOM 3567 C C . GLY B 1 30 ? -18.984 44.094 24.984 1 82.75 30 GLY B C 1
ATOM 3568 O O . GLY B 1 30 ? -17.984 44.594 25.5 1 82.75 30 GLY B O 1
ATOM 3569 N N . ILE B 1 31 ? -18.969 43.25 23.984 1 81 31 ILE B N 1
ATOM 3570 C CA . ILE B 1 31 ? -17.719 42.844 23.406 1 81 31 ILE B CA 1
ATOM 3571 C C . ILE B 1 31 ? -17.016 44.031 22.75 1 81 31 ILE B C 1
ATOM 3573 O O . ILE B 1 31 ? -15.797 44.188 22.906 1 81 31 ILE B O 1
ATOM 3577 N N . LEU B 1 32 ? -17.844 44.812 22.188 1 76.44 32 LEU B N 1
ATOM 3578 C CA . LEU B 1 32 ? -17.312 45.969 21.453 1 76.44 32 LEU B CA 1
ATOM 3579 C C . LEU B 1 32 ? -16.766 47 22.438 1 76.44 32 LEU B C 1
ATOM 3581 O O . LEU B 1 32 ? -15.828 47.75 22.109 1 76.44 32 LEU B O 1
ATOM 3585 N N . ASN B 1 33 ? -17.391 47.094 23.562 1 78.38 33 ASN B N 1
ATOM 3586 C CA . ASN B 1 33 ? -16.984 48.125 24.531 1 78.38 33 ASN B CA 1
ATOM 3587 C C . ASN B 1 33 ? -16.016 47.562 25.547 1 78.38 33 ASN B C 1
ATOM 3589 O O . ASN B 1 33 ? -15.555 48.281 26.438 1 78.38 33 ASN B O 1
ATOM 3593 N N . ASP B 1 34 ? -15.789 46.281 25.391 1 75.06 34 ASP B N 1
ATOM 3594 C CA . ASP B 1 34 ? -14.844 45.656 26.328 1 75.06 34 ASP B CA 1
ATOM 3595 C C . ASP B 1 34 ? -13.414 46.094 26.016 1 75.06 34 ASP B C 1
ATOM 3597 O O . ASP B 1 34 ? -13.109 46.5 24.891 1 75.06 34 ASP B O 1
ATOM 3601 N N . SER B 1 35 ? -12.594 46.219 27.062 1 77.5 35 SER B N 1
ATOM 3602 C CA . SER B 1 35 ? -11.188 46.531 26.875 1 77.5 35 SER B CA 1
ATOM 3603 C C . SER B 1 35 ? -10.453 45.438 26.125 1 77.5 35 SER B C 1
ATOM 3605 O O . SER B 1 35 ? -10.828 44.25 26.219 1 77.5 35 SER B O 1
ATOM 3607 N N . CYS B 1 36 ? -9.758 45.844 25.125 1 70.56 36 CYS B N 1
ATOM 3608 C CA . CYS B 1 36 ? -8.938 44.875 24.406 1 70.56 36 CYS B CA 1
ATOM 3609 C C . CYS B 1 36 ? -7.766 44.438 25.266 1 70.56 36 CYS B C 1
ATOM 3611 O O . CYS B 1 36 ? -6.902 45.219 25.625 1 70.56 36 CYS B O 1
ATOM 3613 N N . PRO B 1 37 ? -7.926 43.281 25.734 1 75.12 37 PRO B N 1
ATOM 3614 C CA . PRO B 1 37 ? -6.777 42.781 26.5 1 75.12 37 PRO B CA 1
ATOM 3615 C C . PRO B 1 37 ? -5.457 42.938 25.75 1 75.12 37 PRO B C 1
ATOM 3617 O O . PRO B 1 37 ? -5.438 42.906 24.516 1 75.12 37 PRO B O 1
ATOM 3620 N N . PRO B 1 38 ? -4.426 43.344 26.562 1 74.56 38 PRO B N 1
ATOM 3621 C CA . PRO B 1 38 ? -3.131 43.438 25.891 1 74.56 38 PRO B CA 1
ATOM 3622 C C . PRO B 1 38 ? -2.723 42.156 25.188 1 74.56 38 PRO B C 1
ATOM 3624 O O . PRO B 1 38 ? -3.105 41.062 25.609 1 74.56 38 PRO B O 1
ATOM 3627 N N . LEU B 1 39 ? -2.16 42.312 24.078 1 75.25 39 LEU B N 1
ATOM 3628 C CA . LEU B 1 39 ? -1.639 41.156 23.328 1 75.25 39 LEU B CA 1
ATOM 3629 C C . LEU B 1 39 ? -0.419 40.562 24.031 1 75.25 39 LEU B C 1
ATOM 3631 O O . LEU B 1 39 ? 0.424 41.312 24.547 1 75.25 39 LEU B O 1
ATOM 3635 N N . HIS B 1 40 ? -0.437 39.25 24.297 1 76.75 40 HIS B N 1
ATOM 3636 C CA . HIS B 1 40 ? 0.721 38.562 24.844 1 76.75 40 HIS B CA 1
ATOM 3637 C C . HIS B 1 40 ? 1.376 37.656 23.812 1 76.75 40 HIS B C 1
ATOM 3639 O O . HIS B 1 40 ? 0.701 37.156 22.906 1 76.75 40 HIS B O 1
ATOM 3645 N N . SER B 1 41 ? 2.732 37.656 23.906 1 77.25 41 SER B N 1
ATOM 3646 C CA . SER B 1 41 ? 3.449 36.812 22.969 1 77.25 41 SER B CA 1
ATOM 3647 C C . SER B 1 41 ? 3.182 35.344 23.25 1 77.25 41 SER B C 1
ATOM 3649 O O . SER B 1 41 ? 3.234 34.906 24.406 1 77.25 41 SER B O 1
ATOM 3651 N N . CYS B 1 42 ? 2.801 34.562 22.219 1 74.62 42 CYS B N 1
ATOM 3652 C CA . CYS B 1 42 ? 2.566 33.156 22.344 1 74.62 42 CYS B CA 1
ATOM 3653 C C . CYS B 1 42 ? 3.883 32.375 22.5 1 74.62 42 CYS B C 1
ATOM 3655 O O . CYS B 1 42 ? 3.887 31.203 22.844 1 74.62 42 CYS B O 1
ATOM 3657 N N . LEU B 1 43 ? 5.008 33.125 22.312 1 77.31 43 LEU B N 1
ATOM 3658 C CA . LEU B 1 43 ? 6.309 32.469 22.375 1 77.31 43 LEU B CA 1
ATOM 3659 C C . LEU B 1 43 ? 6.758 32.281 23.812 1 77.31 43 LEU B C 1
ATOM 3661 O O . LEU B 1 43 ? 7.641 31.469 24.094 1 77.31 43 LEU B O 1
ATOM 3665 N N . SER B 1 44 ? 6.207 33.281 24.672 1 64.12 44 SER B N 1
ATOM 3666 C CA . SER B 1 44 ? 6.621 33.312 26.062 1 64.12 44 SER B CA 1
ATOM 3667 C C . SER B 1 44 ? 5.98 32.156 26.859 1 64.12 44 SER B C 1
ATOM 3669 O O . SER B 1 44 ? 6.535 31.703 27.859 1 64.12 44 SER B O 1
ATOM 3671 N N . GLU B 1 45 ? 4.648 32.094 26.594 1 57.19 45 GLU B N 1
ATOM 3672 C CA . GLU B 1 45 ? 3.906 31.297 27.562 1 57.19 45 GLU B CA 1
ATOM 3673 C C . GLU B 1 45 ? 4.621 29.969 27.844 1 57.19 45 GLU B C 1
ATOM 3675 O O . GLU B 1 45 ? 4.734 29.562 29 1 57.19 45 GLU B O 1
ATOM 3680 N N . ASP B 1 46 ? 4.824 29.109 26.938 1 59.19 46 ASP B N 1
ATOM 3681 C CA . ASP B 1 46 ? 5.406 27.797 27.203 1 59.19 46 ASP B CA 1
ATOM 3682 C C . ASP B 1 46 ? 6.496 27.469 26.172 1 59.19 46 ASP B C 1
ATOM 3684 O O . ASP B 1 46 ? 6.492 28 25.062 1 59.19 46 ASP B O 1
ATOM 3688 N N . LYS B 1 47 ? 7.797 27.266 26.734 1 62.47 47 LYS B N 1
ATOM 3689 C CA . LYS B 1 47 ? 8.93 26.781 25.953 1 62.47 47 LYS B CA 1
ATOM 3690 C C . LYS B 1 47 ? 8.461 26.109 24.672 1 62.47 47 LYS B C 1
ATOM 3692 O O . LYS B 1 47 ? 9.164 26.141 23.656 1 62.47 47 LYS B O 1
ATOM 3697 N N . ASN B 1 48 ? 7.176 25.906 24.594 1 77.81 48 ASN B N 1
ATOM 3698 C CA . ASN B 1 48 ? 6.672 25.156 23.453 1 77.81 48 ASN B CA 1
ATOM 3699 C C . ASN B 1 48 ? 6.438 26.062 22.25 1 77.81 48 ASN B C 1
ATOM 3701 O O . ASN B 1 48 ? 6.688 25.672 21.109 1 77.81 48 ASN B O 1
ATOM 3705 N N . GLY B 1 49 ? 6.141 27.359 22.594 1 86.56 49 GLY B N 1
ATOM 3706 C CA . GLY B 1 49 ? 5.914 28.297 21.516 1 86.56 49 GLY B CA 1
ATOM 3707 C C . GLY B 1 49 ? 7.18 28.656 20.766 1 86.56 49 GLY B C 1
ATOM 3708 O O . GLY B 1 49 ? 7.191 28.688 19.531 1 86.56 49 GLY B O 1
ATOM 3709 N N . MET B 1 50 ? 8.258 28.922 21.547 1 88.69 50 MET B N 1
ATOM 3710 C CA . MET B 1 50 ? 9.531 29.281 20.938 1 88.69 50 MET B CA 1
ATOM 3711 C C . MET B 1 50 ? 10.102 28.109 20.141 1 88.69 50 MET B C 1
ATOM 3713 O O . MET B 1 50 ? 10.617 28.297 19.031 1 88.69 50 MET B O 1
ATOM 3717 N N . THR B 1 51 ? 9.898 26.922 20.688 1 92.38 51 THR B N 1
ATOM 3718 C CA . THR B 1 51 ? 10.406 25.719 20.016 1 92.38 51 THR B CA 1
ATOM 3719 C C . THR B 1 51 ? 9.719 25.516 18.672 1 92.38 51 THR B C 1
ATOM 3721 O O . THR B 1 51 ? 10.375 25.234 17.672 1 92.38 51 THR B O 1
ATOM 3724 N N . HIS B 1 52 ? 8.453 25.688 18.688 1 93.06 52 HIS B N 1
ATOM 3725 C CA . HIS B 1 52 ? 7.676 25.547 17.469 1 93.06 52 HIS B CA 1
ATOM 3726 C C . HIS B 1 52 ? 8.062 26.609 16.438 1 93.06 52 HIS B C 1
ATOM 3728 O O . HIS B 1 52 ? 8.25 26.312 15.258 1 93.06 52 HIS B O 1
ATOM 3734 N N . ALA B 1 53 ? 8.219 27.812 16.938 1 91.94 53 ALA B N 1
ATOM 3735 C CA . ALA B 1 53 ? 8.578 28.922 16.062 1 91.94 53 ALA B CA 1
ATOM 3736 C C . ALA B 1 53 ? 9.945 28.719 15.43 1 91.94 53 ALA B C 1
ATOM 3738 O O . ALA B 1 53 ? 10.133 28.938 14.234 1 91.94 53 ALA B O 1
ATOM 3739 N N . ILE B 1 54 ? 10.883 28.328 16.203 1 92.81 54 ILE B N 1
ATOM 3740 C CA . ILE B 1 54 ? 12.234 28.109 15.719 1 92.81 54 ILE B CA 1
ATOM 3741 C C . ILE B 1 54 ? 12.242 27 14.672 1 92.81 54 ILE B C 1
ATOM 3743 O O . ILE B 1 54 ? 12.914 27.109 13.641 1 92.81 54 ILE B O 1
ATOM 3747 N N . LEU B 1 55 ? 11.508 25.938 14.93 1 95.25 55 LEU B N 1
ATOM 3748 C CA . LEU B 1 55 ? 11.414 24.859 13.953 1 95.25 55 LEU B CA 1
ATOM 3749 C C . LEU B 1 55 ? 10.867 25.359 12.625 1 95.25 55 LEU B C 1
ATOM 3751 O O . LEU B 1 55 ? 11.383 25.016 11.562 1 95.25 55 LEU B O 1
ATOM 3755 N N . GLU B 1 56 ? 9.867 26.188 12.672 1 93.62 56 GLU B N 1
ATOM 3756 C CA . GLU B 1 56 ? 9.211 26.703 11.477 1 93.62 56 GLU B CA 1
ATOM 3757 C C . GLU B 1 56 ? 10.172 27.547 10.633 1 93.62 56 GLU B C 1
ATOM 3759 O O . GLU B 1 56 ? 10.234 27.391 9.414 1 93.62 56 GLU B O 1
ATOM 3764 N N . VAL B 1 57 ? 10.969 28.344 11.289 1 93.44 57 VAL B N 1
ATOM 3765 C CA . VAL B 1 57 ? 11.82 29.266 10.539 1 93.44 57 VAL B CA 1
ATOM 3766 C C . VAL B 1 57 ? 13.039 28.516 10.008 1 93.44 57 VAL B C 1
ATOM 3768 O O . VAL B 1 57 ? 13.555 28.844 8.938 1 93.44 57 VAL B O 1
ATOM 3771 N N . VAL B 1 58 ? 13.539 27.547 10.719 1 94.06 58 VAL B N 1
ATOM 3772 C CA . VAL B 1 58 ? 14.656 26.75 10.219 1 94.06 58 VAL B CA 1
ATOM 3773 C C . VAL B 1 58 ? 14.195 25.891 9.055 1 94.06 58 VAL B C 1
ATOM 3775 O O . VAL B 1 58 ? 14.867 25.812 8.023 1 94.06 58 VAL B O 1
ATOM 3778 N N . ALA B 1 59 ? 13.047 25.234 9.227 1 94.31 59 ALA B N 1
ATOM 3779 C CA . ALA B 1 59 ? 12.523 24.328 8.203 1 94.31 59 ALA B CA 1
ATOM 3780 C C . ALA B 1 59 ? 12.148 25.078 6.934 1 94.31 59 ALA B C 1
ATOM 3782 O O . ALA B 1 59 ? 12.258 24.547 5.832 1 94.31 59 ALA B O 1
ATOM 3783 N N . SER B 1 60 ? 11.727 26.312 7.055 1 92.62 60 SER B N 1
ATOM 3784 C CA . SER B 1 60 ? 11.359 27.125 5.898 1 92.62 60 SER B CA 1
ATOM 3785 C C . SER B 1 60 ? 12.594 27.672 5.188 1 92.62 60 SER B C 1
ATOM 3787 O O . SER B 1 60 ? 12.5 28.172 4.066 1 92.62 60 SER B O 1
ATOM 3789 N N . GLY B 1 61 ? 13.734 27.594 5.852 1 90.62 61 GLY B N 1
ATOM 3790 C CA . GLY B 1 61 ? 14.969 28.062 5.254 1 90.62 61 GLY B CA 1
ATOM 3791 C C . GLY B 1 61 ? 15.273 29.516 5.566 1 90.62 61 GLY B C 1
ATOM 3792 O O . GLY B 1 61 ? 16.297 30.047 5.121 1 90.62 61 GLY B O 1
ATOM 3793 N N . ILE B 1 62 ? 14.492 30.219 6.34 1 89.56 62 ILE B N 1
ATOM 3794 C CA . ILE B 1 62 ? 14.656 31.625 6.684 1 89.56 62 ILE B CA 1
ATOM 3795 C C . ILE B 1 62 ? 15.852 31.781 7.625 1 89.56 62 ILE B C 1
ATOM 3797 O O . ILE B 1 62 ? 16.609 32.75 7.508 1 89.56 62 ILE B O 1
ATOM 3801 N N . VAL B 1 63 ? 15.961 30.844 8.531 1 89.94 63 VAL B N 1
ATOM 3802 C CA . VAL B 1 63 ? 17.062 30.844 9.5 1 89.94 63 VAL B CA 1
ATOM 3803 C C . VAL B 1 63 ? 17.984 29.656 9.234 1 89.94 63 VAL B C 1
ATOM 3805 O O . VAL B 1 63 ? 17.531 28.5 9.211 1 89.94 63 VAL B O 1
ATOM 3808 N N . GLN B 1 64 ? 19.188 29.938 8.992 1 90.75 64 GLN B N 1
ATOM 3809 C CA . GLN B 1 64 ? 20.141 28.859 8.727 1 90.75 64 GLN B CA 1
ATOM 3810 C C . GLN B 1 64 ? 21.391 29.016 9.578 1 90.75 64 GLN B C 1
ATOM 3812 O O . GLN B 1 64 ? 22.078 28.031 9.867 1 90.75 64 GLN B O 1
ATOM 3817 N N . THR B 1 65 ? 21.641 30.219 9.992 1 91.81 65 THR B N 1
ATOM 3818 C CA . THR B 1 65 ? 22.828 30.484 10.789 1 91.81 65 THR B CA 1
ATOM 3819 C C . THR B 1 65 ? 22.453 31 12.172 1 91.81 65 THR B C 1
ATOM 3821 O O . THR B 1 65 ? 21.297 31.344 12.414 1 91.81 65 THR B O 1
ATOM 3824 N N . ALA B 1 66 ? 23.547 31.062 13.023 1 86.94 66 ALA B N 1
ATOM 3825 C CA . ALA B 1 66 ? 23.344 31.609 14.359 1 86.94 66 ALA B CA 1
ATOM 3826 C C . ALA B 1 66 ? 22.953 33.094 14.297 1 86.94 66 ALA B C 1
ATOM 3828 O O . ALA B 1 66 ? 22.141 33.562 15.094 1 86.94 66 ALA B O 1
ATOM 3829 N N . ASN B 1 67 ? 23.484 33.719 13.359 1 91.19 67 ASN B N 1
ATOM 3830 C CA . ASN B 1 67 ? 23.188 35.125 13.188 1 91.19 67 ASN B CA 1
ATOM 3831 C C . ASN B 1 67 ? 21.734 35.344 12.773 1 91.19 67 ASN B C 1
ATOM 3833 O O . ASN B 1 67 ? 21.094 36.312 13.195 1 91.19 67 ASN B O 1
ATOM 3837 N N . ASP B 1 68 ? 21.312 34.438 11.922 1 92.75 68 ASP B N 1
ATOM 3838 C CA . ASP B 1 68 ? 19.906 34.531 11.492 1 92.75 68 ASP B CA 1
ATOM 3839 C C . ASP B 1 68 ? 18.969 34.406 12.688 1 92.75 68 ASP B C 1
ATOM 3841 O O . ASP B 1 68 ? 17.922 35.062 12.727 1 92.75 68 ASP B O 1
ATOM 3845 N N . ILE B 1 69 ? 19.328 33.656 13.633 1 89.69 69 ILE B N 1
ATOM 3846 C CA . ILE B 1 69 ? 18.516 3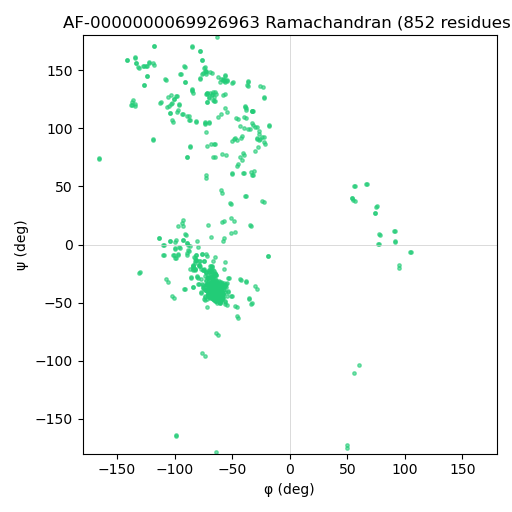3.438 14.82 1 89.69 69 ILE B CA 1
ATOM 3847 C C . ILE B 1 69 ? 18.391 34.719 15.617 1 89.69 69 ILE B C 1
ATOM 3849 O O . ILE B 1 69 ? 17.297 35.094 16.047 1 89.69 69 ILE B O 1
ATOM 3853 N N . HIS B 1 70 ? 19.5 35.375 15.773 1 91.38 70 HIS B N 1
ATOM 3854 C CA . HIS B 1 70 ? 19.5 36.625 16.5 1 91.38 70 HIS B CA 1
ATOM 3855 C C . HIS B 1 70 ? 18.594 37.656 15.82 1 91.38 70 HIS B C 1
ATOM 3857 O O . HIS B 1 70 ? 17.844 38.375 16.484 1 91.38 70 HIS B O 1
ATOM 3863 N N . ARG B 1 71 ? 18.75 37.656 14.531 1 92.31 71 ARG B N 1
ATOM 3864 C CA . ARG B 1 71 ? 17.922 38.594 13.766 1 92.31 71 ARG B CA 1
ATOM 3865 C C . ARG B 1 71 ? 16.438 38.25 13.922 1 92.31 71 ARG B C 1
ATOM 3867 O O . ARG B 1 71 ? 15.617 39.156 14.086 1 92.31 71 ARG B O 1
ATOM 3874 N N . TYR B 1 72 ? 16.156 37 13.883 1 92.31 72 TYR B N 1
ATOM 3875 C CA . TYR B 1 72 ? 14.773 36.562 14.008 1 92.31 72 TYR B CA 1
ATOM 3876 C C . TYR B 1 72 ? 14.203 36.906 15.375 1 92.31 72 TYR B C 1
ATOM 3878 O O . TYR B 1 72 ? 13.094 37.438 15.469 1 92.31 72 TYR B O 1
ATOM 3886 N N . VAL B 1 73 ? 14.945 36.656 16.438 1 88.75 73 VAL B N 1
ATOM 3887 C CA . VAL B 1 73 ? 14.508 36.906 17.797 1 88.75 73 VAL B CA 1
ATOM 3888 C C . VAL B 1 73 ? 14.242 38.375 18.016 1 88.75 73 VAL B C 1
ATOM 3890 O O . VAL B 1 73 ? 13.305 38.75 18.703 1 88.75 73 VAL B O 1
ATOM 3893 N N . ARG B 1 74 ? 15.023 39.188 17.328 1 90.75 74 ARG B N 1
ATOM 3894 C CA . ARG B 1 74 ? 14.906 40.625 17.484 1 90.75 74 ARG B CA 1
ATOM 3895 C C . ARG B 1 74 ? 13.602 41.125 16.875 1 90.75 74 ARG B C 1
ATOM 3897 O O . ARG B 1 74 ? 13.062 42.156 17.312 1 90.75 74 ARG B O 1
ATOM 3904 N N . CYS B 1 75 ? 13.117 40.344 15.969 1 89 75 CYS B N 1
ATOM 3905 C CA . CYS B 1 75 ? 11.914 40.781 15.25 1 89 75 CYS B CA 1
ATOM 3906 C C . CYS B 1 75 ? 10.656 40.25 15.945 1 89 75 CYS B C 1
ATOM 3908 O O . CYS B 1 75 ? 9.547 40.594 15.531 1 89 75 CYS B O 1
ATOM 3910 N N . THR B 1 76 ? 10.711 39.594 17.047 1 87.69 76 THR B N 1
ATOM 3911 C CA . THR B 1 76 ? 9.547 39.031 17.703 1 87.69 76 THR B CA 1
ATOM 3912 C C . THR B 1 76 ? 8.945 40 18.719 1 87.69 76 THR B C 1
ATOM 3914 O O . THR B 1 76 ? 9.648 40.844 19.234 1 87.69 76 THR B O 1
ATOM 3917 N N . LEU B 1 77 ? 7.641 39.812 18.922 1 86.31 77 LEU B N 1
ATOM 3918 C CA . LEU B 1 77 ? 6.969 40.594 19.938 1 86.31 77 LEU B CA 1
ATOM 3919 C C . LEU B 1 77 ? 7.559 40.312 21.312 1 86.31 77 LEU B C 1
ATOM 3921 O O . LEU B 1 77 ? 7.648 41.219 22.156 1 86.31 77 LEU B O 1
ATOM 3925 N N . LEU B 1 78 ? 8.008 39.094 21.484 1 87.5 78 LEU B N 1
ATOM 3926 C CA . LEU B 1 78 ? 8.586 38.719 22.766 1 87.5 78 LEU B CA 1
ATOM 3927 C C . LEU B 1 78 ? 9.797 39.594 23.094 1 87.5 78 LEU B C 1
ATOM 3929 O O . LEU B 1 78 ? 10 39.969 24.25 1 87.5 78 LEU B O 1
ATOM 3933 N N . ASN B 1 79 ? 10.562 39.812 22.109 1 89.25 79 ASN B N 1
ATOM 3934 C CA . ASN B 1 79 ? 11.75 40.625 22.312 1 89.25 79 ASN B CA 1
ATOM 3935 C C . ASN B 1 79 ? 11.383 42.062 22.688 1 89.25 79 ASN B C 1
ATOM 3937 O O . ASN B 1 79 ? 12.188 42.781 23.281 1 89.25 79 ASN B O 1
ATOM 3941 N N . SER B 1 80 ? 10.211 42.5 22.297 1 87.12 80 SER B N 1
ATOM 3942 C CA . SER B 1 80 ? 9.758 43.844 22.656 1 87.12 80 SER B CA 1
ATOM 3943 C C . SER B 1 80 ? 9.266 43.906 24.094 1 87.12 80 SER B C 1
ATOM 3945 O O . SER B 1 80 ? 9.18 44.969 24.688 1 87.12 80 SER B O 1
ATOM 3947 N N . ILE B 1 81 ? 8.984 42.75 24.594 1 85.88 81 ILE B N 1
ATOM 3948 C CA . ILE B 1 81 ? 8.391 42.688 25.938 1 85.88 81 ILE B CA 1
ATOM 3949 C C . ILE B 1 81 ? 9.422 42.219 26.938 1 85.88 81 ILE B C 1
ATOM 3951 O O . ILE B 1 81 ? 9.359 42.562 28.125 1 85.88 81 ILE B O 1
ATOM 3955 N N . LYS B 1 82 ? 10.32 41.406 26.578 1 87.38 82 LYS B N 1
ATOM 3956 C CA . LYS B 1 82 ? 11.336 40.812 27.453 1 87.38 82 LYS B CA 1
ATOM 3957 C C . LYS B 1 82 ? 12.742 41.219 27.016 1 87.38 82 LYS B C 1
ATOM 3959 O O . LYS B 1 82 ? 12.953 41.594 25.859 1 87.38 82 LYS B O 1
ATOM 3964 N N . PRO B 1 83 ? 13.641 41.188 28.047 1 89.25 83 PRO B N 1
ATOM 3965 C CA . PRO B 1 83 ? 15.023 41.5 27.672 1 89.25 83 PRO B CA 1
ATOM 3966 C C . PRO B 1 83 ? 15.57 40.562 26.594 1 89.25 83 PRO B C 1
ATOM 3968 O O . PRO B 1 83 ? 15.281 39.375 26.594 1 89.25 83 PRO B O 1
ATOM 3971 N N . PHE B 1 84 ? 16.281 41.156 25.766 1 90.06 84 PHE B N 1
ATOM 3972 C CA . PHE B 1 84 ? 16.844 40.438 24.609 1 90.06 84 PHE B CA 1
ATOM 3973 C C . PHE B 1 84 ? 17.594 39.219 25.047 1 90.06 84 PHE B C 1
ATOM 3975 O O . PHE B 1 84 ? 17.484 38.156 24.422 1 90.06 84 PHE B O 1
ATOM 3982 N N . GLU B 1 85 ? 18.312 39.281 26.094 1 89.81 85 GLU B N 1
ATOM 3983 C CA . GLU B 1 85 ? 19.141 38.188 26.562 1 89.81 85 GLU B CA 1
ATOM 3984 C C . GLU B 1 85 ? 18.297 37 26.953 1 89.81 85 GLU B C 1
ATOM 3986 O O . GLU B 1 85 ? 18.672 35.844 26.703 1 89.81 85 GLU B O 1
ATOM 3991 N N . ASP B 1 86 ? 17.203 37.281 27.547 1 89.06 86 ASP B N 1
ATOM 3992 C CA . ASP B 1 86 ? 16.297 36.219 27.953 1 89.06 86 ASP B CA 1
ATOM 3993 C C . ASP B 1 86 ? 15.672 35.531 26.75 1 89.06 86 ASP B C 1
ATOM 3995 O O . ASP B 1 86 ? 15.492 34.312 26.734 1 89.06 86 ASP B O 1
ATOM 3999 N N . VAL B 1 87 ? 15.32 36.312 25.781 1 89.62 87 VAL B N 1
ATOM 4000 C CA . VAL B 1 87 ? 14.688 35.75 24.578 1 89.62 87 VAL B CA 1
ATOM 4001 C C . VAL B 1 87 ? 15.688 34.906 23.797 1 89.62 87 VAL B C 1
ATOM 4003 O O . VAL B 1 87 ? 15.344 33.844 23.297 1 89.62 87 VAL B O 1
ATOM 4006 N N . VAL B 1 88 ? 16.875 35.375 23.75 1 89.56 88 VAL B N 1
ATOM 4007 C CA . VAL B 1 88 ? 17.938 34.656 23.062 1 89.56 88 VAL B CA 1
ATOM 4008 C C . VAL B 1 88 ? 18.203 33.312 23.766 1 89.56 88 VAL B C 1
ATOM 4010 O O . VAL B 1 88 ? 18.406 32.281 23.109 1 89.56 88 VAL B O 1
ATOM 4013 N N . LYS B 1 89 ? 18.266 33.375 25.016 1 89.44 89 LYS B N 1
ATOM 4014 C CA . LYS B 1 89 ? 18.469 32.156 25.766 1 89.44 89 LYS B CA 1
ATOM 4015 C C . LYS B 1 89 ? 17.359 31.141 25.484 1 89.44 89 LYS B C 1
ATOM 4017 O O . LYS B 1 89 ? 17.641 29.938 25.328 1 89.44 89 LYS B O 1
ATOM 4022 N N . SER B 1 90 ? 16.172 31.609 25.5 1 89.5 90 SER B N 1
ATOM 4023 C CA . SER B 1 90 ? 15.031 30.75 25.188 1 89.5 90 SER B CA 1
ATOM 4024 C C . SER B 1 90 ? 15.172 30.141 23.797 1 89.5 90 SER B C 1
ATOM 4026 O O . SER B 1 90 ? 14.883 28.953 23.609 1 89.5 90 SER B O 1
ATOM 4028 N N . ALA B 1 91 ? 15.578 30.922 22.875 1 91.12 91 ALA B N 1
ATOM 4029 C CA . ALA B 1 91 ? 15.781 30.453 21.516 1 91.12 91 ALA B CA 1
ATOM 4030 C C . ALA B 1 91 ? 16.891 29.406 21.453 1 91.12 91 ALA B C 1
ATOM 4032 O O . ALA B 1 91 ? 16.75 28.391 20.766 1 91.12 91 ALA B O 1
ATOM 4033 N N . GLN B 1 92 ? 17.922 29.672 22.125 1 90.62 92 GLN B N 1
ATOM 4034 C CA . GLN B 1 92 ? 19.031 28.734 22.156 1 90.62 92 GLN B CA 1
ATOM 4035 C C . GLN B 1 92 ? 18.625 27.406 22.781 1 90.62 92 GLN B C 1
ATOM 4037 O O . GLN B 1 92 ? 19.016 26.344 22.312 1 90.62 92 GLN B O 1
ATOM 4042 N N . ASP B 1 93 ? 17.906 27.516 23.844 1 91.69 93 ASP B N 1
ATOM 4043 C CA . ASP B 1 93 ? 17.406 26.312 24.484 1 91.69 93 ASP B CA 1
ATOM 4044 C C . ASP B 1 93 ? 16.531 25.516 23.531 1 91.69 93 ASP B C 1
ATOM 4046 O O . ASP B 1 93 ? 16.594 24.281 23.516 1 91.69 93 ASP B O 1
ATOM 4050 N N . SER B 1 94 ? 15.719 26.234 22.844 1 92.62 94 SER B N 1
ATOM 4051 C CA . SER B 1 94 ? 14.852 25.594 21.859 1 92.62 94 SER B CA 1
ATOM 4052 C C . SER B 1 94 ? 15.656 24.906 20.766 1 92.62 94 SER B C 1
ATOM 4054 O O . SER B 1 94 ? 15.344 23.781 20.359 1 92.62 94 SER B O 1
ATOM 4056 N N . LEU B 1 95 ? 16.703 25.531 20.359 1 92.75 95 LEU B N 1
ATOM 4057 C CA . LEU B 1 95 ? 17.562 24.969 19.328 1 92.75 95 LEU B CA 1
ATOM 4058 C C . LEU B 1 95 ? 18.25 23.688 19.828 1 92.75 95 LEU B C 1
ATOM 4060 O O . LEU B 1 95 ? 18.312 22.688 19.094 1 92.75 95 LEU B O 1
ATOM 4064 N N . ARG B 1 96 ? 18.688 23.734 20.969 1 93.62 96 ARG B N 1
ATOM 4065 C CA . ARG B 1 96 ? 19.328 22.562 21.562 1 93.62 96 ARG B CA 1
ATOM 4066 C C . ARG B 1 96 ? 18.359 21.391 21.688 1 93.62 96 ARG B C 1
ATOM 4068 O O . ARG B 1 96 ? 18.703 20.25 21.375 1 93.62 96 ARG B O 1
ATOM 4075 N N . TRP B 1 97 ? 17.219 21.75 22.141 1 94.81 97 TRP B N 1
ATOM 4076 C CA . TRP B 1 97 ? 16.188 20.719 22.281 1 94.81 97 TRP B CA 1
ATOM 4077 C C . TRP B 1 97 ? 15.836 20.094 20.938 1 94.81 97 TRP B C 1
ATOM 4079 O O . TRP B 1 97 ? 15.75 18.875 20.812 1 94.81 97 TRP B O 1
ATOM 4089 N N . LEU B 1 98 ? 15.625 20.875 19.953 1 96.25 98 LEU B N 1
ATOM 4090 C CA . LEU B 1 98 ? 15.266 20.422 18.609 1 96.25 98 LEU B CA 1
ATOM 4091 C C . LEU B 1 98 ? 16.375 19.562 18.016 1 96.25 98 LEU B C 1
ATOM 4093 O O . LEU B 1 98 ? 16.109 18.594 17.312 1 96.25 98 LEU B O 1
ATOM 4097 N N . CYS B 1 99 ? 17.609 19.938 18.297 1 95.38 99 CYS B N 1
ATOM 4098 C CA . CYS B 1 99 ? 18.734 19.125 17.828 1 95.38 99 CYS B CA 1
ATOM 4099 C C . CYS B 1 99 ? 18.797 17.797 18.547 1 95.38 99 CYS B C 1
ATOM 4101 O O . CYS B 1 99 ? 19 16.75 17.922 1 95.38 99 CYS B O 1
ATOM 4103 N N . HIS B 1 100 ? 18.531 17.844 19.766 1 95.88 100 HIS B N 1
ATOM 4104 C CA . HIS B 1 100 ? 18.578 16.641 20.578 1 95.88 100 HIS B CA 1
ATOM 4105 C C . HIS B 1 100 ? 17.5 15.648 20.156 1 95.88 100 HIS B C 1
ATOM 4107 O O . HIS B 1 100 ? 17.734 14.438 20.125 1 95.88 100 HIS B O 1
ATOM 4113 N N . ARG B 1 101 ? 16.375 16.219 19.828 1 95.94 101 ARG B N 1
ATOM 4114 C CA . ARG B 1 101 ? 15.242 15.375 19.453 1 95.94 101 ARG B CA 1
ATOM 4115 C C . ARG B 1 101 ? 15.242 15.086 17.953 1 95.94 101 ARG B C 1
ATOM 4117 O O . ARG B 1 101 ? 14.289 14.531 17.422 1 95.94 101 ARG B O 1
ATOM 4124 N N . LYS B 1 102 ? 16.188 15.555 17.25 1 96.12 102 LYS B N 1
ATOM 4125 C CA . LYS B 1 102 ? 16.484 15.203 15.875 1 96.12 102 LYS B CA 1
ATOM 4126 C C . LYS B 1 102 ? 15.5 15.836 14.906 1 96.12 102 LYS B C 1
ATOM 4128 O O . LYS B 1 102 ? 15.094 15.219 13.914 1 96.12 102 LYS B O 1
ATOM 4133 N N . PHE B 1 103 ? 15.039 17.031 15.289 1 97.38 103 PHE B N 1
ATOM 4134 C CA . PHE B 1 103 ? 14.234 17.812 14.344 1 97.38 103 PHE B CA 1
ATOM 4135 C C . PHE B 1 103 ? 15.125 18.609 13.406 1 97.38 103 PHE B C 1
ATOM 4137 O O . PHE B 1 103 ? 14.773 18.828 12.242 1 97.38 103 PHE B O 1
ATOM 4144 N N . ILE B 1 104 ? 16.234 19.078 14.008 1 96.25 104 ILE B N 1
ATOM 4145 C CA . ILE B 1 104 ? 17.203 19.875 13.273 1 96.25 104 ILE B CA 1
ATOM 4146 C C . ILE B 1 104 ? 18.609 19.328 13.523 1 96.25 104 ILE B C 1
ATOM 4148 O O . ILE B 1 104 ? 18.828 18.594 14.484 1 96.25 104 ILE B O 1
ATOM 4152 N N . GLU B 1 105 ? 19.422 19.562 12.531 1 95.62 105 GLU B N 1
ATOM 4153 C CA . GLU B 1 105 ? 20.812 19.141 12.641 1 95.62 105 GLU B CA 1
ATOM 4154 C C . GLU B 1 105 ? 21.766 20.312 12.367 1 95.62 105 GLU B C 1
ATOM 4156 O O . GLU B 1 105 ? 21.5 21.141 11.492 1 95.62 105 GLU B O 1
ATOM 4161 N N . TRP B 1 106 ? 22.766 20.344 13.227 1 92.81 106 TRP B N 1
ATOM 4162 C CA . TRP B 1 106 ? 23.812 21.344 13.047 1 92.81 106 TRP B CA 1
ATOM 4163 C C . TRP B 1 106 ? 25.047 20.734 12.391 1 92.81 106 TRP B C 1
ATOM 4165 O O . TRP B 1 106 ? 25.547 19.703 12.836 1 92.81 106 TRP B O 1
ATOM 4175 N N . SER B 1 107 ? 25.438 21.344 11.312 1 92.75 107 SER B N 1
ATOM 4176 C CA . SER B 1 107 ? 26.656 20.906 10.641 1 92.75 107 SER B CA 1
ATOM 4177 C C . SER B 1 107 ? 27.844 21.75 11.07 1 92.75 107 SER B C 1
ATOM 4179 O O . SER B 1 107 ? 27.875 22.953 10.828 1 92.75 107 SER B O 1
ATOM 4181 N N . GLU B 1 108 ? 28.844 21.125 11.617 1 90.75 108 GLU B N 1
ATOM 4182 C CA . GLU B 1 108 ? 30.047 21.828 12.039 1 90.75 108 GLU B CA 1
ATOM 4183 C C . GLU B 1 108 ? 30.891 22.25 10.836 1 90.75 108 GLU B C 1
ATOM 4185 O O . GLU B 1 108 ? 31.609 23.25 10.891 1 90.75 108 GLU B O 1
ATOM 4190 N N . ASP B 1 109 ? 30.734 21.5 9.828 1 90.62 109 ASP B N 1
ATOM 4191 C CA . ASP B 1 109 ? 31.516 21.766 8.617 1 90.62 109 ASP B CA 1
ATOM 4192 C C . ASP B 1 109 ? 30.984 23 7.887 1 90.62 109 ASP B C 1
ATOM 4194 O O . ASP B 1 109 ? 31.75 23.906 7.547 1 90.62 109 ASP B O 1
ATOM 4198 N N . THR B 1 110 ? 29.719 23.125 7.746 1 90.19 110 THR B N 1
ATOM 4199 C CA . THR B 1 110 ? 29.109 24.219 6.984 1 90.19 110 THR B CA 1
ATOM 4200 C C . THR B 1 110 ? 28.609 25.312 7.918 1 90.19 110 THR B C 1
ATOM 4202 O O . THR B 1 110 ? 28.281 26.406 7.473 1 90.19 110 THR B O 1
ATOM 4205 N N . LYS B 1 111 ? 28.562 25.062 9.195 1 90.31 111 LYS B N 1
ATOM 4206 C CA . LYS B 1 111 ? 28.062 25.984 10.211 1 90.31 111 LYS B CA 1
ATOM 4207 C C . LYS B 1 111 ? 26.625 26.406 9.891 1 90.31 111 LYS B C 1
ATOM 4209 O O . LYS B 1 111 ? 26.297 27.594 9.984 1 90.31 111 LYS B O 1
ATOM 4214 N N . LEU B 1 112 ? 25.875 25.438 9.383 1 93.25 112 LEU B N 1
ATOM 4215 C CA . LEU B 1 112 ? 24.484 25.688 9.023 1 93.25 112 LEU B CA 1
ATOM 4216 C C . LEU B 1 112 ? 23.562 24.703 9.742 1 93.25 112 LEU B C 1
ATOM 4218 O O . LEU B 1 112 ? 23.938 23.578 10.016 1 93.25 112 LEU B O 1
ATOM 4222 N N . TYR B 1 113 ? 22.391 25.281 10.07 1 93.19 113 TYR B N 1
ATOM 4223 C CA . TYR B 1 113 ? 21.312 24.422 10.555 1 93.19 113 TYR B CA 1
ATOM 4224 C C . TYR B 1 113 ? 20.516 23.828 9.398 1 93.19 113 TYR B C 1
ATOM 4226 O O . TYR B 1 113 ? 20.25 24.516 8.414 1 93.19 113 TYR B O 1
ATOM 4234 N N . SER B 1 114 ? 20.266 22.547 9.461 1 93.19 114 SER B N 1
ATOM 4235 C CA . SER B 1 114 ? 19.422 21.875 8.484 1 93.19 114 SER B CA 1
ATOM 4236 C C . SER B 1 114 ? 18.312 21.094 9.164 1 93.19 114 SER B C 1
ATOM 4238 O O . SER B 1 114 ? 18.406 20.766 10.352 1 93.19 114 SER B O 1
ATOM 4240 N N . THR B 1 115 ? 17.297 20.938 8.438 1 94.81 115 THR B N 1
ATOM 4241 C CA . THR B 1 115 ? 16.156 20.203 8.984 1 94.81 115 THR B CA 1
ATOM 4242 C C . THR B 1 115 ? 16.25 18.719 8.664 1 94.81 115 THR B C 1
ATOM 4244 O O . THR B 1 115 ? 16.703 18.344 7.578 1 94.81 115 THR B O 1
ATOM 4247 N N . THR B 1 116 ? 15.898 17.891 9.586 1 95.88 116 THR B N 1
ATOM 4248 C CA . THR B 1 116 ? 15.844 16.438 9.398 1 95.88 116 THR B CA 1
ATOM 4249 C C . THR B 1 116 ? 14.516 16.016 8.797 1 95.88 116 THR B C 1
ATOM 4251 O O . THR B 1 116 ? 13.602 16.844 8.664 1 95.88 116 THR B O 1
ATOM 4254 N N . PRO B 1 117 ? 14.375 14.781 8.383 1 94.88 117 PRO B N 1
ATOM 4255 C CA . PRO B 1 117 ? 13.078 14.305 7.895 1 94.88 117 PRO B CA 1
ATOM 4256 C C . PRO B 1 117 ? 11.961 14.5 8.914 1 94.88 117 PRO B C 1
ATOM 4258 O O . PRO B 1 117 ? 10.852 14.891 8.555 1 94.88 117 PRO B O 1
ATOM 4261 N N . LEU B 1 118 ? 12.281 14.32 10.156 1 96.56 118 LEU B N 1
ATOM 4262 C CA . LEU B 1 118 ? 11.289 14.539 11.211 1 96.56 118 LEU B CA 1
ATOM 4263 C C . LEU B 1 118 ? 10.891 16 11.289 1 96.56 118 LEU B C 1
ATOM 4265 O O . LEU B 1 118 ? 9.711 16.328 11.422 1 96.56 118 LEU B O 1
ATOM 4269 N N . GLY B 1 119 ? 11.875 16.875 11.227 1 96.69 119 GLY B N 1
ATOM 4270 C CA . GLY B 1 119 ? 11.586 18.297 11.211 1 96.69 119 GLY B CA 1
ATOM 4271 C C . GLY B 1 119 ? 10.727 18.719 10.039 1 96.69 119 GLY B C 1
ATOM 4272 O O . GLY B 1 119 ? 9.781 19.5 10.195 1 96.69 119 GLY B O 1
ATOM 4273 N N . ARG B 1 120 ? 10.977 18.156 8.938 1 95.5 120 ARG B N 1
ATOM 4274 C CA . ARG B 1 120 ? 10.211 18.469 7.734 1 95.5 120 ARG B CA 1
ATOM 4275 C C . ARG B 1 120 ? 8.781 17.953 7.852 1 95.5 120 ARG B C 1
ATOM 4277 O O . ARG B 1 120 ? 7.836 18.609 7.402 1 95.5 120 ARG B O 1
ATOM 4284 N N . ALA B 1 121 ? 8.688 16.781 8.391 1 95.75 121 ALA B N 1
ATOM 4285 C CA . ALA B 1 121 ? 7.363 16.203 8.594 1 95.75 121 ALA B CA 1
ATOM 4286 C C . ALA B 1 121 ? 6.523 17.062 9.523 1 95.75 121 ALA B C 1
ATOM 4288 O O . ALA B 1 121 ? 5.352 17.328 9.25 1 95.75 121 ALA B O 1
ATOM 4289 N N . SER B 1 122 ? 7.121 17.516 10.562 1 95.19 122 SER B N 1
ATOM 4290 C CA . SER B 1 122 ? 6.426 18.359 11.531 1 95.19 122 SER B CA 1
ATOM 4291 C C . SER B 1 122 ? 6.035 19.688 10.906 1 95.19 122 SER B C 1
ATOM 4293 O O . SER B 1 122 ? 4.891 20.141 11.047 1 95.19 122 SER B O 1
ATOM 4295 N N . PHE B 1 123 ? 6.996 20.312 10.188 1 94.19 123 PHE B N 1
ATOM 4296 C CA . PHE B 1 123 ? 6.781 21.609 9.531 1 94.19 123 PHE B CA 1
ATOM 4297 C C . PHE B 1 123 ? 5.707 21.484 8.461 1 94.19 123 PHE B C 1
ATOM 4299 O O . PHE B 1 123 ? 4.801 22.328 8.391 1 94.19 123 PHE B O 1
ATOM 4306 N N . GLY B 1 124 ? 5.77 20.453 7.688 1 89.94 124 GLY B N 1
ATOM 4307 C CA . GLY B 1 124 ? 4.824 20.266 6.602 1 89.94 124 GLY B CA 1
ATOM 4308 C C . GLY B 1 124 ? 3.398 20.062 7.074 1 89.94 124 GLY B C 1
ATOM 4309 O O . GLY B 1 124 ? 2.449 20.375 6.359 1 89.94 124 GLY B O 1
ATOM 4310 N N . ASN B 1 125 ? 3.229 19.578 8.258 1 90.38 125 ASN B N 1
ATOM 4311 C CA . ASN B 1 125 ? 1.908 19.297 8.812 1 90.38 125 ASN B CA 1
ATOM 4312 C C . ASN B 1 125 ? 1.499 20.359 9.836 1 90.38 125 ASN B C 1
ATOM 4314 O O . ASN B 1 125 ? 0.448 20.234 10.469 1 90.38 125 ASN B O 1
ATOM 4318 N N . SER B 1 126 ? 2.293 21.344 10.031 1 87.44 126 SER B N 1
ATOM 4319 C CA . SER B 1 126 ? 2.072 22.422 10.992 1 87.44 126 SER B CA 1
ATOM 4320 C C . SER B 1 126 ? 1.819 21.875 12.391 1 87.44 126 SER B C 1
ATOM 4322 O O . SER B 1 126 ? 0.93 22.344 13.102 1 87.44 126 SER B O 1
ATOM 4324 N N . LEU B 1 127 ? 2.568 20.844 12.727 1 89.06 127 LEU B N 1
ATOM 4325 C CA . LEU B 1 127 ? 2.471 20.234 14.047 1 89.06 127 LEU B CA 1
ATOM 4326 C C . LEU B 1 127 ? 3.521 20.828 14.992 1 89.06 127 LEU B C 1
ATOM 4328 O O . LEU B 1 127 ? 4.629 21.156 14.562 1 89.06 127 LEU B O 1
ATOM 4332 N N . CYS B 1 128 ? 3.125 20.891 16.219 1 89.56 128 CYS B N 1
ATOM 4333 C CA . CYS B 1 128 ? 4.148 21.234 17.203 1 89.56 128 CYS B CA 1
ATOM 4334 C C . CYS B 1 128 ? 5.09 20.062 17.453 1 89.56 128 CYS B C 1
ATOM 4336 O O . CYS B 1 128 ? 4.711 18.906 17.266 1 89.56 128 CYS B O 1
ATOM 4338 N N . PRO B 1 129 ? 6.293 20.344 17.812 1 92.81 129 PRO B N 1
ATOM 4339 C CA . PRO B 1 129 ? 7.297 19.297 17.984 1 92.81 129 PRO B CA 1
ATOM 4340 C C . PRO B 1 129 ? 6.875 18.234 19 1 92.81 129 PRO B C 1
ATOM 4342 O O . PRO B 1 129 ? 7.113 17.047 18.781 1 92.81 129 PRO B O 1
ATOM 4345 N N . GLU B 1 130 ? 6.203 18.656 20 1 88.88 130 GLU B N 1
ATOM 4346 C CA . GLU B 1 130 ? 5.781 17.703 21.016 1 88.88 130 GLU B CA 1
ATOM 4347 C C . GLU B 1 130 ? 4.758 16.719 20.469 1 88.88 130 GLU B C 1
ATOM 4349 O O . GLU B 1 130 ? 4.863 15.508 20.703 1 88.88 130 GLU B O 1
ATOM 4354 N N . GLU B 1 131 ? 3.852 17.281 19.812 1 87.25 131 GLU B N 1
ATOM 4355 C CA . GLU B 1 131 ? 2.842 16.438 19.172 1 87.25 131 GLU B CA 1
ATOM 4356 C C . GLU B 1 131 ? 3.469 15.516 18.141 1 87.25 131 GLU B C 1
ATOM 4358 O O . GLU B 1 131 ? 3.066 14.352 18.016 1 87.25 131 GLU B O 1
ATOM 4363 N N . SER B 1 132 ? 4.418 16.016 17.453 1 93.19 132 SER B N 1
ATOM 4364 C CA . SER B 1 132 ? 5.102 15.227 16.422 1 93.19 132 SER B CA 1
ATOM 4365 C C . SER B 1 132 ? 5.805 14.016 17.031 1 93.19 132 SER B C 1
ATOM 4367 O O . SER B 1 132 ? 5.824 12.938 16.438 1 93.19 132 SER B O 1
ATOM 4369 N N . LEU B 1 133 ? 6.316 14.211 18.203 1 93 133 LEU B N 1
ATOM 4370 C CA . LEU B 1 133 ? 7.031 13.125 18.859 1 93 133 LEU B CA 1
ATOM 4371 C C . LEU B 1 133 ? 6.066 12.023 19.281 1 93 133 LEU B C 1
ATOM 4373 O O . LEU B 1 133 ? 6.41 10.844 19.234 1 93 133 LEU B O 1
ATOM 4377 N N . ILE B 1 134 ? 4.914 12.414 19.656 1 87.38 134 ILE B N 1
ATOM 4378 C CA . ILE B 1 134 ? 3.895 11.438 20.031 1 87.38 134 ILE B CA 1
ATOM 4379 C C . ILE B 1 134 ? 3.502 10.609 18.812 1 87.38 134 ILE B C 1
ATOM 4381 O O . ILE B 1 134 ? 3.426 9.375 18.891 1 87.38 134 ILE B O 1
ATOM 4385 N N . ILE B 1 135 ? 3.277 11.289 17.75 1 90 135 ILE B N 1
ATOM 4386 C CA . ILE B 1 135 ? 2.898 10.617 16.516 1 90 135 ILE B CA 1
ATOM 4387 C C . ILE B 1 135 ? 4.027 9.695 16.062 1 90 135 ILE B C 1
ATOM 4389 O O . ILE B 1 135 ? 3.783 8.555 15.672 1 90 135 ILE B O 1
ATOM 4393 N N . LEU B 1 136 ? 5.223 10.227 16.141 1 93.94 136 LEU B N 1
ATOM 4394 C CA . LEU B 1 136 ? 6.387 9.438 15.742 1 93.94 136 LEU B CA 1
ATOM 4395 C C . LEU B 1 136 ? 6.488 8.164 16.578 1 93.94 136 LEU B C 1
ATOM 4397 O O . LEU B 1 136 ? 6.773 7.09 16.031 1 93.94 136 LEU B O 1
ATOM 4401 N N . ASP B 1 137 ? 6.254 8.289 17.766 1 89.81 137 ASP B N 1
ATOM 4402 C CA . ASP B 1 137 ? 6.332 7.141 18.656 1 89.81 137 ASP B CA 1
ATOM 4403 C C . ASP B 1 137 ? 5.301 6.078 18.281 1 89.81 137 ASP B C 1
ATOM 4405 O O . ASP B 1 137 ? 5.621 4.891 18.203 1 89.81 137 ASP B O 1
ATOM 4409 N N . ASP B 1 138 ? 4.113 6.539 18.062 1 88.5 138 ASP B N 1
ATOM 4410 C CA . ASP B 1 138 ? 3.037 5.637 17.672 1 88.5 138 ASP B CA 1
ATOM 4411 C C . ASP B 1 138 ? 3.381 4.918 16.359 1 88.5 138 ASP B C 1
ATOM 4413 O O . ASP B 1 138 ? 3.225 3.699 16.266 1 88.5 138 ASP B O 1
ATOM 4417 N N . LEU B 1 139 ? 3.828 5.664 15.461 1 93.12 139 LEU B N 1
ATOM 4418 C CA . LEU B 1 139 ? 4.117 5.113 14.141 1 93.12 139 LEU B CA 1
ATOM 4419 C C . LEU B 1 139 ? 5.324 4.184 14.195 1 93.12 139 LEU B C 1
ATOM 4421 O O . LEU B 1 139 ? 5.34 3.143 13.531 1 93.12 139 LEU B O 1
ATOM 4425 N N . SER B 1 140 ? 6.316 4.566 15 1 92.69 140 SER B N 1
ATOM 4426 C CA . SER B 1 140 ? 7.512 3.742 15.133 1 92.69 140 SER B CA 1
ATOM 4427 C C . SER B 1 140 ? 7.18 2.387 15.75 1 92.69 140 SER B C 1
ATOM 4429 O O . SER B 1 140 ? 7.738 1.364 15.352 1 92.69 140 SER B O 1
ATOM 4431 N N . ARG B 1 141 ? 6.32 2.447 16.594 1 87.56 141 ARG B N 1
ATOM 4432 C CA . ARG B 1 141 ? 5.875 1.194 17.188 1 87.56 141 ARG B CA 1
ATOM 4433 C C . ARG B 1 141 ? 5.07 0.367 16.203 1 87.56 141 ARG B C 1
ATOM 4435 O O . ARG B 1 141 ? 5.219 -0.854 16.125 1 87.56 141 ARG B O 1
ATOM 4442 N N . ALA B 1 142 ? 4.254 0.997 15.516 1 90.31 142 ALA B N 1
ATOM 4443 C CA . ALA B 1 142 ? 3.381 0.319 14.555 1 90.31 142 ALA B CA 1
ATOM 4444 C C . ALA B 1 142 ? 4.195 -0.383 13.477 1 90.31 142 ALA B C 1
ATOM 4446 O O . ALA B 1 142 ? 3.881 -1.512 13.086 1 90.31 142 ALA B O 1
ATOM 4447 N N . ILE B 1 143 ? 5.203 0.244 12.953 1 91.94 143 ILE B N 1
ATOM 4448 C CA . ILE B 1 143 ? 5.941 -0.305 11.82 1 91.94 143 ILE B CA 1
ATOM 4449 C C . ILE B 1 143 ? 6.711 -1.549 12.266 1 91.94 143 ILE B C 1
ATOM 4451 O O . ILE B 1 143 ? 7.156 -2.338 11.43 1 91.94 143 ILE B O 1
ATOM 4455 N N . GLU B 1 144 ? 6.926 -1.72 13.562 1 87.69 144 GLU B N 1
ATOM 4456 C CA . GLU B 1 144 ? 7.621 -2.893 14.078 1 87.69 144 GLU B CA 1
ATOM 4457 C C . GLU B 1 144 ? 6.695 -4.105 14.133 1 87.69 144 GLU B C 1
ATOM 4459 O O . GLU B 1 144 ? 7.156 -5.242 14.234 1 87.69 144 GLU B O 1
ATOM 4464 N N . GLY B 1 145 ? 5.465 -3.877 14.078 1 88.62 145 GLY B N 1
ATOM 4465 C CA . GLY B 1 145 ? 4.465 -4.93 14.133 1 88.62 145 GLY B CA 1
ATOM 4466 C C . GLY B 1 145 ? 3.084 -4.465 13.719 1 88.62 145 GLY B C 1
ATOM 4467 O O . GLY B 1 145 ? 2.16 -4.441 14.531 1 88.62 145 GLY B O 1
ATOM 4468 N N . PHE B 1 146 ? 2.955 -4.281 12.508 1 89.81 146 PHE B N 1
ATOM 4469 C CA . PHE B 1 146 ? 1.704 -3.75 11.977 1 89.81 146 PHE B CA 1
ATOM 4470 C C . PHE B 1 146 ? 0.688 -4.867 11.766 1 89.81 146 PHE B C 1
ATOM 4472 O O . PHE B 1 146 ? 1.012 -5.906 11.188 1 89.81 146 PHE B O 1
ATOM 4479 N N . VAL B 1 147 ? -0.494 -4.652 12.258 1 89.44 147 VAL B N 1
ATOM 4480 C CA . VAL B 1 147 ? -1.54 -5.656 12.094 1 89.44 147 VAL B CA 1
ATOM 4481 C C . VAL B 1 147 ? -2.354 -5.359 10.836 1 89.44 147 VAL B C 1
ATOM 4483 O O . VAL B 1 147 ? -3.117 -4.391 10.797 1 89.44 147 VAL B O 1
ATOM 4486 N N . LEU B 1 148 ? -2.225 -6.18 9.914 1 90.56 148 LEU B N 1
ATOM 4487 C CA . LEU B 1 148 ? -2.908 -6.008 8.641 1 90.56 148 LEU B CA 1
ATOM 4488 C C . LEU B 1 148 ? -4.195 -6.824 8.594 1 90.56 148 LEU B C 1
ATOM 4490 O O . LEU B 1 148 ? -5.035 -6.621 7.719 1 90.56 148 LEU B O 1
ATOM 4494 N N . ALA B 1 149 ? -4.395 -7.656 9.586 1 87.75 149 ALA B N 1
ATOM 4495 C CA . ALA B 1 149 ? -5.527 -8.578 9.602 1 87.75 149 ALA B CA 1
ATOM 4496 C C . ALA B 1 149 ? -6.844 -7.832 9.773 1 87.75 149 ALA B C 1
ATOM 4498 O O . ALA B 1 149 ? -7.898 -8.312 9.344 1 87.75 149 ALA B O 1
ATOM 4499 N N . SER B 1 150 ? -6.711 -6.711 10.367 1 86.56 150 SER B N 1
ATOM 4500 C CA . SER B 1 150 ? -7.895 -5.891 10.594 1 86.56 150 SER B CA 1
ATOM 4501 C C . SER B 1 150 ? -7.59 -4.41 10.391 1 86.56 150 SER B C 1
ATOM 4503 O O . SER B 1 150 ? -6.434 -3.988 10.492 1 86.56 150 SER B O 1
ATOM 4505 N N . ASP B 1 151 ? -8.641 -3.676 10.141 1 90.19 151 ASP B N 1
ATOM 4506 C CA . ASP B 1 151 ? -8.484 -2.236 9.961 1 90.19 151 ASP B CA 1
ATOM 4507 C C . ASP B 1 151 ? -8.273 -1.528 11.297 1 90.19 151 ASP B C 1
ATOM 4509 O O . ASP B 1 151 ? -7.945 -0.341 11.328 1 90.19 151 ASP B O 1
ATOM 4513 N N . LEU B 1 152 ? -8.414 -2.229 12.32 1 89.5 152 LEU B N 1
ATOM 4514 C CA . LEU B 1 152 ? -8.453 -1.617 13.648 1 89.5 152 LEU B CA 1
ATOM 4515 C C . LEU B 1 152 ? -7.141 -0.901 13.953 1 89.5 152 LEU B C 1
ATOM 4517 O O . LEU B 1 152 ? -7.145 0.197 14.516 1 89.5 152 LEU B O 1
ATOM 4521 N N . HIS B 1 153 ? -6.051 -1.521 13.648 1 89.94 153 HIS B N 1
ATOM 4522 C CA . HIS B 1 153 ? -4.762 -0.895 13.922 1 89.94 153 HIS B CA 1
ATOM 4523 C C . HIS B 1 153 ? -4.617 0.414 13.148 1 89.94 153 HIS B C 1
ATOM 4525 O O . HIS B 1 153 ? -4.141 1.411 13.703 1 89.94 153 HIS B O 1
ATOM 4531 N N . LEU B 1 154 ? -4.992 0.408 11.906 1 92.06 154 LEU B N 1
ATOM 4532 C CA . LEU B 1 154 ? -4.949 1.611 11.086 1 92.06 154 LEU B CA 1
ATOM 4533 C C . LEU B 1 154 ? -5.852 2.697 11.664 1 92.06 154 LEU B C 1
ATOM 4535 O O . LEU B 1 154 ? -5.465 3.865 11.719 1 92.06 154 LEU B O 1
ATOM 4539 N N . VAL B 1 155 ? -7.039 2.258 12.039 1 92.94 155 VAL B N 1
ATOM 4540 C CA . VAL B 1 155 ? -7.988 3.201 12.625 1 92.94 155 VAL B CA 1
ATOM 4541 C C . VAL B 1 155 ? -7.395 3.82 13.883 1 92.94 155 VAL B C 1
ATOM 4543 O O . VAL B 1 155 ? -7.512 5.027 14.109 1 92.94 155 VAL B O 1
ATOM 4546 N N . TYR B 1 156 ? -6.785 3.047 14.641 1 90.06 156 TYR B N 1
ATOM 4547 C CA . TYR B 1 156 ? -6.168 3.52 15.875 1 90.06 156 TYR B CA 1
ATOM 4548 C C . TYR B 1 156 ? -5.098 4.562 15.586 1 90.06 156 TYR B C 1
ATOM 4550 O O . TYR B 1 156 ? -4.988 5.562 16.297 1 90.06 156 TYR B O 1
ATOM 4558 N N . LEU B 1 157 ? -4.352 4.355 14.617 1 90.75 157 LEU B N 1
ATOM 4559 C CA . LEU B 1 157 ? -3.244 5.242 14.281 1 90.75 157 LEU B CA 1
ATOM 4560 C C . LEU B 1 157 ? -3.76 6.594 13.789 1 90.75 157 LEU B C 1
ATOM 4562 O O . LEU B 1 157 ? -3.09 7.613 13.953 1 90.75 157 LEU B O 1
ATOM 4566 N N . VAL B 1 158 ? -4.926 6.547 13.203 1 91.12 158 VAL B N 1
ATOM 4567 C CA . VAL B 1 158 ? -5.398 7.785 12.594 1 91.12 158 VAL B CA 1
ATOM 4568 C C . VAL B 1 158 ? -6.395 8.469 13.531 1 91.12 158 VAL B C 1
ATOM 4570 O O . VAL B 1 158 ? -6.961 9.508 13.188 1 91.12 158 VAL B O 1
ATOM 4573 N N . GLU B 1 159 ? -6.672 7.812 14.586 1 86.44 159 GLU B N 1
ATOM 4574 C CA . GLU B 1 159 ? -7.516 8.461 15.586 1 86.44 159 GLU B CA 1
ATOM 4575 C C . GLU B 1 159 ? -6.703 9.406 16.469 1 86.44 159 GLU B C 1
ATOM 4577 O O . GLU B 1 159 ? -5.738 8.984 17.109 1 86.44 159 GLU B O 1
ATOM 4582 N N . ARG B 1 160 ? -6.945 10.742 16.156 1 73 160 ARG B N 1
ATOM 4583 C CA . ARG B 1 160 ? -6.207 11.75 16.891 1 73 160 ARG B CA 1
ATOM 4584 C C . ARG B 1 160 ? -6.613 11.758 18.375 1 73 160 ARG B C 1
ATOM 4586 O O . ARG B 1 160 ? -7.766 11.461 18.703 1 73 160 ARG B O 1
ATOM 4593 N N . PHE B 1 161 ? -5.77 11.625 19.328 1 58.91 161 PHE B N 1
ATOM 4594 C CA . PHE B 1 161 ? -5.988 11.75 20.766 1 58.91 161 PHE B CA 1
ATOM 4595 C C . PHE B 1 161 ? -6.969 12.875 21.078 1 58.91 161 PHE B C 1
ATOM 4597 O O . PHE B 1 161 ? -6.625 13.836 21.766 1 58.91 161 PHE B O 1
ATOM 4604 N N . MET B 1 162 ? -8.023 13.016 20.344 1 51.59 162 MET B N 1
ATOM 4605 C CA . MET B 1 162 ? -8.828 14.164 20.766 1 51.59 162 MET B CA 1
ATOM 4606 C C . MET B 1 162 ? -9.391 13.953 22.172 1 51.59 162 MET B C 1
ATOM 4608 O O . MET B 1 162 ? -9.609 12.812 22.594 1 51.59 162 MET B O 1
ATOM 4612 N N . GLN B 1 163 ? -9.156 14.797 23.078 1 47 163 GLN B N 1
ATOM 4613 C CA . GLN B 1 163 ? -9.703 14.969 24.422 1 47 163 GLN B CA 1
ATOM 4614 C C . GLN B 1 163 ? -11.164 14.531 24.469 1 47 163 GLN B C 1
ATOM 4616 O O . GLN B 1 163 ? -12.047 15.242 24 1 47 163 GLN B O 1
ATOM 4621 N N . LEU B 1 164 ? -11.461 13.336 24.172 1 46.84 164 LEU B N 1
ATOM 4622 C CA . LEU B 1 164 ? -12.836 12.93 24.469 1 46.84 164 LEU B CA 1
ATOM 4623 C C . LEU B 1 164 ? -13.203 13.297 25.906 1 46.84 164 LEU B C 1
ATOM 4625 O O . LEU B 1 164 ? -12.773 12.633 26.844 1 46.84 164 LEU B O 1
ATOM 4629 N N . SER B 1 165 ? -13.156 14.461 26.172 1 45.69 165 SER B N 1
ATOM 4630 C CA . SER B 1 165 ? -13.602 14.914 27.484 1 45.69 165 SER B CA 1
ATOM 4631 C C . SER B 1 165 ? -14.758 14.055 28.016 1 45.69 165 SER B C 1
ATOM 4633 O O . SER B 1 165 ? -14.898 13.859 29.219 1 45.69 165 SER B O 1
ATOM 4635 N N . THR B 1 166 ? -15.789 13.836 27.234 1 47.56 166 THR B N 1
ATOM 4636 C CA . THR B 1 166 ? -17.062 13.438 27.828 1 47.56 166 THR B CA 1
ATOM 4637 C C . THR B 1 166 ? -17.141 11.914 27.969 1 47.56 166 THR B C 1
ATOM 4639 O O . THR B 1 166 ? -18.203 11.367 28.234 1 47.56 166 THR B O 1
ATOM 4642 N N . LEU B 1 167 ? -16.172 11.148 27.484 1 49.62 167 LEU B N 1
ATOM 4643 C CA . LEU B 1 167 ? -16.469 9.742 27.703 1 49.62 167 LEU B CA 1
ATOM 4644 C C . LEU B 1 167 ? -16.469 9.398 29.188 1 49.62 167 LEU B C 1
ATOM 4646 O O . LEU B 1 167 ? -15.461 9.594 29.875 1 49.62 167 LEU B O 1
ATOM 4650 N N . ASP B 1 168 ? -17.531 9.547 29.875 1 46.75 168 ASP B N 1
ATOM 4651 C CA . ASP B 1 168 ? -17.766 9.18 31.266 1 46.75 168 ASP B CA 1
ATOM 4652 C C . ASP B 1 168 ? -17.062 7.879 31.625 1 46.75 168 ASP B C 1
ATOM 4654 O O . ASP B 1 168 ? -16.828 7.031 30.766 1 46.75 168 ASP B O 1
ATOM 4658 N N . GLN B 1 169 ? -16.406 7.754 32.781 1 45.19 169 GLN B N 1
ATOM 4659 C CA . GLN B 1 169 ? -15.734 6.707 33.531 1 45.19 169 GLN B CA 1
ATOM 4660 C C . GLN B 1 169 ? -16.359 5.34 33.281 1 45.19 169 GLN B C 1
ATOM 4662 O O . GLN B 1 169 ? -15.703 4.312 33.438 1 45.19 169 GLN B O 1
ATOM 4667 N N . SER B 1 170 ? -17.547 5.215 33.125 1 42.97 170 SER B N 1
ATOM 4668 C CA . SER B 1 170 ? -18.203 3.916 33.031 1 42.97 170 SER B CA 1
ATOM 4669 C C . SER B 1 170 ? -17.75 3.156 31.781 1 42.97 170 SER B C 1
ATOM 4671 O O . SER B 1 170 ? -17.812 1.927 31.734 1 42.97 170 SER B O 1
ATOM 4673 N N . ASP B 1 171 ? -17.328 3.779 30.797 1 45.47 171 ASP B N 1
ATOM 4674 C CA . ASP B 1 171 ? -17.047 3.184 29.5 1 45.47 171 ASP B CA 1
ATOM 4675 C C . ASP B 1 171 ? -15.672 2.539 29.469 1 45.47 171 ASP B C 1
ATOM 4677 O O . ASP B 1 171 ? -15.352 1.778 28.547 1 45.47 171 ASP B O 1
ATOM 4681 N N . GLY B 1 172 ? -14.883 2.939 30.312 1 45.75 172 GLY B N 1
ATOM 4682 C CA . GLY B 1 172 ? -13.586 2.301 30.484 1 45.75 172 GLY B CA 1
ATOM 4683 C C . GLY B 1 172 ? -13.688 0.811 30.75 1 45.75 172 GLY B C 1
ATOM 4684 O O . GLY B 1 172 ? -12.688 0.092 30.672 1 45.75 172 GLY B O 1
ATOM 4685 N N . LYS B 1 173 ? -14.758 0.502 31.453 1 44.31 173 LYS B N 1
ATOM 4686 C CA . LYS B 1 173 ? -14.922 -0.908 31.797 1 44.31 173 LYS B CA 1
ATOM 4687 C C . LYS B 1 173 ? -15.031 -1.767 30.531 1 44.31 173 LYS B C 1
ATOM 4689 O O . LYS B 1 173 ? -14.562 -2.906 30.516 1 44.31 173 LYS B O 1
ATOM 4694 N N . GLN B 1 174 ? -15.68 -1.342 29.609 1 45.69 174 GLN B N 1
ATOM 4695 C CA . GLN B 1 174 ? -15.875 -2.154 28.406 1 45.69 174 GLN B CA 1
ATOM 4696 C C . GLN B 1 174 ? -14.57 -2.328 27.641 1 45.69 174 GLN B C 1
ATOM 4698 O O . GLN B 1 174 ? -14.398 -3.312 26.922 1 45.69 174 GLN B O 1
ATOM 4703 N N . VAL B 1 175 ? -13.695 -1.443 27.859 1 49.44 175 VAL B N 1
ATOM 4704 C CA . VAL B 1 175 ? -12.406 -1.486 27.188 1 49.44 175 VAL B CA 1
ATOM 4705 C C . VAL B 1 175 ? -11.523 -2.566 27.812 1 49.44 175 VAL B C 1
ATOM 4707 O O . VAL B 1 175 ? -10.547 -3.01 27.203 1 49.44 175 VAL B O 1
ATOM 4710 N N . ARG B 1 176 ? -11.781 -2.971 29.016 1 44.06 176 ARG B N 1
ATOM 4711 C CA . ARG B 1 176 ? -10.945 -3.975 29.656 1 44.06 176 ARG B CA 1
ATOM 4712 C C . ARG B 1 176 ? -10.883 -5.254 28.844 1 44.06 176 ARG B C 1
ATOM 4714 O O . ARG B 1 176 ? -9.898 -5.996 28.906 1 44.06 176 ARG B O 1
ATOM 4721 N N . VAL B 1 177 ? -11.93 -5.598 28.203 1 44.41 177 VAL B N 1
ATOM 4722 C CA . VAL B 1 177 ? -11.945 -6.887 27.531 1 44.41 177 VAL B CA 1
ATOM 4723 C C . VAL B 1 177 ? -10.984 -6.852 26.344 1 44.41 177 VAL B C 1
ATOM 4725 O O . VAL B 1 177 ? -10.422 -7.883 25.969 1 44.41 177 VAL B O 1
ATOM 4728 N N . LEU B 1 178 ? -10.859 -5.742 25.766 1 45.81 178 LEU B N 1
ATOM 4729 C CA . LEU B 1 178 ? -10.109 -5.758 24.516 1 45.81 178 LEU B CA 1
ATOM 4730 C C . LEU B 1 178 ? -8.633 -5.453 24.766 1 45.81 178 LEU B C 1
ATOM 4732 O O . LEU B 1 178 ? -7.887 -5.176 23.828 1 45.81 178 LEU B O 1
ATOM 4736 N N . GLU B 1 179 ? -8.211 -5.555 26.062 1 46.84 179 GLU B N 1
ATOM 4737 C CA . GLU B 1 179 ? -6.906 -5.203 26.625 1 46.84 179 GLU B CA 1
ATOM 4738 C C . GLU B 1 179 ? -5.777 -5.941 25.906 1 46.84 179 GLU B C 1
ATOM 4740 O O . GLU B 1 179 ? -4.75 -5.344 25.578 1 46.84 179 GLU B O 1
ATOM 4745 N N . PRO B 1 180 ? -5.992 -7.18 25.844 1 46.69 180 PRO B N 1
ATOM 4746 C CA . PRO B 1 180 ? -4.816 -7.816 25.25 1 46.69 180 PRO B CA 1
ATOM 4747 C C . PRO B 1 180 ? -4.516 -7.293 23.844 1 46.69 180 PRO B C 1
ATOM 4749 O O . PRO B 1 180 ? -3.346 -7.152 23.469 1 46.69 180 PRO B O 1
ATOM 4752 N N . PHE B 1 181 ? -5.59 -7.129 23.188 1 47.31 181 PHE B N 1
ATOM 4753 C CA . PHE B 1 181 ? -5.395 -6.598 21.844 1 47.31 181 PHE B CA 1
ATOM 4754 C C . PHE B 1 181 ? -4.84 -5.18 21.906 1 47.31 181 PHE B C 1
ATOM 4756 O O . PHE B 1 181 ? -3.945 -4.828 21.125 1 47.31 181 PHE B O 1
ATOM 4763 N N . LEU B 1 182 ? -5.43 -4.477 22.797 1 49.41 182 LEU B N 1
ATOM 4764 C CA . LEU B 1 182 ? -4.977 -3.104 22.984 1 49.41 182 LEU B CA 1
ATOM 4765 C C . LEU B 1 182 ? -3.498 -3.064 23.359 1 49.41 182 LEU B C 1
ATOM 4767 O O . LEU B 1 182 ? -2.764 -2.188 22.891 1 49.41 182 LEU B O 1
ATOM 4771 N N . ILE B 1 183 ? -3.236 -3.926 24.188 1 47.97 183 ILE B N 1
ATOM 4772 C CA . ILE B 1 183 ? -1.853 -4.02 24.641 1 47.97 183 ILE B CA 1
ATOM 4773 C C . ILE B 1 183 ? -0.948 -4.375 23.469 1 47.97 183 ILE B C 1
ATOM 4775 O O . ILE B 1 183 ? 0.145 -3.82 23.328 1 47.97 183 ILE B O 1
ATOM 4779 N N . ARG B 1 184 ? -1.492 -5.242 22.734 1 51.41 184 ARG B N 1
ATOM 4780 C CA . ARG B 1 184 ? -0.702 -5.625 21.562 1 51.41 184 ARG B CA 1
ATOM 4781 C C . ARG B 1 184 ? -0.544 -4.453 20.609 1 51.41 184 ARG B C 1
ATOM 4783 O O . ARG B 1 184 ? 0.538 -4.234 20.047 1 51.41 184 ARG B O 1
ATOM 4790 N N . MET B 1 185 ? -1.712 -3.889 20.406 1 49.12 185 MET B N 1
ATOM 4791 C CA . MET B 1 185 ? -1.712 -2.742 19.5 1 49.12 185 MET B CA 1
ATOM 4792 C C . MET B 1 185 ? -0.817 -1.629 20.031 1 49.12 185 MET B C 1
ATOM 4794 O O . MET B 1 185 ? -0.114 -0.97 19.266 1 49.12 185 MET B O 1
ATOM 4798 N N . ALA B 1 186 ? -1.121 -1.373 21.391 1 44.66 186 ALA B N 1
ATOM 4799 C CA . ALA B 1 186 ? -0.367 -0.3 22.031 1 44.66 186 ALA B CA 1
ATOM 4800 C C . ALA B 1 186 ? 1.122 -0.63 22.078 1 44.66 186 ALA B C 1
ATOM 4802 O O . ALA B 1 186 ? 1.966 0.256 21.922 1 44.66 186 ALA B O 1
ATOM 4803 N N . HIS B 1 187 ? 1.443 -1.853 22.578 1 45.53 187 HIS B N 1
ATOM 4804 C CA . HIS B 1 187 ? 2.854 -2.143 22.812 1 45.53 187 HIS B CA 1
ATOM 4805 C C . HIS B 1 187 ? 3.486 -2.822 21.609 1 45.53 187 HIS B C 1
ATOM 4807 O O . HIS B 1 187 ? 4.699 -3.045 21.578 1 45.53 187 HIS B O 1
ATOM 4813 N N . GLY B 1 188 ? 2.91 -2.68 20.531 1 42.69 188 GLY B N 1
ATOM 4814 C CA . GLY B 1 188 ? 3.422 -3.471 19.422 1 42.69 188 GLY B CA 1
ATOM 4815 C C . GLY B 1 188 ? 3.453 -4.957 19.719 1 42.69 188 GLY B C 1
ATOM 4816 O O . GLY B 1 188 ? 2.438 -5.543 20.109 1 42.69 188 GLY B O 1
ATOM 4817 N N . ALA B 1 189 ? 4.824 -5.656 19.891 1 38.47 189 ALA B N 1
ATOM 4818 C CA . ALA B 1 189 ? 5.027 -7.051 20.266 1 38.47 189 ALA B CA 1
ATOM 4819 C C . ALA B 1 189 ? 4.52 -7.309 21.688 1 38.47 189 ALA B C 1
ATOM 4821 O O . ALA B 1 189 ? 4.5 -6.402 22.516 1 38.47 189 ALA B O 1
ATOM 4822 N N . PRO B 1 190 ? 3.734 -8.352 21.859 1 34.69 190 PRO B N 1
ATOM 4823 C CA . PRO B 1 190 ? 3.236 -8.664 23.203 1 34.69 190 PRO B CA 1
ATOM 4824 C C . PRO B 1 190 ? 4.281 -8.43 24.297 1 34.69 190 PRO B C 1
ATOM 4826 O O . PRO B 1 190 ? 5.473 -8.664 24.078 1 34.69 190 PRO B O 1
ATOM 4829 N N . LEU B 1 191 ? 4.086 -7.555 25.266 1 32.81 191 LEU B N 1
ATOM 4830 C CA . LEU B 1 191 ? 4.863 -7.477 26.5 1 32.81 191 LEU B CA 1
ATOM 4831 C C . LEU B 1 191 ? 5.066 -8.867 27.094 1 32.81 191 LEU B C 1
ATOM 4833 O O . LEU B 1 191 ? 4.117 -9.641 27.203 1 32.81 191 LEU B O 1
ATOM 4837 N N . ARG B 1 192 ? 6.262 -9.516 27.078 1 31.52 192 ARG B N 1
ATOM 4838 C CA . ARG B 1 192 ? 6.637 -10.633 27.953 1 31.52 192 ARG B CA 1
ATOM 4839 C C . ARG B 1 192 ? 6.266 -10.344 29.391 1 31.52 192 ARG B C 1
ATOM 4841 O O . ARG B 1 192 ? 6.766 -9.391 30 1 31.52 192 ARG B O 1
ATOM 4848 N N . THR B 1 193 ? 5.176 -10.648 29.844 1 28.94 193 THR B N 1
ATOM 4849 C CA . THR B 1 193 ? 5.023 -10.695 31.297 1 28.94 193 THR B CA 1
ATOM 4850 C C . THR B 1 193 ? 6.164 -11.484 31.922 1 28.94 193 THR B C 1
ATOM 4852 O O . THR B 1 193 ? 6.355 -12.664 31.625 1 28.94 193 THR B O 1
ATOM 4855 N N . SER B 1 194 ? 7.352 -10.938 32.344 1 28.03 194 SER B N 1
ATOM 4856 C CA . SER B 1 194 ? 8.281 -11.492 33.312 1 28.03 194 SER B CA 1
ATOM 4857 C C . SER B 1 194 ? 7.531 -12.078 34.5 1 28.03 194 SER B C 1
ATOM 4859 O O . SER B 1 194 ? 6.781 -11.375 35.188 1 28.03 194 SER B O 1
ATOM 4861 N N . ASN B 1 195 ? 7.207 -13.344 34.469 1 27.05 195 ASN B N 1
ATOM 4862 C CA . ASN B 1 195 ? 6.996 -14.039 35.719 1 27.05 195 ASN B CA 1
ATOM 4863 C C . ASN B 1 195 ? 8.211 -13.914 36.625 1 27.05 195 ASN B C 1
ATOM 4865 O O . ASN B 1 195 ? 9.258 -14.516 36.375 1 27.05 195 ASN B O 1
ATOM 4869 N N . ARG B 1 196 ? 8.523 -12.797 37.344 1 26.52 196 ARG B N 1
ATOM 4870 C CA . ARG B 1 196 ? 9.344 -12.734 38.562 1 26.52 196 ARG B CA 1
ATOM 4871 C C . ARG B 1 196 ? 9.008 -13.883 39.5 1 26.52 196 ARG B C 1
ATOM 4873 O O . ARG B 1 196 ? 7.934 -13.898 40.094 1 26.52 196 ARG B O 1
ATOM 4880 N N . SER B 1 197 ? 9.445 -15.109 39.094 1 25.47 197 SER B N 1
ATOM 4881 C CA . SER B 1 197 ? 9.641 -15.977 40.25 1 25.47 197 SER B CA 1
ATOM 4882 C C . SER B 1 197 ? 10.562 -15.336 41.281 1 25.47 197 SER B C 1
ATOM 4884 O O . SER B 1 197 ? 11.609 -14.781 40.938 1 25.47 197 SER B O 1
ATOM 4886 N N . ARG B 1 198 ? 10.172 -14.984 42.469 1 25.62 198 ARG B N 1
ATOM 4887 C CA . ARG B 1 198 ? 10.781 -14.586 43.719 1 25.62 198 ARG B CA 1
ATOM 4888 C C . ARG B 1 198 ? 11.914 -15.531 44.125 1 25.62 198 ARG B C 1
ATOM 4890 O O . ARG B 1 198 ? 12.273 -15.617 45.281 1 25.62 198 ARG B O 1
ATOM 4897 N N . ASP B 1 199 ? 12.344 -16.438 43.188 1 24.08 199 ASP B N 1
ATOM 4898 C CA . ASP B 1 199 ? 13.289 -17.219 43.969 1 24.08 199 ASP B CA 1
ATOM 4899 C C . ASP B 1 199 ? 14.461 -16.375 44.438 1 24.08 199 ASP B C 1
ATOM 4901 O O . ASP B 1 199 ? 14.695 -15.273 43.938 1 24.08 199 ASP B O 1
ATOM 4905 N N . ASN B 1 200 ? 15.461 -17.109 45.281 1 23.47 200 ASN B N 1
ATOM 4906 C CA . ASN B 1 200 ? 16.531 -16.828 46.219 1 23.47 200 ASN B CA 1
ATOM 4907 C C . ASN B 1 200 ? 17.734 -16.172 45.531 1 23.47 200 ASN B C 1
ATOM 4909 O O . ASN B 1 200 ? 18.359 -16.781 44.656 1 23.47 200 ASN B O 1
ATOM 4913 N N . ALA B 1 201 ? 17.781 -14.836 45.375 1 23.33 201 ALA B N 1
ATOM 4914 C CA . ALA B 1 201 ? 18.859 -13.922 45 1 23.33 201 ALA B CA 1
ATOM 4915 C C . ALA B 1 201 ? 20.125 -14.188 45.812 1 23.33 201 ALA B C 1
ATOM 4917 O O . ALA B 1 201 ? 20.953 -13.289 45.969 1 23.33 201 ALA B O 1
ATOM 4918 N N . LYS B 1 202 ? 20.375 -15.32 46.438 1 21.78 202 LYS B N 1
ATOM 4919 C CA . LYS B 1 202 ? 21.578 -14.992 47.188 1 21.78 202 LYS B CA 1
ATOM 4920 C C . LYS B 1 202 ? 22.734 -14.641 46.281 1 21.78 202 LYS B C 1
ATOM 4922 O O . LYS B 1 202 ? 23.453 -13.656 46.5 1 21.78 202 LYS B O 1
ATOM 4927 N N . GLY B 1 203 ? 23.422 -15.688 45.656 1 21.59 203 GLY B N 1
ATOM 4928 C CA . GLY B 1 203 ? 24.875 -15.672 45.75 1 21.59 203 GLY B CA 1
ATOM 4929 C C . GLY B 1 203 ? 25.516 -14.656 44.812 1 21.59 203 GLY B C 1
ATOM 4930 O O . GLY B 1 203 ? 26.328 -13.844 45.25 1 21.59 203 GLY B O 1
ATOM 4931 N N . LEU B 1 204 ? 25.906 -15.141 43.562 1 22.98 204 LEU B N 1
ATOM 4932 C CA . LEU B 1 204 ? 27.172 -14.688 43 1 22.98 204 LEU B CA 1
ATOM 4933 C C . LEU B 1 204 ? 27.062 -13.25 42.5 1 22.98 204 LEU B C 1
ATOM 4935 O O . LEU B 1 204 ? 26.203 -12.945 41.688 1 22.98 204 LEU B O 1
ATOM 4939 N N . LEU B 1 205 ? 27.594 -12.172 43.188 1 21.48 205 LEU B N 1
ATOM 4940 C CA . LEU B 1 205 ? 27.75 -10.727 43.25 1 21.48 205 LEU B CA 1
ATOM 4941 C C . LEU B 1 205 ? 28.406 -10.203 41.969 1 21.48 205 LEU B C 1
ATOM 4943 O O . LEU B 1 205 ? 28.688 -9.008 41.875 1 21.48 205 LEU B O 1
ATOM 4947 N N . GLY B 1 206 ? 29.125 -10.969 41.156 1 23.11 206 GLY B N 1
ATOM 4948 C CA . GLY B 1 206 ? 30.125 -10.109 40.531 1 23.11 206 GLY B CA 1
ATOM 4949 C C . GLY B 1 206 ? 29.5 -9.016 39.688 1 23.11 206 GLY B C 1
ATOM 4950 O O . GLY B 1 206 ? 28.344 -9.117 39.281 1 23.11 206 GLY B O 1
ATOM 4951 N N . ARG B 1 207 ? 30.078 -7.719 39.625 1 21.53 207 ARG B N 1
ATOM 4952 C CA . ARG B 1 207 ? 29.797 -6.309 39.375 1 21.53 207 ARG B CA 1
ATOM 4953 C C . ARG B 1 207 ? 29.406 -6.086 37.906 1 21.53 207 ARG B C 1
ATOM 4955 O O . ARG B 1 207 ? 28.969 -4.992 37.531 1 21.53 207 ARG B O 1
ATOM 4962 N N . SER B 1 208 ? 29.969 -6.848 36.938 1 25.62 208 SER B N 1
ATOM 4963 C CA . SER B 1 208 ? 30.125 -6.008 35.75 1 25.62 208 SER B CA 1
ATOM 4964 C C . SER B 1 208 ? 28.781 -5.508 35.219 1 25.62 208 SER B C 1
ATOM 4966 O O . SER B 1 208 ? 27.828 -6.281 35.125 1 25.62 208 SER B O 1
ATOM 4968 N N . ASP B 1 209 ? 28.469 -4.164 35.344 1 23.02 209 ASP B N 1
ATOM 4969 C CA . ASP B 1 209 ? 27.375 -3.205 35.188 1 23.02 209 ASP B CA 1
ATOM 4970 C C . ASP B 1 209 ? 26.812 -3.248 33.75 1 23.02 209 ASP B C 1
ATOM 4972 O O . ASP B 1 209 ? 26.188 -2.285 33.312 1 23.02 209 ASP B O 1
ATOM 4976 N N . CYS B 1 210 ? 27.203 -4.098 32.875 1 23.33 210 CYS B N 1
ATOM 4977 C CA . CYS B 1 210 ? 26.656 -3.787 31.547 1 23.33 210 CYS B CA 1
ATOM 4978 C C . CYS B 1 210 ? 25.125 -3.811 31.578 1 23.33 210 CYS B C 1
ATOM 4980 O O . CYS B 1 210 ? 24.516 -4.875 31.438 1 23.33 210 CYS B O 1
ATOM 4982 N N . ARG B 1 211 ? 24.469 -3.178 32.562 1 24.39 211 ARG B N 1
ATOM 4983 C CA . ARG B 1 211 ? 23.031 -2.957 32.656 1 24.39 211 ARG B CA 1
ATOM 4984 C C . ARG B 1 211 ? 22.484 -2.324 31.359 1 24.39 211 ARG B C 1
ATOM 4986 O O . ARG B 1 211 ? 22.453 -1.1 31.234 1 24.39 211 ARG B O 1
ATOM 4993 N N . VAL B 1 212 ? 23.062 -2.729 30.266 1 28.03 212 VAL B N 1
ATOM 4994 C CA . VAL B 1 212 ? 22.422 -2.139 29.094 1 28.03 212 VAL B CA 1
ATOM 4995 C C . VAL B 1 212 ? 20.922 -2.068 29.312 1 28.03 212 VAL B C 1
ATOM 4997 O O . VAL B 1 212 ? 20.297 -3.047 29.734 1 28.03 212 VAL B O 1
ATOM 5000 N N . GLY B 1 213 ? 20.406 -0.827 29.312 1 26.7 213 GLY B N 1
ATOM 5001 C CA . GLY B 1 213 ? 19.062 -0.323 29.594 1 26.7 213 GLY B CA 1
ATOM 5002 C C . GLY B 1 213 ? 17.969 -1.118 28.922 1 26.7 213 GLY B C 1
ATOM 5003 O O . GLY B 1 213 ? 17.891 -1.142 27.688 1 26.7 213 GLY B O 1
ATOM 5004 N N . MET B 1 214 ? 17.703 -2.293 29.234 1 28.12 214 MET B N 1
ATOM 5005 C CA . MET B 1 214 ? 16.391 -2.898 29.031 1 28.12 214 MET B CA 1
ATOM 5006 C C . MET B 1 214 ? 15.281 -1.862 29.203 1 28.12 214 MET B C 1
ATOM 5008 O O . MET B 1 214 ? 15.023 -1.394 30.312 1 28.12 214 MET B O 1
ATOM 5012 N N . ALA B 1 215 ? 15.266 -0.837 28.344 1 30.23 215 ALA B N 1
ATOM 5013 C CA . ALA B 1 215 ? 14.156 0.11 28.391 1 30.23 215 ALA B CA 1
ATOM 5014 C C . ALA B 1 215 ? 12.898 -0.552 28.953 1 30.23 215 ALA B C 1
ATOM 5016 O O . ALA B 1 215 ? 12.508 -1.633 28.5 1 30.23 215 ALA B O 1
ATOM 5017 N N . ASN B 1 216 ? 12.578 -0.418 30.141 1 30.89 216 ASN B N 1
ATOM 5018 C CA . ASN B 1 216 ? 11.414 -0.648 31 1 30.89 216 ASN B CA 1
ATOM 5019 C C . ASN B 1 216 ? 10.117 -0.642 30.188 1 30.89 216 ASN B C 1
ATOM 5021 O O . ASN B 1 216 ? 9.898 0.247 29.359 1 30.89 216 ASN B O 1
ATOM 5025 N N . GLN B 1 217 ? 9.602 -1.683 29.703 1 35.88 217 GLN B N 1
ATOM 5026 C CA . GLN B 1 217 ? 8.164 -1.801 29.484 1 35.88 217 GLN B CA 1
ATOM 5027 C C . GLN B 1 217 ? 7.387 -0.854 30.406 1 35.88 217 GLN B C 1
ATOM 5029 O O . GLN B 1 217 ? 7.125 -1.18 31.562 1 35.88 217 GLN B O 1
ATOM 5034 N N . SER B 1 218 ? 7.816 0.329 30.688 1 37.66 218 SER B N 1
ATOM 5035 C CA . SER B 1 218 ? 7.277 1.399 31.516 1 37.66 218 SER B CA 1
ATOM 5036 C C . SER B 1 218 ? 5.754 1.339 31.578 1 37.66 218 SER B C 1
ATOM 5038 O O . SER B 1 218 ? 5.09 1.251 30.547 1 37.66 218 SER B O 1
ATOM 5040 N N . MET B 1 219 ? 5.145 0.669 32.531 1 42.88 219 MET B N 1
ATOM 5041 C CA . MET B 1 219 ? 3.766 0.825 32.969 1 42.88 219 MET B CA 1
ATOM 5042 C C . MET B 1 219 ? 3.221 2.197 32.594 1 42.88 219 MET B C 1
ATOM 5044 O O . MET B 1 219 ? 3.801 3.223 32.969 1 42.88 219 MET B O 1
ATOM 5048 N N . LEU B 1 220 ? 2.713 2.195 31.438 1 53.38 220 LEU B N 1
ATOM 5049 C CA . LEU B 1 220 ? 2.035 3.453 31.141 1 53.38 220 LEU B CA 1
ATOM 5050 C C . LEU B 1 220 ? 1.428 4.055 32.406 1 53.38 220 LEU B C 1
ATOM 5052 O O . LEU B 1 220 ? 0.95 3.326 33.281 1 53.38 220 LEU B O 1
ATOM 5056 N N . SER B 1 221 ? 1.91 5.148 32.781 1 63.16 221 SER B N 1
ATOM 5057 C CA . SER B 1 221 ? 1.206 5.859 33.844 1 63.16 221 SER B CA 1
ATOM 5058 C C . SER B 1 221 ? -0.304 5.707 33.719 1 63.16 221 SER B C 1
ATOM 5060 O O . SER B 1 221 ? -0.801 5.34 32.625 1 63.16 221 SER B O 1
ATOM 5062 N N . ASP B 1 222 ? -1.007 5.543 34.75 1 63.16 222 ASP B N 1
ATOM 5063 C CA . ASP B 1 222 ? -2.465 5.457 34.75 1 63.16 222 ASP B CA 1
ATOM 5064 C C . ASP B 1 222 ? -3.08 6.422 33.75 1 63.16 222 ASP B C 1
ATOM 5066 O O . ASP B 1 222 ? -4.055 6.082 33.062 1 63.16 222 ASP B O 1
ATOM 5070 N N . GLU B 1 223 ? -2.338 7.539 33.594 1 69.94 223 GLU B N 1
ATOM 5071 C CA . GLU B 1 223 ? -2.859 8.547 32.688 1 69.94 223 GLU B CA 1
ATOM 5072 C C . GLU B 1 223 ? -2.662 8.117 31.219 1 69.94 223 GLU B C 1
ATOM 5074 O O . GLU B 1 223 ? -3.547 8.305 30.391 1 69.94 223 GLU B O 1
ATOM 5079 N N . GLN B 1 224 ? -1.511 7.488 31.062 1 71.75 224 GLN B N 1
ATOM 5080 C CA . GLN B 1 224 ? -1.229 7.055 29.703 1 71.75 224 GLN B CA 1
ATOM 5081 C C . GLN B 1 224 ? -2.117 5.879 29.312 1 71.75 224 GLN B C 1
ATOM 5083 O O . GLN B 1 224 ? -2.596 5.812 28.172 1 71.75 224 GLN B O 1
ATOM 5088 N N . THR B 1 225 ? -2.398 5.098 30.234 1 71.75 225 THR B N 1
ATOM 5089 C CA . THR B 1 225 ? -3.256 3.947 29.984 1 71.75 225 THR B CA 1
ATOM 5090 C C . THR B 1 225 ? -4.684 4.395 29.672 1 71.75 225 THR B C 1
ATOM 5092 O O . THR B 1 225 ? -5.336 3.84 28.781 1 71.75 225 THR B O 1
ATOM 5095 N N . LEU B 1 226 ? -5.051 5.383 30.469 1 73.44 226 LEU B N 1
ATOM 5096 C CA . LEU B 1 226 ? -6.391 5.91 30.25 1 73.44 226 LEU B CA 1
ATOM 5097 C C . LEU B 1 226 ? -6.5 6.535 28.859 1 73.44 226 LEU B C 1
ATOM 5099 O O . LEU B 1 226 ? -7.512 6.367 28.172 1 73.44 226 LEU B O 1
ATOM 5103 N N . ARG B 1 227 ? -5.469 7.207 28.469 1 75.75 227 ARG B N 1
ATOM 5104 C CA . ARG B 1 227 ? -5.457 7.828 27.156 1 75.75 227 ARG B CA 1
ATOM 5105 C C . ARG B 1 227 ? -5.531 6.773 26.047 1 75.75 227 ARG B C 1
ATOM 5107 O O . ARG B 1 227 ? -6.266 6.941 25.078 1 75.75 227 ARG B O 1
ATOM 5114 N N . VAL B 1 228 ? -4.855 5.738 26.281 1 77.56 228 VAL B N 1
ATOM 5115 C CA . VAL B 1 228 ? -4.82 4.664 25.297 1 77.56 228 VAL B CA 1
ATOM 5116 C C . VAL B 1 228 ? -6.18 3.973 25.234 1 77.56 228 VAL B C 1
ATOM 5118 O O . VAL B 1 228 ? -6.676 3.656 24.156 1 77.56 228 VAL B O 1
ATOM 5121 N N . CYS B 1 229 ? -6.805 3.822 26.344 1 77.12 229 CYS B N 1
ATOM 5122 C CA . CYS B 1 229 ? -8.102 3.156 26.406 1 77.12 229 CYS B CA 1
ATOM 5123 C C . CYS B 1 229 ? -9.172 3.996 25.719 1 77.12 229 CYS B C 1
ATOM 5125 O O . CYS B 1 229 ? -10.016 3.467 24.984 1 77.12 229 CYS B O 1
ATOM 5127 N N . LYS B 1 230 ? -9.125 5.281 25.953 1 79.38 230 LYS B N 1
ATOM 5128 C CA . LYS B 1 230 ? -10.094 6.18 25.328 1 79.38 230 LYS B CA 1
ATOM 5129 C C . LYS B 1 230 ? -9.93 6.191 23.812 1 79.38 230 LYS B C 1
ATOM 5131 O O . LYS B 1 230 ? -10.914 6.133 23.078 1 79.38 230 LYS B O 1
ATOM 5136 N N . ARG B 1 231 ? -8.719 6.234 23.469 1 83.94 231 ARG B N 1
ATOM 5137 C CA . ARG B 1 231 ? -8.43 6.211 22.031 1 83.94 231 ARG B CA 1
ATOM 5138 C C . ARG B 1 231 ? -8.891 4.906 21.406 1 83.94 231 ARG B C 1
ATOM 5140 O O . ARG B 1 231 ? -9.445 4.906 20.297 1 83.94 231 ARG B O 1
ATOM 5147 N N . PHE B 1 232 ? -8.727 3.918 22.125 1 84 232 PHE B N 1
ATOM 5148 C CA . PHE B 1 232 ? -9.102 2.605 21.625 1 84 232 PHE B CA 1
ATOM 5149 C C . PHE B 1 232 ? -10.617 2.48 21.516 1 84 232 PHE B C 1
ATOM 5151 O O . PHE B 1 232 ? -11.141 1.871 20.578 1 84 232 PHE B O 1
ATOM 5158 N N . TYR B 1 233 ? -11.25 3.051 22.469 1 84.38 233 TYR B N 1
ATOM 5159 C CA . TYR B 1 233 ? -12.703 3.035 22.453 1 84.38 233 TYR B CA 1
ATOM 5160 C C . TYR B 1 233 ? -13.234 3.707 21.188 1 84.3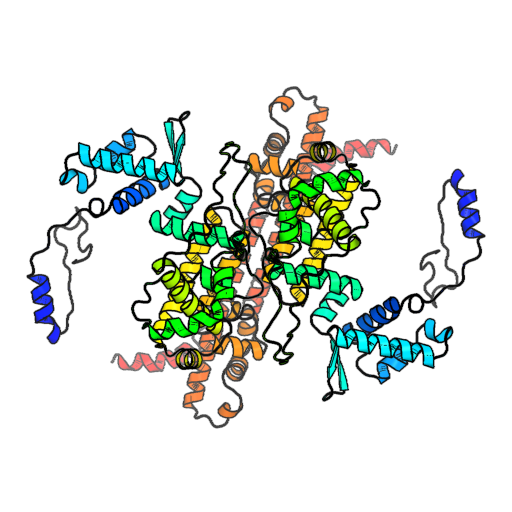8 233 TYR B C 1
ATOM 5162 O O . TYR B 1 233 ? -14.102 3.16 20.5 1 84.38 233 TYR B O 1
ATOM 5170 N N . VAL B 1 234 ? -12.727 4.805 20.906 1 87.88 234 VAL B N 1
ATOM 5171 C CA . VAL B 1 234 ? -13.148 5.539 19.719 1 87.88 234 VAL B CA 1
ATOM 5172 C C . VAL B 1 234 ? -12.742 4.766 18.453 1 87.88 234 VAL B C 1
ATOM 5174 O O . VAL B 1 234 ? -13.492 4.723 17.484 1 87.88 234 VAL B O 1
ATOM 5177 N N . ALA B 1 235 ? -11.617 4.113 18.547 1 90.31 235 ALA B N 1
ATOM 5178 C CA . ALA B 1 235 ? -11.141 3.34 17.406 1 90.31 235 ALA B CA 1
ATOM 5179 C C . ALA B 1 235 ? -12.086 2.184 17.094 1 90.31 235 ALA B C 1
ATOM 5181 O O . ALA B 1 235 ? -12.328 1.868 15.922 1 90.31 235 ALA B O 1
ATOM 5182 N N . ILE B 1 236 ? -12.617 1.602 18.078 1 89.38 236 ILE B N 1
ATOM 5183 C CA . ILE B 1 236 ? -13.562 0.505 17.875 1 89.38 236 ILE B CA 1
ATOM 5184 C C . ILE B 1 236 ? -14.828 1.029 17.203 1 89.38 236 ILE B C 1
ATOM 5186 O O . ILE B 1 236 ? -15.359 0.392 16.297 1 89.38 236 ILE B O 1
ATOM 5190 N N . ILE B 1 237 ? -15.234 2.15 17.656 1 90.56 237 ILE B N 1
ATOM 5191 C CA . ILE B 1 237 ? -16.422 2.777 17.078 1 90.56 237 ILE B CA 1
ATOM 5192 C C . ILE B 1 237 ? -16.188 3.053 15.602 1 90.56 237 ILE B C 1
ATOM 5194 O O . ILE B 1 237 ? -17 2.67 14.75 1 90.56 237 ILE B O 1
ATOM 5198 N N . LEU B 1 238 ? -15.094 3.672 15.312 1 93.06 238 LEU B N 1
ATOM 5199 C CA . LEU B 1 238 ? -14.766 4.023 13.938 1 93.06 238 LEU B CA 1
ATOM 5200 C C . LEU B 1 238 ? -14.57 2.773 13.086 1 93.06 238 LEU B C 1
ATOM 5202 O O . LEU B 1 238 ? -14.898 2.766 11.898 1 93.06 238 LEU B O 1
ATOM 5206 N N . SER B 1 239 ? -14.016 1.732 13.711 1 92.75 239 SER B N 1
ATOM 5207 C CA . SER B 1 239 ? -13.789 0.481 12.992 1 92.75 239 SER B CA 1
ATOM 5208 C C . SER B 1 239 ? -15.109 -0.139 12.531 1 92.75 239 SER B C 1
ATOM 5210 O O . SER B 1 239 ? -15.18 -0.721 11.445 1 92.75 239 SER B O 1
ATOM 5212 N N . ARG B 1 240 ? -16.109 0.022 13.281 1 93.12 240 ARG B N 1
ATOM 5213 C CA . ARG B 1 240 ? -17.438 -0.477 12.891 1 93.12 240 ARG B CA 1
ATOM 5214 C C . ARG B 1 240 ? -18 0.33 11.734 1 93.12 240 ARG B C 1
ATOM 5216 O O . ARG B 1 240 ? -18.641 -0.228 10.836 1 93.12 240 ARG B O 1
ATOM 5223 N N . LEU B 1 241 ? -17.75 1.563 11.805 1 93.69 241 LEU B N 1
ATOM 5224 C CA . LEU B 1 241 ? -18.234 2.424 10.727 1 93.69 241 LEU B CA 1
ATOM 5225 C C . LEU B 1 241 ? -17.547 2.068 9.406 1 93.69 241 LEU B C 1
ATOM 5227 O O . LEU B 1 241 ? -18.203 2.027 8.367 1 93.69 241 LEU B O 1
ATOM 5231 N N . VAL B 1 242 ? -16.281 1.771 9.453 1 94 242 VAL B N 1
ATOM 5232 C CA . VAL B 1 242 ? -15.516 1.447 8.25 1 94 242 VAL B CA 1
ATOM 5233 C C . VAL B 1 242 ? -16 0.122 7.668 1 94 242 VAL B C 1
ATOM 5235 O O . VAL B 1 242 ? -15.812 -0.149 6.48 1 94 242 VAL B O 1
ATOM 5238 N N . GLN B 1 243 ? -16.656 -0.626 8.492 1 93.06 243 GLN B N 1
ATOM 5239 C CA . GLN B 1 243 ? -17.281 -1.865 8.031 1 93.06 243 GLN B CA 1
ATOM 5240 C C . GLN B 1 243 ? -18.703 -1.624 7.559 1 93.06 243 GLN B C 1
ATOM 5242 O O . GLN B 1 243 ? -19.469 -2.574 7.34 1 93.06 243 GLN B O 1
ATOM 5247 N N . GLU B 1 244 ? -19.094 -0.405 7.465 1 93.88 244 GLU B N 1
ATOM 5248 C CA . GLU B 1 244 ? -20.359 0.065 6.895 1 93.88 244 GLU B CA 1
ATOM 5249 C C . GLU B 1 244 ? -21.531 -0.223 7.828 1 93.88 244 GLU B C 1
ATOM 5251 O O . GLU B 1 244 ? -22.656 -0.457 7.375 1 93.88 244 GLU B O 1
ATOM 5256 N N . VAL B 1 245 ? -21.25 -0.3 9.117 1 93.88 245 VAL B N 1
ATOM 5257 C CA . VAL B 1 245 ? -22.344 -0.368 10.086 1 93.88 245 VAL B CA 1
ATOM 5258 C C . VAL B 1 245 ? -23.031 0.99 10.18 1 93.88 245 VAL B C 1
ATOM 5260 O O . VAL B 1 245 ? -22.375 2.025 10.281 1 93.88 245 VAL B O 1
ATOM 5263 N N . PRO B 1 246 ? -24.328 0.963 10.078 1 92.81 246 PRO B N 1
ATOM 5264 C CA . PRO B 1 246 ? -25.047 2.242 10.141 1 92.81 246 PRO B CA 1
ATOM 5265 C C . PRO B 1 246 ? -24.734 3.021 11.422 1 92.81 246 PRO B C 1
ATOM 5267 O O . PRO B 1 246 ? -24.578 2.43 12.492 1 92.81 246 PRO B O 1
ATOM 5270 N N . VAL B 1 247 ? -24.688 4.328 11.312 1 92.81 247 VAL B N 1
ATOM 5271 C CA . VAL B 1 247 ? -24.297 5.223 12.398 1 92.81 247 VAL B CA 1
ATOM 5272 C C . VAL B 1 247 ? -25.266 5.082 13.562 1 92.81 247 VAL B C 1
ATOM 5274 O O . VAL B 1 247 ? -24.859 5.09 14.727 1 92.81 247 VAL B O 1
ATOM 5277 N N . ALA B 1 248 ? -26.5 4.883 13.211 1 92.94 248 ALA B N 1
ATOM 5278 C CA . ALA B 1 248 ? -27.531 4.77 14.242 1 92.94 248 ALA B CA 1
ATOM 5279 C C . ALA B 1 248 ? -27.297 3.545 15.117 1 92.94 248 ALA B C 1
ATOM 5281 O O . ALA B 1 248 ? -27.422 3.619 16.344 1 92.94 248 ALA B O 1
ATOM 5282 N N . GLU B 1 249 ? -26.906 2.51 14.484 1 94.5 249 GLU B N 1
ATOM 5283 C CA . GLU B 1 249 ? -26.641 1.271 15.211 1 94.5 249 GLU B CA 1
ATOM 5284 C C . GLU B 1 249 ? -25.406 1.396 16.094 1 94.5 249 GLU B C 1
ATOM 5286 O O . GLU B 1 249 ? -25.391 0.905 17.234 1 94.5 249 GLU B O 1
ATOM 5291 N N . VAL B 1 250 ? -24.469 2.068 15.625 1 93.44 250 VAL B N 1
ATOM 5292 C CA . VAL B 1 250 ? -23.234 2.262 16.375 1 93.44 250 VAL B CA 1
ATOM 5293 C C . VAL B 1 250 ? -23.484 3.158 17.578 1 93.44 250 VAL B C 1
ATOM 5295 O O . VAL B 1 250 ? -23 2.879 18.672 1 93.44 250 VAL B O 1
ATOM 5298 N N . CYS B 1 251 ? -24.25 4.152 17.422 1 92.38 251 CYS B N 1
ATOM 5299 C CA . CYS B 1 251 ? -24.578 5.07 18.5 1 92.38 251 CYS B CA 1
ATOM 5300 C C . CYS B 1 251 ? -25.328 4.359 19.609 1 92.38 251 CYS B C 1
ATOM 5302 O O . CYS B 1 251 ? -25.078 4.594 20.797 1 92.38 251 CYS B O 1
ATOM 5304 N N . GLU B 1 252 ? -26.172 3.52 19.172 1 93.56 252 GLU B N 1
ATOM 5305 C CA . GLU B 1 252 ? -26.969 2.766 20.141 1 93.56 252 GLU B CA 1
ATOM 5306 C C . GLU B 1 252 ? -26.109 1.742 20.875 1 93.56 252 GLU B C 1
ATOM 5308 O O . GLU B 1 252 ? -26.188 1.613 22.094 1 93.56 252 GLU B O 1
ATOM 5313 N N . ALA B 1 253 ? -25.281 1.089 20.172 1 91.25 253 ALA B N 1
ATOM 5314 C CA . ALA B 1 253 ? -24.469 0.02 20.734 1 91.25 253 ALA B CA 1
ATOM 5315 C C . ALA B 1 253 ? -23.453 0.577 21.734 1 91.25 253 ALA B C 1
ATOM 5317 O O . ALA B 1 253 ? -23.188 -0.038 22.766 1 91.25 253 ALA B O 1
ATOM 5318 N N . PHE B 1 254 ? -22.953 1.772 21.453 1 89.12 254 PHE B N 1
ATOM 5319 C CA . PHE B 1 254 ? -21.875 2.32 22.281 1 89.12 254 PHE B CA 1
ATOM 5320 C C . PHE B 1 254 ? -22.375 3.48 23.125 1 89.12 254 PHE B C 1
ATOM 5322 O O . PHE B 1 254 ? -21.609 4.078 23.891 1 89.12 254 PHE B O 1
ATOM 5329 N N . LYS B 1 255 ? -23.594 3.818 23.016 1 88.5 255 LYS B N 1
ATOM 5330 C CA . LYS B 1 255 ? -24.25 4.859 23.797 1 88.5 255 LYS B CA 1
ATOM 5331 C C . LYS B 1 255 ? -23.516 6.195 23.656 1 88.5 255 LYS B C 1
ATOM 5333 O O . LYS B 1 255 ? -23.172 6.832 24.656 1 88.5 255 LYS B O 1
ATOM 5338 N N . VAL B 1 256 ? -23.281 6.547 22.5 1 88.44 256 VAL B N 1
ATOM 5339 C CA . VAL B 1 256 ? -22.641 7.816 22.188 1 88.44 256 VAL B CA 1
ATOM 5340 C C . VAL B 1 256 ? -23.531 8.648 21.281 1 88.44 256 VAL B C 1
ATOM 5342 O O . VAL B 1 256 ? -24.422 8.117 20.625 1 88.44 256 VAL B O 1
ATOM 5345 N N . ALA B 1 257 ? -23.312 9.945 21.312 1 89.94 257 ALA B N 1
ATOM 5346 C CA . ALA B 1 257 ? -24.094 10.875 20.5 1 89.94 257 ALA B CA 1
ATOM 5347 C C . ALA B 1 257 ? -23.656 10.82 19.031 1 89.94 257 ALA B C 1
ATOM 5349 O O . ALA B 1 257 ? -22.469 10.648 18.734 1 89.94 257 ALA B O 1
ATOM 5350 N N . ARG B 1 258 ? -24.609 11.031 18.172 1 90.62 258 ARG B N 1
ATOM 5351 C CA . ARG B 1 258 ? -24.359 11.008 16.734 1 90.62 258 ARG B CA 1
ATOM 5352 C C . ARG B 1 258 ? -23.328 12.062 16.328 1 90.62 258 ARG B C 1
ATOM 5354 O O . ARG B 1 258 ? -22.453 11.805 15.5 1 90.62 258 ARG B O 1
ATOM 5361 N N . GLY B 1 259 ? -23.453 13.234 16.875 1 89.62 259 GLY B N 1
ATOM 5362 C CA . GLY B 1 259 ? -22.531 14.312 16.562 1 89.62 259 GLY B CA 1
ATOM 5363 C C . GLY B 1 259 ? -21.094 13.969 16.906 1 89.62 259 GLY B C 1
ATOM 5364 O O . GLY B 1 259 ? -20.172 14.328 16.156 1 89.62 259 GLY B O 1
ATOM 5365 N N . MET B 1 260 ? -20.922 13.234 17.938 1 86.62 260 MET B N 1
ATOM 5366 C CA . MET B 1 260 ? -19.578 12.836 18.359 1 86.62 260 MET B CA 1
ATOM 5367 C C . MET B 1 260 ? -18.969 11.859 17.375 1 86.62 260 MET B C 1
ATOM 5369 O O . MET B 1 260 ? -17.797 11.977 17.016 1 86.62 260 MET B O 1
ATOM 5373 N N . VAL B 1 261 ? -19.781 10.922 16.969 1 89.62 261 VAL B N 1
ATOM 5374 C CA . VAL B 1 261 ? -19.312 9.898 16.047 1 89.62 261 VAL B CA 1
ATOM 5375 C C . VAL B 1 261 ? -18.938 10.547 14.711 1 89.62 261 VAL B C 1
ATOM 5377 O O . VAL B 1 261 ? -17.875 10.266 14.148 1 89.62 261 VAL B O 1
ATOM 5380 N N . GLN B 1 262 ? -19.719 11.461 14.328 1 88.88 262 GLN B N 1
ATOM 5381 C CA . GLN B 1 262 ? -19.469 12.133 13.055 1 88.88 262 GLN B CA 1
ATOM 5382 C C . GLN B 1 262 ? -18.25 13.031 13.133 1 88.88 262 GLN B C 1
ATOM 5384 O O . GLN B 1 262 ? -17.453 13.094 12.195 1 88.88 262 GLN B O 1
ATOM 5389 N N . ALA B 1 263 ? -18.125 13.688 14.234 1 88.69 263 ALA B N 1
ATOM 5390 C CA . ALA B 1 263 ? -16.953 14.531 14.438 1 88.69 263 ALA B CA 1
ATOM 5391 C C . ALA B 1 263 ? -15.672 13.703 14.461 1 88.69 263 ALA B C 1
ATOM 5393 O O . ALA B 1 263 ? -14.656 14.086 13.875 1 88.69 263 ALA B O 1
ATOM 5394 N N . SER B 1 264 ? -15.773 12.586 15.078 1 89.69 264 SER B N 1
ATOM 5395 C CA . SER B 1 264 ? -14.617 11.703 15.156 1 89.69 264 SER B CA 1
ATOM 5396 C C . SER B 1 264 ? -14.242 11.156 13.781 1 89.69 264 SER B C 1
ATOM 5398 O O . SER B 1 264 ? -13.055 11.023 13.461 1 89.69 264 SER B O 1
ATOM 5400 N N . GLN B 1 265 ? -15.234 10.844 13.078 1 91.44 265 GLN B N 1
ATOM 5401 C CA . GLN B 1 265 ? -15.008 10.344 11.727 1 91.44 265 GLN B CA 1
ATOM 5402 C C . GLN B 1 265 ? -14.32 11.391 10.852 1 91.44 265 GLN B C 1
ATOM 5404 O O . GLN B 1 265 ? -13.344 11.086 10.164 1 91.44 265 GLN B O 1
ATOM 5409 N N . GLU B 1 266 ? -14.773 12.57 10.906 1 90.19 266 GLU B N 1
ATOM 5410 C CA . GLU B 1 266 ? -14.188 13.664 10.133 1 90.19 266 GLU B CA 1
ATOM 5411 C C . GLU B 1 266 ? -12.766 13.961 10.586 1 90.19 266 GLU B C 1
ATOM 5413 O O . GLU B 1 266 ? -11.875 14.156 9.75 1 90.19 266 GLU B O 1
ATOM 5418 N N . ASN B 1 267 ? -12.617 13.961 11.836 1 91.25 267 ASN B N 1
ATOM 5419 C CA . ASN B 1 267 ? -11.289 14.211 12.391 1 91.25 267 ASN B CA 1
ATOM 5420 C C . ASN B 1 267 ? -10.305 13.109 12.008 1 91.25 267 ASN B C 1
ATOM 5422 O O . ASN B 1 267 ? -9.148 13.391 11.68 1 91.25 267 ASN B O 1
ATOM 5426 N N . ALA B 1 268 ? -10.781 11.914 12.055 1 93.12 268 ALA B N 1
ATOM 5427 C CA . ALA B 1 268 ? -9.93 10.789 11.688 1 93.12 268 ALA B CA 1
ATOM 5428 C C . ALA B 1 268 ? -9.5 10.883 10.227 1 93.12 268 ALA B C 1
ATOM 5430 O O . ALA B 1 268 ? -8.344 10.602 9.891 1 93.12 268 ALA B O 1
ATOM 5431 N N . GLY B 1 269 ? -10.375 11.266 9.383 1 93.38 269 GLY B N 1
ATOM 5432 C CA . GLY B 1 269 ? -10.039 11.445 7.977 1 93.38 269 GLY B CA 1
ATOM 5433 C C . GLY B 1 269 ? -8.969 12.508 7.754 1 93.38 269 GLY B C 1
ATOM 5434 O O . GLY B 1 269 ? -8.008 12.281 7.012 1 93.38 269 GLY B O 1
ATOM 5435 N N . ARG B 1 270 ? -9.125 13.609 8.375 1 91.62 270 ARG B N 1
ATOM 5436 C CA . ARG B 1 270 ? -8.148 14.688 8.273 1 91.62 270 ARG B CA 1
ATOM 5437 C C . ARG B 1 270 ? -6.797 14.266 8.836 1 91.62 270 ARG B C 1
ATOM 5439 O O . ARG B 1 270 ? -5.758 14.523 8.234 1 91.62 270 ARG B O 1
ATOM 5446 N N . PHE B 1 271 ? -6.883 13.633 9.945 1 93 271 PHE B N 1
ATOM 5447 C CA . PHE B 1 271 ? -5.648 13.188 10.586 1 93 271 PHE B CA 1
ATOM 5448 C C . PHE B 1 271 ? -4.953 12.133 9.734 1 93 271 PHE B C 1
ATOM 5450 O O . PHE B 1 271 ? -3.725 12.078 9.688 1 93 271 PHE B O 1
ATOM 5457 N N . ALA B 1 272 ? -5.703 11.266 9.102 1 94.88 272 ALA B N 1
ATOM 5458 C CA . ALA B 1 272 ? -5.121 10.266 8.211 1 94.88 272 ALA B CA 1
ATOM 5459 C C . ALA B 1 272 ? -4.305 10.93 7.098 1 94.88 272 ALA B C 1
ATOM 5461 O O . ALA B 1 272 ? -3.223 10.461 6.75 1 94.88 272 ALA B O 1
ATOM 5462 N N . SER B 1 273 ? -4.785 11.992 6.602 1 93.81 273 SER B N 1
ATOM 5463 C CA . SER B 1 273 ? -4.051 12.734 5.582 1 93.81 273 SER B CA 1
ATOM 5464 C C . SER B 1 273 ? -2.736 13.281 6.129 1 93.81 273 SER B C 1
ATOM 5466 O O . SER B 1 273 ? -1.693 13.164 5.48 1 93.81 273 SER B O 1
ATOM 5468 N N . MET B 1 274 ? -2.809 13.797 7.258 1 93.12 274 MET B N 1
ATOM 5469 C CA . MET B 1 274 ? -1.621 14.336 7.914 1 93.12 274 MET B CA 1
ATOM 5470 C C . MET B 1 274 ? -0.6 13.234 8.18 1 93.12 274 MET B C 1
ATOM 5472 O O . MET B 1 274 ? 0.592 13.406 7.918 1 93.12 274 MET B O 1
ATOM 5476 N N . VAL B 1 275 ? -1.098 12.125 8.672 1 94.12 275 VAL B N 1
ATOM 5477 C CA . VAL B 1 275 ? -0.223 11 8.992 1 94.12 275 VAL B CA 1
ATOM 5478 C C . VAL B 1 275 ? 0.426 10.477 7.711 1 94.12 275 VAL B C 1
ATOM 5480 O O . VAL B 1 275 ? 1.606 10.117 7.711 1 94.12 275 VAL B O 1
ATOM 5483 N N . SER B 1 276 ? -0.32 10.422 6.652 1 95.81 276 SER B N 1
ATOM 5484 C CA . SER B 1 276 ? 0.221 9.984 5.371 1 95.81 276 SER B CA 1
ATOM 5485 C C . SER B 1 276 ? 1.39 10.859 4.934 1 95.81 276 SER B C 1
ATOM 5487 O O . SER B 1 276 ? 2.459 10.352 4.59 1 95.81 276 SER B O 1
ATOM 5489 N N . VAL B 1 277 ? 1.245 12.156 5.043 1 95.06 277 VAL B N 1
ATOM 5490 C CA . VAL B 1 277 ? 2.297 13.102 4.672 1 95.06 277 VAL B CA 1
ATOM 5491 C C . VAL B 1 277 ? 3.48 12.953 5.629 1 95.06 277 VAL B C 1
ATOM 5493 O O . VAL B 1 277 ? 4.637 13 5.203 1 95.06 277 VAL B O 1
ATOM 5496 N N . PHE B 1 278 ? 3.154 12.781 6.859 1 95.81 278 PHE B N 1
ATOM 5497 C CA . PHE B 1 278 ? 4.18 12.602 7.879 1 95.81 278 PHE B CA 1
ATOM 5498 C C . PHE B 1 278 ? 5.047 11.383 7.566 1 95.81 278 PHE B C 1
ATOM 5500 O O . PHE B 1 278 ? 6.277 11.469 7.609 1 95.81 278 PHE B O 1
ATOM 5507 N N . CYS B 1 279 ? 4.41 10.289 7.176 1 95.75 279 CYS B N 1
ATOM 5508 C CA . CYS B 1 279 ? 5.113 9.062 6.824 1 95.75 279 CYS B CA 1
ATOM 5509 C C . CYS B 1 279 ? 5.934 9.25 5.555 1 95.75 279 CYS B C 1
ATOM 5511 O O . CYS B 1 279 ? 7.059 8.75 5.457 1 95.75 279 CYS B O 1
ATOM 5513 N N . GLU B 1 280 ? 5.402 9.93 4.66 1 94.44 280 GLU B N 1
ATOM 5514 C CA . GLU B 1 280 ? 6.105 10.203 3.412 1 94.44 280 GLU B CA 1
ATOM 5515 C C . GLU B 1 280 ? 7.414 10.945 3.664 1 94.44 280 GLU B C 1
ATOM 5517 O O . GLU B 1 280 ? 8.453 10.586 3.109 1 94.44 280 GLU B O 1
ATOM 5522 N N . ARG B 1 281 ? 7.402 11.883 4.48 1 93.81 281 ARG B N 1
ATOM 5523 C CA . ARG B 1 281 ? 8.57 12.703 4.766 1 93.81 281 ARG B CA 1
ATOM 5524 C C . ARG B 1 281 ? 9.617 11.922 5.547 1 93.81 281 ARG B C 1
ATOM 5526 O O . ARG B 1 281 ? 10.812 12.195 5.445 1 93.81 281 ARG B O 1
ATOM 5533 N N . LEU B 1 282 ? 9.133 10.969 6.301 1 94.19 282 LEU B N 1
ATOM 5534 C CA . LEU B 1 282 ? 10.055 10.141 7.078 1 94.19 282 LEU B CA 1
ATOM 5535 C C . LEU B 1 282 ? 10.648 9.039 6.211 1 94.19 282 LEU B C 1
ATOM 5537 O O . LEU B 1 282 ? 11.57 8.336 6.641 1 94.19 282 LEU B O 1
ATOM 5541 N N . GLY B 1 283 ? 10.062 8.844 5.051 1 90.69 283 GLY B N 1
ATOM 5542 C CA . GLY B 1 283 ? 10.555 7.82 4.145 1 90.69 283 GLY B CA 1
ATOM 5543 C C . GLY B 1 283 ? 9.883 6.473 4.34 1 90.69 283 GLY B C 1
ATOM 5544 O O . GLY B 1 283 ? 10.391 5.445 3.896 1 90.69 283 GLY B O 1
ATOM 5545 N N . TRP B 1 284 ? 8.828 6.457 5.102 1 93 284 TRP B N 1
ATOM 5546 C CA . TRP B 1 284 ? 8.078 5.227 5.316 1 93 284 TRP B CA 1
ATOM 5547 C C . TRP B 1 284 ? 6.992 5.062 4.258 1 93 284 TRP B C 1
ATOM 5549 O O . TRP B 1 284 ? 5.801 5.164 4.559 1 93 284 TRP B O 1
ATOM 5559 N N . HIS B 1 285 ? 7.309 4.711 3.117 1 91.19 285 HIS B N 1
ATOM 5560 C CA . HIS B 1 285 ? 6.438 4.742 1.948 1 91.19 285 HIS B CA 1
ATOM 5561 C C . HIS B 1 285 ? 5.379 3.646 2.02 1 91.19 285 HIS B C 1
ATOM 5563 O O . HIS B 1 285 ? 4.25 3.834 1.556 1 91.19 285 HIS B O 1
ATOM 5569 N N . ASP B 1 286 ? 5.727 2.521 2.572 1 92.44 286 ASP B N 1
ATOM 5570 C CA . ASP B 1 286 ? 4.75 1.445 2.695 1 92.44 286 ASP B CA 1
ATOM 5571 C C . ASP B 1 286 ? 3.604 1.849 3.621 1 92.44 286 ASP B C 1
ATOM 5573 O O . ASP B 1 286 ? 2.432 1.685 3.277 1 92.44 286 ASP B O 1
ATOM 5577 N N . LEU B 1 287 ? 3.986 2.363 4.746 1 94.25 287 LEU B N 1
ATOM 5578 C CA . LEU B 1 287 ? 2.961 2.811 5.684 1 94.25 287 LEU B CA 1
ATOM 5579 C C . LEU B 1 287 ? 2.168 3.977 5.105 1 94.25 287 LEU B C 1
ATOM 5581 O O . LEU B 1 287 ? 0.949 4.055 5.277 1 94.25 287 LEU B O 1
ATOM 5585 N N . GLU B 1 288 ? 2.885 4.922 4.488 1 95.38 288 GLU B N 1
ATOM 5586 C CA . GLU B 1 288 ? 2.227 6.039 3.811 1 95.38 288 GLU B CA 1
ATOM 5587 C C . GLU B 1 288 ? 1.137 5.543 2.865 1 95.38 288 GLU B C 1
ATOM 5589 O O . GLU B 1 288 ? 0.024 6.07 2.861 1 95.38 288 GLU B O 1
ATOM 5594 N N . GLY B 1 289 ? 1.448 4.504 2.109 1 93.69 289 GLY B N 1
ATOM 5595 C CA . GLY B 1 289 ? 0.485 3.945 1.173 1 93.69 289 GLY B CA 1
ATOM 5596 C C . GLY B 1 289 ? -0.731 3.346 1.854 1 93.69 289 GLY B C 1
ATOM 5597 O O . GLY B 1 289 ? -1.861 3.543 1.403 1 93.69 289 GLY B O 1
ATOM 5598 N N . LEU B 1 290 ? -0.511 2.682 2.869 1 94.12 290 LEU B N 1
ATOM 5599 C CA . LEU B 1 290 ? -1.595 2.059 3.621 1 94.12 290 LEU B CA 1
ATOM 5600 C C . LEU B 1 290 ? -2.525 3.115 4.207 1 94.12 290 LEU B C 1
ATOM 5602 O O . LEU B 1 290 ? -3.75 2.996 4.102 1 94.12 290 LEU B O 1
ATOM 5606 N N . VAL B 1 291 ? -1.934 4.176 4.77 1 95.56 291 VAL B N 1
ATOM 5607 C CA . VAL B 1 291 ? -2.719 5.211 5.43 1 95.56 291 VAL B CA 1
ATOM 5608 C C . VAL B 1 291 ? -3.455 6.047 4.387 1 95.56 291 VAL B C 1
ATOM 5610 O O . VAL B 1 291 ? -4.621 6.402 4.578 1 95.56 291 VAL B O 1
ATOM 5613 N N . SER B 1 292 ? -2.801 6.301 3.326 1 94.5 292 SER B N 1
ATOM 5614 C CA . SER B 1 292 ? -3.395 7.125 2.277 1 94.5 292 SER B CA 1
ATOM 5615 C C . SER B 1 292 ? -4.641 6.461 1.694 1 94.5 292 SER B C 1
ATOM 5617 O O . SER B 1 292 ? -5.66 7.125 1.489 1 94.5 292 SER B O 1
ATOM 5619 N N . LYS B 1 293 ? -4.586 5.211 1.442 1 91.44 293 LYS B N 1
ATOM 5620 C CA . LYS B 1 293 ? -5.723 4.465 0.91 1 91.44 293 LYS B CA 1
ATOM 5621 C C . LYS B 1 293 ? -6.859 4.398 1.925 1 91.44 293 LYS B C 1
ATOM 5623 O O . LYS B 1 293 ? -8.031 4.328 1.548 1 91.44 293 LYS B O 1
ATOM 5628 N N . PHE B 1 294 ? -6.484 4.461 3.166 1 93.75 294 PHE B N 1
ATOM 5629 C CA . PHE B 1 294 ? -7.449 4.277 4.242 1 93.75 294 PHE B CA 1
ATOM 5630 C C . PHE B 1 294 ? -8.172 5.586 4.547 1 93.75 294 PHE B C 1
ATOM 5632 O O . PHE B 1 294 ? -9.242 5.582 5.156 1 93.75 294 PHE B O 1
ATOM 5639 N N . GLN B 1 295 ? -7.633 6.73 4.137 1 93.81 295 GLN B N 1
ATOM 5640 C CA . GLN B 1 295 ? -8.148 8.055 4.469 1 93.81 295 GLN B CA 1
ATOM 5641 C C . GLN B 1 295 ? -9.609 8.195 4.047 1 93.81 295 GLN B C 1
ATOM 5643 O O . GLN B 1 295 ? -10.469 8.539 4.863 1 93.81 295 GLN B O 1
ATOM 5648 N N . ASN B 1 296 ? -9.898 7.828 2.822 1 90.62 296 ASN B N 1
ATOM 5649 C CA . ASN B 1 296 ? -11.266 7.973 2.33 1 90.62 296 ASN B CA 1
ATOM 5650 C C . ASN B 1 296 ? -12.195 6.938 2.955 1 90.62 296 ASN B C 1
ATOM 5652 O O . ASN B 1 296 ? -13.367 7.219 3.195 1 90.62 296 ASN B O 1
ATOM 5656 N N . ARG B 1 297 ? -11.695 5.828 3.258 1 93.69 297 ARG B N 1
ATOM 5657 C CA . ARG B 1 297 ? -12.5 4.781 3.871 1 93.69 297 ARG B CA 1
ATOM 5658 C C . ARG B 1 297 ? -13.016 5.215 5.238 1 93.69 297 ARG B C 1
ATOM 5660 O O . ARG B 1 297 ? -14.195 5.023 5.555 1 93.69 297 ARG B O 1
ATOM 5667 N N . VAL B 1 298 ? -12.117 5.82 5.965 1 93.06 298 VAL B N 1
ATOM 5668 C CA . VAL B 1 298 ? -12.508 6.219 7.312 1 93.06 298 VAL B CA 1
ATOM 5669 C C . VAL B 1 298 ? -13.406 7.453 7.25 1 93.06 298 VAL B C 1
ATOM 5671 O O . VAL B 1 298 ? -14.352 7.582 8.031 1 93.06 298 VAL B O 1
ATOM 5674 N N . SER B 1 299 ? -13.203 8.375 6.324 1 92 299 SER B N 1
ATOM 5675 C CA . SER B 1 299 ? -13.992 9.602 6.199 1 92 299 SER B CA 1
ATOM 5676 C C . SER B 1 299 ? -15.445 9.289 5.836 1 92 299 SER B C 1
ATOM 5678 O O . SER B 1 299 ? -16.359 9.953 6.316 1 92 299 SER B O 1
ATOM 5680 N N . PHE B 1 300 ? -15.641 8.219 5.059 1 92.25 300 PHE B N 1
ATOM 5681 C CA . PHE B 1 300 ? -16.984 7.922 4.578 1 92.25 300 PHE B CA 1
ATOM 5682 C C . PHE B 1 300 ? -17.531 6.676 5.258 1 92.25 300 PHE B C 1
ATOM 5684 O O . PHE B 1 300 ? -18.719 6.367 5.133 1 92.25 300 PHE B O 1
ATOM 5691 N N . GLY B 1 301 ? -16.719 6.051 5.941 1 92.69 301 GLY B N 1
ATOM 5692 C CA . GLY B 1 301 ? -17.156 4.844 6.629 1 92.69 301 GLY B CA 1
ATOM 5693 C C . GLY B 1 301 ? -17.516 3.719 5.684 1 92.69 301 GLY B C 1
ATOM 5694 O O . GLY B 1 301 ? -18.594 3.133 5.801 1 92.69 301 GLY B O 1
ATOM 5695 N N . VAL B 1 302 ? -16.594 3.418 4.777 1 94 302 VAL B N 1
ATOM 5696 C CA . VAL B 1 302 ? -16.922 2.428 3.756 1 94 302 VAL B CA 1
ATOM 5697 C C . VAL B 1 302 ? -15.773 1.438 3.605 1 94 302 VAL B C 1
ATOM 5699 O O . VAL B 1 302 ? -14.648 1.717 4.02 1 94 302 VAL B O 1
ATOM 5702 N N . ARG B 1 303 ? -16.141 0.325 3.006 1 92 303 ARG B N 1
ATOM 5703 C CA . ARG B 1 303 ? -15.125 -0.682 2.689 1 92 303 ARG B CA 1
ATOM 5704 C C . ARG B 1 303 ? -14.328 -0.29 1.448 1 92 303 ARG B C 1
ATOM 5706 O O . ARG B 1 303 ? -14.711 0.634 0.727 1 92 303 ARG B O 1
ATOM 5713 N N . ALA B 1 304 ? -13.273 -0.944 1.242 1 89.62 304 ALA B N 1
ATOM 5714 C CA . ALA B 1 304 ? -12.312 -0.576 0.206 1 89.62 304 ALA B CA 1
ATOM 5715 C C . ALA B 1 304 ? -12.922 -0.702 -1.185 1 89.62 304 ALA B C 1
ATOM 5717 O O . ALA B 1 304 ? -12.641 0.108 -2.07 1 89.62 304 ALA B O 1
ATOM 5718 N N . GLU B 1 305 ? -13.82 -1.553 -1.393 1 88.81 305 GLU B N 1
ATOM 5719 C CA . GLU B 1 305 ? -14.312 -1.866 -2.73 1 88.81 305 GLU B CA 1
ATOM 5720 C C . GLU B 1 305 ? -15.227 -0.761 -3.256 1 88.81 305 GLU B C 1
ATOM 5722 O O . GLU B 1 305 ? -15.391 -0.61 -4.469 1 88.81 305 GLU B O 1
ATOM 5727 N N . ILE B 1 306 ? -15.789 0.013 -2.365 1 92.88 306 ILE B N 1
ATOM 5728 C CA . ILE B 1 306 ? -16.766 0.985 -2.852 1 92.88 306 ILE B CA 1
ATOM 5729 C C . ILE B 1 306 ? -16.234 2.4 -2.643 1 92.88 306 ILE B C 1
ATOM 5731 O O . ILE B 1 306 ? -16.938 3.381 -2.891 1 92.88 306 ILE B O 1
ATOM 5735 N N . VAL B 1 307 ? -15.016 2.521 -2.197 1 92.56 307 VAL B N 1
ATOM 5736 C CA . VAL B 1 307 ? -14.438 3.816 -1.854 1 92.56 307 VAL B CA 1
ATOM 5737 C C . VAL B 1 307 ? -14.43 4.719 -3.084 1 92.56 307 VAL B C 1
ATOM 5739 O O . VAL B 1 307 ? -14.641 5.93 -2.977 1 92.56 307 VAL B O 1
ATOM 5742 N N . GLU B 1 308 ? -14.227 4.164 -4.223 1 92.31 308 GLU B N 1
ATOM 5743 C CA . GLU B 1 308 ? -14.156 4.941 -5.461 1 92.31 308 GLU B CA 1
ATOM 5744 C C . GLU B 1 308 ? -15.492 5.613 -5.766 1 92.31 308 GLU B C 1
ATOM 5746 O O . GLU B 1 308 ? -15.531 6.723 -6.293 1 92.31 308 GLU B O 1
ATOM 5751 N N . LEU B 1 309 ? -16.562 4.992 -5.426 1 94.81 309 LEU B N 1
ATOM 5752 C CA . LEU B 1 309 ? -17.891 5.512 -5.703 1 94.81 309 LEU B CA 1
ATOM 5753 C C . LEU B 1 309 ? -18.219 6.688 -4.789 1 94.81 309 LEU B C 1
ATOM 5755 O O . LEU B 1 309 ? -19.047 7.535 -5.133 1 94.81 309 LEU B O 1
ATOM 5759 N N . THR B 1 310 ? -17.578 6.738 -3.686 1 93.38 310 THR B N 1
ATOM 5760 C CA . THR B 1 310 ? -17.859 7.797 -2.723 1 93.38 310 THR B CA 1
ATOM 5761 C C . THR B 1 310 ? -17.266 9.117 -3.189 1 93.38 310 THR B C 1
ATOM 5763 O O . THR B 1 310 ? -17.609 10.18 -2.666 1 93.38 310 THR B O 1
ATOM 5766 N N . ALA B 1 311 ? -16.422 9.055 -4.141 1 91.81 311 ALA B N 1
ATOM 5767 C CA . ALA B 1 311 ? -15.844 10.281 -4.699 1 91.81 311 ALA B CA 1
ATOM 5768 C C . ALA B 1 311 ? -16.891 11.062 -5.492 1 91.81 311 ALA B C 1
ATOM 5770 O O . ALA B 1 311 ? -16.703 12.25 -5.762 1 91.81 311 ALA B O 1
ATOM 5771 N N . ILE B 1 312 ? -17.875 10.398 -5.902 1 94.56 312 ILE B N 1
ATOM 5772 C CA . ILE B 1 312 ? -18.953 11.039 -6.645 1 94.56 312 ILE B CA 1
ATOM 5773 C C . ILE B 1 312 ? -19.781 11.914 -5.703 1 94.56 312 ILE B C 1
ATOM 5775 O O . ILE B 1 312 ? -20.234 11.445 -4.652 1 94.56 312 ILE B O 1
ATOM 5779 N N . PRO B 1 313 ? -19.969 13.086 -6.098 1 93.25 313 PRO B N 1
ATOM 5780 C CA . PRO B 1 313 ? -20.812 13.938 -5.246 1 93.25 313 PRO B CA 1
ATOM 5781 C C . PRO B 1 313 ? -22.188 13.344 -4.992 1 93.25 313 PRO B C 1
ATOM 5783 O O . PRO B 1 313 ? -22.781 12.727 -5.887 1 93.25 313 PRO B O 1
ATOM 5786 N N . TYR B 1 314 ? -22.703 13.453 -3.799 1 91.31 314 TYR B N 1
ATOM 5787 C CA . TYR B 1 314 ? -24.016 13.039 -3.344 1 91.31 314 TYR B CA 1
ATOM 5788 C C . TYR B 1 314 ? -24.078 11.531 -3.121 1 91.31 314 TYR B C 1
ATOM 5790 O O . TYR B 1 314 ? -25.141 10.969 -2.908 1 91.31 314 TYR B O 1
ATOM 5798 N N . VAL B 1 315 ? -23.016 10.875 -3.354 1 92.94 315 VAL B N 1
ATOM 5799 C CA . VAL B 1 315 ? -22.953 9.453 -3.066 1 92.94 315 VAL B CA 1
ATOM 5800 C C . VAL B 1 315 ? -22.203 9.211 -1.764 1 92.94 315 VAL B C 1
ATOM 5802 O O . VAL B 1 315 ? -20.969 9.359 -1.718 1 92.94 315 VAL B O 1
ATOM 5805 N N . LYS B 1 316 ? -22.953 8.906 -0.822 1 88.94 316 LYS B N 1
ATOM 5806 C CA . LYS B 1 316 ? -22.328 8.555 0.453 1 88.94 316 LYS B CA 1
ATOM 5807 C C . LYS B 1 316 ? -22.25 7.039 0.624 1 88.94 316 LYS B C 1
ATOM 5809 O O . LYS B 1 316 ? -22.391 6.293 -0.346 1 88.94 316 LYS B O 1
ATOM 5814 N N . GLY B 1 317 ? -22.016 6.535 1.832 1 89.62 317 GLY B N 1
ATOM 5815 C CA . GLY B 1 317 ? -21.75 5.129 2.082 1 89.62 317 GLY B CA 1
ATOM 5816 C C . GLY B 1 317 ? -22.891 4.219 1.673 1 89.62 317 GLY B C 1
ATOM 5817 O O . GLY B 1 317 ? -22.688 3.275 0.903 1 89.62 317 GLY B O 1
ATOM 5818 N N . SER B 1 318 ? -24.109 4.531 2.096 1 89.31 318 SER B N 1
ATOM 5819 C CA . SER B 1 318 ? -25.25 3.666 1.828 1 89.31 318 SER B CA 1
ATOM 5820 C C . SER B 1 318 ? -25.562 3.617 0.338 1 89.31 318 SER B C 1
ATOM 5822 O O . SER B 1 318 ? -25.781 2.541 -0.22 1 89.31 318 SER B O 1
ATOM 5824 N N . ARG B 1 319 ? -25.516 4.777 -0.249 1 91.62 319 ARG B N 1
ATOM 5825 C CA . ARG B 1 319 ? -25.797 4.848 -1.679 1 91.62 319 ARG B CA 1
ATOM 5826 C C . ARG B 1 319 ? -24.703 4.137 -2.486 1 91.62 319 ARG B C 1
ATOM 5828 O O . ARG B 1 319 ? -25 3.484 -3.488 1 91.62 319 ARG B O 1
ATOM 5835 N N . ALA B 1 320 ? -23.484 4.293 -2.041 1 94.44 320 ALA B N 1
ATOM 5836 C CA . ALA B 1 320 ? -22.391 3.631 -2.734 1 94.44 320 ALA B CA 1
ATOM 5837 C C . ALA B 1 320 ? -22.562 2.115 -2.717 1 94.44 320 ALA B C 1
ATOM 5839 O O . ALA B 1 320 ? -22.344 1.448 -3.732 1 94.44 320 ALA B O 1
ATOM 5840 N N . ARG B 1 321 ? -23.016 1.646 -1.624 1 94.5 321 ARG B N 1
ATOM 5841 C CA . ARG B 1 321 ? -23.219 0.207 -1.497 1 94.5 321 ARG B CA 1
ATOM 5842 C C . ARG B 1 321 ? -24.375 -0.262 -2.381 1 94.5 321 ARG B C 1
ATOM 5844 O O . ARG B 1 321 ? -24.281 -1.315 -3.016 1 94.5 321 ARG B O 1
ATOM 5851 N N . GLN B 1 322 ? -25.406 0.474 -2.416 1 93.62 322 GLN B N 1
ATOM 5852 C CA . GLN B 1 322 ? -26.547 0.142 -3.262 1 93.62 322 GLN B CA 1
ATOM 5853 C C . GLN B 1 322 ? -26.141 0.118 -4.734 1 93.62 322 GLN B C 1
ATOM 5855 O O . GLN B 1 322 ? -26.516 -0.803 -5.469 1 93.62 322 GLN B O 1
ATOM 5860 N N . LEU B 1 323 ? -25.406 1.102 -5.113 1 94.88 323 LEU B N 1
ATOM 5861 C CA . LEU B 1 323 ? -24.938 1.155 -6.492 1 94.88 323 LEU B CA 1
ATOM 5862 C C . LEU B 1 323 ? -24.031 -0.036 -6.805 1 94.88 323 LEU B C 1
ATOM 5864 O O . LEU B 1 323 ? -24.188 -0.681 -7.844 1 94.88 323 LEU B O 1
ATOM 5868 N N . TYR B 1 324 ? -23.188 -0.324 -5.867 1 95.12 324 TYR B N 1
ATOM 5869 C CA . TYR B 1 324 ? -22.234 -1.418 -6.047 1 95.12 324 TYR B CA 1
ATOM 5870 C C . TYR B 1 324 ? -22.953 -2.752 -6.184 1 95.12 324 TYR B C 1
ATOM 5872 O O . TYR B 1 324 ? -22.625 -3.562 -7.047 1 95.12 324 TYR B O 1
ATOM 5880 N N . LYS B 1 325 ? -23.953 -2.949 -5.418 1 93.62 325 LYS B N 1
ATOM 5881 C CA . LYS B 1 325 ? -24.719 -4.184 -5.441 1 93.62 325 LYS B CA 1
ATOM 5882 C C . LYS B 1 325 ? -25.5 -4.324 -6.75 1 93.62 325 LYS B C 1
ATOM 5884 O O . LYS B 1 325 ? -25.719 -5.438 -7.227 1 93.62 325 LYS B O 1
ATOM 5889 N N . ALA B 1 326 ? -25.812 -3.205 -7.289 1 93.75 326 ALA B N 1
ATOM 5890 C CA . ALA B 1 326 ? -26.578 -3.193 -8.531 1 93.75 326 ALA B CA 1
ATOM 5891 C C . ALA B 1 326 ? -25.672 -3.416 -9.734 1 93.75 326 ALA B C 1
ATOM 5893 O O . ALA B 1 326 ? -26.141 -3.506 -10.875 1 93.75 326 ALA B O 1
ATOM 5894 N N . GLY B 1 327 ? -24.359 -3.412 -9.562 1 93.75 327 GLY B N 1
ATOM 5895 C CA . GLY B 1 327 ? -23.422 -3.676 -10.641 1 93.75 327 GLY B CA 1
ATOM 5896 C C . GLY B 1 327 ? -22.734 -2.426 -11.156 1 93.75 327 GLY B C 1
ATOM 5897 O O . GLY B 1 327 ? -21.906 -2.498 -12.07 1 93.75 327 GLY B O 1
ATOM 5898 N N . LEU B 1 328 ? -23.172 -1.295 -10.664 1 95.06 328 LEU B N 1
ATOM 5899 C CA . LEU B 1 328 ? -22.531 -0.04 -11.039 1 95.06 328 LEU B CA 1
ATOM 5900 C C . LEU B 1 328 ? -21.344 0.25 -10.133 1 95.06 328 LEU B C 1
ATOM 5902 O O . LEU B 1 328 ? -21.438 1.075 -9.219 1 95.06 328 LEU B O 1
ATOM 5906 N N . ARG B 1 329 ? -20.234 -0.286 -10.406 1 94.69 329 ARG B N 1
ATOM 5907 C CA . ARG B 1 329 ? -19.125 -0.374 -9.453 1 94.69 329 ARG B CA 1
ATOM 5908 C C . ARG B 1 329 ? -18.078 0.7 -9.727 1 94.69 329 ARG B C 1
ATOM 5910 O O . ARG B 1 329 ? -17.172 0.898 -8.93 1 94.69 329 ARG B O 1
ATOM 5917 N N . THR B 1 330 ? -18.172 1.403 -10.805 1 93.75 330 THR B N 1
ATOM 5918 C CA . THR B 1 330 ? -17.234 2.469 -11.148 1 93.75 330 THR B CA 1
ATOM 5919 C C . THR B 1 330 ? -17.984 3.717 -11.609 1 93.75 330 THR B C 1
ATOM 5921 O O . THR B 1 330 ? -19.141 3.635 -12.039 1 93.75 330 THR B O 1
ATOM 5924 N N . PRO B 1 331 ? -17.297 4.828 -11.469 1 93.88 331 PRO B N 1
ATOM 5925 C CA . PRO B 1 331 ? -17.922 6.051 -11.977 1 93.88 331 PRO B CA 1
ATOM 5926 C C . PRO B 1 331 ? -18.234 5.973 -13.469 1 93.88 331 PRO B C 1
ATOM 5928 O O . PRO B 1 331 ? -19.25 6.504 -13.922 1 93.88 331 PRO B O 1
ATOM 5931 N N . GLN B 1 332 ? -17.453 5.301 -14.195 1 92 332 GLN B N 1
ATOM 5932 C CA . GLN B 1 332 ? -17.672 5.125 -15.625 1 92 332 GLN B CA 1
ATOM 5933 C C . GLN B 1 332 ? -18.953 4.34 -15.891 1 92 332 GLN B C 1
ATOM 5935 O O . GLN B 1 332 ? -19.719 4.668 -16.797 1 92 332 GLN B O 1
ATOM 5940 N N . ALA B 1 333 ? -19.141 3.393 -15.102 1 94 333 ALA B N 1
ATOM 5941 C CA . ALA B 1 333 ? -20.359 2.59 -15.242 1 94 333 ALA B CA 1
ATOM 5942 C C . ALA B 1 333 ? -21.594 3.422 -14.953 1 94 333 ALA B C 1
ATOM 5944 O O . ALA B 1 333 ? -22.641 3.229 -15.578 1 94 333 ALA B O 1
ATOM 5945 N N . ILE B 1 334 ? -21.484 4.348 -14.07 1 95.31 334 ILE B N 1
ATOM 5946 C CA . ILE B 1 334 ? -22.594 5.203 -13.695 1 95.31 334 ILE B CA 1
ATOM 5947 C C . ILE B 1 334 ? -22.891 6.191 -14.82 1 95.31 334 ILE B C 1
ATOM 5949 O O . ILE B 1 334 ? -24.062 6.5 -15.094 1 95.31 334 ILE B O 1
ATOM 5953 N N . VAL B 1 335 ? -21.922 6.648 -15.516 1 93.62 335 VAL B N 1
ATOM 5954 C CA . VAL B 1 335 ? -22.078 7.594 -16.609 1 93.62 335 VAL B CA 1
ATOM 595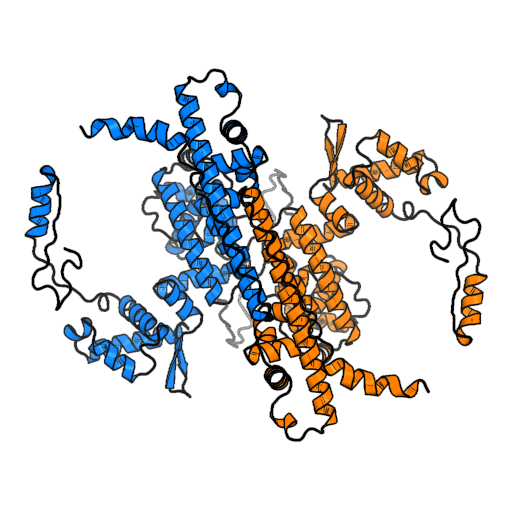5 C C . VAL B 1 335 ? -22.797 6.914 -17.781 1 93.62 335 VAL B C 1
ATOM 5957 O O . VAL B 1 335 ? -23.641 7.527 -18.438 1 93.62 335 VAL B O 1
ATOM 5960 N N . VAL B 1 336 ? -22.516 5.633 -18 1 92.44 336 VAL B N 1
ATOM 5961 C CA . VAL B 1 336 ? -23.078 4.895 -19.125 1 92.44 336 VAL B CA 1
ATOM 5962 C C . VAL B 1 336 ? -24.484 4.402 -18.766 1 92.44 336 VAL B C 1
ATOM 5964 O O . VAL B 1 336 ? -25.328 4.215 -19.641 1 92.44 336 VAL B O 1
ATOM 5967 N N . ALA B 1 337 ? -24.734 4.312 -17.531 1 94.19 337 ALA B N 1
ATOM 5968 C CA . ALA B 1 337 ? -26.031 3.805 -17.078 1 94.19 337 ALA B CA 1
ATOM 5969 C C . ALA B 1 337 ? -27.141 4.828 -17.312 1 94.19 337 ALA B C 1
ATOM 5971 O O . ALA B 1 337 ? -26.891 6.035 -17.328 1 94.19 337 ALA B O 1
ATOM 5972 N N . SER B 1 338 ? -28.359 4.336 -17.562 1 93.56 338 SER B N 1
ATOM 5973 C CA . SER B 1 338 ? -29.516 5.211 -17.719 1 93.56 338 SER B CA 1
ATOM 5974 C C . SER B 1 338 ? -30 5.727 -16.359 1 93.56 338 SER B C 1
ATOM 5976 O O . SER B 1 338 ? -29.703 5.133 -15.328 1 93.56 338 SER B O 1
ATOM 5978 N N . ILE B 1 339 ? -30.703 6.805 -16.422 1 93.25 339 ILE B N 1
ATOM 5979 C CA . ILE B 1 339 ? -31.219 7.414 -15.203 1 93.25 339 ILE B CA 1
ATOM 5980 C C . ILE B 1 339 ? -32.188 6.438 -14.508 1 93.25 339 ILE B C 1
ATOM 5982 O O . ILE B 1 339 ? -32.188 6.34 -13.281 1 93.25 339 ILE B O 1
ATOM 5986 N N . SER B 1 340 ? -32.875 5.734 -15.305 1 90.06 340 SER B N 1
ATOM 5987 C CA . SER B 1 340 ? -33.812 4.77 -14.75 1 90.06 340 SER B CA 1
ATOM 5988 C C . SER B 1 340 ? -33.094 3.645 -14.016 1 90.06 340 SER B C 1
ATOM 5990 O O . SER B 1 340 ? -33.562 3.178 -12.977 1 90.06 340 SER B O 1
ATOM 5992 N N . GLU B 1 341 ? -31.969 3.234 -14.547 1 93 341 GLU B N 1
ATOM 5993 C CA . GLU B 1 341 ? -31.156 2.182 -13.922 1 93 341 GLU B CA 1
ATOM 5994 C C . GLU B 1 341 ? -30.594 2.641 -12.586 1 93 341 GLU B C 1
ATOM 5996 O O . GLU B 1 341 ? -30.547 1.869 -11.625 1 93 341 GLU B O 1
ATOM 6001 N N . ILE B 1 342 ? -30.25 3.889 -12.547 1 94.44 342 ILE B N 1
ATOM 6002 C CA . ILE B 1 342 ? -29.672 4.449 -11.336 1 94.44 342 ILE B CA 1
ATOM 6003 C C . ILE B 1 342 ? -30.75 4.566 -10.258 1 94.44 342 ILE B C 1
ATOM 6005 O O . ILE B 1 342 ? -30.5 4.246 -9.094 1 94.44 342 ILE B O 1
ATOM 6009 N N . VAL B 1 343 ? -31.953 4.953 -10.688 1 92.06 343 VAL B N 1
ATOM 6010 C CA . VAL B 1 343 ? -33.062 5.078 -9.75 1 92.06 343 VAL B CA 1
ATOM 6011 C C . VAL B 1 343 ? -33.438 3.707 -9.195 1 92.06 343 VAL B C 1
ATOM 6013 O O . VAL B 1 343 ? -33.688 3.562 -7.996 1 92.06 343 VAL B O 1
ATOM 6016 N N . LYS B 1 344 ? -33.406 2.768 -10.039 1 90.19 344 LYS B N 1
ATOM 6017 C CA . LYS B 1 344 ? -33.719 1.408 -9.617 1 90.19 344 LYS B CA 1
ATOM 6018 C C . LYS B 1 344 ? -32.656 0.88 -8.641 1 90.19 344 LYS B C 1
ATOM 6020 O O . LYS B 1 344 ? -33 0.171 -7.688 1 90.19 344 LYS B O 1
ATOM 6025 N N . ALA B 1 345 ? -31.453 1.203 -8.922 1 92.62 345 ALA B N 1
ATOM 6026 C CA . ALA B 1 345 ? -30.359 0.742 -8.07 1 92.62 345 ALA B CA 1
ATOM 6027 C C . ALA B 1 345 ? -30.438 1.377 -6.688 1 92.62 345 ALA B C 1
ATOM 6029 O O . ALA B 1 345 ? -30.141 0.723 -5.684 1 92.62 345 ALA B O 1
ATOM 6030 N N . LEU B 1 346 ? -30.906 2.586 -6.613 1 90.62 346 LEU B N 1
ATOM 6031 C CA . LEU B 1 346 ? -30.859 3.344 -5.363 1 90.62 346 LEU B CA 1
ATOM 6032 C C . LEU B 1 346 ? -32.125 3.137 -4.559 1 90.62 346 LEU B C 1
ATOM 6034 O O . LEU B 1 346 ? -32.094 3.119 -3.326 1 90.62 346 LEU B O 1
ATOM 6038 N N . PHE B 1 347 ? -33.188 3.088 -5.387 1 84.44 347 PHE B N 1
ATOM 6039 C CA . PHE B 1 347 ? -34.469 3.084 -4.68 1 84.44 347 PHE B CA 1
ATOM 6040 C C . PHE B 1 347 ? -35.25 1.811 -4.984 1 84.44 347 PHE B C 1
ATOM 6042 O O . PHE B 1 347 ? -35.188 1.278 -6.094 1 84.44 347 PHE B O 1
ATOM 6049 N N . GLU B 1 348 ? -35.125 0.703 -4.238 1 67.06 348 GLU B N 1
ATOM 6050 C CA . GLU B 1 348 ? -35.812 -0.579 -4.418 1 67.06 348 GLU B CA 1
ATOM 6051 C C . GLU B 1 348 ? -37.094 -0.415 -5.215 1 67.06 348 GLU B C 1
ATOM 6053 O O . GLU B 1 348 ? -37.75 0.618 -5.121 1 67.06 348 GLU B O 1
ATOM 6058 N N . SER B 1 349 ? -37.219 -1.229 -6.32 1 56.53 349 SER B N 1
ATOM 6059 C CA . SER B 1 349 ? -38.281 -1.393 -7.293 1 56.53 349 SER B CA 1
ATOM 6060 C C . SER B 1 349 ? -39.656 -1.239 -6.641 1 56.53 349 SER B C 1
ATOM 6062 O O . SER B 1 349 ? -40.594 -0.729 -7.258 1 56.53 349 SER B O 1
ATOM 6064 N N . SER B 1 350 ? -39.875 -1.862 -5.566 1 52.53 350 SER B N 1
ATOM 6065 C CA . SER B 1 350 ? -41.25 -2.006 -5.125 1 52.53 350 SER B CA 1
ATOM 6066 C C . SER B 1 350 ? -41.938 -0.646 -4.969 1 52.53 350 SER B C 1
ATOM 6068 O O . SER B 1 350 ? -43.125 -0.52 -5.172 1 52.53 350 SER B O 1
ATOM 6070 N N . SER B 1 351 ? -41.188 0.299 -4.527 1 52.88 351 SER B N 1
ATOM 6071 C CA . SER B 1 351 ? -41.875 1.547 -4.195 1 52.88 351 SER B CA 1
ATOM 6072 C C . SER B 1 351 ? -42.094 2.396 -5.441 1 52.88 351 SER B C 1
ATOM 6074 O O . SER B 1 351 ? -42.75 3.449 -5.371 1 52.88 351 SER B O 1
ATOM 6076 N N . TRP B 1 352 ? -41.469 2.098 -6.434 1 53.75 352 TRP B N 1
ATOM 6077 C CA . TRP B 1 352 ? -41.562 2.918 -7.637 1 53.75 352 TRP B CA 1
ATOM 6078 C C . TRP B 1 352 ? -42.969 2.902 -8.195 1 53.75 352 TRP B C 1
ATOM 6080 O O . TRP B 1 352 ? -43.469 3.922 -8.688 1 53.75 352 TRP B O 1
ATOM 6090 N N . VAL B 1 353 ? -43.531 1.695 -8.133 1 52.19 353 VAL B N 1
ATOM 6091 C CA . VAL B 1 353 ? -44.875 1.608 -8.703 1 52.19 353 VAL B CA 1
ATOM 6092 C C . VAL B 1 353 ? -45.844 2.459 -7.887 1 52.19 353 VAL B C 1
ATOM 6094 O O . VAL B 1 353 ? -46.719 3.098 -8.438 1 52.19 353 VAL B O 1
ATOM 6097 N N . ALA B 1 354 ? -45.781 2.365 -6.562 1 52.34 354 ALA B N 1
ATOM 6098 C CA . ALA B 1 354 ? -46.875 2.951 -5.793 1 52.34 354 ALA B CA 1
ATOM 6099 C C . ALA B 1 354 ? -46.594 4.418 -5.473 1 52.34 354 ALA B C 1
ATOM 6101 O O . ALA B 1 354 ? -47.438 5.102 -4.883 1 52.34 354 ALA B O 1
ATOM 6102 N N . GLN B 1 355 ? -45.25 4.832 -5.816 1 58.47 355 GLN B N 1
ATOM 6103 C CA . GLN B 1 355 ? -44.938 6.148 -5.277 1 58.47 355 GLN B CA 1
ATOM 6104 C C . GLN B 1 355 ? -45.562 7.258 -6.105 1 58.47 355 GLN B C 1
ATOM 6106 O O . GLN B 1 355 ? -45.844 7.078 -7.297 1 58.47 355 GLN B O 1
ATOM 6111 N N . ASP B 1 356 ? -45.969 8.188 -5.395 1 66.75 356 ASP B N 1
ATOM 6112 C CA . ASP B 1 356 ? -46.562 9.422 -5.887 1 66.75 356 ASP B CA 1
ATOM 6113 C C . ASP B 1 356 ? -45.625 10.148 -6.852 1 66.75 356 ASP B C 1
ATOM 6115 O O . ASP B 1 356 ? -44.438 9.953 -6.816 1 66.75 356 ASP B O 1
ATOM 6119 N N . SER B 1 357 ? -46.188 10.734 -7.883 1 73.81 357 SER B N 1
ATOM 6120 C CA . SER B 1 357 ? -45.531 11.5 -8.938 1 73.81 357 SER B CA 1
ATOM 6121 C C . SER B 1 357 ? -44.469 12.445 -8.367 1 73.81 357 SER B C 1
ATOM 6123 O O . SER B 1 357 ? -43.406 12.609 -8.953 1 73.81 357 SER B O 1
ATOM 6125 N N . ALA B 1 358 ? -44.656 12.898 -7.176 1 78.12 358 ALA B N 1
ATOM 6126 C CA . ALA B 1 358 ? -43.75 13.867 -6.586 1 78.12 358 ALA B CA 1
ATOM 6127 C C . ALA B 1 358 ? -42.469 13.195 -6.109 1 78.12 358 ALA B C 1
ATOM 6129 O O . ALA B 1 358 ? -41.375 13.719 -6.32 1 78.12 358 ALA B O 1
ATOM 6130 N N . GLN B 1 359 ? -42.594 12.094 -5.535 1 81.31 359 GLN B N 1
ATOM 6131 C CA . GLN B 1 359 ? -41.438 11.367 -5.016 1 81.31 359 GLN B CA 1
ATOM 6132 C C . GLN B 1 359 ? -40.562 10.859 -6.152 1 81.31 359 GLN B C 1
ATOM 6134 O O . GLN B 1 359 ? -39.344 10.852 -6.035 1 81.31 359 GLN B O 1
ATOM 6139 N N . ARG B 1 360 ? -41.25 10.555 -7.18 1 82.31 360 ARG B N 1
ATOM 6140 C CA . ARG B 1 360 ? -40.531 10.086 -8.344 1 82.31 360 ARG B CA 1
ATOM 6141 C C . ARG B 1 360 ? -39.656 11.195 -8.938 1 82.31 360 ARG B C 1
ATOM 6143 O O . ARG B 1 360 ? -38.531 10.945 -9.367 1 82.31 360 ARG B O 1
ATOM 6150 N N . ARG B 1 361 ? -40.156 12.359 -8.867 1 84.44 361 ARG B N 1
ATOM 6151 C CA . ARG B 1 361 ? -39.438 13.5 -9.398 1 84.44 361 ARG B CA 1
ATOM 6152 C C . ARG B 1 361 ? -38.188 13.789 -8.555 1 84.44 361 ARG B C 1
ATOM 6154 O O . ARG B 1 361 ? -37.125 14.133 -9.094 1 84.44 361 ARG B O 1
ATOM 6161 N N . ILE B 1 362 ? -38.312 13.594 -7.273 1 85.69 362 ILE B N 1
ATOM 6162 C CA . ILE B 1 362 ? -37.188 13.828 -6.371 1 85.69 362 ILE B CA 1
ATOM 6163 C C . ILE B 1 362 ? -36.125 12.781 -6.602 1 85.69 362 ILE B C 1
ATOM 6165 O O . ILE B 1 362 ? -34.938 13.102 -6.66 1 85.69 362 ILE B O 1
ATOM 6169 N N . GLN B 1 363 ? -36.625 11.594 -6.785 1 88.06 363 GLN B N 1
ATOM 6170 C CA . GLN B 1 363 ? -35.688 10.5 -6.988 1 88.06 363 GLN B CA 1
ATOM 6171 C C . GLN B 1 363 ? -34.938 10.641 -8.312 1 88.06 363 GLN B C 1
ATOM 6173 O O . GLN B 1 363 ? -33.75 10.398 -8.391 1 88.06 363 GLN B O 1
ATOM 6178 N N . LEU B 1 364 ? -35.656 11.094 -9.242 1 89.81 364 LEU B N 1
ATOM 6179 C CA . LEU B 1 364 ? -35.062 11.328 -10.547 1 89.81 364 LEU B CA 1
ATOM 6180 C C . LEU B 1 364 ? -34.062 12.469 -10.477 1 89.81 364 LEU B C 1
ATOM 6182 O O . LEU B 1 364 ? -33 12.414 -11.125 1 89.81 364 LEU B O 1
ATOM 6186 N N . GLY B 1 365 ? -34.344 13.438 -9.688 1 91.56 365 GLY B N 1
ATOM 6187 C CA . GLY B 1 365 ? -33.438 14.555 -9.5 1 91.56 365 GLY B CA 1
ATOM 6188 C C . GLY B 1 365 ? -32.125 14.148 -8.867 1 91.56 365 GLY B C 1
ATOM 6189 O O . GLY B 1 365 ? -31.047 14.586 -9.305 1 91.56 365 GLY B O 1
ATOM 6190 N N . VAL B 1 366 ? -32.219 13.312 -7.91 1 91.88 366 VAL B N 1
ATOM 6191 C CA . VAL B 1 366 ? -31.031 12.836 -7.23 1 91.88 366 VAL B CA 1
ATOM 6192 C C . VAL B 1 366 ? -30.188 12 -8.188 1 91.88 366 VAL B C 1
ATOM 6194 O O . VAL B 1 366 ? -28.969 12.148 -8.234 1 91.88 366 VAL B O 1
ATOM 6197 N N . ALA B 1 367 ? -30.797 11.148 -8.938 1 93.62 367 ALA B N 1
ATOM 6198 C CA . ALA B 1 367 ? -30.109 10.297 -9.898 1 93.62 367 ALA B CA 1
ATOM 6199 C C . ALA B 1 367 ? -29.391 11.141 -10.953 1 93.62 367 ALA B C 1
ATOM 6201 O O . ALA B 1 367 ? -28.266 10.828 -11.344 1 93.62 367 ALA B O 1
ATOM 6202 N N . LYS B 1 368 ? -30.047 12.195 -11.344 1 94.12 368 LYS B N 1
ATOM 6203 C CA . LYS B 1 368 ? -29.438 13.086 -12.328 1 94.12 368 LYS B CA 1
ATOM 6204 C C . LYS B 1 368 ? -28.203 13.773 -11.758 1 94.12 368 LYS B C 1
ATOM 6206 O O . LYS B 1 368 ? -27.188 13.922 -12.445 1 94.12 368 LYS B O 1
ATOM 6211 N N . LYS B 1 369 ? -28.328 14.203 -10.555 1 94.69 369 LYS B N 1
ATOM 6212 C CA . LYS B 1 369 ? -27.203 14.852 -9.898 1 94.69 369 LYS B CA 1
ATOM 6213 C C . LYS B 1 369 ? -26.016 13.891 -9.766 1 94.69 369 LYS B C 1
ATOM 6215 O O . LYS B 1 369 ? -24.875 14.281 -9.984 1 94.69 369 LYS B O 1
ATOM 6220 N N . ILE B 1 370 ? -26.297 12.688 -9.445 1 95.31 370 ILE B N 1
ATOM 6221 C CA . ILE B 1 370 ? -25.266 11.672 -9.281 1 95.31 370 ILE B CA 1
ATOM 6222 C C . ILE B 1 370 ? -24.609 11.391 -10.633 1 95.31 370 ILE B C 1
ATOM 6224 O O . ILE B 1 370 ? -23.391 11.289 -10.719 1 95.31 370 ILE B O 1
ATOM 6228 N N . LYS B 1 371 ? -25.406 11.273 -11.609 1 94.94 371 LYS B N 1
ATOM 6229 C CA . LYS B 1 371 ? -24.875 11.016 -12.938 1 94.94 371 LYS B CA 1
ATOM 6230 C C . LYS B 1 371 ? -24 12.18 -13.406 1 94.94 371 LYS B C 1
ATOM 6232 O O . LYS B 1 371 ? -22.906 11.961 -13.961 1 94.94 371 LYS B O 1
ATOM 6237 N N . ASN B 1 372 ? -24.422 13.391 -13.133 1 94 372 ASN B N 1
ATOM 6238 C CA . ASN B 1 372 ? -23.641 14.562 -13.492 1 94 372 ASN B CA 1
ATOM 6239 C C . ASN B 1 372 ? -22.328 14.617 -12.719 1 94 372 ASN B C 1
ATOM 6241 O O . ASN B 1 372 ? -21.297 15.016 -13.258 1 94 372 ASN B O 1
ATOM 6245 N N . GLY B 1 373 ? -22.469 14.297 -11.492 1 94.5 373 GLY B N 1
ATOM 6246 C CA . GLY B 1 373 ? -21.234 14.234 -10.711 1 94.5 373 GLY B CA 1
ATOM 6247 C C . GLY B 1 373 ? -20.25 13.211 -11.234 1 94.5 373 GLY B C 1
ATOM 6248 O O . GLY B 1 373 ? -19.047 13.477 -11.297 1 94.5 373 GLY B O 1
ATOM 6249 N N . ALA B 1 374 ? -20.734 12.047 -11.562 1 95.56 374 ALA B N 1
ATOM 6250 C CA . ALA B 1 374 ? -19.891 11 -12.141 1 95.56 374 ALA B CA 1
ATOM 6251 C C . ALA B 1 374 ? -19.281 11.453 -13.461 1 95.56 374 ALA B C 1
ATOM 6253 O O . ALA B 1 374 ? -18.109 11.172 -13.742 1 95.56 374 ALA B O 1
ATOM 6254 N N . ARG B 1 375 ? -20.078 12.156 -14.227 1 93.06 375 ARG B N 1
ATOM 6255 C CA . ARG B 1 375 ? -19.609 12.672 -15.508 1 93.06 375 ARG B CA 1
ATOM 6256 C C . ARG B 1 375 ? -18.438 13.633 -15.312 1 93.06 375 ARG B C 1
ATOM 6258 O O . ARG B 1 375 ? -17.453 13.586 -16.062 1 93.06 375 ARG B O 1
ATOM 6265 N N . LYS B 1 376 ? -18.594 14.453 -14.391 1 93.62 376 LYS B N 1
ATOM 6266 C CA . LYS B 1 376 ? -17.531 15.406 -14.109 1 93.62 376 LYS B CA 1
ATOM 6267 C C . LYS B 1 376 ? -16.234 14.695 -13.727 1 93.62 376 LYS B C 1
ATOM 6269 O O . LYS B 1 376 ? -15.156 15.055 -14.195 1 93.62 376 LYS B O 1
ATOM 6274 N N . ILE B 1 377 ? -16.328 13.688 -12.922 1 94 377 ILE B N 1
ATOM 6275 C CA . ILE B 1 377 ? -15.172 12.945 -12.461 1 94 377 ILE B CA 1
ATOM 6276 C C . ILE B 1 377 ? -14.5 12.242 -13.641 1 94 377 ILE B C 1
ATOM 6278 O O . ILE B 1 377 ? -13.281 12.289 -13.789 1 94 377 ILE B O 1
ATOM 6282 N N . VAL B 1 378 ? -15.344 11.625 -14.438 1 92.44 378 VAL B N 1
ATOM 6283 C CA . VAL B 1 378 ? -14.82 10.891 -15.586 1 92.44 378 VAL B CA 1
ATOM 6284 C C . VAL B 1 378 ? -14.195 11.867 -16.578 1 92.44 378 VAL B C 1
ATOM 6286 O O . VAL B 1 378 ? -13.172 11.57 -17.203 1 92.44 378 VAL B O 1
ATOM 6289 N N . LEU B 1 379 ? -14.773 13.031 -16.703 1 90.69 379 LEU B N 1
ATOM 6290 C CA . LEU B 1 379 ? -14.234 14.055 -17.594 1 90.69 379 LEU B CA 1
ATOM 6291 C C . LEU B 1 379 ? -12.875 14.539 -17.094 1 90.69 379 LEU B C 1
ATOM 6293 O O . LEU B 1 379 ? -11.938 14.672 -17.875 1 90.69 379 LEU B O 1
ATOM 6297 N N . ASP B 1 380 ? -12.836 14.82 -15.867 1 91.5 380 ASP B N 1
ATOM 6298 C CA . ASP B 1 380 ? -11.578 15.273 -15.281 1 91.5 380 ASP B CA 1
ATOM 6299 C C . ASP B 1 380 ? -10.484 14.227 -15.445 1 91.5 380 ASP B C 1
ATOM 6301 O O . ASP B 1 380 ? -9.344 14.562 -15.773 1 91.5 380 ASP B O 1
ATOM 6305 N N . LYS B 1 381 ? -10.844 13.016 -15.195 1 90.19 381 LYS B N 1
ATOM 6306 C CA . LYS B 1 381 ? -9.875 11.938 -15.352 1 90.19 381 LYS B CA 1
ATOM 6307 C C . LYS B 1 381 ? -9.438 11.789 -16.812 1 90.19 381 LYS B C 1
ATOM 6309 O O . LYS B 1 381 ? -8.273 11.516 -17.094 1 90.19 381 LYS B O 1
ATOM 6314 N N . ALA B 1 382 ? -10.352 11.938 -17.672 1 88.06 382 ALA B N 1
ATOM 6315 C CA . ALA B 1 382 ? -10.047 11.852 -19.094 1 88.06 382 ALA B CA 1
ATOM 6316 C C . ALA B 1 382 ? -9.125 12.984 -19.531 1 88.06 382 ALA B C 1
ATOM 6318 O O . ALA B 1 382 ? -8.18 12.773 -20.297 1 88.06 382 ALA B O 1
ATOM 6319 N N . GLU B 1 383 ? -9.43 14.117 -19 1 88.12 383 GLU B N 1
ATOM 6320 C CA . GLU B 1 383 ? -8.586 15.273 -19.312 1 88.12 383 GLU B CA 1
ATOM 6321 C C . GLU B 1 383 ? -7.184 15.102 -18.75 1 88.12 383 GLU B C 1
ATOM 6323 O O . GLU B 1 383 ? -6.195 15.445 -19.406 1 88.12 383 GLU B O 1
ATOM 6328 N N . GLU B 1 384 ? -7.188 14.641 -17.594 1 90.31 384 GLU B N 1
ATOM 6329 C CA . GLU B 1 384 ? -5.887 14.383 -16.984 1 90.31 384 GLU B CA 1
ATOM 6330 C C . GLU B 1 384 ? -5.09 13.367 -17.797 1 90.31 384 GLU B C 1
ATOM 6332 O O . GLU B 1 384 ? -3.885 13.523 -18 1 90.31 384 GLU B O 1
ATOM 6337 N N . ALA B 1 385 ? -5.77 12.344 -18.172 1 87.94 385 ALA B N 1
ATOM 6338 C CA . ALA B 1 385 ? -5.121 11.328 -19 1 87.94 385 ALA B CA 1
ATOM 6339 C C . ALA B 1 385 ? -4.672 11.898 -20.344 1 87.94 385 ALA B C 1
ATOM 6341 O O . ALA B 1 385 ? -3.594 11.57 -20.828 1 87.94 385 ALA B O 1
ATOM 6342 N N . ARG B 1 386 ? -5.445 12.727 -20.875 1 85.62 386 ARG B N 1
ATOM 6343 C CA . ARG B 1 386 ? -5.102 13.375 -22.141 1 85.62 386 ARG B CA 1
ATOM 6344 C C . ARG B 1 386 ? -3.871 14.258 -21.984 1 85.62 386 ARG B C 1
ATOM 6346 O O . ARG B 1 386 ? -2.947 14.195 -22.797 1 85.62 386 ARG B O 1
ATOM 6353 N N . VAL B 1 387 ? -3.908 15.039 -20.984 1 86.81 387 VAL B N 1
ATOM 6354 C CA . VAL B 1 387 ? -2.785 15.938 -20.734 1 86.81 387 VAL B CA 1
ATOM 6355 C C . VAL B 1 387 ? -1.516 15.117 -20.484 1 86.81 387 VAL B C 1
ATOM 6357 O O . VAL B 1 387 ? -0.441 15.477 -20.984 1 86.81 387 VAL B O 1
ATOM 6360 N N . ALA B 1 388 ? -1.687 14.086 -19.75 1 87 388 ALA B N 1
ATOM 6361 C CA . ALA B 1 388 ? -0.538 13.227 -19.5 1 87 388 ALA B CA 1
ATOM 6362 C C . ALA B 1 388 ? -0.005 12.617 -20.797 1 87 388 ALA B C 1
ATOM 6364 O O . ALA B 1 388 ? 1.209 12.539 -21 1 87 388 ALA B O 1
ATOM 6365 N N . ALA B 1 389 ? -0.873 12.195 -21.625 1 85.5 389 ALA B N 1
ATOM 6366 C CA . ALA B 1 389 ? -0.475 11.641 -22.922 1 85.5 389 ALA B CA 1
ATOM 6367 C C . ALA B 1 389 ? 0.209 12.695 -23.781 1 85.5 389 ALA B C 1
ATOM 6369 O O . ALA B 1 389 ? 1.258 12.438 -24.375 1 85.5 389 ALA B O 1
ATOM 6370 N N . PHE B 1 390 ? -0.298 13.852 -23.719 1 84.25 390 PHE B N 1
ATOM 6371 C CA . PHE B 1 390 ? 0.256 14.938 -24.516 1 84.25 390 PHE B CA 1
ATOM 6372 C C . PHE B 1 390 ? 1.649 15.312 -24.031 1 84.25 390 PHE B C 1
ATOM 6374 O O . PHE B 1 390 ? 2.564 15.508 -24.828 1 84.25 390 PHE B O 1
ATOM 6381 N N . THR B 1 391 ? 1.726 15.43 -22.797 1 84.88 391 THR B N 1
ATOM 6382 C CA . THR B 1 391 ? 3.02 15.781 -22.219 1 84.88 391 THR B CA 1
ATOM 6383 C C . THR B 1 391 ? 4.059 14.711 -22.547 1 84.88 391 THR B C 1
ATOM 6385 O O . THR B 1 391 ? 5.215 15.031 -22.828 1 84.88 391 THR B O 1
ATOM 6388 N N . ALA B 1 392 ? 3.602 13.5 -22.516 1 86.62 392 ALA B N 1
ATOM 6389 C CA . ALA B 1 392 ? 4.504 12.406 -22.844 1 86.62 392 ALA B CA 1
ATOM 6390 C C . ALA B 1 392 ? 4.879 12.422 -24.328 1 86.62 392 ALA B C 1
ATOM 6392 O O . ALA B 1 392 ? 6.043 12.227 -24.688 1 86.62 392 ALA B O 1
ATOM 6393 N N . PHE B 1 393 ? 4.004 12.734 -25.172 1 84.62 393 PHE B N 1
ATOM 6394 C CA . PHE B 1 393 ? 4.281 12.82 -26.609 1 84.62 393 PHE B CA 1
ATOM 6395 C C . PHE B 1 393 ? 5.207 13.992 -26.906 1 84.62 393 PHE B C 1
ATOM 6397 O O . PHE B 1 393 ? 6.113 13.875 -27.734 1 84.62 393 PHE B O 1
ATOM 6404 N N . LYS B 1 394 ? 4.922 15.023 -26.219 1 83.81 394 LYS B N 1
ATOM 6405 C CA . LYS B 1 394 ? 5.777 16.188 -26.406 1 83.81 394 LYS B CA 1
ATOM 6406 C C . LYS B 1 394 ? 7.219 15.891 -26.016 1 83.81 394 LYS B C 1
ATOM 6408 O O . LYS B 1 394 ? 8.156 16.328 -26.688 1 83.81 394 LYS B O 1
ATOM 6413 N N . SER B 1 395 ? 7.324 15.164 -25 1 84.38 395 SER B N 1
ATOM 6414 C CA . SER B 1 395 ? 8.664 14.797 -24.562 1 84.38 395 SER B CA 1
ATOM 6415 C C . SER B 1 395 ? 9.359 13.906 -25.578 1 84.38 395 SER B C 1
ATOM 6417 O O . SER B 1 395 ? 10.586 13.867 -25.656 1 84.38 395 SER B O 1
ATOM 6419 N N . LEU B 1 396 ? 8.562 13.188 -26.359 1 86.56 396 LEU B N 1
ATOM 6420 C CA . LEU B 1 396 ? 9.094 12.305 -27.406 1 86.56 396 LEU B CA 1
ATOM 6421 C C . LEU B 1 396 ? 9.312 13.07 -28.703 1 86.56 396 LEU B C 1
ATOM 6423 O O . LEU B 1 396 ? 9.883 12.531 -29.656 1 86.56 396 LEU B O 1
ATOM 6427 N N . GLY B 1 397 ? 8.984 14.336 -28.688 1 78.88 397 GLY B N 1
ATOM 6428 C CA . GLY B 1 397 ? 9.156 15.148 -29.875 1 78.88 397 GLY B CA 1
ATOM 6429 C C . GLY B 1 397 ? 8.062 14.93 -30.906 1 78.88 397 GLY B C 1
ATOM 6430 O O . GLY B 1 397 ? 8.258 15.211 -32.094 1 78.88 397 GLY B O 1
ATOM 6431 N N . LEU B 1 398 ? 7.113 14.219 -30.531 1 75.62 398 LEU B N 1
ATOM 6432 C CA . LEU B 1 398 ? 6.027 13.93 -31.453 1 75.62 398 LEU B CA 1
ATOM 6433 C C . LEU B 1 398 ? 4.969 15.023 -31.422 1 75.62 398 LEU B C 1
ATOM 6435 O O . LEU B 1 398 ? 4.645 15.547 -30.344 1 75.62 398 LEU B O 1
ATOM 6439 N N . ASP B 1 399 ? 4.879 15.867 -32.469 1 62.34 399 ASP B N 1
ATOM 6440 C CA . ASP B 1 399 ? 3.857 16.906 -32.531 1 62.34 399 ASP B CA 1
ATOM 6441 C C . ASP B 1 399 ? 2.463 16.297 -32.656 1 62.34 399 ASP B C 1
ATOM 6443 O O . ASP B 1 399 ? 2.141 15.641 -33.625 1 62.34 399 ASP B O 1
ATOM 6447 N N . VAL B 1 400 ? 2.027 15.836 -31.688 1 59.56 400 VAL B N 1
ATOM 6448 C CA . VAL B 1 400 ? 0.661 15.328 -31.75 1 59.56 400 VAL B CA 1
ATOM 6449 C C . VAL B 1 400 ? -0.324 16.5 -31.797 1 59.56 400 VAL B C 1
ATOM 6451 O O . VAL B 1 400 ? -0.13 17.5 -31.109 1 59.56 400 VAL B O 1
ATOM 6454 N N . LEU B 1 401 ? -0.865 16.734 -32.969 1 52.62 401 LEU B N 1
ATOM 6455 C CA . LEU B 1 401 ? -1.912 17.75 -33.062 1 52.62 401 LEU B CA 1
ATOM 6456 C C . LEU B 1 401 ? -2.734 17.797 -31.781 1 52.62 401 LEU B C 1
ATOM 6458 O O . LEU B 1 401 ? -2.99 16.781 -31.156 1 52.62 401 LEU B O 1
ATOM 6462 N N . GLN B 1 402 ? -2.611 18.906 -31.156 1 51.44 402 GLN B N 1
ATOM 6463 C CA . GLN B 1 402 ? -3.432 19.172 -29.984 1 51.44 402 GLN B CA 1
ATOM 6464 C C . GLN B 1 402 ? -4.734 18.375 -30.031 1 51.44 402 GLN B C 1
ATOM 6466 O O . GLN B 1 402 ? -5.441 18.406 -31.047 1 51.44 402 GLN B O 1
ATOM 6471 N N . LEU B 1 403 ? -4.766 17.266 -29.516 1 50.78 403 LEU B N 1
ATOM 6472 C CA . LEU B 1 403 ? -6.066 16.609 -29.422 1 50.78 403 LEU B CA 1
ATOM 6473 C C . LEU B 1 403 ? -7.184 17.641 -29.297 1 50.78 403 LEU B C 1
ATOM 6475 O O . LEU B 1 403 ? -7.133 18.531 -28.453 1 50.78 403 LEU B O 1
ATOM 6479 N N . PRO B 1 404 ? -7.875 17.891 -30.438 1 48.06 404 PRO B N 1
ATOM 6480 C CA . PRO B 1 404 ? -8.938 18.875 -30.25 1 48.06 404 PRO B CA 1
ATOM 6481 C C . PRO B 1 404 ? -9.656 18.734 -28.906 1 48.06 404 PRO B C 1
ATOM 6483 O O . PRO B 1 404 ? -9.805 17.609 -28.406 1 48.06 404 PRO B O 1
ATOM 6486 N N . GLN B 1 405 ? -9.406 19.656 -28.094 1 50.34 405 GLN B N 1
ATOM 6487 C CA . GLN B 1 405 ? -10.273 19.719 -26.938 1 50.34 405 GLN B CA 1
ATOM 6488 C C . GLN B 1 405 ? -11.688 19.266 -27.281 1 50.34 405 GLN B C 1
ATOM 6490 O O . GLN B 1 405 ? -12.242 19.672 -28.297 1 50.34 405 GLN B O 1
ATOM 6495 N N . PRO B 1 406 ? -12.016 18.109 -26.875 1 48.91 406 PRO B N 1
ATOM 6496 C CA . PRO B 1 406 ? -13.414 17.781 -27.188 1 48.91 406 PRO B CA 1
ATOM 6497 C C . PRO B 1 406 ? -14.336 19 -27.078 1 48.91 406 PRO B C 1
ATOM 6499 O O . PRO B 1 406 ? -14.172 19.828 -26.172 1 48.91 406 PRO B O 1
ATOM 6502 N N . VAL B 1 407 ? -14.688 19.641 -28.172 1 43 407 VAL B N 1
ATOM 6503 C CA . VAL B 1 407 ? -15.75 20.641 -28.109 1 43 407 VAL B CA 1
ATOM 6504 C C . VAL B 1 407 ? -16.859 20.141 -27.188 1 43 407 VAL B C 1
ATOM 6506 O O . VAL B 1 407 ? -17.516 19.141 -27.469 1 43 407 VAL B O 1
ATOM 6509 N N . LEU B 1 408 ? -16.625 20.234 -25.969 1 40.53 408 LEU B N 1
ATOM 6510 C CA . LEU B 1 408 ? -17.781 20.109 -25.094 1 40.53 408 LEU B CA 1
ATOM 6511 C C . LEU B 1 408 ? -18.984 20.828 -25.672 1 40.53 408 LEU B C 1
ATOM 6513 O O . LEU B 1 408 ? -19 22.062 -25.766 1 40.53 408 LEU B O 1
ATOM 6517 N N . LYS B 1 409 ? -19.562 20.516 -26.844 1 36.16 409 LYS B N 1
ATOM 6518 C CA . LYS B 1 409 ? -20.859 21.141 -27.016 1 36.16 409 LYS B CA 1
ATOM 6519 C C . LYS B 1 409 ? -21.656 21.125 -25.719 1 36.16 409 LYS B C 1
ATOM 6521 O O . LYS B 1 409 ? -21.875 20.078 -25.109 1 36.16 409 LYS B O 1
ATOM 6526 N N . ALA B 1 410 ? -21.688 22.219 -25 1 32.97 410 ALA B N 1
ATOM 6527 C CA . ALA B 1 410 ? -22.812 22.422 -24.078 1 32.97 410 ALA B CA 1
ATOM 6528 C C . ALA B 1 410 ? -24.062 21.688 -24.578 1 32.97 410 ALA B C 1
ATOM 6530 O O . ALA B 1 410 ? -24.469 21.875 -25.719 1 32.97 410 ALA B O 1
ATOM 6531 N N . ALA B 1 411 ? -24.344 20.547 -24.406 1 30.86 411 ALA B N 1
ATOM 6532 C CA . ALA B 1 411 ? -25.734 20.156 -24.578 1 30.86 411 ALA B CA 1
ATOM 6533 C C . ALA B 1 411 ? -26.656 21.375 -24.516 1 30.86 411 ALA B C 1
ATOM 6535 O O . ALA B 1 411 ? -26.578 22.172 -23.578 1 30.86 411 ALA B O 1
ATOM 6536 N N . GLY B 1 412 ? -27.188 21.969 -25.531 1 28.31 412 GLY B N 1
ATOM 6537 C CA . GLY B 1 412 ? -28.344 22.844 -25.547 1 28.31 412 GLY B CA 1
ATOM 6538 C C . GLY B 1 412 ? -29.312 22.594 -24.406 1 28.31 412 GLY B C 1
ATOM 6539 O O . GLY B 1 412 ? -29.297 21.516 -23.797 1 28.31 412 GLY B O 1
ATOM 6540 N N . ASP B 1 413 ? -29.797 23.766 -23.797 1 28.7 413 ASP B N 1
ATOM 6541 C CA . ASP B 1 413 ? -31.016 24.078 -23.062 1 28.7 413 ASP B CA 1
ATOM 6542 C C . ASP B 1 413 ? -32.219 23.312 -23.609 1 28.7 413 ASP B C 1
ATOM 6544 O O . ASP B 1 413 ? -33.094 23.891 -24.203 1 28.7 413 ASP B O 1
ATOM 6548 N N . ALA B 1 414 ? -32.188 22.328 -24.344 1 31.55 414 ALA B N 1
ATOM 6549 C CA . ALA B 1 414 ? -33.562 21.891 -24.594 1 31.55 414 ALA B CA 1
ATOM 6550 C C . ALA B 1 414 ? -34.375 21.812 -23.297 1 31.55 414 ALA B C 1
ATOM 6552 O O . ALA B 1 414 ? -35.562 22.156 -23.281 1 31.55 414 ALA B O 1
ATOM 6553 N N . THR B 1 415 ? -33.938 21.141 -22.312 1 29.75 415 THR B N 1
ATOM 6554 C CA . THR B 1 415 ? -34.906 21.203 -21.219 1 29.75 415 THR B CA 1
ATOM 6555 C C . THR B 1 415 ? -34.719 22.469 -20.406 1 29.75 415 THR B C 1
ATOM 6557 O O . THR B 1 415 ? -35.406 22.703 -19.406 1 29.75 415 THR B O 1
ATOM 6560 N N . GLN B 1 416 ? -33.656 23.25 -20.578 1 28.59 416 GLN B N 1
ATOM 6561 C CA . GLN B 1 416 ? -33.812 24.453 -19.766 1 28.59 416 GLN B CA 1
ATOM 6562 C C . GLN B 1 416 ? -34.906 25.344 -20.344 1 28.59 416 GLN B C 1
ATOM 6564 O O . GLN B 1 416 ? -35.344 26.312 -19.703 1 28.59 416 GLN B O 1
ATOM 6569 N N . LYS B 1 417 ? -35.188 25.359 -21.609 1 30.88 417 LYS B N 1
ATOM 6570 C CA . LYS B 1 417 ? -36.344 26.203 -21.891 1 30.88 417 LYS B CA 1
ATOM 6571 C C . LYS B 1 417 ? -37.594 25.672 -21.172 1 30.88 417 LYS B C 1
ATOM 6573 O O . LYS B 1 417 ? -38.5 26.438 -20.797 1 30.88 417 LYS B O 1
ATOM 6578 N N . GLU B 1 418 ? -37.844 24.438 -21.062 1 28.34 418 GLU B N 1
ATOM 6579 C CA . GLU B 1 418 ? -39.094 24.203 -20.344 1 28.34 418 GLU B CA 1
ATOM 6580 C C . GLU B 1 418 ? -38.906 24.438 -18.859 1 28.34 418 GLU B C 1
ATOM 6582 O O . GLU B 1 418 ? -39.844 24.938 -18.203 1 28.34 418 GLU B O 1
ATOM 6587 N N . ALA B 1 419 ? -37.875 24.172 -18.141 1 26.34 419 ALA B N 1
ATOM 6588 C CA . ALA B 1 419 ? -37.938 24.594 -16.75 1 26.34 419 ALA B CA 1
ATOM 6589 C C . ALA B 1 419 ? -37.531 26.062 -16.594 1 26.34 419 ALA B C 1
ATOM 6591 O O . ALA B 1 419 ? -37.688 26.641 -15.523 1 26.34 419 ALA B O 1
ATOM 6592 N N . ASP B 1 420 ? -36.812 26.734 -17.453 1 28.38 420 ASP B N 1
ATOM 6593 C CA . ASP B 1 420 ? -36.812 28.172 -17.203 1 28.38 420 ASP B CA 1
ATOM 6594 C C . ASP B 1 420 ? -38.219 28.734 -17.266 1 28.38 420 ASP B C 1
ATOM 6596 O O . ASP B 1 420 ? -38.5 29.797 -16.703 1 28.38 420 ASP B O 1
ATOM 6600 N N . TYR B 1 421 ? -39.094 28.281 -18.125 1 27.09 421 TYR B N 1
ATOM 6601 C CA . TYR B 1 421 ? -40.469 28.844 -18.125 1 27.09 421 TYR B CA 1
ATOM 6602 C C . TYR B 1 421 ? -41.125 28.641 -16.766 1 27.09 421 TYR B C 1
ATOM 6604 O O . TYR B 1 421 ? -42.031 29.391 -16.406 1 27.09 421 TYR B O 1
ATOM 6612 N N . LEU B 1 422 ? -40.938 27.625 -16.031 1 25.7 422 LEU B N 1
ATOM 6613 C CA . LEU B 1 422 ? -41.719 27.656 -14.82 1 25.7 422 LEU B CA 1
ATOM 6614 C C . LEU B 1 422 ? -41.188 28.703 -13.844 1 25.7 422 LEU B C 1
ATOM 6616 O O . LEU B 1 422 ? -41.969 29.375 -13.172 1 25.7 422 LEU B O 1
ATOM 6620 N N . PHE B 1 423 ? -39.875 28.812 -13.555 1 24.78 423 PHE B N 1
ATOM 6621 C CA . PHE B 1 423 ? -39.625 29.734 -12.445 1 24.78 423 PHE B CA 1
ATOM 6622 C C . PHE B 1 423 ? -39.562 31.172 -12.945 1 24.78 423 PHE B C 1
ATOM 6624 O O . PHE B 1 423 ? -39.469 32.094 -12.141 1 24.78 423 PHE B O 1
ATOM 6631 N N . TRP B 1 424 ? -39.344 31.5 -14.242 1 26.03 424 TRP B N 1
ATOM 6632 C CA . TRP B 1 424 ? -39.344 32.938 -14.5 1 26.03 424 TRP B CA 1
ATOM 6633 C C . TRP B 1 424 ? -40.719 33.531 -14.273 1 26.03 424 TRP B C 1
ATOM 6635 O O . TRP B 1 424 ? -40.969 34.688 -14.555 1 26.03 424 TRP B O 1
ATOM 6645 N N . GLY B 1 425 ? -41.75 32.688 -14.18 1 23.16 425 GLY B N 1
ATOM 6646 C CA . GLY B 1 425 ? -43.031 33.406 -14.133 1 23.16 425 GLY B CA 1
ATOM 6647 C C . GLY B 1 425 ? -43.125 34.406 -13.016 1 23.16 425 GLY B C 1
ATOM 6648 O O . GLY B 1 425 ? -43.906 35.375 -13.086 1 23.16 425 GLY B O 1
ATOM 6649 N N . ARG B 1 426 ? -42.656 34.156 -11.797 1 22.31 426 ARG B N 1
ATOM 6650 C CA . ARG B 1 426 ? -43.25 35.031 -10.797 1 22.31 426 ARG B CA 1
ATOM 6651 C C . ARG B 1 426 ? -42.562 36.406 -10.797 1 22.31 426 ARG B C 1
ATOM 6653 O O . ARG B 1 426 ? -42.75 37.219 -9.898 1 22.31 426 ARG B O 1
ATOM 6660 N N . GLU B 1 427 ? -41.531 36.719 -11.727 1 20.8 427 GLU B N 1
ATOM 6661 C CA . GLU B 1 427 ? -41.188 38.094 -11.484 1 20.8 427 GLU B CA 1
ATOM 6662 C C . GLU B 1 427 ? -42.312 39.031 -11.883 1 20.8 427 GLU B C 1
ATOM 6664 O O . GLU B 1 427 ? -42.281 40.25 -11.617 1 20.8 427 GLU B O 1
ATOM 6669 N N . TYR B 1 428 ? -43.5 38.656 -12.266 1 19.53 428 TYR B N 1
ATOM 6670 C CA . TYR B 1 428 ? -44.344 39.844 -12.188 1 19.53 428 TYR B CA 1
ATOM 6671 C C . TYR B 1 428 ? -44.656 40.188 -10.742 1 19.53 428 TYR B C 1
ATOM 6673 O O . TYR B 1 428 ? -44.812 39.312 -9.891 1 19.53 428 TYR B O 1
#

Sequence (856 aa):
MAGRASRTRIDTKGESVLLCKPEDVKRIMGILNDSCPPLHSCLSEDKNGMTHAILEVVASGIVQTANDIHRYVRCTLLNSIKPFEDVVKSAQDSLRWLCHRKFIEWSEDTKLYSTTPLGRASFGNSLCPEESLIILDDLSRAIEGFVLASDLHLVYLVERFMQLSTLDQSDGKQVRVLEPFLIRMAHGAPLRTSNRSRDNAKGLLGRSDCRVGMANQSMLSDEQTLRVCKRFYVAIILSRLVQEVPVAEVCEAFKVARGMVQASQENAGRFASMVSVFCERLGWHDLEGLVSKFQNRVSFGVRAEIVELTAIPYVKGSRARQLYKAGLRTPQAIVVASISEIVKALFESSSWVAQDSAQRRIQLGVAKKIKNGARKIVLDKAEEARVAAFTAFKSLGLDVLQLPQPVLKAAGDATQKEADYLFWGREYMAGRASRTRIDTKGESVLLCKPEDVKRIMGILNDSCPPLHSCLSEDKNGMTHAILEVVASGIVQTANDIHRYVRCTLLNSIKPFEDVVKSAQDSLRWLCHRKFIEWSEDTKLYSTTPLGRASFGNSLCPEESLIILDDLSRAIEGFVLASDLHLVYLVERFMQLSTLDQSDGKQVRVLEPFLIRMAHGAPLRTSNRSRDNAKGLLGRSDCRVGMANQSMLSDEQTLRVCKRFYVAIILSRLVQEVPVAEVCEAFKVARGMVQASQENAGRFASMVSVFCERLGWHDLEGLVSKFQNRVSFGVRAEIVELTAIPYVKGSRARQLYKAGLRTPQAIVVASISEIVKALFESSSWVAQDSAQRRIQLGVAKKIKNGARKIVLDKAEEARVAAFTAFKSLGLDVLQLPQPVLKAAGDATQKEADYLFWGREY

Nearest PDB structures (foldseek):
  5a9f-assembly1_A  TM=7.191E-01  e=8.101E-18  Homo sapiens
  5aga-assembly1_A  TM=6.824E-01  e=4.006E-18  Homo sapiens
  9bh6-assembly1_A  TM=6.890E-01  e=2.777E-17  Homo sapiens
  5a9j-assembly3_C  TM=7.084E-01  e=3.949E-17  Homo sapiens
  2zj8-assembly1_A  TM=7.456E-01  e=4.131E-11  Pyrococcus furiosus

Secondary structure (DSSP, 8-state):
---S-S-TTT-S---------GGGHHHHHHHHHS--PPP--HHHHSHHHHHHHHHHHHHTTS--SHHHHHHHHHTSHHHHHS-HHHHHHHHHHHHHHHHHTTSEEEETTTTEEEE-HHHHHHHHTT--HHHHHHHHHHHHHHHHSB--SSTHHHHHHHS---------GGGGTGGGGGHHHHHHHHHSS-------------S------------------HHHHHHHHHHHHHHHHHHHHHTT--HHHHHHHHT--HHHHHHHHHHHHHHHHHHHHHHHHHT-HHHHHHHHHHHHHHHHT--GGGGGGGGSTT--HHHHHHHHHTT--SHHHHHHS-HHHHHHHHS-THHHHHS-HHHHHHHHHHHHHHHHHHHHHHHHHHHHHHHHHHHHHHHHT----------------HHHHHHHHHHGGGG-/---S-S-TTT-S---------GGGHHHHHHHHHS--PPP--HHHHSHHHHHHHHHHHHHTTS--SHHHHHHHHHTSHHHHHS-HHHHHHHHHHHHHHHHHTTSEEEETTTTEEEE-HHHHHHHHTT--HHHHHHHHHHHHHHHHSB--SSTHHHHHHHS---------GGGGTGGGGGHHHHHHHHHSS-------------S------------------HHHHHHHHHHHHHHHHHHHHHTT--HHHHHHHHT--HHHHHHHHHHHHHHHHHHHHHHHHHT-HHHHHHHHHHHHHHHHT--GGGGGGGGSTT--HHHHHHHHHTT--SHHHHHHS-HHHHHHHHS-THHHHHS-HHHHHHHHHHHHHHHHHHHHHHHHHHHHHHHHHHHHHHHHT----------------HHHHHHHHHHGGGG-

Organism: Camellia sinensis (NCBI:txid4442)

Foldseek 3Di:
DLPPQDDPPPDPDGDRDDDDDPVCCVVVVCVVPDDDPDDDFPCPPDLQNLLLVLLLCQAVVQAWAPVSLLVVLCPGPVVVVDPSVVSSVSNVVSVVVCCVVQQWHADPVVRTIHGALLSNLCNVLVHGPVLSVVLVVLVVLCVLAPDPVACLLLLLSLQDLPPPVPPPPVLLVVLVVCVQVLCCSVRVHRPPPPPPPPDDPDDDPDDPPCPVCPPPPPPLDPVRVVSSSVSSLLSVLLRVLLDVDDLVVSCVVSVHDSVVNLVRLQSSLVSLVSSLSSCVSVVNNVVSVVSVQCSQSSNQSYYSQQSQLCQQPPQGHLLSVLCVVLPNRHLVSLLPDDLVSSLCSRPPPPQVVVDDPVVVVVSSVSSVSRNVSSVVVVVVVVVVVLVVVVVVCVVVVHPDPPPPPPPPPPPDPPVVVVVVVPPVPPPD/DLPPQDDPPPDPDGDRDDDDDPVCCVVVVCVVPDDDPDDDFPCPPDLQNLLLVLLLCQAVVQAWAPVSLLVVLCPGPVVVVDPSVVSSVSNVVSVVVCVVVQQWHADPVVRTIHGALLSNLCNVLVHGPVLSVVLVVLVVLCVLAPDPVACLLLLLSLQDLPPPVPPPPVLLVVLVVCVQVLCCSVRVHRPPPPPPPPDDPDDDDDDPPPPVCPPPPPPLDPVRVVSSSVSSLLSVLLRVLLDVDDLVVSCVVSVHDSVVNLVRLQSSLVSLVSSLSSCVSVVNNVVSVVSVQCSQSSNQSYYSQQSQLCQQPPQGHLLSVLCVVLVNRHLVSLLPDDLVSSLCSRPPPPQVVVDDPVVVVVSSVSSVSRNVSSVVVVVVVVVVVLVVVVVVCVVVVHPDPPPPPPPPPPPDPPVVVVVVVVPVPPPD

Solvent-accessible surface area (backbone atoms only — not comparable to full-atom values): 47291 Å² total; per-residue (Å²): 128,69,68,84,45,43,52,84,90,72,41,92,69,53,75,64,84,82,90,70,54,80,86,46,40,63,60,48,48,46,61,69,69,42,80,77,73,80,87,72,51,66,47,66,75,42,76,59,34,39,33,37,50,50,49,45,36,37,58,71,60,77,27,38,38,73,65,40,45,55,55,51,50,65,69,34,68,49,34,77,74,39,60,57,70,58,50,49,49,51,47,50,51,29,49,51,50,34,39,72,70,46,27,31,42,77,36,82,87,77,59,35,51,42,58,31,45,56,25,44,22,24,52,76,62,74,45,47,63,70,59,40,51,53,52,48,50,54,50,58,38,34,30,62,28,30,42,64,76,45,66,48,56,58,38,42,72,22,47,66,81,65,78,66,72,75,69,58,77,74,58,60,61,68,47,58,75,49,36,68,56,45,43,24,68,71,56,19,52,57,79,67,73,76,74,78,70,82,70,88,75,70,75,93,67,82,69,86,70,82,67,69,76,69,75,66,85,62,71,58,50,72,65,51,45,49,50,50,46,53,46,46,52,53,19,53,54,52,42,42,26,25,70,55,47,56,65,68,58,52,25,63,75,67,71,48,57,65,68,56,54,51,50,49,28,50,47,24,20,54,39,16,52,46,50,18,51,34,26,47,46,62,64,40,55,70,61,17,52,56,35,50,66,42,21,60,21,45,49,53,21,26,44,79,84,43,43,73,37,42,70,26,55,92,27,46,48,70,54,23,50,33,30,38,74,62,65,41,63,42,48,65,49,44,43,65,45,51,62,66,57,47,36,45,36,68,43,65,64,77,53,62,75,75,48,53,75,66,56,51,51,52,46,51,49,52,33,50,50,38,33,50,33,19,42,51,52,44,46,52,51,18,50,50,25,37,50,51,15,47,54,39,34,48,56,70,67,44,78,49,72,72,56,71,66,59,75,71,65,71,73,74,59,65,66,44,56,60,54,48,60,60,71,63,54,65,78,107,127,67,69,85,46,42,53,84,89,71,42,93,69,53,74,66,85,81,88,69,54,82,86,44,41,65,62,48,49,47,61,69,70,43,80,76,71,80,85,72,51,67,46,67,76,42,77,58,34,40,33,38,51,51,50,46,36,36,59,70,59,76,27,38,38,75,64,40,46,54,56,51,49,65,70,35,67,49,36,76,73,39,59,57,69,61,48,49,48,51,49,51,51,28,50,52,48,35,40,72,71,47,27,30,42,79,38,83,86,75,59,32,51,43,58,31,44,56,27,44,22,24,53,75,61,73,44,46,63,68,59,41,51,53,50,47,50,55,50,58,37,34,30,62,28,29,40,65,74,47,65,48,55,59,39,41,71,22,46,68,82,63,80,66,75,74,70,57,77,76,58,58,59,70,47,58,75,50,36,68,56,44,43,25,66,71,58,19,53,57,78,67,72,77,74,78,70,81,70,88,77,71,74,91,69,83,69,87,68,82,67,70,76,69,74,67,85,62,73,58,50,72,66,50,47,49,52,50,47,54,46,46,53,52,20,53,54,52,42,43,25,26,70,53,46,56,66,68,57,50,23,62,75,67,71,47,58,66,68,57,53,52,50,48,29,49,48,24,21,55,38,15,52,46,48,19,52,34,25,48,47,63,65,38,55,69,60,18,51,55,35,51,67,40,20,61,19,46,50,53,21,28,45,80,83,43,43,73,36,43,72,26,53,95,27,46,46,70,52,24,49,33,28,39,74,63,66,41,62,40,50,66,48,45,44,64,45,51,62,68,56,47,37,45,36,67,43,65,63,77,52,61,75,76,48,52,76,67,58,52,52,51,47,51,51,51,34,48,50,36,33,50,31,19,40,50,52,44,48,52,52,19,48,50,25,38,50,50,16,47,54,40,33,50,56,70,68,43,78,50,71,72,56,70,66,58,74,71,68,70,74,75,61,66,67,46,58,61,55,46,56,61,68,62,55,65,76,110

InterPro domains:
  IPR002298 DNA polymerase A [PTHR10133] (1-399)
  IPR027417 P-loop cont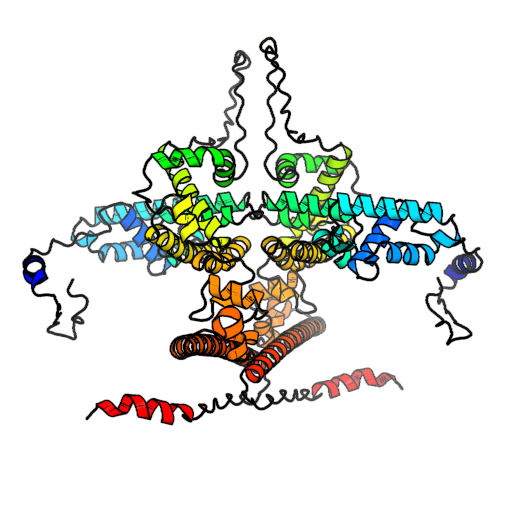aining nucleoside triphosphate hydrolase [G3DSA:3.40.50.300] (1-37)
  IPR036390 Winged helix DNA-binding domain superfamily [SSF46785] (39-121)
  IPR046931 DNA polymerase theta-like, helix-turn-helix domain [PF20470] (14-105)
  IPR048960 POLQ-like, helical domain [PF21099] (129-298)
  IPR057220 Domain of unknown function DUF7898 [PF25453] (304-377)

=== Feature glossary ===
Each block in this record encodes a different view of the same protein. In brief:

Predicted aligned error. PAE(i, j) answers: if I align the predicted and true structures on residue i, how far off (in Å) do I expect residue j to be? A block-diagonal PAE matrix with low values on the blocks and high values off-diagonal is the signature of a multi-domain protein with confidently predicted domains but uncertain inter-domain orientation.

Contact-map, Ramachandran, and PAE plots. Plot images: a contact map (which residues are close in 3D, as an N×N binary image), a Ramachandran scatter (backbone torsion angles, revealing secondary-structure composition at a glance), and — for AlphaFold structures — a PAE heatmap (pairwise prediction confidence).

Backbone torsions (φ/ψ). φ (phi) and ψ (psi) are the two rotatable backbone dihedrals per residue: φ is the C(i-1)–N–Cα–C torsion, ψ is the N–Cα–C–N(i+1) torsion, both in degrees on (−180°, 180°]. α-helical residues cluster near (−60°, −45°); β-strand residues near (−120°, +130°). A Ramachandran plot is simply a scatter of (φ, ψ) for every residue.

Foldseek 3Di. A 3Di character summarizes, for each residue, the relative orientation of the Cα frame of its nearest spatial neighbor. Because it encodes fold topology rather than chemistry, 3Di alignments detect remote structural similarity that sequence alignment misses.

Radius of gyration, Cα contacts, bounding box. Three whole-structure scalars: the radius of gyration (RMS distance of Cα from centroid, in Å), the count of Cα–Cα contacts (pairs closer than 8 Å and separated by more than four residues in sequence — i.e. tertiary, not local, contacts), and the bounding-box dimensions. Together they distinguish compact globular folds from extended fibres or disordered chains.

Sequence. Sequence gives the chain of amino acids in standard one-letter code (A=alanine, C=cysteine, …, Y=tyrosine), read N→C. It is the only feature that is directly encoded by the gene; all structural features are derived from the folded form of this sequence.

mmCIF coordinates. Atomic coordinates in PDBx/mmCIF format — the same representation the Protein Data Bank distributes. Each line of the _atom_site loop places one backbone atom in Cartesian space (units: ångströms, origin: arbitrary).

Secondary structure (3-state, P-SEA). Three-state secondary structure (P-SEA) collapses the eight DSSP classes into helix (a), strand (b), and coil (c). P-SEA assigns these from Cα geometry alone — distances and angles — without requiring backbone oxygens, so it works on any Cα trace.

InterPro / GO / CATH / organism. Functional annotations link the protein to curated databases. InterPro entries identify conserved domains and families by matching the sequence against member-database signatures (Pfam, PROSITE, CDD, …). Gene Ontology (GO) terms describe molecular function, biological process, and cellular component in a controlled vocabulary. CATH places the structure in a hierarchical fold classification (Class/Architecture/Topology/Homologous-superfamily). The organism is the source species.

B-factor. B-factor (Debye–Waller factor) reflects atomic displacement in the crystal lattice. It is an experimental observable (units Å²), not a prediction; low values mean the atom is pinned down, high values mean it moves or is heterogeneous across the crystal.

Rendered structure images. Structure images are PyMOL renders from six orthogonal camera directions. Cartoon representation draws helices as coils and strands as arrows; sticks shows the backbone as bonds; surface shows the solvent-excluded envelope. Rainbow coloring maps sequence position to hue (blue→red, N→C); chain coloring assigns a distinct color per polypeptide.

Solvent-accessible surface area. Solvent-accessible surface area (SASA) is the area in Å² traced out by the centre of a 1.4 Å probe sphere (a water molecule) rolled over the protein's van der Waals surface (Shrake–Rupley / Lee–Richards construction). Buried residues have near-zero SASA; fully exposed residues can exceed 200 Å². The total SASA scales roughly with the number of surface residues.

Secondary structure (8-state, DSSP). The SS8 string is DSSP's per-residue secondary-structure call. α-helix (H) means an i→i+4 H-bond ladder; β-strand (E) means the residue participates in a β-sheet; 3₁₀ (G) and π (I) are tighter and wider helices; T/S are turns/bends; '-' is loop.

pLDDT. For AlphaFold models, the B-factor field carries pLDDT — the model's own estimate of local accuracy on a 0–100 scale. Regions with pLDDT<50 should be treated as essentially unmodeled; they often correspond to intrinsically disordered segments.

Nearest PDB structures. Nearest PDB neighbors are the top structural matches found by Foldseek when searching this structure against the entire Protein Data Bank. Each hit reports a TM-score (0 to 1; >0.5 almost always implies the same fold) and an E-value. These are *structural* homologs — they may share no detectable sequence similarity.